Protein AF-A0A2V8D673-F1 (afdb_monomer)

Mean predicted aligned error: 24.02 Å

Sequence (1280 aa):
MVAGSAALMRAVDPTLANGVVVNRIARTADPAGTQDQTGNGRVNIARALSDTSTDAIQPAGTAPVGSGGPFVGPYKAGATATSGDGTMSVNSTTVNASSTNTLTFTFTAVNDFGITSQVRLTIPTGWTPPQTAAGPGQVTAAATGGSSGCGTVGPLSVSGSDVTVTITCSNGKKFTLTYANATAPATATSSTFATATRSGGSGSPVAIASSPVVTVIGPPAQLAFTQQPSSSSTGGTAFGTQPKVTIQDSAGTAVTSDNSTQVTLAITSGTGTAAAALSCTTNPVTASAGVATFAGCKIDKVGTGYTLTATSGSLTSATSSGINITAGTVAKLAITDVNGGANPAAGVGFPVTVQSQDAGGNPTNVTGGTALGFSLSRTAGTGTLGGTLSGTIAIGANTVTVSGVTYSKAESGVVITATRTSGPAATAGSSAPFTVDIGPASKLAITSVNGGSNPTAGTPFSIVVQSQDVGGSASPVSADTDVSITLKTGTGTLGGTLNGTITAGSSQTTISGLTYTKAESGVVLTAKRTLTSDWAGDSAAFTVNAGIATKLAITSVNGGSNPTAGTAFSVTVRSEDANGNFSNVSAATGVSLTLKTGTGTLGGTLTGTIAASSSTLTISGVTYTRAESGVVLTATRTSGDTLAPGDSVAFTVNAGTITKLAITAISPATPTAGVGFSVTVQSQDANSNPSNVTGGTALGFSLSRTAGTGTLGGTLTGTIAIGANTVTVNGVTYTKAESGVVITATRTSGPAATAGASAPFTVNAGAASKLVIISVNGGVNPTAGSPFSIVVQSQDASGNAALVSTDTTMSITRKTGTGTLGGTLTGTILAGASATTISGLTYTKAESGVVLTATRTSGDTLTAGDSAAFTVNPGPAAMLVITSISPASPTAGTGFSVTVRSQDANGNFSNVSAPTAVSLTLKTGTGTLGGTLTGTIAAGSSTLTISGVTYTRAESGVVLTATRTSGDTLAPGDSVAFTVIAGAGSKLVFTTSPSDSLTNIAFSTQPTVTVQDAYGNTATSSTANITLSITTGTGTPGAALTCTQNPKAAVAGIDTFAGCRINLAGTGYQLHATASGLTAADSASFTINTGVPTPTSISPASVARGSADFTLTVNGTAFVNGSYVQFAGSPRVTAFVSATQLTATILASDVATLGSFAITAVNPAPGGGLSNAQTLTVTRGTTTSVSCTPGSAVQGASTTCTVTVSDASGASAFPPVGTVNFSTSGGGSFAPSSCTLSSSIGNSSTCSVTYNTSAGGSQTITAAYSGSTDDIPSSGTFTL

Structure (mmCIF, N/CA/C/O backbone):
data_AF-A0A2V8D673-F1
#
_entry.id   AF-A0A2V8D673-F1
#
loop_
_atom_site.group_PDB
_atom_site.id
_atom_site.type_symbol
_atom_site.label_atom_id
_atom_site.label_alt_id
_atom_site.label_comp_id
_atom_site.label_asym_id
_atom_site.label_entity_id
_atom_site.label_seq_id
_atom_site.pdbx_PDB_ins_code
_atom_site.Cartn_x
_atom_site.Cartn_y
_atom_site.Cartn_z
_atom_site.occupancy
_atom_site.B_iso_or_equiv
_atom_site.auth_seq_id
_atom_site.auth_comp_id
_atom_site.auth_asym_id
_atom_site.auth_atom_id
_atom_site.pdbx_PDB_model_num
ATOM 1 N N . MET A 1 1 ? 35.639 24.801 -19.156 1.00 27.44 1 MET A N 1
ATOM 2 C CA . MET A 1 1 ? 35.580 25.517 -17.861 1.00 27.44 1 MET A CA 1
ATOM 3 C C . MET A 1 1 ? 34.474 26.554 -17.997 1.00 27.44 1 MET A C 1
ATOM 5 O O . MET A 1 1 ? 34.585 27.350 -18.909 1.00 27.44 1 MET A O 1
ATOM 9 N N . VAL A 1 2 ? 33.358 26.573 -17.271 1.00 30.31 2 VAL A N 1
ATOM 10 C CA . VAL A 1 2 ? 32.915 25.893 -16.045 1.00 30.31 2 VAL A CA 1
ATOM 11 C C . VAL A 1 2 ? 31.372 25.833 -16.078 1.00 30.31 2 VAL A C 1
ATOM 13 O O . VAL A 1 2 ? 30.760 26.804 -16.498 1.00 30.31 2 VAL A O 1
ATOM 16 N N . ALA A 1 3 ? 30.823 24.686 -15.643 1.00 28.98 3 ALA A N 1
ATOM 17 C CA . ALA A 1 3 ? 29.495 24.396 -15.054 1.00 28.98 3 ALA A CA 1
ATOM 18 C C . ALA A 1 3 ? 28.218 25.007 -15.690 1.00 28.98 3 ALA A C 1
ATOM 20 O O . ALA A 1 3 ? 28.073 26.213 -15.782 1.00 28.98 3 ALA A O 1
ATOM 21 N N . GLY A 1 4 ? 27.173 24.272 -16.083 1.00 31.64 4 GLY A N 1
ATOM 22 C CA . GLY A 1 4 ? 26.777 22.901 -15.759 1.00 31.64 4 GLY A CA 1
ATOM 23 C C . GLY A 1 4 ? 26.031 22.797 -14.424 1.00 31.64 4 GLY A C 1
ATOM 24 O O . GLY A 1 4 ? 26.684 22.606 -13.404 1.00 31.64 4 GLY A O 1
ATOM 25 N N . SER A 1 5 ? 24.689 22.846 -14.445 1.00 31.20 5 SER A N 1
ATOM 26 C CA . SER A 1 5 ? 23.781 21.767 -13.972 1.00 31.20 5 SER A CA 1
ATOM 27 C C . SER A 1 5 ? 22.382 22.264 -13.554 1.00 31.20 5 SER A C 1
ATOM 29 O O . SER A 1 5 ? 22.239 23.003 -12.591 1.00 31.20 5 SER A O 1
ATOM 31 N N . ALA A 1 6 ? 21.381 21.788 -14.305 1.00 34.75 6 ALA A N 1
ATOM 32 C CA . ALA A 1 6 ? 20.084 21.209 -13.911 1.00 34.75 6 ALA A CA 1
ATOM 33 C C . ALA A 1 6 ? 19.244 21.752 -12.730 1.00 34.75 6 ALA A C 1
ATOM 35 O O . ALA A 1 6 ? 19.689 21.744 -11.589 1.00 34.75 6 ALA A O 1
ATOM 36 N N . ALA A 1 7 ? 17.954 21.998 -13.024 1.00 29.73 7 ALA A N 1
ATOM 37 C CA . ALA A 1 7 ? 16.723 21.521 -12.343 1.00 29.73 7 ALA A CA 1
ATOM 38 C C . ALA A 1 7 ? 15.575 22.530 -12.607 1.00 29.73 7 ALA A C 1
ATOM 40 O O . ALA A 1 7 ? 15.835 23.721 -12.653 1.00 29.73 7 ALA A O 1
ATOM 41 N N . LEU A 1 8 ? 14.280 22.231 -12.741 1.00 29.27 8 LEU A N 1
ATOM 42 C CA . LEU A 1 8 ? 13.461 21.032 -12.917 1.00 29.27 8 LEU A CA 1
ATOM 43 C C . LEU A 1 8 ? 11.996 21.553 -13.034 1.00 29.27 8 LEU A C 1
ATOM 45 O O . LEU A 1 8 ? 11.621 22.463 -12.308 1.00 29.27 8 LEU A O 1
ATOM 49 N N . MET A 1 9 ? 11.178 20.916 -13.881 1.00 30.45 9 MET A N 1
ATOM 50 C CA . MET A 1 9 ? 9.698 20.825 -13.844 1.00 30.45 9 MET A CA 1
ATOM 51 C C . MET A 1 9 ? 8.739 21.966 -14.283 1.00 30.45 9 MET A C 1
ATOM 53 O O . MET A 1 9 ? 8.767 23.109 -13.848 1.00 30.45 9 MET A O 1
ATOM 57 N N . ARG A 1 10 ? 7.799 21.492 -15.121 1.00 35.66 10 ARG A N 1
ATOM 58 C CA . ARG A 1 10 ? 6.461 21.952 -15.544 1.00 35.66 10 ARG A CA 1
ATOM 59 C C . ARG A 1 10 ? 5.600 22.684 -14.497 1.00 35.66 10 ARG A C 1
ATOM 61 O O . ARG A 1 10 ? 5.468 22.187 -13.388 1.00 35.66 10 ARG A O 1
ATOM 68 N N . ALA A 1 11 ? 4.824 23.667 -14.968 1.00 27.77 11 ALA A N 1
ATOM 69 C CA . ALA A 1 11 ? 3.347 23.761 -14.892 1.00 27.77 11 ALA A CA 1
ATOM 70 C C . ALA A 1 11 ? 2.921 25.076 -15.587 1.00 27.77 11 ALA A C 1
ATOM 72 O O . ALA A 1 11 ? 3.393 26.141 -15.219 1.00 27.77 11 ALA A O 1
ATOM 73 N N . VAL A 1 12 ? 2.322 25.036 -16.781 1.00 39.91 12 VAL A N 1
ATOM 74 C CA . VAL A 1 12 ? 0.872 25.216 -17.017 1.00 39.91 12 VAL A CA 1
ATOM 75 C C . VAL A 1 12 ? 0.271 26.393 -16.235 1.00 39.91 12 VAL A C 1
ATOM 77 O O . VAL A 1 12 ? -0.173 26.202 -15.112 1.00 39.91 12 VAL A O 1
ATOM 80 N N . ASP A 1 13 ? 0.177 27.564 -16.873 1.00 31.62 13 ASP A N 1
ATOM 81 C CA . ASP A 1 13 ? -0.935 28.503 -16.665 1.00 31.62 13 ASP A CA 1
ATOM 82 C C . ASP A 1 13 ? -1.160 29.359 -17.943 1.00 31.62 13 ASP A C 1
ATOM 84 O O . ASP A 1 13 ? -0.185 29.732 -18.604 1.00 31.62 13 ASP A O 1
ATOM 88 N N . PRO A 1 14 ? -2.417 29.611 -18.363 1.00 41.06 14 PRO A N 1
ATOM 89 C CA . PRO A 1 14 ? -2.831 29.950 -19.724 1.00 41.06 14 PRO A CA 1
ATOM 90 C C . PRO A 1 14 ? -3.044 31.464 -19.971 1.00 41.06 14 PRO A C 1
ATOM 92 O O . PRO A 1 14 ? -3.979 31.857 -20.668 1.00 41.06 14 PRO A O 1
ATOM 95 N N . THR A 1 15 ? -2.201 32.344 -19.424 1.00 33.94 15 THR A N 1
ATOM 96 C CA . THR A 1 15 ? -2.558 33.772 -19.250 1.00 33.94 15 THR A CA 1
ATOM 97 C C . THR A 1 15 ? -1.842 34.819 -20.119 1.00 33.94 15 THR A C 1
ATOM 99 O O . THR A 1 15 ? -2.033 36.010 -19.884 1.00 33.94 15 THR A O 1
ATOM 102 N N . LEU A 1 16 ? -1.102 34.467 -21.181 1.00 31.83 16 LEU A N 1
ATOM 103 C CA . LEU A 1 16 ? -0.509 35.483 -22.076 1.00 31.83 16 LEU A CA 1
ATOM 104 C C . LEU A 1 16 ? -0.795 35.224 -23.562 1.00 31.83 16 LEU A C 1
ATOM 106 O O . LEU A 1 16 ? -0.149 34.402 -24.205 1.00 31.83 16 LEU A O 1
ATOM 110 N N . ALA A 1 17 ? -1.721 36.004 -24.129 1.00 32.75 17 ALA A N 1
ATOM 111 C CA . ALA A 1 17 ? -1.813 36.243 -25.566 1.00 32.75 17 ALA A CA 1
ATOM 112 C C . ALA A 1 17 ? -1.913 37.750 -25.828 1.00 32.75 17 ALA A C 1
ATOM 114 O O . ALA A 1 17 ? -2.920 38.381 -25.529 1.00 32.75 17 ALA A O 1
ATOM 115 N N . ASN A 1 18 ? -0.845 38.307 -26.393 1.00 30.80 18 ASN A N 1
ATOM 116 C CA . ASN A 1 18 ? -0.878 39.448 -27.297 1.00 30.80 18 ASN A CA 1
ATOM 117 C C . ASN A 1 18 ? 0.408 39.393 -28.125 1.00 30.80 18 ASN A C 1
ATOM 119 O O . ASN A 1 18 ? 1.458 39.860 -27.694 1.00 30.80 18 ASN A O 1
ATOM 123 N N . GLY A 1 19 ? 0.318 38.755 -29.295 1.00 35.03 19 GLY A N 1
ATOM 124 C CA . GLY A 1 19 ? 1.361 38.831 -30.315 1.00 35.03 19 GLY A CA 1
ATOM 125 C C . GLY A 1 19 ? 1.448 40.227 -30.926 1.00 35.03 19 GLY A C 1
ATOM 126 O O . GLY A 1 19 ? 0.673 41.106 -30.546 1.00 35.03 19 GLY A O 1
ATOM 127 N N . VAL A 1 20 ? 2.364 40.391 -31.886 1.00 28.95 20 VAL A N 1
ATOM 128 C CA . VAL A 1 20 ? 2.196 41.192 -33.116 1.00 28.95 20 VAL A CA 1
ATOM 129 C C . VAL A 1 20 ? 3.506 41.161 -33.923 1.00 28.95 20 VAL A C 1
ATOM 131 O O . VAL A 1 20 ? 4.532 41.615 -33.435 1.00 28.95 20 VAL A O 1
ATOM 134 N N . VAL A 1 21 ? 3.389 40.649 -35.163 1.00 27.83 21 VAL A N 1
ATOM 135 C CA . VAL A 1 21 ? 4.115 41.053 -36.396 1.00 27.83 21 VAL A CA 1
ATOM 136 C C . VAL A 1 21 ? 5.610 40.663 -36.432 1.00 27.83 21 VAL A C 1
ATOM 138 O O . VAL A 1 21 ? 6.349 40.894 -35.494 1.00 27.83 21 VAL A O 1
ATOM 141 N N . VAL A 1 22 ? 6.129 39.929 -37.427 1.00 28.52 22 VAL A N 1
ATOM 142 C CA . VAL A 1 22 ? 6.274 40.303 -38.846 1.00 28.52 22 VAL A CA 1
ATOM 143 C C . VAL A 1 22 ? 6.310 39.041 -39.733 1.00 28.52 22 VAL A C 1
ATOM 145 O O . VAL A 1 22 ? 7.170 38.195 -39.533 1.00 28.52 22 VAL A O 1
ATOM 148 N N . ASN A 1 23 ? 5.442 38.924 -40.746 1.00 28.61 23 ASN A N 1
ATOM 149 C CA . ASN A 1 23 ? 5.816 38.362 -42.059 1.00 28.61 23 ASN A CA 1
ATOM 150 C C . ASN A 1 23 ? 5.144 39.220 -43.137 1.00 28.61 23 ASN A C 1
ATOM 152 O O . ASN A 1 23 ? 3.944 39.092 -43.373 1.00 28.61 23 ASN A O 1
ATOM 156 N N . ARG A 1 24 ? 5.910 40.090 -43.801 1.00 33.19 24 ARG A N 1
ATOM 157 C CA . ARG A 1 24 ? 5.529 40.732 -45.065 1.00 33.19 24 ARG A CA 1
ATOM 158 C C . ARG A 1 24 ? 6.712 40.668 -46.036 1.00 33.19 24 ARG A C 1
ATOM 160 O O . ARG A 1 24 ? 7.597 41.504 -46.019 1.00 33.19 24 ARG A O 1
ATOM 167 N N . ILE A 1 25 ? 6.676 39.599 -46.833 1.00 37.47 25 ILE A N 1
ATOM 168 C CA . ILE A 1 25 ? 7.107 39.434 -48.233 1.00 37.47 25 ILE A CA 1
ATOM 169 C C . ILE A 1 25 ? 8.511 39.929 -48.630 1.00 37.47 25 ILE A C 1
ATOM 171 O O . ILE A 1 25 ? 8.780 41.118 -48.758 1.00 37.47 25 ILE A O 1
ATOM 175 N N . ALA A 1 26 ? 9.332 38.964 -49.051 1.00 45.84 26 ALA A N 1
ATOM 176 C CA . ALA A 1 26 ? 10.383 39.162 -50.042 1.00 45.84 26 ALA A CA 1
ATOM 177 C C . ALA A 1 26 ? 9.770 39.283 -51.451 1.00 45.84 26 ALA A C 1
ATOM 179 O O . ALA A 1 26 ? 9.003 38.409 -51.854 1.00 45.84 26 ALA A O 1
ATOM 180 N N . ARG A 1 27 ? 10.109 40.336 -52.208 1.00 34.25 27 ARG A N 1
ATOM 181 C CA . ARG A 1 27 ? 9.924 40.400 -53.670 1.00 34.25 27 ARG A CA 1
ATOM 182 C C . ARG A 1 27 ? 10.759 41.532 -54.271 1.00 34.25 27 ARG A C 1
ATOM 184 O O . ARG A 1 27 ? 10.271 42.640 -54.410 1.00 34.25 27 ARG A O 1
ATOM 191 N N . THR A 1 28 ? 11.994 41.217 -54.634 1.00 29.98 28 THR A N 1
ATOM 192 C CA . THR A 1 28 ? 12.657 41.683 -55.862 1.00 29.98 28 THR A CA 1
ATOM 193 C C . THR A 1 28 ? 13.955 40.896 -55.993 1.00 29.98 28 THR A C 1
ATOM 195 O O . THR A 1 28 ? 14.829 40.961 -55.133 1.00 29.98 28 THR A O 1
ATOM 198 N N . ALA A 1 29 ? 14.045 40.104 -57.053 1.00 46.16 29 ALA A N 1
ATOM 199 C CA . ALA A 1 29 ? 15.293 39.565 -57.563 1.00 46.16 29 ALA A CA 1
ATOM 200 C C . ALA A 1 29 ? 15.590 40.308 -58.869 1.00 46.16 29 ALA A C 1
ATOM 202 O O . ALA A 1 29 ? 14.683 40.421 -59.689 1.00 46.16 29 ALA A O 1
ATOM 203 N N . ASP A 1 30 ? 16.815 40.808 -59.025 1.00 32.41 30 ASP A N 1
ATOM 204 C CA . ASP A 1 30 ? 17.463 41.197 -60.288 1.00 32.41 30 ASP A CA 1
ATOM 205 C C . ASP A 1 30 ? 18.971 41.432 -60.007 1.00 32.41 30 ASP A C 1
ATOM 207 O O . ASP A 1 30 ? 19.314 41.722 -58.856 1.00 32.41 30 ASP A O 1
ATOM 211 N N . PRO A 1 31 ? 19.883 41.387 -60.996 1.00 45.19 31 PRO A N 1
ATOM 212 C CA . PRO A 1 31 ? 20.317 40.207 -61.759 1.00 45.19 31 PRO A CA 1
ATOM 213 C C . PRO A 1 31 ? 21.857 40.163 -61.920 1.00 45.19 31 PRO A C 1
ATOM 215 O O . PRO A 1 31 ? 22.572 41.040 -61.460 1.00 45.19 31 PRO A O 1
ATOM 218 N N . ALA A 1 32 ? 22.371 39.138 -62.607 1.00 32.38 32 ALA A N 1
ATOM 219 C CA . ALA A 1 32 ? 23.671 39.097 -63.301 1.00 32.38 32 ALA A CA 1
ATOM 220 C C . ALA A 1 32 ? 24.782 40.106 -62.884 1.00 32.38 32 ALA A C 1
ATOM 222 O O . ALA A 1 32 ? 24.970 41.149 -63.497 1.00 32.38 32 ALA A O 1
ATOM 223 N N . GLY A 1 33 ? 25.580 39.705 -61.891 1.00 47.12 33 GLY A N 1
ATOM 224 C CA . GLY A 1 33 ? 27.035 39.509 -61.982 1.00 47.12 33 GLY A CA 1
ATOM 225 C C . GLY A 1 33 ? 27.959 40.606 -62.535 1.00 47.12 33 GLY A C 1
ATOM 226 O O . GLY A 1 33 ? 28.139 40.712 -63.743 1.00 47.12 33 GLY A O 1
ATOM 227 N N . THR A 1 34 ? 28.766 41.175 -61.631 1.00 31.56 34 THR A N 1
ATOM 228 C CA . THR A 1 34 ? 30.239 41.247 -61.771 1.00 31.56 34 THR A CA 1
ATOM 229 C C . THR A 1 34 ? 30.904 40.931 -60.412 1.00 31.56 34 THR A C 1
ATOM 231 O O . THR A 1 34 ? 30.317 41.238 -59.377 1.00 31.56 34 THR A O 1
ATOM 234 N N . GLN A 1 35 ? 32.079 40.277 -60.431 1.00 45.41 35 GLN A N 1
ATOM 235 C CA . GLN A 1 35 ? 32.991 39.902 -59.314 1.00 45.41 35 GLN A CA 1
ATOM 236 C C . GLN A 1 35 ? 32.797 40.693 -57.995 1.00 45.41 35 GLN A C 1
ATOM 238 O O . GLN A 1 35 ? 32.893 41.913 -58.011 1.00 45.41 35 GLN A O 1
ATOM 243 N N . ASP A 1 36 ? 32.576 40.161 -56.790 1.00 49.12 36 ASP A N 1
ATOM 244 C CA . ASP A 1 36 ? 32.355 38.820 -56.224 1.00 49.12 36 ASP A CA 1
ATOM 245 C C . ASP A 1 36 ? 31.080 38.908 -55.362 1.00 49.12 36 ASP A C 1
ATOM 247 O O . ASP A 1 36 ? 31.110 38.966 -54.130 1.00 49.12 36 ASP A O 1
ATOM 251 N N . GLN A 1 37 ? 29.920 39.030 -56.003 1.00 42.50 37 GLN A N 1
ATOM 252 C CA . GLN A 1 37 ? 28.672 39.275 -55.283 1.00 42.50 37 GLN A CA 1
ATOM 253 C C . GLN A 1 37 ? 27.843 38.000 -55.118 1.00 42.50 37 GLN A C 1
ATOM 255 O O . GLN A 1 37 ? 26.784 37.846 -55.717 1.00 42.50 37 GLN A O 1
ATOM 260 N N . THR A 1 38 ? 28.265 37.110 -54.215 1.00 40.00 38 THR A N 1
ATOM 261 C CA . THR A 1 38 ? 27.281 36.356 -53.426 1.00 40.00 38 THR A CA 1
ATOM 262 C C . THR A 1 38 ? 26.961 37.198 -52.201 1.00 40.00 38 THR A C 1
ATOM 264 O O . THR A 1 38 ? 27.576 37.035 -51.152 1.00 40.00 38 THR A O 1
ATOM 267 N N . GLY A 1 39 ? 26.027 38.145 -52.330 1.00 37.50 39 GLY A N 1
ATOM 268 C CA . GLY A 1 39 ? 25.314 38.658 -51.162 1.00 37.50 39 GLY A CA 1
ATOM 269 C C . GLY A 1 39 ? 24.641 37.447 -50.499 1.00 37.50 39 GLY A C 1
ATOM 270 O O . GLY A 1 39 ? 23.693 36.907 -51.049 1.00 37.50 39 GLY A O 1
ATOM 271 N N . ASN A 1 40 ? 25.108 36.898 -49.373 1.00 38.44 40 ASN A N 1
ATOM 272 C CA . ASN A 1 40 ? 25.577 37.602 -48.177 1.00 38.44 40 ASN A CA 1
ATOM 273 C C . ASN A 1 40 ? 24.736 38.873 -48.000 1.00 38.44 40 ASN A C 1
ATOM 275 O O . ASN A 1 40 ? 25.242 39.980 -47.987 1.00 38.44 40 ASN A O 1
ATOM 279 N N . GLY A 1 41 ? 23.421 38.777 -48.018 1.00 39.62 41 GLY A N 1
ATOM 280 C CA . GLY A 1 41 ? 22.698 37.765 -47.285 1.00 39.62 41 GLY A CA 1
ATOM 281 C C . GLY A 1 41 ? 22.239 38.384 -45.985 1.00 39.62 41 GLY A C 1
ATOM 282 O O . GLY A 1 41 ? 22.299 39.597 -45.820 1.00 39.62 41 GLY A O 1
ATOM 283 N N . ARG A 1 42 ? 21.800 37.515 -45.077 1.00 42.41 42 ARG A N 1
ATOM 284 C CA . ARG A 1 42 ? 21.335 37.871 -43.737 1.00 42.41 42 ARG A CA 1
ATOM 285 C C . ARG A 1 42 ? 20.312 39.003 -43.774 1.00 42.41 42 ARG A C 1
ATOM 287 O O . ARG A 1 42 ? 20.636 40.187 -43.779 1.00 42.41 42 ARG A O 1
ATOM 294 N N . VAL A 1 43 ? 19.045 38.611 -43.688 1.00 39.91 43 VAL A N 1
ATOM 295 C CA . VAL A 1 43 ? 18.021 39.500 -43.142 1.00 39.91 43 VAL A CA 1
ATOM 296 C C . VAL A 1 43 ? 18.598 40.162 -41.888 1.00 39.91 43 VAL A C 1
ATOM 298 O O . VAL A 1 43 ? 18.969 39.505 -40.914 1.00 39.91 43 VAL A O 1
ATOM 301 N N . ASN A 1 44 ? 18.756 41.476 -41.991 1.00 43.88 44 ASN A N 1
ATOM 302 C CA . ASN A 1 44 ? 19.243 42.353 -40.950 1.00 43.88 44 ASN A CA 1
ATOM 303 C C . ASN A 1 44 ? 18.171 42.404 -39.854 1.00 43.88 44 ASN A C 1
ATOM 305 O O . ASN A 1 44 ? 17.156 43.085 -40.005 1.00 43.88 44 ASN A O 1
ATOM 309 N N . ILE A 1 45 ? 18.396 41.667 -38.763 1.00 42.28 45 ILE A N 1
ATOM 310 C CA . ILE A 1 45 ? 17.495 41.608 -37.600 1.00 42.28 45 ILE A CA 1
ATOM 311 C C . ILE A 1 45 ? 17.214 43.012 -37.029 1.00 42.28 45 ILE A C 1
ATOM 313 O O . ILE A 1 45 ? 16.116 43.254 -36.536 1.00 42.28 45 ILE A O 1
ATOM 317 N N . ALA A 1 46 ? 18.131 43.977 -37.181 1.00 42.88 46 ALA A N 1
ATOM 318 C CA . ALA A 1 46 ? 17.916 45.359 -36.750 1.00 42.88 46 ALA A CA 1
ATOM 319 C C . ALA A 1 46 ? 16.968 46.164 -37.667 1.00 42.88 46 ALA A C 1
ATOM 321 O O . ALA A 1 46 ? 16.342 47.103 -37.188 1.00 42.88 46 ALA A O 1
ATOM 322 N N . ARG A 1 47 ? 16.793 45.787 -38.949 1.00 42.78 47 ARG A N 1
ATOM 323 C CA . ARG A 1 47 ? 15.764 46.378 -39.840 1.00 42.78 47 ARG A CA 1
ATOM 324 C C . ARG A 1 47 ? 14.411 45.677 -39.753 1.00 42.78 47 ARG A C 1
ATOM 326 O O . ARG A 1 47 ? 13.395 46.310 -40.010 1.00 42.78 47 ARG A O 1
ATOM 333 N N . ALA A 1 48 ? 14.383 44.410 -39.335 1.00 42.97 48 ALA A N 1
ATOM 334 C CA . ALA A 1 48 ? 13.144 43.752 -38.910 1.00 42.97 48 ALA A CA 1
ATOM 335 C C . ALA A 1 48 ? 12.570 44.403 -37.633 1.00 42.97 48 ALA A C 1
ATOM 337 O O . ALA A 1 48 ? 11.357 44.476 -37.476 1.00 42.97 48 ALA A O 1
ATOM 338 N N . LEU A 1 49 ? 13.442 44.947 -36.772 1.00 38.06 49 LEU A N 1
ATOM 339 C CA . LEU A 1 49 ? 13.091 45.800 -35.628 1.00 38.06 49 LEU A CA 1
ATOM 340 C C . LEU A 1 49 ? 12.686 47.242 -36.024 1.00 38.06 49 LEU A C 1
ATOM 342 O O . LEU A 1 49 ? 12.277 48.000 -35.149 1.00 38.06 49 LEU A O 1
ATOM 346 N N . SER A 1 50 ? 12.786 47.634 -37.306 1.00 41.03 50 SER A N 1
ATOM 347 C CA . SER A 1 50 ? 12.540 49.008 -37.786 1.00 41.03 50 SER A CA 1
ATOM 348 C C . SER A 1 50 ? 11.542 49.121 -38.955 1.00 41.03 50 SER A C 1
ATOM 350 O O . SER A 1 50 ? 11.492 50.170 -39.602 1.00 41.03 50 SER A O 1
ATOM 352 N N . ASP A 1 51 ? 10.784 48.069 -39.281 1.00 42.19 51 ASP A N 1
ATOM 353 C CA . ASP A 1 51 ? 9.715 48.146 -40.288 1.00 42.19 51 ASP A CA 1
ATOM 354 C C . ASP A 1 51 ? 8.464 48.793 -39.676 1.00 42.19 51 ASP A C 1
ATOM 356 O O . ASP A 1 51 ? 7.960 48.370 -38.637 1.00 42.19 51 ASP A O 1
ATOM 360 N N . THR A 1 52 ? 7.996 49.851 -40.332 1.00 42.12 52 THR A N 1
ATOM 361 C CA . THR A 1 52 ? 6.880 50.716 -39.925 1.00 42.12 52 THR A CA 1
ATOM 362 C C . THR A 1 52 ? 5.723 50.694 -40.942 1.00 42.12 52 THR A C 1
ATOM 364 O O . THR A 1 52 ? 4.857 51.566 -40.899 1.00 42.12 52 THR A O 1
ATOM 367 N N . SER A 1 53 ? 5.676 49.717 -41.866 1.00 46.44 53 SER A N 1
ATOM 368 C CA . SER A 1 53 ? 4.652 49.642 -42.930 1.00 46.44 53 SER A CA 1
ATOM 369 C C . SER A 1 53 ? 3.303 49.034 -42.486 1.00 46.44 53 SER A C 1
ATOM 371 O O . SER A 1 53 ? 3.245 48.126 -41.658 1.00 46.44 53 SER A O 1
ATOM 373 N N . THR A 1 54 ? 2.195 49.542 -43.049 1.00 40.47 54 THR A N 1
ATOM 374 C CA . THR A 1 54 ? 0.823 49.454 -42.489 1.00 40.47 54 THR A CA 1
ATOM 375 C C . THR A 1 54 ? -0.221 48.710 -43.352 1.00 40.47 54 THR A C 1
ATOM 377 O O . THR A 1 54 ? -1.418 48.794 -43.088 1.00 40.47 54 THR A O 1
ATOM 380 N N . ASP A 1 55 ? 0.184 47.951 -44.369 1.00 42.88 55 ASP A N 1
ATOM 381 C CA . ASP A 1 55 ? -0.734 47.328 -45.348 1.00 42.88 55 ASP A CA 1
ATOM 382 C C . ASP A 1 55 ? -1.315 45.957 -44.912 1.00 42.88 55 ASP A C 1
ATOM 384 O O . ASP A 1 55 ? -0.596 45.051 -44.469 1.00 42.88 55 ASP A O 1
ATOM 388 N N . ALA A 1 56 ? -2.617 45.770 -45.161 1.00 39.62 56 ALA A N 1
ATOM 389 C CA . ALA A 1 56 ? -3.462 44.700 -44.619 1.00 39.62 56 ALA A CA 1
ATOM 390 C C . ALA A 1 56 ? -3.346 43.312 -45.293 1.00 39.62 56 ALA A C 1
ATOM 392 O O . ALA A 1 56 ? -3.172 43.169 -46.502 1.00 39.62 56 ALA A O 1
ATOM 393 N N . ILE A 1 57 ? -3.517 42.270 -44.476 1.00 39.31 57 ILE A N 1
ATOM 394 C CA . ILE A 1 57 ? -3.503 40.842 -44.827 1.00 39.31 57 ILE A CA 1
ATOM 395 C C . ILE A 1 57 ? -4.856 40.426 -45.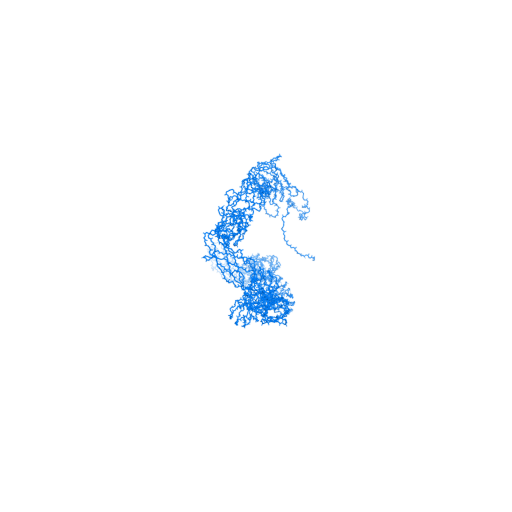444 1.00 39.31 57 ILE A C 1
ATOM 397 O O . ILE A 1 57 ? -5.914 40.769 -44.915 1.00 39.31 57 ILE A O 1
ATOM 401 N N . GLN A 1 58 ? -4.823 39.672 -46.549 1.00 41.53 58 GLN A N 1
ATOM 402 C CA . GLN A 1 58 ? -6.005 39.086 -47.208 1.00 41.53 58 GLN A CA 1
ATOM 403 C C . GLN A 1 58 ? -6.497 37.814 -46.464 1.00 41.53 58 GLN A C 1
ATOM 405 O O . GLN A 1 58 ? -5.657 36.990 -46.095 1.00 41.53 58 GLN A O 1
ATOM 410 N N . PRO A 1 59 ? -7.816 37.621 -46.237 1.00 37.66 59 PRO A N 1
ATOM 411 C CA . PRO A 1 59 ? -8.366 36.450 -45.542 1.00 37.66 59 PRO A CA 1
ATOM 412 C C . PRO A 1 59 ? -8.394 35.168 -46.400 1.00 37.66 59 PRO A C 1
ATOM 414 O O . PRO A 1 59 ? -8.529 35.211 -47.623 1.00 37.66 59 PRO A O 1
ATOM 417 N N . ALA A 1 60 ? -8.277 34.015 -45.736 1.00 37.88 60 ALA A N 1
ATOM 418 C CA . ALA A 1 60 ? -8.248 32.687 -46.341 1.00 37.88 60 ALA A CA 1
ATOM 419 C C . ALA A 1 60 ? -9.605 32.297 -46.950 1.00 37.88 60 ALA A C 1
ATOM 421 O O . ALA A 1 60 ? -10.649 32.510 -46.339 1.00 37.88 60 ALA A O 1
ATOM 422 N N . GLY A 1 61 ? -9.579 31.683 -48.138 1.00 47.34 61 GLY A N 1
ATOM 423 C CA . GLY A 1 61 ? -10.761 31.083 -48.769 1.00 47.34 61 GLY A CA 1
ATOM 424 C C . GLY A 1 61 ? -11.342 31.814 -49.985 1.00 47.34 61 GLY A C 1
ATOM 425 O O . GLY A 1 61 ? -12.315 31.325 -50.551 1.00 47.34 61 GLY A O 1
ATOM 426 N N . THR A 1 62 ? -10.753 32.917 -50.461 1.00 35.44 62 THR A N 1
ATOM 427 C CA . THR A 1 62 ? -11.016 33.372 -51.841 1.00 35.44 62 THR A CA 1
ATOM 428 C C . THR A 1 62 ? -10.107 32.627 -52.818 1.00 35.44 62 THR A C 1
ATOM 430 O O . THR A 1 62 ? -8.936 32.376 -52.526 1.00 35.44 62 THR A O 1
ATOM 433 N N . ALA A 1 63 ? -10.652 32.223 -53.969 1.00 39.69 63 ALA A N 1
ATOM 434 C CA . ALA A 1 63 ? -9.861 31.599 -55.022 1.00 39.69 63 ALA A CA 1
ATOM 435 C C . ALA A 1 63 ? -8.790 32.585 -55.541 1.00 39.69 63 ALA A C 1
ATOM 437 O O . ALA A 1 63 ? -9.031 33.795 -55.563 1.00 39.69 63 ALA A O 1
ATOM 438 N N . PRO A 1 64 ? -7.613 32.095 -55.958 1.00 48.88 64 PRO A N 1
ATOM 439 C CA . PRO A 1 64 ? -6.467 32.937 -56.266 1.00 48.88 64 PRO A CA 1
ATOM 440 C C . PRO A 1 64 ? -6.751 33.820 -57.482 1.00 48.88 64 PRO A C 1
ATOM 442 O O . PRO A 1 64 ? -6.989 33.309 -58.574 1.00 48.88 64 PRO A O 1
ATOM 445 N N . VAL A 1 65 ? -6.602 35.136 -57.347 1.00 40.81 65 VAL A N 1
ATOM 446 C CA . VAL A 1 65 ? -6.168 35.951 -58.488 1.00 40.81 65 VAL A CA 1
ATOM 447 C C . VAL A 1 65 ? -4.642 35.891 -58.525 1.00 40.81 65 VAL A C 1
ATOM 449 O O . VAL A 1 65 ? -3.946 36.722 -57.952 1.00 40.81 65 VAL A O 1
ATOM 452 N N . GLY A 1 66 ? -4.136 34.817 -59.139 1.00 45.47 66 GLY A N 1
ATOM 453 C CA . GLY A 1 66 ? -2.705 34.550 -59.319 1.00 45.47 66 GLY A CA 1
ATOM 454 C C . GLY A 1 66 ? -2.159 33.413 -58.447 1.00 45.47 66 GLY A C 1
ATOM 455 O O . GLY A 1 66 ? -1.918 33.586 -57.257 1.00 45.47 66 GLY A O 1
ATOM 456 N N . SER A 1 67 ? -1.972 32.249 -59.080 1.00 41.25 67 SER A N 1
ATOM 457 C CA . SER A 1 67 ? -1.043 31.142 -58.756 1.00 41.25 67 SER A CA 1
ATOM 458 C C . SER A 1 67 ? -0.687 30.861 -57.277 1.00 41.25 67 SER A C 1
ATOM 460 O O . SER A 1 67 ? 0.492 30.799 -56.930 1.00 41.25 67 SER A O 1
ATOM 462 N N . GLY A 1 68 ? -1.677 30.619 -56.405 1.00 34.59 68 GLY A N 1
ATOM 463 C CA . GLY A 1 68 ? -1.443 29.855 -55.158 1.00 34.59 68 GLY A CA 1
ATOM 464 C C . GLY A 1 68 ? -1.102 28.389 -55.485 1.00 34.59 68 GLY A C 1
ATOM 465 O O . GLY A 1 68 ? -1.502 27.913 -56.542 1.00 34.59 68 GLY A O 1
ATOM 466 N N . GLY A 1 69 ? -0.398 27.569 -54.701 1.00 43.44 69 GLY A N 1
ATOM 467 C CA . GLY A 1 69 ? 0.177 27.565 -53.342 1.00 43.44 69 GLY A CA 1
ATOM 468 C C . GLY A 1 69 ? 0.473 26.077 -52.991 1.00 43.44 69 GLY A C 1
ATOM 469 O O . GLY A 1 69 ? -0.082 25.210 -53.671 1.00 43.44 69 GLY A O 1
ATOM 470 N N . PRO A 1 70 ? 1.337 25.727 -52.008 1.00 33.53 70 PRO A N 1
ATOM 471 C CA . PRO A 1 70 ? 0.798 25.059 -50.801 1.00 33.53 70 PRO A CA 1
ATOM 472 C C . PRO A 1 70 ? 1.563 25.330 -49.465 1.00 33.53 70 PRO A C 1
ATOM 474 O O . PRO A 1 70 ? 2.771 25.153 -49.384 1.00 33.53 70 PRO A O 1
ATOM 477 N N . PHE A 1 71 ? 0.826 25.791 -48.433 1.00 29.17 71 PHE A N 1
ATOM 478 C CA . PHE A 1 71 ? 0.654 25.272 -47.040 1.00 29.17 71 PHE A CA 1
ATOM 479 C C . PHE A 1 71 ? 1.772 24.386 -46.386 1.00 29.17 71 PHE A C 1
ATOM 481 O O . PHE A 1 71 ? 2.252 23.477 -47.042 1.00 29.17 71 PHE A O 1
ATOM 488 N N . VAL A 1 72 ? 2.209 24.446 -45.100 1.00 32.38 72 VAL A N 1
ATOM 489 C CA . VAL A 1 72 ? 1.656 24.899 -43.788 1.00 32.38 72 VAL A CA 1
ATOM 490 C C . VAL A 1 72 ? 2.783 24.987 -42.704 1.00 32.38 72 VAL A C 1
ATOM 492 O O . VAL A 1 72 ? 3.626 24.097 -42.654 1.00 32.38 72 VAL A O 1
ATOM 495 N N . GLY A 1 73 ? 2.710 25.937 -41.746 1.00 28.45 73 GLY A N 1
ATOM 496 C CA . GLY A 1 73 ? 3.024 25.695 -40.310 1.00 28.45 73 GLY A CA 1
ATOM 497 C C . GLY A 1 73 ? 4.226 26.421 -39.641 1.00 28.45 73 GLY A C 1
ATOM 498 O O . GLY A 1 73 ? 5.283 26.532 -40.247 1.00 28.45 73 GLY A O 1
ATOM 499 N N . PRO A 1 74 ? 4.143 26.857 -38.361 1.00 31.41 74 PRO A N 1
ATOM 500 C CA . PRO A 1 74 ? 2.988 27.250 -37.575 1.00 31.41 74 PRO A CA 1
ATOM 501 C C . PRO A 1 74 ? 3.153 28.734 -37.212 1.00 31.41 74 PRO A C 1
ATOM 503 O O . PRO A 1 74 ? 3.305 29.116 -36.054 1.00 31.41 74 PRO A O 1
ATOM 506 N N . TYR A 1 75 ? 3.085 29.608 -38.214 1.00 31.75 75 TYR A N 1
ATOM 507 C CA . TYR A 1 75 ? 2.381 30.852 -37.958 1.00 31.75 75 TYR A CA 1
ATOM 508 C C . TYR A 1 75 ? 1.033 30.402 -37.381 1.00 31.75 75 TYR A C 1
ATOM 510 O O . TYR A 1 75 ? 0.224 29.818 -38.094 1.00 31.75 75 TYR A O 1
ATOM 518 N N . LYS A 1 76 ? 0.783 30.645 -36.095 1.00 29.38 76 LYS A N 1
ATOM 519 C CA . LYS A 1 76 ? -0.517 31.237 -35.852 1.00 29.38 76 LYS A CA 1
ATOM 520 C C . LYS A 1 76 ? -0.346 32.683 -36.376 1.00 29.38 76 LYS A C 1
ATOM 522 O O . LYS A 1 76 ? -0.125 33.570 -35.579 1.00 29.38 76 LYS A O 1
ATOM 527 N N . ALA A 1 77 ? -0.241 33.007 -37.682 1.00 38.59 77 ALA A N 1
ATOM 528 C CA . ALA A 1 77 ? -1.392 33.112 -38.592 1.00 38.59 77 ALA A CA 1
ATOM 529 C C . ALA A 1 77 ? -2.567 32.686 -37.772 1.00 38.59 77 ALA A C 1
ATOM 531 O O . ALA A 1 77 ? -2.846 31.497 -37.779 1.00 38.59 77 ALA A O 1
ATOM 532 N N . GLY A 1 78 ? -3.042 33.560 -36.874 1.00 38.59 78 GLY A N 1
ATOM 533 C CA . GLY A 1 78 ? -4.132 33.209 -35.985 1.00 38.59 78 GLY A CA 1
ATOM 534 C C . GLY A 1 78 ? -5.172 32.638 -36.920 1.00 38.59 78 GLY A C 1
ATOM 535 O O . GLY A 1 78 ? -5.629 33.405 -37.759 1.00 38.59 78 GLY A O 1
ATOM 536 N N . ALA A 1 79 ? -5.326 31.305 -36.908 1.00 48.72 79 ALA A N 1
ATOM 537 C CA . ALA A 1 79 ? -5.571 30.490 -38.103 1.00 48.72 79 ALA A CA 1
ATOM 538 C C . ALA A 1 79 ? -6.542 31.227 -38.996 1.00 48.72 79 ALA A C 1
ATOM 540 O O . ALA A 1 79 ? -7.672 31.332 -38.555 1.00 48.72 79 ALA A O 1
ATOM 541 N N . THR A 1 80 ? -6.069 31.857 -40.093 1.00 60.88 80 THR A N 1
ATOM 542 C CA . THR A 1 80 ? -6.757 32.999 -40.733 1.00 60.88 80 THR A CA 1
ATOM 543 C C . THR A 1 80 ? -8.240 32.780 -40.638 1.00 60.88 80 THR A C 1
ATOM 545 O O . THR A 1 80 ? -8.690 31.766 -41.173 1.00 60.88 80 THR A O 1
ATOM 548 N N . ALA A 1 81 ? -8.918 33.623 -39.851 1.00 62.38 81 ALA A N 1
ATOM 549 C CA . ALA A 1 81 ? -10.179 33.213 -39.263 1.00 62.38 81 ALA A CA 1
ATOM 550 C C . ALA A 1 81 ? -11.055 32.633 -40.364 1.00 62.38 81 ALA A C 1
ATOM 552 O O . ALA A 1 81 ? -11.223 33.258 -41.403 1.00 62.38 81 ALA A O 1
ATOM 553 N N . THR A 1 82 ? -11.512 31.405 -40.217 1.00 79.44 82 THR A N 1
ATOM 554 C CA . THR A 1 82 ? -12.562 30.884 -41.074 1.00 79.44 82 THR A CA 1
ATOM 555 C C . THR A 1 82 ? -13.871 31.508 -40.622 1.00 79.44 82 THR A C 1
ATOM 557 O O . THR A 1 82 ? -14.022 31.926 -39.470 1.00 79.44 82 THR A O 1
ATOM 560 N N . SER A 1 83 ? -14.822 31.648 -41.541 1.00 82.69 83 SER A N 1
ATOM 561 C CA . SER A 1 83 ? -16.179 32.002 -41.137 1.00 82.69 83 SER A CA 1
ATOM 562 C C . SER A 1 83 ? -16.632 30.980 -40.083 1.00 82.69 83 SER A C 1
ATOM 564 O O . SER A 1 83 ? -16.567 29.782 -40.346 1.00 82.69 83 SER A O 1
ATOM 566 N N . GLY A 1 84 ? -17.063 31.436 -38.906 1.00 83.19 84 GLY A N 1
ATOM 567 C CA . GLY A 1 84 ? -17.366 30.575 -37.755 1.00 83.19 84 GLY A CA 1
ATOM 568 C C . GLY A 1 84 ? -16.301 30.581 -36.648 1.00 83.19 84 GLY A C 1
ATOM 569 O O . GLY A 1 84 ? -16.552 30.079 -35.555 1.00 83.19 84 GLY A O 1
ATOM 570 N N . ASP A 1 85 ? -15.143 31.207 -36.857 1.00 83.56 85 ASP A N 1
ATOM 571 C CA . ASP A 1 85 ? -14.140 31.348 -35.800 1.00 83.56 85 ASP A CA 1
ATOM 572 C C . ASP A 1 85 ? -14.464 32.495 -34.830 1.00 83.56 85 ASP A C 1
ATOM 574 O O . ASP A 1 85 ? -15.146 33.464 -35.167 1.00 83.56 85 ASP A O 1
ATOM 578 N N . GLY A 1 86 ? -13.937 32.416 -33.606 1.00 86.69 86 GLY A N 1
ATOM 579 C CA . GLY A 1 86 ? -14.148 33.420 -32.560 1.00 86.69 86 GLY A CA 1
ATOM 580 C C . GLY A 1 86 ? -14.967 32.912 -31.378 1.00 86.69 86 GLY A C 1
ATOM 581 O O . GLY A 1 86 ? -15.616 31.869 -31.443 1.00 86.69 86 GLY A O 1
ATOM 582 N N . THR A 1 87 ? -14.926 33.662 -30.277 1.00 87.56 87 THR A N 1
ATOM 583 C CA . THR A 1 87 ? -15.821 33.435 -29.138 1.00 87.56 87 THR A CA 1
ATOM 584 C C . THR A 1 87 ? -16.562 34.699 -28.769 1.00 87.56 87 THR A C 1
ATOM 586 O O . THR A 1 87 ? -16.030 35.800 -28.911 1.00 87.56 87 THR A O 1
ATOM 589 N N . MET A 1 88 ? -17.792 34.543 -28.294 1.00 90.50 88 MET A N 1
ATOM 590 C CA . MET A 1 88 ? -18.588 35.660 -27.813 1.00 90.50 88 MET A CA 1
ATOM 591 C C . MET A 1 88 ? -19.142 35.348 -26.426 1.00 90.50 88 MET A C 1
ATOM 593 O O . MET A 1 88 ? -19.773 34.317 -26.207 1.00 90.50 88 MET A O 1
ATOM 597 N N . SER A 1 89 ? -18.922 36.273 -25.496 1.00 87.88 89 SER A N 1
ATOM 598 C CA . SER A 1 89 ? -19.485 36.238 -24.146 1.00 87.88 89 SER A CA 1
ATOM 599 C C . SER A 1 89 ? -20.317 37.486 -23.891 1.00 87.88 89 SER A C 1
ATOM 601 O O . SER A 1 89 ? -20.046 38.537 -24.466 1.00 87.88 89 SER A O 1
ATOM 603 N N . VAL A 1 90 ? -21.279 37.405 -22.984 1.00 90.44 90 VAL A N 1
ATOM 604 C CA . VAL A 1 90 ? -22.129 38.530 -22.580 1.00 90.44 90 VAL A CA 1
ATOM 605 C C . VAL A 1 90 ? -21.930 38.817 -21.093 1.00 90.44 90 VAL A C 1
ATOM 607 O O . VAL A 1 90 ? -21.683 37.898 -20.316 1.00 90.44 90 VAL A O 1
ATOM 610 N N . ASN A 1 91 ? -21.999 40.089 -20.700 1.00 85.06 91 ASN A N 1
ATOM 611 C CA . ASN A 1 91 ? -21.805 40.522 -19.311 1.00 85.06 91 ASN A CA 1
ATOM 612 C C . ASN A 1 91 ? -22.893 40.017 -18.349 1.00 85.06 91 ASN A C 1
ATOM 614 O O . ASN A 1 91 ? -22.597 39.789 -17.180 1.00 85.06 91 ASN A O 1
ATOM 618 N N . SER A 1 92 ? -24.128 39.853 -18.827 1.00 82.81 92 SER A N 1
ATOM 619 C CA . SER A 1 92 ? -25.227 39.273 -18.056 1.00 82.81 92 SER A CA 1
ATOM 620 C C . SER A 1 92 ? -25.836 38.108 -18.818 1.00 82.81 92 SER A C 1
ATOM 622 O O . SER A 1 92 ? -26.377 38.286 -19.907 1.00 82.81 92 SER A O 1
ATOM 624 N N . THR A 1 93 ? -25.750 36.912 -18.243 1.00 82.38 93 THR A N 1
ATOM 625 C CA . THR A 1 93 ? -26.348 35.687 -18.798 1.00 82.38 93 THR A CA 1
ATOM 626 C C . THR A 1 93 ? -27.815 35.519 -18.405 1.00 82.38 93 THR A C 1
ATOM 628 O O . THR A 1 93 ? -28.496 34.656 -18.957 1.00 82.38 93 THR A O 1
ATOM 631 N N . THR A 1 94 ? -28.320 36.365 -17.503 1.00 77.12 94 THR A N 1
ATOM 632 C CA . THR A 1 94 ? -29.718 36.369 -17.066 1.00 77.12 94 THR A CA 1
ATOM 633 C C . THR A 1 94 ? -30.244 37.799 -17.015 1.00 77.12 94 THR A C 1
ATOM 635 O O . THR A 1 94 ? -29.569 38.688 -16.492 1.00 77.12 94 THR A O 1
ATOM 638 N N . VAL A 1 95 ? -31.438 38.036 -17.551 1.00 81.44 95 VAL A N 1
ATOM 639 C CA . VAL A 1 95 ? -32.144 39.323 -17.432 1.00 81.44 95 VAL A CA 1
ATOM 640 C C . VAL A 1 95 ? -33.639 39.103 -17.263 1.00 81.44 95 VAL A C 1
ATOM 642 O O . VAL A 1 95 ? -34.148 38.055 -17.646 1.00 81.44 95 VAL A O 1
ATOM 645 N N . ASN A 1 96 ? -34.352 40.097 -16.741 1.00 79.69 96 ASN A N 1
ATOM 646 C CA . ASN A 1 96 ? -35.796 39.999 -16.557 1.00 79.69 96 ASN A CA 1
ATOM 647 C C . ASN A 1 96 ? -36.557 40.290 -17.867 1.00 79.69 96 ASN A C 1
ATOM 649 O O . ASN A 1 96 ? -36.161 41.134 -18.671 1.00 79.69 96 ASN A O 1
ATOM 653 N N . ALA A 1 97 ? -37.672 39.602 -18.092 1.00 80.44 97 ALA A N 1
ATOM 654 C CA . ALA A 1 97 ? -38.546 39.817 -19.238 1.00 80.44 97 ALA A CA 1
ATOM 655 C C . ALA A 1 97 ? -39.097 41.245 -19.232 1.00 80.44 97 ALA A C 1
ATOM 657 O O . ALA A 1 97 ? -39.420 41.796 -18.179 1.00 80.44 97 ALA A O 1
ATOM 658 N N . SER A 1 98 ? -39.202 41.857 -20.411 1.00 81.00 98 SER A N 1
ATOM 659 C CA . SER A 1 98 ? -39.543 43.279 -20.581 1.00 81.00 98 SER A CA 1
ATOM 660 C C . SER A 1 98 ? -38.610 44.275 -19.873 1.00 81.00 98 SER A C 1
ATOM 662 O O . SER A 1 98 ? -38.895 45.473 -19.902 1.00 81.00 98 SER A O 1
ATOM 664 N N . SER A 1 99 ? -37.509 43.848 -19.236 1.00 83.12 99 SER A N 1
ATOM 665 C CA . SER A 1 99 ? -36.579 44.798 -18.625 1.00 83.12 99 SER A CA 1
ATOM 666 C C . SER A 1 99 ? -35.705 45.439 -19.694 1.00 83.12 99 SER A C 1
ATOM 668 O O . SER A 1 99 ? -35.283 44.796 -20.659 1.00 83.12 99 SER A O 1
ATOM 670 N N . THR A 1 100 ? -35.444 46.731 -19.524 1.00 82.94 100 THR A N 1
ATOM 671 C CA . THR A 1 100 ? -34.496 47.471 -20.353 1.00 82.94 100 THR A CA 1
ATOM 672 C C . THR A 1 100 ? -33.101 47.234 -19.799 1.00 82.94 100 THR A C 1
ATOM 674 O O . THR A 1 100 ? -32.799 47.620 -18.672 1.00 82.94 100 THR A O 1
ATOM 677 N N . ASN A 1 101 ? -32.263 46.567 -20.583 1.00 85.00 101 ASN A N 1
ATOM 678 C CA . ASN A 1 101 ? -30.926 46.157 -20.186 1.00 85.00 101 ASN A CA 1
ATOM 679 C C . ASN A 1 101 ? -29.880 46.798 -21.095 1.00 85.00 101 ASN A C 1
ATOM 681 O O . ASN A 1 101 ? -30.142 47.132 -22.250 1.00 85.00 101 ASN A O 1
ATOM 685 N N . THR A 1 102 ? -28.663 46.908 -20.577 1.00 86.56 102 THR A N 1
ATOM 686 C CA . THR A 1 102 ? -27.483 47.170 -21.398 1.00 86.56 102 THR A CA 1
ATOM 687 C C . THR A 1 102 ? -26.656 45.897 -21.418 1.00 86.56 102 THR A C 1
ATOM 689 O O . THR A 1 102 ? -25.995 45.555 -20.434 1.00 86.56 102 THR A O 1
ATOM 692 N N . LEU A 1 103 ? -26.748 45.170 -22.531 1.00 89.31 103 LEU A N 1
ATOM 693 C CA . LEU A 1 103 ? -25.988 43.948 -22.748 1.00 89.31 103 LEU A CA 1
ATOM 694 C C . LEU A 1 103 ? -24.706 44.280 -23.496 1.00 89.31 103 LEU A C 1
ATOM 696 O O . LEU A 1 103 ? -24.732 44.794 -24.614 1.00 89.31 103 LEU A O 1
ATOM 700 N N . THR A 1 104 ? -23.578 43.961 -22.877 1.00 89.12 104 THR A N 1
ATOM 701 C CA . THR A 1 104 ? -22.262 44.145 -23.479 1.00 89.12 104 THR A CA 1
ATOM 702 C C . THR A 1 104 ? -21.738 42.791 -23.915 1.00 89.12 104 THR A C 1
ATOM 704 O O . THR A 1 104 ? -21.342 41.960 -23.093 1.00 89.12 104 THR A O 1
ATOM 707 N N . PHE A 1 105 ? -21.733 42.578 -25.226 1.00 91.00 105 PHE A N 1
ATOM 708 C CA . PHE A 1 105 ? -21.174 41.395 -25.855 1.00 91.00 105 PHE A CA 1
ATOM 709 C C . PHE A 1 105 ? -19.699 41.635 -26.131 1.00 91.00 105 PHE A C 1
ATOM 711 O O . PHE A 1 105 ? -19.328 42.589 -26.807 1.00 91.00 105 PHE A O 1
ATOM 718 N N . THR A 1 106 ? -18.845 40.778 -25.591 1.00 88.69 106 THR A N 1
ATOM 719 C CA . THR A 1 106 ? -17.406 40.827 -25.830 1.00 88.69 106 THR A CA 1
ATOM 720 C C . THR A 1 106 ? -17.046 39.737 -26.818 1.00 88.69 106 THR A C 1
ATOM 722 O O . THR A 1 106 ? -17.073 38.552 -26.477 1.00 88.69 106 THR A O 1
ATOM 725 N N . PHE A 1 107 ? -16.693 40.143 -28.034 1.00 90.62 107 PHE A N 1
ATOM 726 C CA . PHE A 1 107 ? -16.108 39.232 -29.003 1.00 90.62 107 PHE A CA 1
ATOM 727 C C . PHE A 1 107 ? -14.623 39.101 -28.706 1.00 90.62 107 PHE A C 1
ATOM 729 O O . PHE A 1 107 ? -13.936 40.110 -28.567 1.00 90.62 107 PHE A O 1
ATOM 736 N N . THR A 1 108 ? -14.124 37.872 -28.642 1.00 87.56 108 THR A N 1
ATOM 737 C CA . THR A 1 108 ? -12.693 37.578 -28.611 1.00 87.56 108 THR A CA 1
ATOM 738 C C . THR A 1 108 ? -12.341 36.804 -29.868 1.00 87.56 108 THR A C 1
ATOM 740 O O . THR A 1 108 ? -12.832 35.692 -30.089 1.00 87.56 108 THR A O 1
ATOM 743 N N . ALA A 1 109 ? -11.484 37.390 -30.696 1.00 85.00 109 ALA A N 1
ATOM 744 C CA . ALA A 1 109 ? -11.010 36.753 -31.910 1.00 85.00 109 ALA A CA 1
ATOM 745 C C . ALA A 1 109 ? -10.182 35.512 -31.539 1.00 85.00 109 ALA A C 1
ATOM 747 O O . ALA A 1 109 ? -9.144 35.620 -30.900 1.00 85.00 109 ALA A O 1
ATOM 748 N N . VAL A 1 110 ? -10.633 34.314 -31.913 1.00 83.69 110 VAL A N 1
ATOM 749 C CA . VAL A 1 110 ? -9.864 33.069 -31.687 1.00 83.69 110 VAL A CA 1
ATOM 750 C C . VAL A 1 110 ? -8.767 32.913 -32.738 1.00 83.69 110 VAL A C 1
ATOM 752 O O . VAL A 1 110 ? -7.802 32.192 -32.501 1.00 83.69 110 VAL A O 1
ATOM 755 N N . ASN A 1 111 ? -8.906 33.632 -33.855 1.00 84.06 111 ASN A N 1
ATOM 756 C CA . ASN A 1 111 ? -8.054 33.675 -35.034 1.00 84.06 111 ASN A CA 1
ATOM 757 C C . ASN A 1 111 ? -8.084 35.092 -35.654 1.00 84.06 111 ASN A C 1
ATOM 759 O O . ASN A 1 111 ? -8.929 35.898 -35.276 1.00 84.06 111 ASN A O 1
ATOM 763 N N . ASP A 1 112 ? -7.178 35.418 -36.577 1.00 81.88 112 ASP A N 1
ATOM 764 C CA . ASP A 1 112 ? -7.031 36.765 -37.149 1.00 81.88 112 ASP A CA 1
ATOM 765 C C . ASP A 1 112 ? -8.116 37.061 -38.211 1.00 81.88 112 ASP A C 1
ATOM 767 O O . ASP A 1 112 ? -8.172 36.396 -39.247 1.00 81.88 112 ASP A O 1
ATOM 771 N N . PHE A 1 113 ? -8.945 38.087 -37.982 1.00 82.25 113 PHE A N 1
ATOM 772 C CA . PHE A 1 113 ? -9.963 38.621 -38.904 1.00 82.25 113 PHE A CA 1
ATOM 773 C C . PHE A 1 113 ? -9.430 39.838 -39.683 1.00 82.25 113 PHE A C 1
ATOM 775 O O . PHE A 1 113 ? -8.996 40.818 -39.075 1.00 82.25 113 PHE A O 1
ATOM 782 N N . GLY A 1 114 ? -9.480 39.797 -41.022 1.00 78.50 114 GLY A N 1
ATOM 783 C CA . GLY A 1 114 ? -8.999 40.869 -41.921 1.00 78.50 114 GLY A CA 1
ATOM 784 C C . GLY A 1 114 ? -10.029 41.973 -42.218 1.00 78.50 114 GLY A C 1
ATOM 785 O O . GLY A 1 114 ? -11.197 41.810 -41.897 1.00 78.50 114 GLY A O 1
ATOM 786 N N . ILE A 1 115 ? -9.627 43.056 -42.898 1.00 75.81 115 ILE A N 1
ATOM 787 C CA . ILE A 1 115 ? -10.342 44.357 -42.978 1.00 75.81 115 ILE A CA 1
ATOM 788 C C . ILE A 1 115 ? -11.781 44.376 -43.528 1.00 75.81 115 ILE A C 1
ATOM 790 O O . ILE A 1 115 ? -12.508 45.332 -43.280 1.00 75.81 115 ILE A O 1
ATOM 794 N N . THR A 1 116 ? -12.208 43.358 -44.275 1.00 78.44 116 THR A N 1
ATOM 795 C CA . THR A 1 116 ? -13.591 43.223 -44.782 1.00 78.44 116 THR A CA 1
ATOM 796 C C . THR A 1 116 ? -14.397 42.168 -44.030 1.00 78.44 116 THR A C 1
ATOM 798 O O . THR A 1 116 ? -15.552 41.906 -44.372 1.00 78.44 116 THR A O 1
ATOM 801 N N . SER A 1 117 ? -13.790 41.549 -43.017 1.00 85.69 117 SER A N 1
ATOM 802 C CA . SER A 1 117 ? -14.428 40.526 -42.204 1.00 85.69 117 SER A CA 1
ATOM 803 C C . SER A 1 117 ? -15.495 41.145 -41.331 1.00 85.69 117 SER A C 1
ATOM 805 O O . SER A 1 117 ? -15.404 42.296 -40.909 1.00 85.69 117 SER A O 1
ATOM 807 N N . GLN A 1 118 ? -16.512 40.356 -41.046 1.00 88.69 118 GLN A N 1
ATOM 808 C CA . GLN A 1 118 ? -17.687 40.814 -40.344 1.00 88.69 118 GLN A CA 1
ATOM 809 C C . GLN A 1 118 ? -17.975 39.897 -39.170 1.00 88.69 118 GLN A C 1
ATOM 811 O O . GLN A 1 118 ? -18.005 38.676 -39.321 1.00 88.69 118 GLN A O 1
ATOM 816 N N . VAL A 1 119 ? -18.236 40.495 -38.012 1.00 89.69 119 VAL A N 1
ATOM 817 C CA . VAL A 1 119 ? -18.930 39.807 -36.926 1.00 89.69 119 VAL A CA 1
ATOM 818 C C . VAL A 1 119 ? -20.386 40.199 -37.022 1.00 89.69 119 VAL A C 1
ATOM 820 O O . VAL A 1 119 ? -20.728 41.380 -36.961 1.00 89.69 119 VAL A O 1
ATOM 823 N N . ARG A 1 120 ? -21.231 39.193 -37.195 1.00 90.62 120 ARG A N 1
ATOM 824 C CA . ARG A 1 120 ? -22.672 39.319 -37.118 1.00 90.62 120 ARG A CA 1
ATOM 825 C C . ARG A 1 120 ? -23.120 38.835 -35.752 1.00 90.62 120 ARG A C 1
ATOM 827 O O . ARG A 1 120 ? -22.890 37.684 -35.385 1.00 90.62 120 ARG A O 1
ATOM 834 N N . LEU A 1 121 ? -23.766 39.724 -35.017 1.00 92.19 121 LEU A N 1
ATOM 835 C CA . LEU A 1 121 ? -24.580 39.374 -33.869 1.00 92.19 121 LEU A CA 1
ATOM 836 C C . LEU A 1 121 ? -26.033 39.421 -34.329 1.00 92.19 121 LEU A C 1
ATOM 838 O O . LEU A 1 121 ? -26.555 40.492 -34.638 1.00 92.19 121 LEU A O 1
ATOM 842 N N . THR A 1 122 ? -26.661 38.257 -34.392 1.00 90.19 122 THR A N 1
ATOM 843 C CA . THR A 1 122 ? -28.087 38.158 -34.692 1.00 90.19 122 THR A CA 1
ATOM 844 C C . THR A 1 122 ? -28.838 38.376 -33.394 1.00 90.19 122 THR A C 1
ATOM 846 O O . THR A 1 122 ? -28.727 37.569 -32.466 1.00 90.19 122 THR A O 1
ATOM 849 N N . ILE A 1 123 ? -29.579 39.477 -33.305 1.00 91.44 123 ILE A N 1
ATOM 850 C CA . ILE A 1 123 ? -30.433 39.740 -32.154 1.00 91.44 123 ILE A CA 1
ATOM 851 C C . ILE A 1 123 ? -31.666 38.827 -32.261 1.00 91.44 123 ILE A C 1
ATOM 853 O O . ILE A 1 123 ? -32.366 38.866 -33.277 1.00 91.44 123 ILE A O 1
ATOM 857 N N . PRO A 1 124 ? -31.949 37.977 -31.260 1.00 88.12 124 PRO A N 1
ATOM 858 C CA . PRO A 1 124 ? -33.076 37.055 -31.320 1.00 88.12 124 PRO A CA 1
ATOM 859 C C . PRO A 1 124 ? -34.406 37.797 -31.424 1.00 88.12 124 PRO A C 1
ATOM 861 O O . PRO A 1 124 ? -34.585 38.884 -30.872 1.00 88.12 124 PRO A O 1
ATOM 864 N N . THR A 1 125 ? -35.369 37.186 -32.109 1.00 82.56 125 THR A N 1
ATOM 865 C CA . THR A 1 125 ? -36.723 37.733 -32.232 1.00 82.56 125 THR A CA 1
ATOM 866 C C . THR A 1 125 ? -37.340 37.988 -30.856 1.00 82.56 125 THR A C 1
ATOM 868 O O . THR A 1 125 ? -37.232 37.150 -29.962 1.00 82.56 125 THR A O 1
ATOM 871 N N . GLY A 1 126 ? -38.012 39.128 -30.698 1.00 80.56 126 GLY A N 1
ATOM 872 C CA . GLY A 1 126 ? -38.656 39.539 -29.446 1.00 80.56 126 GLY A CA 1
ATOM 873 C C . GLY A 1 126 ? -37.841 40.535 -28.616 1.00 80.56 126 GLY A C 1
ATOM 874 O O . GLY A 1 126 ? -38.423 41.235 -27.795 1.00 80.56 126 GLY A O 1
ATOM 875 N N . TRP A 1 127 ? -36.534 40.655 -28.856 1.00 87.25 127 TRP A N 1
ATOM 876 C CA . TRP A 1 127 ? -35.729 41.765 -28.340 1.00 87.25 127 TRP A CA 1
ATOM 877 C C . TRP A 1 127 ? -35.973 43.034 -29.163 1.00 87.25 127 TRP A C 1
ATOM 879 O O . TRP A 1 127 ? -36.307 42.951 -30.348 1.00 87.25 127 TRP A O 1
ATOM 889 N N . THR A 1 128 ? -35.798 44.215 -28.558 1.00 88.75 128 THR A N 1
ATOM 890 C CA . THR A 1 128 ? -35.931 45.494 -29.279 1.00 88.75 128 THR A CA 1
ATOM 891 C C . THR A 1 128 ? -35.049 45.499 -30.536 1.00 88.75 128 THR A C 1
ATOM 893 O O . THR A 1 128 ? -33.843 45.305 -30.412 1.00 88.75 128 THR A O 1
ATOM 896 N N . PRO A 1 129 ? -35.578 45.731 -31.748 1.00 86.56 129 PRO A N 1
ATOM 897 C CA . PRO A 1 129 ? -34.758 45.686 -32.954 1.00 86.56 129 PRO A CA 1
ATOM 898 C C . PRO A 1 129 ? -33.519 46.590 -32.828 1.00 86.56 129 PRO A C 1
ATOM 900 O O . PRO A 1 129 ? -33.647 47.720 -32.345 1.00 86.56 129 PRO A O 1
ATOM 903 N N . PRO A 1 130 ? -32.321 46.107 -33.197 1.00 89.62 130 PRO A N 1
ATOM 904 C CA . PRO A 1 130 ? -31.115 46.909 -33.075 1.00 89.62 130 PRO A CA 1
ATOM 905 C C . PRO A 1 130 ? -31.179 48.152 -33.977 1.00 89.62 130 PRO A C 1
ATOM 907 O O . PRO A 1 130 ? -31.788 48.132 -35.045 1.00 89.62 130 PRO A O 1
ATOM 910 N N . GLN A 1 131 ? -30.528 49.242 -33.573 1.00 87.56 131 GLN A N 1
ATOM 911 C CA . GLN A 1 131 ? -30.371 50.445 -34.398 1.00 87.56 131 GLN A CA 1
ATOM 912 C C . GLN A 1 131 ? -29.088 51.206 -34.060 1.00 87.56 131 GLN A C 1
ATOM 914 O O . GLN A 1 131 ? -28.514 51.039 -32.989 1.00 87.56 131 GLN A O 1
ATOM 919 N N . THR A 1 132 ? -28.632 52.071 -34.963 1.00 84.38 132 THR A N 1
ATOM 920 C CA . THR A 1 132 ? -27.420 52.879 -34.745 1.00 84.38 132 THR A CA 1
ATOM 921 C C . THR A 1 132 ? -27.703 54.229 -34.081 1.00 84.38 132 THR A C 1
ATOM 923 O O . THR A 1 132 ? -26.809 54.810 -33.462 1.00 84.38 132 THR A O 1
ATOM 926 N N . ALA A 1 133 ? -28.941 54.727 -34.175 1.00 84.44 133 ALA A N 1
ATOM 927 C CA . ALA A 1 133 ? -29.359 55.989 -33.571 1.00 84.44 133 ALA A CA 1
ATOM 928 C C . ALA A 1 133 ? -29.496 55.884 -32.041 1.00 84.44 133 ALA A C 1
ATOM 930 O O . ALA A 1 133 ? -29.728 54.806 -31.491 1.00 84.44 133 ALA A O 1
ATOM 931 N N . ALA A 1 134 ? -29.355 57.018 -31.350 1.00 80.12 134 ALA A N 1
ATOM 932 C CA . ALA A 1 134 ? -29.541 57.091 -29.904 1.00 80.12 134 ALA A CA 1
ATOM 933 C C . ALA A 1 134 ? -31.010 56.825 -29.535 1.00 80.12 134 ALA A C 1
ATOM 935 O O . ALA A 1 134 ? -31.901 57.565 -29.949 1.00 80.12 134 ALA A O 1
ATOM 936 N N . GLY A 1 135 ? -31.256 55.764 -28.765 1.00 81.81 135 GLY A N 1
ATOM 937 C CA . GLY A 1 135 ? -32.597 55.320 -28.383 1.00 81.81 135 GLY A CA 1
ATOM 938 C C . GLY A 1 135 ? -32.630 53.856 -27.914 1.00 81.81 135 GLY A C 1
ATOM 939 O O . GLY A 1 135 ? -31.575 53.242 -27.742 1.00 81.81 135 GLY A O 1
ATOM 940 N N . PRO A 1 136 ? -33.824 53.282 -27.677 1.00 79.94 136 PRO A N 1
ATOM 941 C CA . PRO A 1 136 ? -33.984 51.872 -27.320 1.00 79.94 136 PRO A CA 1
ATOM 942 C C . PRO A 1 136 ? -33.437 50.938 -28.404 1.00 79.94 136 PRO A C 1
ATOM 944 O O . PRO A 1 136 ? -33.697 51.137 -29.591 1.00 79.94 136 PRO A O 1
ATOM 947 N N . GLY A 1 137 ? -32.675 49.925 -27.996 1.00 84.31 137 GLY A N 1
ATOM 948 C CA . GLY A 1 137 ? -31.993 49.004 -28.906 1.00 84.31 137 GLY A CA 1
ATOM 949 C C . GLY A 1 137 ? -30.765 49.592 -29.615 1.00 84.31 137 GLY A C 1
ATOM 950 O O . GLY A 1 137 ? -30.324 49.040 -30.626 1.00 84.31 137 GLY A O 1
ATOM 951 N N . GLN A 1 138 ? -30.202 50.699 -29.113 1.00 88.75 138 GLN A N 1
ATOM 952 C CA . GLN A 1 138 ? -28.989 51.282 -29.681 1.00 88.75 138 GLN A CA 1
ATOM 953 C C . GLN A 1 138 ? -27.822 50.299 -29.573 1.00 88.75 138 GLN A C 1
ATOM 955 O O . GLN A 1 138 ? -27.463 49.844 -28.486 1.00 88.75 138 GLN A O 1
ATOM 960 N N . VAL A 1 139 ? -27.177 50.033 -30.703 1.00 90.12 139 VAL A N 1
ATOM 961 C CA . VAL A 1 139 ? -25.949 49.251 -30.767 1.00 90.12 139 VAL A CA 1
ATOM 962 C C . VAL A 1 139 ? -24.764 50.140 -31.088 1.00 90.12 139 VAL A C 1
ATOM 964 O O . VAL A 1 139 ? -24.723 50.840 -32.098 1.00 90.12 139 VAL A O 1
ATOM 967 N N . THR A 1 140 ? -23.768 50.088 -30.214 1.00 85.81 140 THR A N 1
ATOM 968 C CA . THR A 1 140 ? -22.471 50.724 -30.431 1.00 85.81 140 THR A CA 1
ATOM 969 C C . THR A 1 140 ? -21.389 49.664 -30.348 1.00 85.81 140 THR A C 1
ATOM 971 O O . THR A 1 140 ? -21.446 48.758 -29.518 1.00 85.81 140 THR A O 1
ATOM 974 N N . ALA A 1 141 ? -20.408 49.745 -31.238 1.00 87.00 141 ALA A N 1
ATOM 975 C CA . ALA A 1 141 ? -19.241 48.884 -31.196 1.00 87.00 141 ALA A CA 1
ATOM 976 C C . ALA A 1 141 ? -18.030 49.747 -30.868 1.00 87.00 141 ALA A C 1
ATOM 978 O O . ALA A 1 141 ? -17.783 50.758 -31.523 1.00 87.00 141 ALA A O 1
ATOM 979 N N . ALA A 1 142 ? -17.287 49.347 -29.848 1.00 83.56 142 ALA A N 1
ATOM 980 C CA . ALA A 1 142 ? -16.054 50.003 -29.459 1.00 83.56 142 ALA A CA 1
ATOM 981 C C . ALA A 1 142 ? -14.969 48.945 -29.302 1.00 83.56 142 ALA A C 1
ATOM 983 O O . ALA A 1 142 ? -15.201 47.877 -28.724 1.00 83.56 142 ALA A O 1
ATOM 984 N N . ALA A 1 143 ? -13.771 49.241 -29.803 1.00 77.75 143 ALA A N 1
ATOM 985 C CA . ALA A 1 143 ? -12.603 48.469 -29.414 1.00 77.75 143 ALA A CA 1
ATOM 986 C C . ALA A 1 143 ? -12.467 48.566 -27.890 1.00 77.75 143 ALA A C 1
ATOM 988 O O . ALA A 1 143 ? -12.566 49.656 -27.322 1.00 77.75 143 ALA A O 1
ATOM 989 N N . THR A 1 144 ? -12.284 47.432 -27.216 1.00 73.06 144 THR A N 1
ATOM 990 C CA . THR A 1 144 ? -12.067 47.435 -25.769 1.00 73.06 144 THR A CA 1
ATOM 991 C C . THR A 1 144 ? -10.746 48.168 -25.526 1.00 73.06 144 THR A C 1
ATOM 993 O O . THR A 1 144 ? -9.720 47.745 -26.051 1.00 73.06 144 THR A O 1
ATOM 996 N N . GLY A 1 145 ? -10.779 49.319 -24.847 1.00 64.62 145 GLY A N 1
ATOM 997 C CA . GLY A 1 145 ? -9.628 50.226 -24.768 1.00 64.62 145 GLY A CA 1
ATOM 998 C C . GLY A 1 145 ? -8.344 49.545 -24.272 1.00 64.62 145 GLY A C 1
ATOM 999 O O . GLY A 1 145 ? -8.390 48.680 -23.399 1.00 64.62 145 GLY A O 1
ATOM 1000 N N . GLY A 1 146 ? -7.194 49.954 -24.820 1.00 66.38 146 GLY A N 1
ATOM 1001 C CA . GLY A 1 146 ? -5.872 49.399 -24.500 1.00 66.38 146 GLY A CA 1
ATOM 1002 C C . GLY A 1 146 ? -5.359 48.372 -25.518 1.00 66.38 146 GLY A C 1
ATOM 1003 O O . GLY A 1 146 ? -5.976 48.116 -26.550 1.00 66.38 146 GLY A O 1
ATOM 1004 N N . SER A 1 147 ? -4.198 47.769 -25.242 1.00 67.38 147 SER A N 1
ATOM 1005 C CA . SER A 1 147 ? -3.512 46.838 -26.157 1.00 67.38 147 SER A CA 1
ATOM 1006 C C . SER A 1 147 ? -4.274 45.532 -26.419 1.00 67.38 147 SER A C 1
ATOM 1008 O O . SER A 1 147 ? -3.872 44.768 -27.290 1.00 67.38 147 SER A O 1
ATOM 1010 N N . SER A 1 148 ? -5.361 45.251 -25.701 1.00 72.31 148 SER A N 1
ATOM 1011 C CA . SER A 1 148 ? -6.257 44.103 -25.890 1.00 72.31 148 SER A CA 1
ATOM 1012 C C . SER A 1 148 ? -7.390 44.356 -26.892 1.00 72.31 148 SER A C 1
ATOM 1014 O O . SER A 1 148 ? -8.079 43.404 -27.253 1.00 72.31 148 SER A O 1
ATOM 1016 N N . GLY A 1 149 ? -7.578 45.591 -27.362 1.00 76.00 149 GLY A N 1
ATOM 1017 C CA . GLY A 1 149 ? -8.606 45.955 -28.334 1.00 76.00 149 GLY A CA 1
ATOM 1018 C C . GLY A 1 149 ? -8.336 45.422 -29.745 1.00 76.00 149 GLY A C 1
ATOM 1019 O O . GLY A 1 149 ? -7.185 45.281 -30.162 1.00 76.00 149 GLY A O 1
ATOM 1020 N N . CYS A 1 150 ? -9.390 45.137 -30.511 1.00 80.50 150 CYS A N 1
ATOM 1021 C CA . CYS A 1 150 ? -9.270 44.912 -31.953 1.00 80.50 150 CYS A CA 1
ATOM 1022 C C . CYS A 1 150 ? -8.700 46.159 -32.649 1.00 80.50 150 CYS A C 1
ATOM 1024 O O . CYS A 1 150 ? -9.066 47.281 -32.305 1.00 80.50 150 CYS A O 1
ATOM 1026 N N . GLY A 1 151 ? -7.830 45.959 -33.646 1.00 70.50 151 GLY A N 1
ATOM 1027 C CA . GLY A 1 151 ? -7.087 47.044 -34.296 1.00 70.50 151 GLY A CA 1
ATOM 1028 C C . GLY A 1 151 ? -7.967 48.056 -35.037 1.00 70.50 151 GLY A C 1
ATOM 1029 O O . GLY A 1 151 ? -7.680 49.249 -35.020 1.00 70.50 151 GLY A O 1
ATOM 1030 N N . THR A 1 152 ? -9.063 47.619 -35.661 1.00 77.06 152 THR A N 1
ATOM 1031 C CA . THR A 1 152 ? -10.073 48.531 -36.219 1.00 77.06 152 THR A CA 1
ATOM 1032 C C . THR A 1 152 ? -11.456 47.917 -36.075 1.00 77.06 152 THR A C 1
ATOM 1034 O O . THR A 1 152 ? -11.712 46.817 -36.563 1.00 77.06 152 THR A O 1
ATOM 1037 N N . VAL A 1 153 ? -12.358 48.639 -35.415 1.00 78.94 153 VAL A N 1
ATOM 1038 C CA . VAL A 1 153 ? -13.789 48.329 -35.376 1.00 78.94 153 VAL A CA 1
ATOM 1039 C C . VAL A 1 153 ? -14.452 49.317 -36.328 1.00 78.94 153 VAL A C 1
ATOM 1041 O O . VAL A 1 153 ? -14.571 50.500 -36.022 1.00 78.94 153 VAL A O 1
ATOM 1044 N N . GLY A 1 154 ? -14.732 48.844 -37.540 1.00 71.88 154 GLY A N 1
ATOM 1045 C CA . GLY A 1 154 ? -15.271 49.629 -38.645 1.00 71.88 154 GLY A CA 1
ATOM 1046 C C . GLY A 1 154 ? -16.761 49.939 -38.483 1.00 71.88 154 GLY A C 1
ATOM 1047 O O . GLY A 1 154 ? -17.349 49.639 -37.440 1.00 71.88 154 GLY A O 1
ATOM 1048 N N . PRO A 1 155 ? -17.393 50.545 -39.506 1.00 72.12 155 PRO A N 1
ATOM 1049 C CA . PRO A 1 155 ? -18.777 50.982 -39.408 1.00 72.12 155 PRO A CA 1
ATOM 1050 C C . PRO A 1 155 ? -19.683 49.802 -39.053 1.00 72.12 155 PRO A C 1
ATOM 1052 O O . PRO A 1 155 ? -19.685 48.757 -39.714 1.00 72.12 155 PRO A O 1
ATOM 1055 N N . LEU A 1 156 ? -20.433 49.984 -37.970 1.00 87.19 156 LEU A N 1
ATOM 1056 C CA . LEU A 1 156 ? -21.504 49.091 -37.574 1.00 87.19 156 LEU A CA 1
ATOM 1057 C C . LEU A 1 156 ? -22.704 49.364 -38.485 1.00 87.19 156 LEU A C 1
ATOM 1059 O O . LEU A 1 156 ? -23.095 50.511 -38.696 1.00 87.19 156 LEU A O 1
ATOM 1063 N N . SER A 1 157 ? -23.289 48.296 -39.012 1.00 84.19 157 SER A N 1
ATOM 1064 C CA . SER A 1 157 ? -24.511 48.345 -39.808 1.00 84.19 157 SER A CA 1
ATOM 1065 C C . SER A 1 157 ? -25.559 47.433 -39.193 1.00 84.19 157 SER A C 1
ATOM 1067 O O . SER A 1 157 ? -25.234 46.382 -38.634 1.00 84.19 157 SER A O 1
ATOM 1069 N N . VAL A 1 158 ? -26.818 47.844 -39.302 1.00 85.88 158 VAL A N 1
ATOM 1070 C CA . VAL A 1 158 ? -27.953 47.042 -38.864 1.00 85.88 158 VAL A CA 1
ATOM 1071 C C . VAL A 1 158 ? -28.852 46.769 -40.056 1.00 85.88 158 VAL A C 1
ATOM 1073 O O . VAL A 1 158 ? -29.224 47.690 -40.781 1.00 85.88 158 VAL A O 1
ATOM 1076 N N . SER A 1 159 ? -29.185 45.499 -40.267 1.00 83.38 159 SER A N 1
ATOM 1077 C CA . SER A 1 159 ? -30.128 45.068 -41.295 1.00 83.38 159 SER A CA 1
ATOM 1078 C C . SER A 1 159 ? -31.079 44.049 -40.685 1.00 83.38 159 SER A C 1
ATOM 1080 O O . SER A 1 159 ? -30.670 42.950 -40.312 1.00 83.38 159 SER A O 1
ATOM 1082 N N . GLY A 1 160 ? -32.344 44.441 -40.526 1.00 84.25 160 GLY A N 1
ATOM 1083 C CA . GLY A 1 160 ? -33.299 43.660 -39.743 1.00 84.25 160 GLY A CA 1
ATOM 1084 C C . GLY A 1 160 ? -32.782 43.444 -38.318 1.00 84.25 160 GLY A C 1
ATOM 1085 O O . GLY A 1 160 ? -32.476 44.405 -37.618 1.00 84.25 160 GLY A O 1
ATOM 1086 N N . SER A 1 161 ? -32.652 42.183 -37.910 1.00 86.88 161 SER A N 1
ATOM 1087 C CA . SER A 1 161 ? -32.156 41.804 -36.580 1.00 86.88 161 SER A CA 1
ATOM 1088 C C . SER A 1 161 ? -30.639 41.625 -36.501 1.00 86.88 161 SER A C 1
ATOM 1090 O O . SER A 1 161 ? -30.098 41.388 -35.420 1.00 86.88 161 SER A O 1
ATOM 1092 N N . ASP A 1 162 ? -29.945 41.717 -37.633 1.00 88.62 162 ASP A N 1
ATOM 1093 C CA . ASP A 1 162 ? -28.524 41.426 -37.711 1.00 88.62 162 ASP A CA 1
ATOM 1094 C C . ASP A 1 162 ? -27.687 42.681 -37.542 1.00 88.62 162 ASP A C 1
ATOM 1096 O O . ASP A 1 162 ? -27.727 43.608 -38.357 1.00 88.62 162 ASP A O 1
ATOM 1100 N N . VAL A 1 163 ? -26.861 42.669 -36.503 1.00 90.00 163 VAL A N 1
ATOM 1101 C CA . VAL A 1 163 ? -25.869 43.703 -36.243 1.00 90.00 163 VAL A CA 1
ATOM 1102 C C . VAL A 1 163 ? -24.553 43.220 -36.797 1.00 90.00 163 VAL A C 1
ATOM 1104 O O . VAL A 1 163 ? -23.930 42.304 -36.264 1.00 90.00 163 VAL A O 1
ATOM 1107 N N . THR A 1 164 ? -24.145 43.822 -37.904 1.00 88.44 164 THR A N 1
ATOM 1108 C CA . THR A 1 164 ? -22.930 43.436 -38.604 1.00 88.44 164 THR A CA 1
ATOM 1109 C C . THR A 1 164 ? -21.891 44.527 -38.432 1.00 88.44 164 THR A C 1
ATOM 1111 O O . THR A 1 164 ? -22.069 45.656 -38.896 1.00 88.44 164 THR A O 1
ATOM 1114 N N . VAL A 1 165 ? -20.794 44.180 -37.768 1.00 89.31 165 VAL A N 1
ATOM 1115 C CA . VAL A 1 165 ? -19.654 45.070 -37.563 1.00 89.31 165 VAL A CA 1
ATOM 1116 C C . VAL A 1 165 ? -18.517 44.575 -38.424 1.00 89.31 165 VAL A C 1
ATOM 1118 O O . VAL A 1 165 ? -18.086 43.427 -38.294 1.00 89.31 165 VAL A O 1
ATOM 1121 N N . THR A 1 166 ? -18.039 45.441 -39.311 1.00 85.31 166 THR A N 1
ATOM 1122 C CA . THR A 1 166 ? -16.824 45.146 -40.067 1.00 85.31 166 THR A CA 1
ATOM 1123 C C . THR A 1 166 ? -15.642 45.324 -39.129 1.00 85.31 166 THR A C 1
ATOM 1125 O O . THR A 1 166 ? -15.511 46.369 -38.497 1.00 85.31 166 THR A O 1
ATOM 1128 N N . ILE A 1 167 ? -14.799 44.310 -38.995 1.00 86.69 167 ILE A N 1
ATOM 1129 C CA . ILE A 1 167 ? -13.698 44.319 -38.037 1.00 86.69 167 ILE A CA 1
ATOM 1130 C C . ILE A 1 167 ? -12.381 43.965 -38.706 1.00 86.69 167 ILE A C 1
ATOM 1132 O O . ILE A 1 167 ? -12.323 43.164 -39.629 1.00 86.69 167 ILE A O 1
ATOM 1136 N N . THR A 1 168 ? -11.310 44.520 -38.155 1.00 84.75 168 THR A N 1
ATOM 1137 C CA . THR A 1 168 ? -9.956 43.983 -38.283 1.00 84.75 168 THR A CA 1
ATOM 1138 C C . THR A 1 168 ? -9.491 43.646 -36.880 1.00 84.75 168 THR A C 1
ATOM 1140 O O . THR A 1 168 ? -9.301 44.544 -36.053 1.00 84.75 168 THR A O 1
ATOM 1143 N N . CYS A 1 169 ? -9.376 42.360 -36.567 1.00 80.88 169 CYS A N 1
ATOM 1144 C CA . CYS A 1 169 ? -9.104 41.922 -35.206 1.00 80.88 169 CYS A CA 1
ATOM 1145 C C . CYS A 1 169 ? -8.150 40.737 -35.183 1.00 80.88 169 CYS A C 1
ATOM 1147 O O . CYS A 1 169 ? -8.451 39.683 -35.735 1.00 80.88 169 CYS A O 1
ATOM 1149 N N . SER A 1 170 ? -7.003 40.914 -34.533 1.00 83.06 170 SER A N 1
ATOM 1150 C CA . SER A 1 170 ? -6.030 39.841 -34.348 1.00 83.06 170 SER A CA 1
ATOM 1151 C C . SER A 1 170 ? -6.463 38.869 -33.250 1.00 83.06 170 SER A C 1
ATOM 1153 O O . SER A 1 170 ? -7.201 39.232 -32.337 1.00 83.06 170 SER A O 1
ATOM 1155 N N . ASN A 1 171 ? -5.952 37.646 -33.307 1.00 84.31 171 ASN A N 1
ATOM 1156 C CA . ASN A 1 171 ? -6.139 36.584 -32.331 1.00 84.31 171 ASN A CA 1
ATOM 1157 C C . ASN A 1 171 ? -5.904 37.081 -30.892 1.00 84.31 171 ASN A C 1
ATOM 1159 O O . ASN A 1 171 ? -4.917 37.759 -30.603 1.00 84.31 171 ASN A O 1
ATOM 1163 N N . GLY A 1 172 ? -6.830 36.754 -29.996 1.00 81.25 172 GLY A N 1
ATOM 1164 C CA . GLY A 1 172 ? -6.850 37.131 -28.586 1.00 81.25 172 GLY A CA 1
ATOM 1165 C C . GLY A 1 172 ? -7.375 38.542 -28.315 1.00 81.25 172 GLY A C 1
ATOM 1166 O O . GLY A 1 172 ? -7.750 38.837 -27.178 1.00 81.25 172 GLY A O 1
ATOM 1167 N N . LYS A 1 173 ? -7.448 39.405 -29.337 1.00 87.25 173 LYS A N 1
ATOM 1168 C CA . LYS A 1 173 ? -7.959 40.771 -29.201 1.00 87.25 173 LYS A CA 1
ATOM 1169 C C . LYS A 1 173 ? -9.481 40.783 -29.152 1.00 87.25 173 LYS A C 1
ATOM 1171 O O . LYS A 1 173 ? -10.154 39.874 -29.650 1.00 87.25 173 LYS A O 1
ATOM 1176 N N . LYS A 1 174 ? -10.015 41.826 -28.521 1.00 89.00 174 LYS A N 1
ATOM 1177 C CA . LYS A 1 174 ? -11.425 41.932 -28.174 1.00 89.00 174 LYS A CA 1
ATOM 1178 C C . LYS A 1 174 ? -12.022 43.247 -28.626 1.00 89.00 174 LYS A C 1
ATOM 1180 O O . LYS A 1 174 ? -11.368 44.288 -28.640 1.00 89.00 174 LYS A O 1
ATOM 1185 N N . PHE A 1 175 ? -13.293 43.212 -28.965 1.00 89.50 175 PHE A N 1
ATOM 1186 C CA . PHE A 1 175 ? -14.092 44.423 -28.999 1.00 89.50 175 PHE A CA 1
ATOM 1187 C C . PHE A 1 175 ? -15.415 44.155 -28.307 1.00 89.50 175 PHE A C 1
ATOM 1189 O O . PHE A 1 175 ? -15.868 43.010 -28.207 1.00 89.50 175 PHE A O 1
ATOM 1196 N N . THR A 1 176 ? -16.013 45.225 -27.804 1.00 88.88 176 THR A N 1
ATOM 1197 C CA . THR A 1 176 ? -17.310 45.170 -27.150 1.00 88.88 176 THR A CA 1
ATOM 1198 C C . THR A 1 176 ? -18.362 45.747 -28.070 1.00 88.88 176 THR A C 1
ATOM 1200 O O . THR A 1 176 ? -18.214 46.856 -28.588 1.00 88.88 176 THR A O 1
ATOM 1203 N N . LEU A 1 177 ? -19.430 44.988 -28.246 1.00 90.38 177 LEU A N 1
ATOM 1204 C CA . LEU A 1 177 ? -20.659 45.429 -28.865 1.00 90.38 177 LEU A CA 1
ATOM 1205 C C . LEU A 1 177 ? -21.661 45.654 -27.734 1.00 90.38 177 LEU A C 1
ATOM 1207 O O . LEU A 1 177 ? -22.114 44.711 -27.085 1.00 90.38 177 LEU A O 1
ATOM 1211 N N . THR A 1 178 ? -21.943 46.920 -27.456 1.00 90.31 178 THR A N 1
ATOM 1212 C CA . THR A 1 178 ? -22.886 47.323 -26.420 1.00 90.31 178 THR A CA 1
ATOM 1213 C C . THR A 1 178 ? -24.246 47.510 -27.064 1.00 90.31 178 THR A C 1
ATOM 1215 O O . THR A 1 178 ? -24.439 48.411 -27.879 1.00 90.31 178 THR A O 1
ATOM 1218 N N . TYR A 1 179 ? -25.181 46.651 -26.686 1.00 91.69 179 TYR A N 1
ATOM 1219 C CA . TYR A 1 179 ? -26.588 46.719 -27.034 1.00 91.69 179 TYR A CA 1
ATOM 1220 C C . TYR A 1 179 ? -27.322 47.362 -25.856 1.00 91.69 179 TYR A C 1
ATOM 1222 O O . TYR A 1 179 ? -27.671 46.715 -24.866 1.00 91.69 179 TYR A O 1
ATOM 1230 N N . ALA A 1 180 ? -27.410 48.687 -25.923 1.00 87.38 180 ALA A N 1
ATOM 1231 C CA . ALA A 1 180 ? -27.875 49.551 -24.854 1.00 87.38 180 ALA A CA 1
ATOM 1232 C C . ALA A 1 180 ? -29.376 49.813 -24.960 1.00 87.38 180 ALA A C 1
ATOM 1234 O O . ALA A 1 180 ? -29.948 49.866 -26.051 1.00 87.38 180 ALA A O 1
ATOM 1235 N N . ASN A 1 181 ? -30.004 50.020 -23.801 1.00 86.06 181 ASN A N 1
ATOM 1236 C CA . ASN A 1 181 ? -31.447 50.235 -23.686 1.00 86.06 181 ASN A CA 1
ATOM 1237 C C . ASN A 1 181 ? -32.259 49.169 -24.444 1.00 86.06 181 ASN A C 1
ATOM 1239 O O . ASN A 1 181 ? -33.283 49.460 -25.060 1.00 86.06 181 ASN A O 1
ATOM 1243 N N . ALA A 1 182 ? -31.746 47.945 -24.445 1.00 83.75 182 ALA A N 1
ATOM 1244 C CA . ALA A 1 182 ? -32.322 46.795 -25.097 1.00 83.75 182 ALA A CA 1
ATOM 1245 C C . ALA A 1 182 ? -33.396 46.198 -24.201 1.00 83.75 182 ALA A C 1
ATOM 1247 O O . ALA A 1 182 ? -33.092 45.659 -23.132 1.00 83.75 182 ALA A O 1
ATOM 1248 N N . THR A 1 183 ? -34.650 46.284 -24.622 1.00 86.38 183 THR A N 1
ATOM 1249 C CA . THR A 1 183 ? -35.736 45.648 -23.889 1.00 86.38 183 THR A CA 1
ATOM 1250 C C . THR A 1 183 ? -35.798 44.175 -24.274 1.00 86.38 183 THR A C 1
ATOM 1252 O O . THR A 1 183 ? -35.893 43.826 -25.455 1.00 86.38 183 THR A O 1
ATOM 1255 N N . ALA A 1 184 ? -35.698 43.310 -23.266 1.00 84.81 184 ALA A N 1
ATOM 1256 C CA . ALA A 1 184 ? -35.816 41.870 -23.439 1.00 84.81 184 ALA A CA 1
ATOM 1257 C C . ALA A 1 184 ? -37.249 41.471 -23.854 1.00 84.81 184 ALA A C 1
ATOM 1259 O O . ALA A 1 184 ? -38.195 42.189 -23.513 1.00 84.81 184 ALA A O 1
ATOM 1260 N N . PRO A 1 185 ? -37.434 40.322 -24.536 1.00 83.38 185 PRO A N 1
ATOM 1261 C CA . PRO A 1 185 ? -38.737 39.762 -24.854 1.00 83.38 185 PRO A CA 1
ATOM 1262 C C . PRO A 1 185 ? -39.666 39.761 -23.647 1.00 83.38 185 PRO A C 1
ATOM 1264 O O . PRO A 1 185 ? -39.247 39.512 -22.514 1.00 83.38 185 PRO A O 1
ATOM 1267 N N . ALA A 1 186 ? -40.947 40.019 -23.900 1.00 75.75 186 ALA A N 1
ATOM 1268 C CA . ALA A 1 186 ? -41.950 40.056 -22.843 1.00 75.75 186 ALA A CA 1
ATOM 1269 C C . ALA A 1 186 ? -42.211 38.680 -22.210 1.00 75.75 186 ALA A C 1
ATOM 1271 O O . ALA A 1 186 ? -42.693 38.597 -21.082 1.00 75.75 186 ALA A O 1
ATOM 1272 N N . THR A 1 187 ? -41.876 37.600 -22.917 1.00 75.69 187 THR A N 1
ATOM 1273 C CA . THR A 1 187 ? -42.056 36.222 -22.456 1.00 75.69 187 THR A CA 1
ATOM 1274 C C . THR A 1 187 ? -40.712 35.610 -22.079 1.00 75.69 187 THR A C 1
ATOM 1276 O O . THR A 1 187 ? -39.734 35.762 -22.812 1.00 75.69 187 THR A O 1
ATOM 1279 N N . ALA A 1 1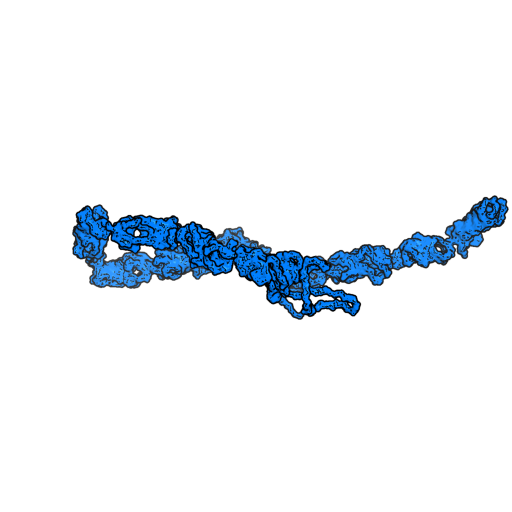88 ? -40.681 34.899 -20.949 1.00 77.62 188 ALA A N 1
ATOM 1280 C CA . ALA A 1 188 ? -39.508 34.168 -20.486 1.00 77.62 188 ALA A CA 1
ATOM 1281 C C . ALA A 1 188 ? -39.038 33.176 -21.557 1.00 77.62 188 ALA A C 1
ATOM 1283 O O . ALA A 1 188 ? -39.823 32.369 -22.055 1.00 77.62 188 ALA A O 1
ATOM 1284 N N . THR A 1 189 ? -37.773 33.262 -21.946 1.00 79.69 189 THR A N 1
ATOM 1285 C CA . THR A 1 189 ? -37.208 32.421 -23.000 1.00 79.69 189 THR A CA 1
ATOM 1286 C C . THR A 1 189 ? -35.690 32.406 -22.923 1.00 79.69 189 THR A C 1
ATOM 1288 O O . THR A 1 189 ? -35.055 33.362 -22.475 1.00 79.69 189 THR A O 1
ATOM 1291 N N . SER A 1 190 ? -35.077 31.329 -23.401 1.00 81.88 190 SER A N 1
ATOM 1292 C CA . SER A 1 190 ? -33.634 31.294 -23.599 1.00 81.88 190 SER A CA 1
ATOM 1293 C C . SER A 1 190 ? -33.312 31.911 -24.958 1.00 81.88 190 SER A C 1
ATOM 1295 O O . SER A 1 190 ? -33.616 31.343 -26.004 1.00 81.88 190 SER A O 1
ATOM 1297 N N . SER A 1 191 ? -32.747 33.117 -24.948 1.00 85.75 191 SER A N 1
ATOM 1298 C CA . SER A 1 191 ? -32.390 33.841 -26.165 1.00 85.75 191 SER A CA 1
ATOM 1299 C C . SER A 1 191 ? -30.937 33.559 -26.516 1.00 85.75 191 SER A C 1
ATOM 1301 O O . SER A 1 191 ? -30.019 34.129 -25.924 1.00 85.75 191 SER A O 1
ATOM 1303 N N . THR A 1 192 ? -30.714 32.672 -27.482 1.00 87.44 192 THR A N 1
ATOM 1304 C CA . THR A 1 192 ? -29.383 32.460 -28.056 1.00 87.44 192 THR A CA 1
ATOM 1305 C C . THR A 1 192 ? -29.086 33.572 -29.047 1.00 87.44 192 THR A C 1
ATOM 1307 O O . THR A 1 192 ? -29.664 33.610 -30.130 1.00 87.44 192 THR A O 1
ATOM 1310 N N . PHE A 1 193 ? -28.169 34.467 -28.695 1.00 89.44 193 PHE A N 1
ATOM 1311 C CA . PHE A 1 193 ? -27.689 35.498 -29.606 1.00 89.44 193 PHE A CA 1
ATOM 1312 C C . PHE A 1 193 ? -26.725 34.846 -30.585 1.00 89.44 193 PHE A C 1
ATOM 1314 O O . PHE A 1 193 ? -25.535 34.702 -30.298 1.00 89.44 193 PHE A O 1
ATOM 1321 N N . ALA A 1 194 ? -27.276 34.386 -31.709 1.00 88.50 194 ALA A N 1
ATOM 1322 C CA . ALA A 1 194 ? -26.527 33.653 -32.709 1.00 88.50 194 ALA A CA 1
ATOM 1323 C C . ALA A 1 194 ? -25.436 34.557 -33.271 1.00 88.50 194 ALA A C 1
ATOM 1325 O O . ALA A 1 194 ? -25.686 35.563 -33.945 1.00 88.50 194 ALA A O 1
ATOM 1326 N N . THR A 1 195 ? -24.207 34.196 -32.953 1.00 89.94 195 THR A N 1
ATOM 1327 C CA . THR A 1 195 ? -23.036 34.893 -33.433 1.00 89.94 195 THR A CA 1
ATOM 1328 C C . THR A 1 195 ? -22.494 34.139 -34.615 1.00 89.94 195 THR A C 1
ATOM 1330 O O . THR A 1 195 ? -22.331 32.924 -34.590 1.00 89.94 195 THR A O 1
ATOM 1333 N N . ALA A 1 196 ? -22.230 34.873 -35.678 1.00 89.12 196 ALA A N 1
ATOM 1334 C CA . ALA A 1 196 ? -21.616 34.343 -36.867 1.00 89.12 196 ALA A CA 1
ATOM 1335 C C . ALA A 1 196 ? -20.481 35.265 -37.256 1.00 89.12 196 ALA A C 1
ATOM 1337 O O . ALA A 1 196 ? -20.570 36.486 -37.126 1.00 89.12 196 ALA A O 1
ATOM 1338 N N . THR A 1 197 ? -19.407 34.687 -37.751 1.00 90.31 197 THR A N 1
ATOM 1339 C CA . THR A 1 197 ? -18.343 35.468 -38.352 1.00 90.31 197 THR A CA 1
ATOM 1340 C C . THR A 1 197 ? -18.268 35.124 -39.820 1.00 90.31 197 THR A C 1
ATOM 1342 O O . THR A 1 197 ? -18.463 33.982 -40.237 1.00 90.31 197 THR A O 1
ATOM 1345 N N . ARG A 1 198 ? -18.036 36.150 -40.630 1.00 86.75 198 ARG A N 1
ATOM 1346 C CA . ARG A 1 198 ? -17.627 35.987 -42.012 1.00 86.75 198 ARG A CA 1
ATOM 1347 C C . ARG A 1 198 ? -16.216 36.504 -42.131 1.00 86.75 198 ARG A C 1
ATOM 1349 O O . ARG A 1 198 ? -15.968 37.681 -41.876 1.00 86.75 198 ARG A O 1
ATOM 1356 N N . SER A 1 199 ? -15.309 35.640 -42.538 1.00 80.44 199 SER A N 1
ATOM 1357 C CA . SER A 1 199 ? -13.976 36.079 -42.912 1.00 80.44 199 SER A CA 1
ATOM 1358 C C . SER A 1 199 ? -13.991 36.555 -44.361 1.00 80.44 199 SER A C 1
ATOM 1360 O O . SER A 1 199 ? -14.344 35.792 -45.256 1.00 80.44 199 SER A O 1
ATOM 1362 N N . GLY A 1 200 ? -13.679 37.832 -44.601 1.00 74.31 200 GLY A N 1
ATOM 1363 C CA . GLY A 1 200 ? -13.709 38.441 -45.940 1.00 74.31 200 GLY A CA 1
ATOM 1364 C C . GLY A 1 200 ? -15.074 38.957 -46.440 1.00 74.31 200 GLY A C 1
ATOM 1365 O O . GLY A 1 200 ? -16.075 38.991 -45.719 1.00 74.31 200 GLY A O 1
ATOM 1366 N N . GLY A 1 201 ? -15.096 39.427 -47.697 1.00 65.44 201 GLY A N 1
ATOM 1367 C CA . GLY A 1 201 ? -16.171 40.261 -48.266 1.00 65.44 201 GLY A CA 1
ATOM 1368 C C . GLY A 1 201 ? -17.340 39.545 -48.967 1.00 65.44 201 GLY A C 1
ATOM 1369 O O . GLY A 1 201 ? -18.360 40.188 -49.212 1.00 65.44 201 GLY A O 1
ATOM 1370 N N . SER A 1 202 ? -17.242 38.248 -49.273 1.00 62.53 202 SER A N 1
ATOM 1371 C CA . SER A 1 202 ? -18.250 37.482 -50.033 1.00 62.53 202 SER A CA 1
ATOM 1372 C C . SER A 1 202 ? -18.617 36.159 -49.341 1.00 62.53 202 SER A C 1
ATOM 1374 O O . SER A 1 202 ? -17.824 35.605 -48.587 1.00 62.53 202 SER A O 1
ATOM 1376 N N . GLY A 1 203 ? -19.846 35.670 -49.557 1.00 64.19 203 GLY A N 1
ATOM 1377 C CA . GLY A 1 203 ? -20.415 34.502 -48.865 1.00 64.19 203 GLY A CA 1
ATOM 1378 C C . GLY A 1 203 ? -21.284 34.865 -47.653 1.00 64.19 203 GLY A C 1
ATOM 1379 O O . GLY A 1 203 ? -21.321 36.022 -47.218 1.00 64.19 203 GLY A O 1
ATOM 1380 N N . SER A 1 204 ? -22.012 33.882 -47.124 1.00 75.81 204 SER A N 1
ATOM 1381 C CA . SER A 1 204 ? -22.858 34.067 -45.938 1.00 75.81 204 SER A CA 1
ATOM 1382 C C . SER A 1 204 ? -22.048 33.875 -44.648 1.00 75.81 204 SER A C 1
ATOM 1384 O O . SER A 1 204 ? -21.199 32.982 -44.604 1.00 75.81 204 SER A O 1
ATOM 1386 N N . PRO A 1 205 ? -22.278 34.690 -43.600 1.00 80.94 205 PRO A N 1
ATOM 1387 C CA . PRO A 1 205 ? -21.671 34.487 -42.284 1.00 80.94 205 PRO A CA 1
ATOM 1388 C C . PRO A 1 205 ? -21.935 33.077 -41.745 1.00 80.94 205 PRO A C 1
ATOM 1390 O O . PRO A 1 205 ? -23.046 32.567 -41.883 1.00 80.94 205 PRO A O 1
ATOM 1393 N N . VAL A 1 206 ? -20.929 32.462 -41.119 1.00 88.19 206 VAL A N 1
ATOM 1394 C CA . VAL A 1 206 ? -21.033 31.114 -40.533 1.00 88.19 206 VAL A CA 1
ATOM 1395 C C . VAL A 1 206 ? -21.042 31.237 -39.015 1.00 88.19 206 VAL A C 1
ATOM 1397 O O . VAL A 1 206 ? -20.292 32.032 -38.449 1.00 88.19 206 VAL A O 1
ATOM 1400 N N . ALA A 1 207 ? -21.921 30.480 -38.361 1.00 86.25 207 ALA A N 1
ATOM 1401 C CA . ALA A 1 207 ? -22.107 30.525 -36.915 1.00 86.25 207 ALA A CA 1
ATOM 1402 C C . ALA A 1 207 ? -20.818 30.160 -36.161 1.00 86.25 207 ALA A C 1
ATOM 1404 O O . ALA A 1 207 ? -20.157 29.180 -36.502 1.00 86.25 207 ALA A O 1
ATOM 1405 N N . ILE A 1 208 ? -20.483 30.928 -35.124 1.00 87.38 208 ILE A N 1
ATOM 1406 C CA . ILE A 1 208 ? -19.390 30.603 -34.210 1.00 87.38 208 ILE A CA 1
ATOM 1407 C C . ILE A 1 208 ? -19.890 29.674 -33.109 1.00 87.38 208 ILE A C 1
ATOM 1409 O O . ILE A 1 208 ? -21.006 29.823 -32.606 1.00 87.38 208 ILE A O 1
ATOM 1413 N N . ALA A 1 209 ? -19.043 28.728 -32.699 1.00 77.94 209 ALA A N 1
ATOM 1414 C CA . ALA A 1 209 ? -19.428 27.663 -31.770 1.00 77.94 209 ALA A CA 1
ATOM 1415 C C . ALA A 1 209 ? -19.909 28.172 -30.395 1.00 77.94 209 ALA A C 1
ATOM 1417 O O . ALA A 1 209 ? -20.675 27.490 -29.721 1.00 77.94 209 ALA A O 1
ATOM 1418 N N . SER A 1 210 ? -19.484 29.369 -29.977 1.00 76.94 210 SER A N 1
ATOM 1419 C CA . SER A 1 210 ? -19.949 30.005 -28.737 1.00 76.94 210 SER A CA 1
ATOM 1420 C C . SER A 1 210 ? -20.869 31.183 -29.046 1.00 76.94 210 SER A C 1
ATOM 1422 O O . SER A 1 210 ? -20.453 32.342 -29.124 1.00 76.94 210 SER A O 1
ATOM 1424 N N . SER A 1 211 ? -22.145 30.860 -29.237 1.00 83.25 211 SER A N 1
ATOM 1425 C CA . SER A 1 211 ? -23.217 31.852 -29.224 1.00 83.25 211 SER A CA 1
ATOM 1426 C C . SER A 1 211 ? -23.671 32.084 -27.781 1.00 83.25 211 SER A C 1
ATOM 1428 O O . SER A 1 211 ? -24.100 31.128 -27.129 1.00 83.25 211 SER A O 1
ATOM 1430 N N . PRO A 1 212 ? -23.557 33.312 -27.244 1.00 87.19 212 PRO A N 1
ATOM 1431 C CA . PRO A 1 212 ? -23.951 33.593 -25.880 1.00 87.19 212 PRO A CA 1
ATOM 1432 C C . PRO A 1 212 ? -25.459 33.438 -25.755 1.00 87.19 212 PRO A C 1
ATOM 1434 O O . PRO A 1 212 ? -26.245 33.960 -26.548 1.00 87.19 212 PRO A O 1
ATOM 1437 N N . VAL A 1 213 ? -25.851 32.703 -24.727 1.00 85.19 213 VAL A N 1
ATOM 1438 C CA . VAL A 1 213 ? -27.245 32.517 -24.368 1.00 85.19 213 VAL A CA 1
ATOM 1439 C C . VAL A 1 213 ? -27.547 33.454 -23.216 1.00 85.19 213 VAL A C 1
ATOM 1441 O O . VAL A 1 213 ? -26.877 33.409 -22.184 1.00 85.19 213 VAL A O 1
ATOM 1444 N N . VAL A 1 214 ? -28.545 34.309 -23.407 1.00 85.62 214 VAL A N 1
ATOM 1445 C CA . VAL A 1 214 ? -29.121 35.102 -22.326 1.00 85.62 214 VAL A CA 1
ATOM 1446 C C . VAL A 1 214 ? -30.472 34.500 -22.006 1.00 85.62 214 VAL A C 1
ATOM 1448 O O . VAL A 1 214 ? -31.387 34.507 -22.832 1.00 85.62 214 VAL A O 1
ATOM 1451 N N . THR A 1 215 ? -30.596 33.969 -20.799 1.00 82.62 215 THR A N 1
ATOM 1452 C CA . THR A 1 215 ? -31.879 33.493 -20.303 1.00 82.62 215 THR A CA 1
ATOM 1453 C C . THR A 1 215 ? -32.683 34.697 -19.843 1.00 82.62 215 THR A C 1
ATOM 1455 O O . THR A 1 215 ? -32.331 35.377 -18.878 1.00 82.62 215 THR A O 1
ATOM 1458 N N . VAL A 1 216 ? -33.755 34.980 -20.571 1.00 82.19 216 VAL A N 1
ATOM 1459 C CA . VAL A 1 216 ? -34.749 35.969 -20.182 1.00 82.19 216 VAL A CA 1
ATOM 1460 C C . VAL A 1 216 ? -35.667 35.275 -19.198 1.00 82.19 216 VAL A C 1
ATOM 1462 O O . VAL A 1 216 ? -36.467 34.427 -19.591 1.00 82.19 216 VAL A O 1
ATOM 1465 N N . ILE A 1 217 ? -35.507 35.596 -17.923 1.00 78.31 217 ILE A N 1
ATOM 1466 C CA . ILE A 1 217 ? -36.377 35.096 -16.867 1.00 78.31 217 ILE A CA 1
ATOM 1467 C C . ILE A 1 217 ? -37.607 35.989 -16.776 1.00 78.31 217 ILE A C 1
ATOM 1469 O O . ILE A 1 217 ? -37.513 37.212 -16.812 1.00 78.31 217 ILE A O 1
ATOM 1473 N N . GLY A 1 218 ? -38.786 35.390 -16.709 1.00 76.75 218 GLY A N 1
ATOM 1474 C CA . GLY A 1 218 ? -40.031 36.133 -16.528 1.00 76.75 218 GLY A CA 1
ATOM 1475 C C . GLY A 1 218 ? -40.091 36.827 -15.163 1.00 76.75 218 GLY A C 1
ATOM 1476 O O . GLY A 1 218 ? -39.281 36.532 -14.280 1.00 76.75 218 GLY A O 1
ATOM 1477 N N . PRO A 1 219 ? -41.065 37.729 -14.937 1.00 77.50 219 PRO A N 1
ATOM 1478 C CA . PRO A 1 219 ? -41.385 38.126 -13.571 1.00 77.50 219 PRO A CA 1
ATOM 1479 C C . PRO A 1 219 ? -41.705 36.875 -12.727 1.00 77.50 219 PRO A C 1
ATOM 1481 O O . PRO A 1 219 ? -42.182 35.878 -13.286 1.00 77.50 219 PRO A O 1
ATOM 1484 N N . PRO A 1 220 ? -41.476 36.914 -11.399 1.00 82.19 220 PRO A N 1
ATOM 1485 C CA . PRO A 1 220 ? -41.925 35.868 -10.487 1.00 82.19 220 PRO A CA 1
ATOM 1486 C C . PRO A 1 220 ? -43.359 35.442 -10.805 1.00 82.19 220 PRO A C 1
ATOM 1488 O O . PRO A 1 220 ? -44.259 36.281 -10.831 1.00 82.19 220 PRO A O 1
ATOM 1491 N N . ALA A 1 221 ? -43.574 34.152 -11.060 1.00 87.62 221 ALA A N 1
ATOM 1492 C CA . ALA A 1 221 ? -44.895 33.628 -11.413 1.00 87.62 221 ALA A CA 1
ATOM 1493 C C . ALA A 1 221 ? -45.311 32.427 -10.560 1.00 87.62 221 ALA A C 1
ATOM 1495 O O . ALA A 1 221 ? -46.506 32.209 -10.348 1.00 87.62 221 ALA A O 1
ATOM 1496 N N . GLN A 1 222 ? -44.353 31.650 -10.053 1.00 90.25 222 GLN A N 1
ATOM 1497 C CA . GLN A 1 222 ? -44.633 30.465 -9.252 1.00 90.25 222 GLN A CA 1
ATOM 1498 C C . GLN A 1 222 ? -43.553 30.195 -8.209 1.00 90.25 222 GLN A C 1
ATOM 1500 O O . GLN A 1 222 ? -42.430 30.690 -8.280 1.00 90.25 222 GLN A O 1
ATOM 1505 N N . LEU A 1 223 ? -43.912 29.397 -7.216 1.00 94.56 223 LEU A N 1
ATOM 1506 C CA . LEU A 1 223 ? -43.013 28.897 -6.191 1.00 94.56 223 LEU A CA 1
ATOM 1507 C C . LEU A 1 223 ? -42.703 27.425 -6.469 1.00 94.56 223 LEU A C 1
ATOM 1509 O O . LEU A 1 223 ? -43.540 26.697 -6.997 1.00 94.56 223 LEU A O 1
ATOM 1513 N N . ALA A 1 224 ? -41.529 26.959 -6.049 1.00 93.62 224 ALA A N 1
ATOM 1514 C CA . ALA A 1 224 ? -41.174 25.544 -6.114 1.00 93.62 224 ALA A CA 1
ATOM 1515 C C . ALA A 1 224 ? -40.317 25.124 -4.917 1.00 93.62 224 ALA A C 1
ATOM 1517 O O . ALA A 1 224 ? -39.361 25.808 -4.554 1.00 93.62 224 ALA A O 1
ATOM 1518 N N . PHE A 1 225 ? -40.615 23.970 -4.320 1.00 94.81 225 PHE A N 1
ATOM 1519 C CA . PHE A 1 225 ? -39.746 23.376 -3.302 1.00 94.81 225 PHE A CA 1
ATOM 1520 C C . PHE A 1 225 ? -38.493 22.787 -3.959 1.00 94.81 225 PHE A C 1
ATOM 1522 O O . PHE A 1 225 ? -38.567 21.761 -4.633 1.00 94.81 225 PHE A O 1
ATOM 1529 N N . THR A 1 226 ? -37.339 23.413 -3.735 1.00 92.06 226 THR A N 1
ATOM 1530 C CA . THR A 1 226 ? -36.030 22.930 -4.215 1.00 92.06 226 THR A CA 1
ATOM 1531 C C . THR A 1 226 ? -35.292 22.095 -3.175 1.00 92.06 226 THR A C 1
ATOM 1533 O O . THR A 1 226 ? -34.453 21.272 -3.529 1.00 92.06 226 THR A O 1
ATOM 1536 N N . GLN A 1 227 ? -35.661 22.230 -1.899 1.00 94.44 227 GLN A N 1
ATOM 1537 C CA . GLN A 1 227 ? -35.361 21.251 -0.857 1.00 94.44 227 GLN A CA 1
ATOM 1538 C C . GLN A 1 227 ? -36.678 20.855 -0.193 1.00 94.44 227 GLN A C 1
ATOM 1540 O O . GLN A 1 227 ? -37.354 21.696 0.402 1.00 94.44 227 GLN A O 1
ATOM 1545 N N . GLN A 1 228 ? -37.037 19.576 -0.296 1.00 92.38 228 GLN A N 1
ATOM 1546 C CA . GLN A 1 228 ? -38.220 19.037 0.374 1.00 92.38 228 GLN A CA 1
ATOM 1547 C C . GLN A 1 228 ? -37.984 18.926 1.891 1.00 92.38 228 GLN A C 1
ATOM 1549 O O . GLN A 1 228 ? -36.851 18.643 2.305 1.00 92.38 228 GLN A O 1
ATOM 1554 N N . PRO A 1 229 ? -39.027 19.120 2.723 1.00 91.00 229 PRO A N 1
ATOM 1555 C CA . PRO A 1 229 ? -38.979 18.729 4.127 1.00 91.00 229 PRO A CA 1
ATOM 1556 C C . PRO A 1 229 ? -38.856 17.201 4.249 1.00 91.00 229 PRO A C 1
ATOM 1558 O O . PRO A 1 229 ? -39.224 16.467 3.330 1.00 91.00 229 PRO A O 1
ATOM 1561 N N . SER A 1 230 ? -38.348 16.702 5.380 1.00 88.56 230 SER A N 1
ATOM 1562 C CA . SER A 1 230 ? -38.306 15.251 5.626 1.00 88.56 230 SER A CA 1
ATOM 1563 C C . SER A 1 230 ? -39.687 14.610 5.474 1.00 88.56 230 SER A C 1
ATOM 1565 O O . SER A 1 230 ? -40.669 15.128 5.996 1.00 88.56 230 SER A O 1
ATOM 1567 N N . SER A 1 231 ? -39.748 13.433 4.846 1.00 85.94 231 SER A N 1
ATOM 1568 C CA . SER A 1 231 ? -40.990 12.668 4.642 1.00 85.94 231 SER A CA 1
ATOM 1569 C C . SER A 1 231 ? -41.626 12.143 5.937 1.00 85.94 231 SER A C 1
ATOM 1571 O O . SER A 1 231 ? -42.761 11.666 5.926 1.00 85.94 231 SER A O 1
ATOM 1573 N N . SER A 1 232 ? -40.917 12.212 7.067 1.00 84.81 232 SER A N 1
ATOM 1574 C CA . SER A 1 232 ? -41.441 11.846 8.384 1.00 84.81 232 SER A CA 1
ATOM 1575 C C . SER A 1 232 ? -40.789 12.641 9.515 1.00 84.81 232 SER A C 1
ATOM 1577 O O . SER A 1 232 ? -39.593 12.932 9.455 1.00 84.81 232 SER A O 1
ATOM 1579 N N . SER A 1 233 ? -41.560 12.932 10.565 1.00 86.69 233 SER A N 1
ATOM 1580 C CA . SER A 1 233 ? -41.079 13.500 11.834 1.00 86.69 233 SER A CA 1
ATOM 1581 C C . SER A 1 233 ? -41.964 13.066 13.011 1.00 86.69 233 SER A C 1
ATOM 1583 O O . SER A 1 233 ? -43.053 12.529 12.820 1.00 86.69 233 SER A O 1
ATOM 1585 N N . THR A 1 234 ? -41.516 13.318 14.238 1.00 83.25 234 THR A N 1
ATOM 1586 C CA . THR A 1 234 ? -42.307 13.105 15.460 1.00 83.25 234 THR A CA 1
ATOM 1587 C C . THR A 1 234 ? -43.057 14.384 15.834 1.00 83.25 234 THR A C 1
ATOM 1589 O O . THR A 1 234 ? -42.509 15.481 15.698 1.00 83.25 234 THR A O 1
ATOM 1592 N N . GLY A 1 235 ? -44.294 14.256 16.328 1.00 81.00 235 GLY A N 1
ATOM 1593 C CA . GLY A 1 235 ? -45.129 15.389 16.747 1.00 81.00 235 GLY A CA 1
ATOM 1594 C C . GLY A 1 235 ? -44.393 16.340 17.693 1.00 81.00 235 GLY A C 1
ATOM 1595 O O . GLY A 1 235 ? -43.824 15.921 18.699 1.00 81.00 235 GLY A O 1
ATOM 1596 N N . GLY A 1 236 ? -44.342 17.623 17.337 1.00 77.50 236 GLY A N 1
ATOM 1597 C CA . GLY A 1 236 ? -43.647 18.655 18.110 1.00 77.50 236 GLY A CA 1
ATOM 1598 C C . GLY A 1 236 ? -42.121 18.674 17.945 1.00 77.50 236 GLY A C 1
ATOM 1599 O O . GLY A 1 236 ? -41.463 19.458 18.628 1.00 77.50 236 GLY A O 1
ATOM 1600 N N . THR A 1 237 ? -41.551 17.892 17.018 1.00 82.94 237 THR A N 1
ATOM 1601 C CA . THR A 1 237 ? -40.106 17.862 16.703 1.00 82.94 237 THR A CA 1
ATOM 1602 C C . THR A 1 237 ? -39.816 18.430 15.307 1.00 82.94 237 THR A C 1
ATOM 1604 O O . THR A 1 237 ? -40.557 18.172 14.355 1.00 82.94 237 THR A O 1
ATOM 1607 N N . ALA A 1 238 ? -38.735 19.213 15.175 1.00 86.69 238 ALA A N 1
ATOM 1608 C CA . ALA A 1 238 ? -38.302 19.799 13.901 1.00 86.69 238 ALA A CA 1
ATOM 1609 C C . ALA A 1 238 ? -37.965 18.735 12.847 1.00 86.69 238 ALA A C 1
ATOM 1611 O O . ALA A 1 238 ? -37.373 17.707 13.167 1.00 86.69 238 ALA A O 1
ATOM 1612 N N . PHE A 1 239 ? -38.323 18.998 11.586 1.00 90.69 239 PHE A N 1
ATOM 1613 C CA . PHE A 1 239 ? -37.991 18.124 10.461 1.00 90.69 239 PHE A CA 1
ATOM 1614 C C . PHE A 1 239 ? -36.470 17.929 10.353 1.00 90.69 239 PHE A C 1
ATOM 1616 O O . PHE A 1 239 ? -35.707 18.889 10.483 1.00 90.69 239 PHE A O 1
ATOM 1623 N N . GLY A 1 240 ? -36.018 16.704 10.078 1.00 84.31 240 GLY A N 1
ATOM 1624 C CA . GLY A 1 240 ? -34.584 16.412 9.939 1.00 84.31 240 GLY A CA 1
ATOM 1625 C C . GLY A 1 240 ? -33.930 17.155 8.765 1.00 84.31 240 GLY A C 1
ATOM 1626 O O . GLY A 1 240 ? -32.795 17.610 8.855 1.00 84.31 240 GLY A O 1
ATOM 1627 N N . THR A 1 241 ? -34.677 17.343 7.681 1.00 92.06 241 THR A N 1
ATOM 1628 C CA . THR A 1 241 ? -34.343 18.152 6.509 1.00 92.06 241 THR A CA 1
ATOM 1629 C C . THR A 1 241 ? -35.354 19.285 6.424 1.00 92.06 241 THR A C 1
ATOM 1631 O O . THR A 1 241 ? -36.564 19.049 6.450 1.00 92.06 241 THR A O 1
ATOM 1634 N N . GLN A 1 242 ? -34.857 20.518 6.361 1.00 92.75 242 GLN A N 1
ATOM 1635 C CA . GLN A 1 242 ? -35.680 21.724 6.392 1.00 92.75 242 GLN A CA 1
ATOM 1636 C C . GLN A 1 242 ? -36.029 22.204 4.972 1.00 92.75 242 GLN A C 1
ATOM 1638 O O . GLN A 1 242 ? -35.187 22.097 4.076 1.00 92.75 242 GLN A O 1
ATOM 1643 N N . PRO A 1 243 ? -37.246 22.732 4.747 1.00 94.69 243 PRO A N 1
ATOM 1644 C CA . PRO A 1 243 ? -37.695 23.098 3.409 1.00 94.69 243 PRO A CA 1
ATOM 1645 C C . PRO A 1 243 ? -37.007 24.361 2.860 1.00 94.69 243 PRO A C 1
ATOM 1647 O O . PRO A 1 243 ? -36.819 25.349 3.575 1.00 94.69 243 PRO A O 1
ATOM 1650 N N . LYS A 1 244 ? -36.697 24.356 1.555 1.00 94.94 244 LYS A N 1
ATOM 1651 C CA . LYS A 1 244 ? -36.302 25.546 0.777 1.00 94.94 244 LYS A CA 1
ATOM 1652 C C . LYS A 1 244 ? -37.241 25.731 -0.405 1.00 94.94 244 LYS A C 1
ATOM 1654 O O . LYS A 1 244 ? -37.490 24.776 -1.144 1.00 94.94 244 LYS A O 1
ATOM 1659 N N . VAL A 1 245 ? -37.727 26.955 -0.586 1.00 95.75 245 VAL A N 1
ATOM 1660 C CA . VAL A 1 245 ? -38.648 27.327 -1.664 1.00 95.75 245 VAL A CA 1
ATOM 1661 C C . VAL A 1 245 ? -37.979 28.361 -2.557 1.00 95.75 245 VAL A C 1
ATOM 1663 O O . VAL A 1 245 ? -37.577 29.424 -2.093 1.00 95.75 245 VAL A O 1
ATOM 1666 N N . THR A 1 246 ? -37.859 28.049 -3.840 1.00 93.62 246 THR A N 1
ATOM 1667 C CA . THR A 1 246 ? -37.305 28.934 -4.864 1.00 93.62 246 THR A CA 1
ATOM 1668 C C . THR A 1 246 ? -38.435 29.625 -5.620 1.00 93.62 246 THR A C 1
ATOM 1670 O O . THR A 1 246 ? -39.435 28.994 -5.961 1.00 93.62 246 THR A O 1
ATOM 1673 N N . ILE A 1 247 ? -38.266 30.918 -5.880 1.00 93.12 247 ILE A N 1
ATOM 1674 C CA . ILE A 1 247 ? -39.154 31.730 -6.704 1.00 93.12 247 ILE A CA 1
ATOM 1675 C C . ILE A 1 247 ? -38.768 31.483 -8.159 1.00 93.12 247 ILE A C 1
ATOM 1677 O O . ILE A 1 247 ? -37.604 31.643 -8.529 1.00 93.12 247 ILE A O 1
ATOM 1681 N N . GLN A 1 248 ? -39.734 31.075 -8.973 1.00 89.25 248 GLN A N 1
ATOM 1682 C CA . GLN A 1 248 ? -39.550 30.774 -10.385 1.00 89.25 248 GLN A CA 1
ATOM 1683 C C . GLN A 1 248 ? -40.469 31.632 -11.257 1.00 89.25 248 GLN A C 1
ATOM 1685 O O . GLN A 1 248 ? -41.538 32.084 -10.835 1.00 89.25 248 GLN A O 1
ATOM 1690 N N . ASP A 1 249 ? -40.051 31.856 -12.493 1.00 85.00 249 ASP A N 1
ATOM 1691 C CA . ASP A 1 249 ? -40.914 32.410 -13.525 1.00 85.00 249 ASP A CA 1
ATOM 1692 C C . ASP A 1 249 ? -41.895 31.352 -14.064 1.00 85.00 249 ASP A C 1
ATOM 1694 O O . ASP A 1 249 ? -41.903 30.188 -13.648 1.00 85.00 249 ASP A O 1
ATOM 1698 N N . SER A 1 250 ? -42.746 31.759 -15.006 1.00 81.44 250 SER A N 1
ATOM 1699 C CA . SER A 1 250 ? -43.770 30.894 -15.606 1.00 81.44 250 SER A CA 1
ATOM 1700 C C . SER A 1 250 ? -43.192 29.747 -16.439 1.00 81.44 250 SER A C 1
ATOM 1702 O O . SER A 1 250 ? -43.896 28.772 -16.690 1.00 81.44 250 SER A O 1
ATOM 1704 N N . ALA A 1 251 ? -41.916 29.824 -16.826 1.00 79.25 251 ALA A N 1
ATOM 1705 C CA . ALA A 1 251 ? -41.199 28.753 -17.509 1.00 79.25 251 ALA A CA 1
ATOM 1706 C C . ALA A 1 251 ? -40.519 27.771 -16.531 1.00 79.25 251 ALA A C 1
ATOM 1708 O O . ALA A 1 251 ? -39.968 26.763 -16.968 1.00 79.25 251 ALA A O 1
ATOM 1709 N N . GLY A 1 252 ? -40.560 28.042 -15.220 1.00 77.00 252 GLY A N 1
ATOM 1710 C CA . GLY A 1 252 ? -39.946 27.202 -14.185 1.00 77.00 252 GLY A CA 1
ATOM 1711 C C . GLY A 1 252 ? -38.476 27.525 -13.903 1.00 77.00 252 GLY A C 1
ATOM 1712 O O . GLY A 1 252 ? -37.777 26.749 -13.252 1.00 77.00 252 GLY A O 1
ATOM 1713 N N . THR A 1 253 ? -37.981 28.669 -14.372 1.00 82.31 253 THR A N 1
ATOM 1714 C CA . THR A 1 253 ? -36.596 29.100 -14.144 1.00 82.31 253 THR A CA 1
ATOM 1715 C C . THR A 1 253 ? -36.510 29.962 -12.887 1.00 82.31 253 THR A C 1
ATOM 1717 O O . THR A 1 253 ? -37.376 30.798 -12.650 1.00 82.31 253 THR A O 1
ATOM 1720 N N . ALA A 1 254 ? -35.470 29.786 -12.064 1.00 82.81 254 ALA A N 1
ATOM 1721 C CA . ALA A 1 254 ? -35.306 30.546 -10.822 1.00 82.81 254 ALA A CA 1
ATOM 1722 C C . ALA A 1 254 ? -35.071 32.049 -11.073 1.00 82.81 254 ALA A C 1
ATOM 1724 O O . ALA A 1 254 ? -34.169 32.427 -11.822 1.00 82.81 254 ALA A O 1
ATOM 1725 N N . VAL A 1 255 ? -35.828 32.907 -10.383 1.00 86.88 255 VAL A N 1
ATOM 1726 C CA . VAL A 1 255 ? -35.705 34.371 -10.463 1.00 86.88 255 VAL A CA 1
ATOM 1727 C C . VAL A 1 255 ? -34.660 34.850 -9.454 1.00 86.88 255 VAL A C 1
ATOM 1729 O O . VAL A 1 255 ? -34.973 35.369 -8.384 1.00 86.88 255 VAL A O 1
ATOM 1732 N N . THR A 1 256 ? -33.380 34.649 -9.774 1.00 81.31 256 THR A N 1
ATOM 1733 C CA . THR A 1 256 ? -32.262 34.855 -8.830 1.00 81.31 256 THR A CA 1
ATOM 1734 C C . THR A 1 256 ? -32.029 36.311 -8.419 1.00 81.31 256 THR A C 1
ATOM 1736 O O . THR A 1 256 ? -31.271 36.569 -7.489 1.00 81.31 256 THR A O 1
ATOM 1739 N N . SER A 1 257 ? -32.652 37.280 -9.093 1.00 77.19 257 SER A N 1
ATOM 1740 C CA . SER A 1 257 ? -32.598 38.694 -8.701 1.00 77.19 257 SER A CA 1
ATOM 1741 C C . SER A 1 257 ? -33.559 39.059 -7.564 1.00 77.19 257 SER A C 1
ATOM 1743 O O . SER A 1 257 ? -33.424 40.135 -6.982 1.00 77.19 257 SER A O 1
ATOM 1745 N N . ASP A 1 258 ? -34.538 38.210 -7.246 1.00 82.38 258 ASP A N 1
ATOM 1746 C CA . ASP A 1 258 ? -35.549 38.504 -6.229 1.00 82.38 258 ASP A CA 1
ATOM 1747 C C . ASP A 1 258 ? -34.967 38.401 -4.807 1.00 82.38 258 ASP A C 1
ATOM 1749 O O . ASP A 1 258 ? -34.451 37.361 -4.400 1.00 82.38 258 ASP A O 1
ATOM 1753 N N . ASN A 1 259 ? -35.034 39.495 -4.047 1.00 86.31 259 ASN A N 1
ATOM 1754 C CA . ASN A 1 259 ? -34.556 39.576 -2.662 1.00 86.31 259 ASN A CA 1
ATOM 1755 C C . ASN A 1 259 ? -35.621 40.136 -1.701 1.00 86.31 259 ASN A C 1
ATOM 1757 O O . ASN A 1 259 ? -35.295 40.593 -0.605 1.00 86.31 259 ASN A O 1
ATOM 1761 N N . SER A 1 260 ? -36.883 40.186 -2.133 1.00 85.88 260 SER A N 1
ATOM 1762 C CA . SER A 1 260 ? -37.952 40.879 -1.404 1.00 85.88 260 SER A CA 1
ATOM 1763 C C . SER A 1 260 ? -39.223 40.052 -1.235 1.00 85.88 260 SER A C 1
ATOM 1765 O O . SER A 1 260 ? -39.990 40.321 -0.308 1.00 85.88 260 SER A O 1
ATOM 1767 N N . THR A 1 261 ? -39.451 39.027 -2.059 1.00 90.69 261 THR A N 1
ATOM 1768 C CA . THR A 1 261 ? -40.638 38.171 -1.953 1.00 90.69 261 THR A CA 1
ATOM 1769 C C . THR A 1 261 ? -40.656 37.394 -0.632 1.00 90.69 261 THR A C 1
ATOM 1771 O O . THR A 1 261 ? -39.762 36.597 -0.345 1.00 90.69 261 THR A O 1
ATOM 1774 N N . GLN A 1 262 ? -41.694 37.605 0.184 1.00 92.50 262 GLN A N 1
ATOM 1775 C CA . GLN A 1 262 ? -41.923 36.863 1.429 1.00 92.50 262 GLN A CA 1
ATOM 1776 C C . GLN A 1 262 ? -42.714 35.586 1.161 1.00 92.50 262 GLN A C 1
ATOM 1778 O O . GLN A 1 262 ? -43.896 35.638 0.821 1.00 92.50 262 GLN A O 1
ATOM 1783 N N . VAL A 1 263 ? -42.081 34.432 1.347 1.00 94.50 263 VAL A N 1
ATOM 1784 C CA . VAL A 1 263 ? -42.728 33.126 1.214 1.00 94.50 263 VAL A CA 1
ATOM 1785 C C . VAL A 1 263 ? -43.244 32.680 2.577 1.00 94.50 263 VAL A C 1
ATOM 1787 O O . VAL A 1 263 ? -42.505 32.674 3.560 1.00 94.50 263 VAL A O 1
ATOM 1790 N N . THR A 1 264 ? -44.514 32.289 2.632 1.00 94.00 264 THR A N 1
ATOM 1791 C CA . THR A 1 264 ? -45.147 31.701 3.820 1.00 94.00 264 THR A CA 1
ATOM 1792 C C . THR A 1 264 ? -45.355 30.212 3.594 1.00 94.00 264 THR A C 1
ATOM 1794 O O . THR A 1 264 ? -45.850 29.821 2.538 1.00 94.00 264 THR A O 1
ATOM 1797 N N . LEU A 1 265 ? -45.016 29.387 4.584 1.00 95.06 265 LEU A N 1
ATOM 1798 C CA . LEU A 1 265 ? -45.416 27.980 4.620 1.00 95.06 265 LEU A CA 1
ATOM 1799 C C . LEU A 1 265 ? -46.660 27.800 5.489 1.00 95.06 265 LEU A C 1
ATOM 1801 O O . LEU A 1 265 ? -46.726 28.323 6.600 1.00 95.06 265 LEU A O 1
ATOM 1805 N N . ALA A 1 266 ? -47.609 27.002 5.019 1.00 92.25 266 ALA A N 1
ATOM 1806 C CA . ALA A 1 266 ? -48.753 26.544 5.798 1.00 92.25 266 ALA A CA 1
ATOM 1807 C C . ALA A 1 266 ? -48.989 25.048 5.564 1.00 92.25 266 ALA A C 1
ATOM 1809 O O . ALA A 1 266 ? -48.573 24.509 4.539 1.00 92.25 266 ALA A O 1
ATOM 1810 N N . ILE A 1 267 ? -49.668 24.373 6.495 1.00 92.75 267 ILE A N 1
ATOM 1811 C CA . ILE A 1 267 ? -50.174 23.017 6.239 1.00 92.75 267 ILE A CA 1
ATOM 1812 C C . ILE A 1 267 ? -51.262 23.119 5.166 1.00 92.75 267 ILE A C 1
ATOM 1814 O O . ILE A 1 267 ? -52.170 23.943 5.285 1.00 92.75 267 ILE A O 1
ATOM 1818 N N . THR A 1 268 ? -51.176 22.299 4.121 1.00 91.75 268 THR A N 1
ATOM 1819 C CA . THR A 1 268 ? -52.196 22.234 3.072 1.00 91.75 268 THR A CA 1
ATOM 1820 C C . THR A 1 268 ? -53.527 21.804 3.687 1.00 91.75 268 THR A C 1
ATOM 1822 O O . THR A 1 268 ? -53.606 20.777 4.368 1.00 91.75 268 THR A O 1
ATOM 1825 N N . SER A 1 269 ? -54.581 22.587 3.461 1.00 82.88 269 SER A N 1
ATOM 1826 C CA . SER A 1 269 ? -55.907 22.303 4.009 1.00 82.88 269 SER A CA 1
ATOM 1827 C C . SER A 1 269 ? -56.413 20.927 3.566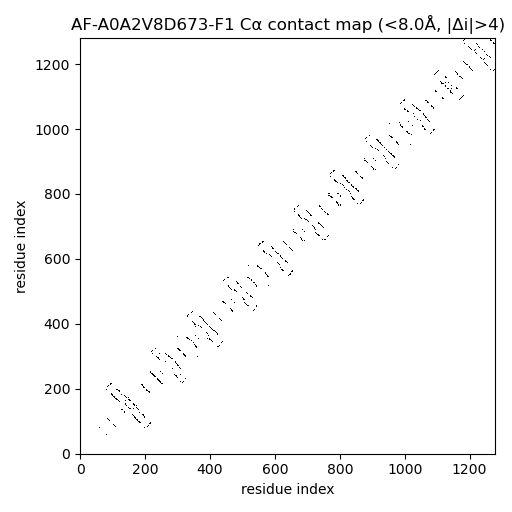 1.00 82.88 269 SER A C 1
ATOM 1829 O O . SER A 1 269 ? -56.218 20.506 2.428 1.00 82.88 269 SER A O 1
ATOM 1831 N N . GLY A 1 270 ? -57.047 20.207 4.493 1.00 82.25 270 GLY A N 1
ATOM 1832 C CA . GLY A 1 270 ? -57.545 18.849 4.252 1.00 82.25 270 GLY A CA 1
ATOM 1833 C C . GLY A 1 270 ? -56.480 17.747 4.292 1.00 82.25 270 GLY A C 1
ATOM 1834 O O . GLY A 1 270 ? -56.828 16.589 4.084 1.00 82.25 270 GLY A O 1
ATOM 1835 N N . THR A 1 271 ? -55.214 18.071 4.581 1.00 81.12 271 THR A N 1
ATOM 1836 C CA . THR A 1 271 ? -54.150 17.070 4.761 1.00 81.12 271 THR A CA 1
ATOM 1837 C C . THR A 1 271 ? -53.831 16.834 6.238 1.00 81.12 271 THR A C 1
ATOM 1839 O O . THR A 1 271 ? -53.873 17.759 7.051 1.00 81.12 271 THR A O 1
ATOM 1842 N N . GLY A 1 272 ? -53.522 15.583 6.588 1.00 85.81 272 GLY A N 1
ATOM 1843 C CA . GLY A 1 272 ? -53.272 15.153 7.965 1.00 85.81 272 GLY A CA 1
ATOM 1844 C C . GLY A 1 272 ? -54.449 15.382 8.924 1.00 85.81 272 GLY A C 1
ATOM 1845 O O . GLY A 1 272 ? -55.609 15.210 8.549 1.00 85.81 272 GLY A O 1
ATOM 1846 N N . THR A 1 273 ? -54.157 15.720 10.184 1.00 83.12 273 THR A N 1
ATOM 1847 C CA . THR A 1 273 ? -55.160 15.849 11.258 1.00 83.12 273 THR A CA 1
ATOM 1848 C C . THR A 1 273 ? -55.635 17.294 11.416 1.00 83.12 273 THR A C 1
ATOM 1850 O O . THR A 1 273 ? -54.840 18.235 11.411 1.00 83.12 273 THR A O 1
ATOM 1853 N N . ALA A 1 274 ? -56.945 17.477 11.604 1.00 74.50 274 ALA A N 1
ATOM 1854 C CA . ALA A 1 274 ? -57.542 18.792 11.821 1.00 74.50 274 ALA A CA 1
ATOM 1855 C C . ALA A 1 274 ? -56.962 19.486 13.069 1.00 74.50 274 ALA A C 1
ATOM 1857 O O . ALA A 1 274 ? -56.701 18.845 14.086 1.00 74.50 274 ALA A O 1
ATOM 1858 N N . ALA A 1 275 ? -56.788 20.808 12.986 1.00 80.31 275 ALA A N 1
ATOM 1859 C CA . ALA A 1 275 ? -56.188 21.654 14.026 1.00 80.31 275 ALA A CA 1
ATOM 1860 C C . ALA A 1 275 ? -54.707 21.365 14.358 1.00 80.31 275 ALA A C 1
ATOM 1862 O O . ALA A 1 275 ? -54.217 21.805 15.397 1.00 80.31 275 ALA A O 1
ATOM 1863 N N . ALA A 1 276 ? -53.978 20.675 13.475 1.00 84.25 276 ALA A N 1
ATOM 1864 C CA . ALA A 1 276 ? -52.521 20.624 13.537 1.00 84.25 276 ALA A CA 1
ATOM 1865 C C . ALA A 1 276 ? -51.900 22.006 13.268 1.00 84.25 276 ALA A C 1
ATOM 1867 O O . ALA A 1 276 ? -52.326 22.727 12.364 1.00 84.25 276 ALA A O 1
ATOM 1868 N N . ALA A 1 277 ? -50.866 22.359 14.026 1.00 85.25 277 ALA A N 1
ATOM 1869 C CA . ALA A 1 277 ? -50.134 23.610 13.918 1.00 85.25 277 ALA A CA 1
ATOM 1870 C C . ALA A 1 277 ? -48.730 23.382 13.335 1.00 85.25 277 ALA A C 1
ATOM 1872 O O . ALA A 1 277 ? -47.905 22.657 13.897 1.00 85.25 277 ALA A O 1
ATOM 1873 N N . LEU A 1 278 ? -48.433 24.061 12.223 1.00 90.75 278 LEU A N 1
ATOM 1874 C CA . LEU A 1 278 ? -47.066 24.219 11.724 1.00 90.75 278 LEU A CA 1
ATOM 1875 C C . LEU A 1 278 ? -46.395 25.373 12.467 1.00 90.75 278 LEU A C 1
ATOM 1877 O O . LEU A 1 278 ? -46.924 26.480 12.521 1.00 90.75 278 LEU A O 1
ATOM 1881 N N . SER A 1 279 ? -45.191 25.137 12.975 1.00 89.56 279 SER A N 1
ATOM 1882 C CA . SER A 1 279 ? -44.335 26.195 13.514 1.00 89.56 279 SER A CA 1
ATOM 1883 C C . SER A 1 279 ? -42.928 26.069 12.951 1.00 89.56 279 SER A C 1
ATOM 1885 O O . SER A 1 279 ? -42.368 24.979 12.948 1.00 89.56 279 SER A O 1
ATOM 1887 N N . CYS A 1 280 ? -42.358 27.181 12.499 1.00 92.38 280 CYS A N 1
ATOM 1888 C CA . CYS A 1 280 ? -40.954 27.313 12.107 1.00 92.38 280 CYS A CA 1
ATOM 1889 C C . CYS A 1 280 ? -40.302 28.395 12.973 1.00 92.38 280 CYS A C 1
ATOM 1891 O O . CYS A 1 280 ? -41.012 29.173 13.610 1.00 92.38 280 CYS A O 1
ATOM 1893 N N . THR A 1 281 ? -38.969 28.475 12.989 1.00 91.69 281 THR A N 1
ATOM 1894 C CA . THR A 1 281 ? -38.257 29.545 13.712 1.00 91.69 281 THR A CA 1
ATOM 1895 C C . THR A 1 281 ? -38.666 30.930 13.204 1.00 91.69 281 THR A C 1
ATOM 1897 O O . THR A 1 281 ? -38.891 31.829 14.007 1.00 91.69 281 THR A O 1
ATOM 1900 N N . THR A 1 282 ? -38.832 31.067 11.885 1.00 90.50 282 THR A N 1
ATOM 1901 C CA . THR A 1 282 ? -39.350 32.270 11.224 1.00 90.50 282 THR A CA 1
ATOM 1902 C C . THR A 1 282 ? -40.262 31.845 10.073 1.00 90.50 282 THR A C 1
ATOM 1904 O O . THR A 1 282 ? -39.899 30.955 9.302 1.00 90.50 282 THR A O 1
ATOM 1907 N N . ASN A 1 283 ? -41.456 32.436 9.978 1.00 91.81 283 ASN A N 1
ATOM 1908 C CA . ASN A 1 283 ? -42.425 32.219 8.900 1.00 91.81 283 ASN A CA 1
ATOM 1909 C C . ASN A 1 283 ? -43.432 33.389 8.901 1.00 91.81 283 ASN A C 1
ATOM 1911 O O . ASN A 1 283 ? -44.112 33.550 9.918 1.00 91.81 283 ASN A O 1
ATOM 1915 N N . PRO A 1 284 ? -43.554 34.204 7.837 1.00 91.38 284 PRO A N 1
ATOM 1916 C CA . PRO A 1 284 ? -42.899 34.109 6.522 1.00 91.38 284 PRO A CA 1
ATOM 1917 C C . PRO A 1 284 ? -41.377 34.333 6.523 1.00 91.38 284 PRO A C 1
ATOM 1919 O O . PRO A 1 284 ? -40.825 34.907 7.456 1.00 91.38 284 PRO A O 1
ATOM 1922 N N . VAL A 1 285 ? -40.704 33.892 5.452 1.00 94.31 285 VAL A N 1
ATOM 1923 C CA . VAL A 1 285 ? -39.273 34.131 5.180 1.00 94.31 285 VAL A CA 1
ATOM 1924 C C . VAL A 1 285 ? -39.116 34.923 3.879 1.00 94.31 285 VAL A C 1
ATOM 1926 O O . VAL A 1 285 ? -39.628 34.514 2.837 1.00 94.31 285 VAL A O 1
ATOM 1929 N N . THR A 1 286 ? -38.385 36.040 3.924 1.00 90.06 286 THR A N 1
ATOM 1930 C CA . THR A 1 286 ? -38.008 36.817 2.730 1.00 90.06 286 THR A CA 1
ATOM 1931 C C . THR A 1 286 ? -36.951 36.068 1.926 1.00 90.06 286 THR A C 1
ATOM 1933 O O . THR A 1 286 ? -35.943 35.621 2.477 1.00 90.06 286 THR A O 1
ATOM 1936 N N . ALA A 1 287 ? -37.176 35.923 0.625 1.00 90.44 287 ALA A N 1
ATOM 1937 C CA . ALA A 1 287 ? -36.227 35.294 -0.275 1.00 90.44 287 ALA A CA 1
ATOM 1938 C C . ALA A 1 287 ? -34.931 36.103 -0.388 1.00 90.44 287 ALA A C 1
ATOM 1940 O O . ALA A 1 287 ? -34.956 37.330 -0.409 1.00 90.44 287 ALA A O 1
ATOM 1941 N N . SER A 1 288 ? -33.802 35.406 -0.506 1.00 90.81 288 SER A N 1
ATOM 1942 C CA . SER A 1 288 ? -32.517 35.995 -0.881 1.00 90.81 288 SER A CA 1
ATOM 1943 C C . SER A 1 288 ? -31.988 35.261 -2.107 1.00 90.81 288 SER A C 1
ATOM 1945 O O . SER A 1 288 ? -32.005 34.030 -2.151 1.00 90.81 288 SER A O 1
ATOM 1947 N N . ALA A 1 289 ? -31.594 36.020 -3.129 1.00 85.00 289 ALA A N 1
ATOM 1948 C CA . ALA A 1 289 ? -31.241 35.526 -4.458 1.00 85.00 289 ALA A CA 1
ATOM 1949 C C . ALA A 1 289 ? -32.268 34.526 -5.041 1.00 85.00 289 ALA A C 1
ATOM 1951 O O . ALA A 1 289 ? -31.911 33.503 -5.627 1.00 85.00 289 ALA A O 1
ATOM 1952 N N . GLY A 1 290 ? -33.558 34.803 -4.842 1.00 87.75 290 GLY A N 1
ATOM 1953 C CA . GLY A 1 290 ? -34.678 34.003 -5.332 1.00 87.75 290 GLY A CA 1
ATOM 1954 C C . GLY A 1 290 ? -35.001 32.758 -4.504 1.00 87.75 290 GLY A C 1
ATOM 1955 O O . GLY A 1 290 ? -35.808 31.946 -4.952 1.00 87.75 290 GLY A O 1
ATOM 1956 N N . VAL A 1 291 ? -34.412 32.561 -3.315 1.00 93.50 291 VAL A N 1
ATOM 1957 C CA . VAL A 1 291 ? -34.677 31.381 -2.468 1.00 93.50 291 VAL A CA 1
ATOM 1958 C C . VAL A 1 291 ? -35.036 31.770 -1.033 1.00 93.50 291 VAL A C 1
ATOM 1960 O O . VAL A 1 291 ? -34.267 32.433 -0.341 1.00 93.50 291 VAL A O 1
ATOM 1963 N N . ALA A 1 292 ? -36.184 31.294 -0.549 1.00 94.44 292 ALA A N 1
ATOM 1964 C CA . ALA A 1 292 ? -36.584 31.337 0.854 1.00 94.44 292 ALA A CA 1
ATOM 1965 C C . ALA A 1 292 ? -36.165 30.035 1.562 1.00 94.44 292 ALA A C 1
ATOM 1967 O O . ALA A 1 292 ? -36.613 28.942 1.205 1.00 94.44 292 ALA A O 1
ATOM 1968 N N . THR A 1 293 ? -35.286 30.142 2.563 1.00 94.38 293 THR A N 1
ATOM 1969 C CA . THR A 1 293 ? -34.779 28.999 3.344 1.00 94.38 293 THR A CA 1
ATOM 1970 C C . THR A 1 293 ? -35.397 28.996 4.737 1.00 94.38 293 THR A C 1
ATOM 1972 O O . THR A 1 293 ? -35.165 29.922 5.510 1.00 94.38 293 THR A O 1
ATOM 1975 N N . PHE A 1 294 ? -36.150 27.949 5.074 1.00 94.38 294 PHE A N 1
ATOM 1976 C CA . PHE A 1 294 ? -36.801 27.819 6.377 1.00 94.38 294 PHE A CA 1
ATOM 1977 C C . PHE A 1 294 ? -35.964 26.968 7.339 1.00 94.38 294 PHE A C 1
ATOM 1979 O O . PHE A 1 294 ? -35.184 26.115 6.917 1.00 94.38 294 PHE A O 1
ATOM 1986 N N . ALA A 1 295 ? -36.134 27.196 8.643 1.00 92.94 295 ALA A N 1
ATOM 1987 C CA . ALA A 1 295 ? -35.466 26.448 9.704 1.00 92.94 295 ALA A CA 1
ATOM 1988 C C . ALA A 1 295 ? -36.413 26.188 10.885 1.00 92.94 295 ALA A C 1
ATOM 1990 O O . ALA A 1 295 ? -37.373 26.930 11.109 1.00 92.94 295 ALA A O 1
ATOM 1991 N N . GLY A 1 296 ? -36.139 25.121 11.642 1.00 90.38 296 GLY A N 1
ATOM 1992 C CA . GLY A 1 296 ? -36.905 24.742 12.833 1.00 90.38 296 GLY A CA 1
ATOM 1993 C C . GLY A 1 296 ? -38.367 24.363 12.577 1.00 90.38 296 GLY A C 1
ATOM 1994 O O . GLY A 1 296 ? -39.148 24.321 13.526 1.00 90.38 296 GLY A O 1
ATOM 1995 N N . CYS A 1 297 ? -38.754 24.105 11.325 1.00 92.25 297 CYS A N 1
ATOM 1996 C CA . CYS A 1 297 ? -40.121 23.755 10.964 1.00 92.25 297 CYS A CA 1
ATOM 1997 C C . CYS A 1 297 ? -40.533 22.400 11.554 1.00 92.25 297 CYS A C 1
ATOM 1999 O O . CYS A 1 297 ? -39.791 21.425 11.420 1.00 92.25 297 CYS A O 1
ATOM 2001 N N . LYS A 1 298 ? -41.711 22.352 12.192 1.00 90.06 298 LYS A N 1
ATOM 2002 C CA . LYS A 1 298 ? -42.327 21.178 12.835 1.00 90.06 298 LYS A CA 1
ATOM 2003 C C . LYS A 1 298 ? -43.855 21.241 12.834 1.00 90.06 298 LYS A C 1
ATOM 2005 O O . LYS A 1 298 ? -44.417 22.335 12.839 1.00 90.06 298 LYS A O 1
ATOM 2010 N N . ILE A 1 299 ? -44.502 20.079 12.937 1.00 90.19 299 ILE A N 1
ATOM 2011 C CA . ILE A 1 299 ? -45.956 19.925 13.128 1.00 90.19 299 ILE A CA 1
ATOM 2012 C C . ILE A 1 299 ? -46.210 19.209 14.464 1.00 90.19 299 ILE A C 1
ATOM 2014 O O . ILE A 1 299 ? -45.494 18.267 14.802 1.00 90.19 299 ILE A O 1
ATOM 2018 N N . ASP A 1 300 ? -47.181 19.674 15.248 1.00 81.44 300 ASP A N 1
ATOM 2019 C CA . ASP A 1 300 ? -47.453 19.227 16.626 1.00 81.44 300 ASP A CA 1
ATOM 2020 C C . ASP A 1 300 ? -48.379 17.998 16.742 1.00 81.44 300 ASP A C 1
ATOM 2022 O O . ASP A 1 300 ? -48.241 17.212 17.683 1.00 81.44 300 ASP A O 1
ATOM 2026 N N . LYS A 1 301 ? -49.303 17.808 15.792 1.00 82.94 301 LYS A N 1
ATOM 2027 C CA . LYS A 1 301 ? -50.290 16.719 15.812 1.00 82.94 301 LYS A CA 1
ATOM 2028 C C . LYS A 1 301 ? -49.905 15.544 14.926 1.00 82.94 301 LYS A C 1
ATOM 2030 O O . LYS A 1 301 ? -49.555 15.691 13.757 1.00 82.94 301 LYS A O 1
ATOM 2035 N N . VAL A 1 302 ? -50.082 14.353 15.486 1.00 83.12 302 VAL A N 1
ATOM 2036 C CA . VAL A 1 302 ? -49.952 13.064 14.796 1.00 83.12 302 VAL A CA 1
ATOM 2037 C C . VAL A 1 302 ? -50.930 12.996 13.629 1.00 83.12 302 VAL A C 1
ATOM 2039 O O . VAL A 1 302 ? -52.090 13.365 13.785 1.00 83.12 302 VAL A O 1
ATOM 2042 N N . GLY A 1 303 ? -50.471 12.536 12.469 1.00 84.44 303 GLY A N 1
ATOM 2043 C CA . GLY A 1 303 ? -51.265 12.419 11.246 1.00 84.44 303 GLY A CA 1
ATOM 2044 C C . GLY A 1 303 ? -50.398 12.020 10.053 1.00 84.44 303 GLY A C 1
ATOM 2045 O O . GLY A 1 303 ? -49.197 12.288 10.031 1.00 84.44 303 GLY A O 1
ATOM 2046 N N . THR A 1 304 ? -50.983 11.351 9.064 1.00 85.44 304 THR A N 1
ATOM 2047 C CA . THR A 1 304 ? -50.284 10.923 7.845 1.00 85.44 304 THR A CA 1
ATOM 2048 C C . THR A 1 304 ? -50.636 11.820 6.663 1.00 85.44 304 THR A C 1
ATOM 2050 O O . THR A 1 304 ? -51.729 12.375 6.587 1.00 85.44 304 THR A O 1
ATOM 2053 N N . GLY A 1 305 ? -49.696 11.967 5.731 1.00 86.94 305 GLY A N 1
ATOM 2054 C CA . GLY A 1 305 ? -49.918 12.669 4.471 1.00 86.94 305 GLY A CA 1
ATOM 2055 C C . GLY A 1 305 ? -50.036 14.188 4.582 1.00 86.94 305 GLY A C 1
ATOM 2056 O O . GLY A 1 305 ? -50.608 14.789 3.679 1.00 86.94 305 GLY A O 1
ATOM 2057 N N . TYR A 1 306 ? -49.505 14.820 5.635 1.00 89.12 306 TYR A N 1
ATOM 2058 C CA . TYR A 1 306 ? -49.419 16.282 5.677 1.00 89.12 306 TYR A CA 1
ATOM 2059 C C . TYR A 1 306 ? -48.607 16.784 4.489 1.00 89.12 306 TYR A C 1
ATOM 2061 O O . TYR A 1 306 ? -47.506 16.301 4.249 1.00 89.12 306 TYR A O 1
ATOM 2069 N N . THR A 1 307 ? -49.084 17.795 3.784 1.00 94.06 307 THR A N 1
ATOM 2070 C CA . THR A 1 307 ? -48.249 18.537 2.834 1.00 94.06 307 THR A CA 1
ATOM 2071 C C . THR A 1 307 ? -48.144 19.984 3.279 1.00 94.06 307 THR A C 1
ATOM 2073 O O . THR A 1 307 ? -49.000 20.487 4.009 1.00 94.06 307 THR A O 1
ATOM 2076 N N . LEU A 1 308 ? -47.069 20.657 2.880 1.00 95.06 308 LEU A N 1
ATOM 2077 C CA . LEU A 1 308 ? -46.899 22.085 3.110 1.00 95.06 308 LEU A CA 1
ATOM 2078 C C . LEU A 1 308 ? -47.173 22.833 1.815 1.00 95.06 308 LEU A C 1
ATOM 2080 O O . LEU A 1 308 ? -46.563 22.533 0.790 1.00 95.06 308 LEU A O 1
ATOM 2084 N N . THR A 1 309 ? -48.047 23.831 1.871 1.00 94.44 309 THR A N 1
ATOM 2085 C CA . THR A 1 309 ? -48.240 24.778 0.777 1.00 94.44 309 THR A CA 1
ATOM 2086 C C . THR A 1 309 ? -47.373 26.005 1.028 1.00 94.44 309 THR A C 1
ATOM 2088 O O . THR A 1 309 ? -47.489 26.656 2.067 1.00 94.44 309 THR A O 1
ATOM 2091 N N . ALA A 1 310 ? -46.502 26.318 0.074 1.00 95.50 310 ALA A N 1
ATOM 2092 C CA . ALA A 1 310 ? -45.766 27.567 0.017 1.00 95.50 310 ALA A CA 1
ATOM 2093 C C . ALA A 1 310 ? -46.569 28.593 -0.782 1.00 95.50 310 ALA A C 1
ATOM 2095 O O . ALA A 1 310 ? -46.892 28.358 -1.947 1.00 95.50 310 ALA A O 1
ATOM 2096 N N . THR A 1 311 ? -46.865 29.733 -0.167 1.00 93.94 311 THR A N 1
ATOM 2097 C CA . THR A 1 311 ? -47.628 30.827 -0.777 1.00 93.94 311 THR A CA 1
ATOM 2098 C C . THR A 1 311 ? -46.878 32.140 -0.642 1.00 93.94 311 THR A C 1
ATOM 2100 O O . THR A 1 311 ? -46.286 32.421 0.401 1.00 93.94 311 THR A O 1
ATOM 2103 N N . SER A 1 312 ? -46.947 32.979 -1.668 1.00 92.12 312 SER A N 1
ATOM 2104 C CA . SER A 1 312 ? -46.475 34.358 -1.602 1.00 92.12 312 SER A CA 1
ATOM 2105 C C . SER A 1 312 ? -47.284 35.215 -2.564 1.00 92.12 312 SER A C 1
ATOM 2107 O O . SER A 1 312 ? -47.216 35.006 -3.774 1.00 92.12 312 SER A O 1
ATOM 2109 N N . GLY A 1 313 ? -48.072 36.152 -2.030 1.00 86.12 313 GLY A N 1
ATOM 2110 C CA . GLY A 1 313 ? -48.895 37.063 -2.830 1.00 86.12 313 GLY A CA 1
ATOM 2111 C C . GLY A 1 313 ? -49.706 36.345 -3.917 1.00 86.12 313 GLY A C 1
ATOM 2112 O O . GLY A 1 313 ? -50.436 35.400 -3.630 1.00 86.12 313 GLY A O 1
ATOM 2113 N N . SER A 1 314 ? -49.555 36.802 -5.162 1.00 81.12 314 SER A N 1
ATOM 2114 C CA . SER A 1 314 ? -50.220 36.257 -6.353 1.00 81.12 314 SER A CA 1
ATOM 2115 C C . SER A 1 314 ? -49.414 35.181 -7.095 1.00 81.12 314 SER A C 1
ATOM 2117 O O . SER A 1 314 ? -49.798 34.806 -8.201 1.00 81.12 314 SER A O 1
ATOM 2119 N N . LEU A 1 315 ? -48.287 34.713 -6.550 1.00 91.31 315 LEU A N 1
ATOM 2120 C CA . LEU A 1 315 ? -47.501 33.650 -7.179 1.00 91.31 315 LEU A CA 1
ATOM 2121 C C . LEU A 1 315 ? -48.226 32.311 -7.058 1.00 91.31 315 LEU A C 1
ATOM 2123 O O . LEU A 1 315 ? -48.807 32.000 -6.017 1.00 91.31 315 LEU A O 1
ATOM 2127 N N . THR A 1 316 ? -48.137 31.488 -8.103 1.00 91.50 316 THR A N 1
ATOM 2128 C CA . THR A 1 316 ? -48.674 30.124 -8.073 1.00 91.50 316 THR A CA 1
ATOM 2129 C C . THR A 1 316 ? -47.989 29.347 -6.952 1.00 91.50 316 THR A C 1
ATOM 2131 O O . THR A 1 316 ? -46.762 29.236 -6.912 1.00 91.50 316 THR A O 1
ATOM 2134 N N . SER A 1 317 ? -48.784 28.852 -6.006 1.00 92.25 317 SER A N 1
ATOM 2135 C CA . SER A 1 317 ? -48.284 28.169 -4.816 1.00 92.25 317 SER A CA 1
ATOM 2136 C C . SER A 1 317 ? -47.624 26.837 -5.151 1.00 92.25 317 SER A C 1
ATOM 2138 O O . SER A 1 317 ? -48.076 26.134 -6.053 1.00 92.25 317 SER A O 1
ATOM 2140 N N . ALA A 1 318 ? -46.635 26.440 -4.355 1.00 93.00 318 ALA A N 1
ATOM 2141 C CA . ALA A 1 318 ? -46.041 25.108 -4.432 1.00 93.00 318 ALA A CA 1
ATOM 2142 C C . ALA A 1 318 ? -46.575 24.227 -3.305 1.00 93.00 318 ALA A C 1
ATOM 2144 O O . ALA A 1 318 ? -46.757 24.713 -2.190 1.00 93.00 318 ALA A O 1
ATOM 2145 N N . THR A 1 319 ? -46.722 22.928 -3.545 1.00 93.19 319 THR A N 1
ATOM 2146 C CA . THR A 1 319 ? -47.013 21.949 -2.490 1.00 93.19 319 THR A CA 1
ATOM 2147 C C . THR A 1 319 ? -45.825 21.006 -2.326 1.00 93.19 319 THR A C 1
ATOM 2149 O O . THR A 1 319 ? -45.241 20.556 -3.312 1.00 93.19 319 THR A O 1
ATOM 2152 N N . SER A 1 320 ? -45.422 20.743 -1.084 1.00 94.75 320 SER A N 1
ATOM 2153 C CA . SER A 1 320 ? -44.342 19.805 -0.772 1.00 94.75 320 SER A CA 1
ATOM 2154 C C . SER A 1 320 ? -44.770 18.356 -1.012 1.00 94.75 320 SER A C 1
ATOM 2156 O O . SER A 1 320 ? -45.957 18.049 -1.120 1.00 94.75 320 SER A O 1
ATOM 2158 N N . SER A 1 321 ? -43.811 17.430 -0.990 1.00 91.56 321 SER A N 1
ATOM 2159 C CA . SER A 1 321 ? -44.119 16.009 -0.805 1.00 91.56 321 SER A CA 1
ATOM 2160 C C . SER A 1 321 ? -44.774 15.750 0.561 1.00 91.56 321 SER A C 1
ATOM 2162 O O . SER A 1 321 ? -44.618 16.550 1.490 1.00 91.56 321 SER A O 1
ATOM 2164 N N . GLY A 1 322 ? -45.493 14.628 0.682 1.00 89.50 322 GLY A N 1
ATOM 2165 C CA . GLY A 1 322 ? -46.174 14.220 1.914 1.00 89.50 322 GLY A CA 1
ATOM 2166 C C . GLY A 1 322 ? -45.225 13.961 3.090 1.00 89.50 322 GLY A C 1
ATOM 2167 O O . GLY A 1 322 ? -44.134 13.416 2.924 1.00 89.50 322 GLY A O 1
ATOM 2168 N N . ILE A 1 323 ? -45.681 14.334 4.282 1.00 92.12 323 ILE A N 1
ATOM 2169 C CA . ILE A 1 323 ? -44.988 14.275 5.566 1.00 92.12 323 ILE A CA 1
ATOM 2170 C C . ILE A 1 323 ? -45.875 13.496 6.537 1.00 92.12 323 ILE A C 1
ATOM 2172 O O . ILE A 1 323 ? -47.029 13.850 6.777 1.00 92.12 323 ILE A O 1
ATOM 2176 N N . ASN A 1 324 ? -45.332 12.445 7.136 1.00 88.62 324 ASN A N 1
ATOM 2177 C CA . ASN A 1 324 ? -46.016 11.705 8.191 1.00 88.62 324 ASN A CA 1
ATOM 2178 C C . ASN A 1 324 ? -45.526 12.170 9.565 1.00 88.62 324 ASN A C 1
ATOM 2180 O O . ASN A 1 324 ? -44.324 12.159 9.831 1.00 88.62 324 ASN A O 1
ATOM 2184 N N . ILE A 1 325 ? -46.455 12.548 10.443 1.00 87.25 325 ILE A N 1
ATOM 2185 C CA . ILE A 1 325 ? -46.178 12.885 11.839 1.00 87.25 325 ILE A CA 1
ATOM 2186 C C . ILE A 1 325 ? -46.637 11.738 12.721 1.00 87.25 325 ILE A C 1
ATOM 2188 O O . ILE A 1 325 ? -47.826 11.433 12.792 1.00 87.25 325 ILE A O 1
ATOM 2192 N N . THR A 1 326 ? -45.695 11.105 13.407 1.00 83.25 326 THR A N 1
ATOM 2193 C CA . THR A 1 326 ? -45.980 10.007 14.334 1.00 83.25 326 THR A CA 1
ATOM 2194 C C . THR A 1 326 ? -46.039 10.504 15.776 1.00 83.25 326 THR A C 1
ATOM 2196 O O . THR A 1 326 ? -45.388 11.491 16.131 1.00 83.25 326 THR A O 1
ATOM 2199 N N . ALA A 1 327 ? -46.827 9.820 16.614 1.00 72.69 327 ALA A N 1
ATOM 2200 C CA . ALA A 1 327 ? -46.879 10.086 18.050 1.00 72.69 327 ALA A CA 1
ATOM 2201 C C . ALA A 1 327 ? -45.506 9.859 18.682 1.00 72.69 327 ALA A C 1
ATOM 2203 O O . ALA A 1 327 ? -44.795 8.921 18.313 1.00 72.69 327 ALA A O 1
ATOM 2204 N N . GLY A 1 328 ? -45.147 10.711 19.642 1.00 70.81 328 GLY A N 1
ATOM 2205 C CA . GLY A 1 328 ? -43.991 10.453 20.491 1.00 70.81 328 GLY A CA 1
ATOM 2206 C C . GLY A 1 328 ? -44.253 9.291 21.450 1.00 70.81 328 GLY A C 1
ATOM 2207 O O . GLY A 1 328 ? -45.381 8.813 21.609 1.00 70.81 328 GLY A O 1
ATOM 2208 N N . THR A 1 329 ? -43.207 8.851 22.143 1.00 79.75 329 THR A N 1
ATOM 2209 C CA . THR A 1 329 ? -43.362 7.927 23.271 1.00 79.75 329 THR A CA 1
ATOM 2210 C C . THR A 1 329 ? -44.210 8.568 24.375 1.00 79.75 329 THR A C 1
ATOM 2212 O O . THR A 1 329 ? -44.184 9.790 24.546 1.00 79.75 329 THR A O 1
ATOM 2215 N N . VAL A 1 330 ? -44.936 7.748 25.144 1.00 83.75 330 VAL A N 1
ATOM 2216 C CA . VAL A 1 330 ? -45.670 8.181 26.349 1.00 83.75 330 VAL A CA 1
ATOM 2217 C C . VAL A 1 330 ? -44.782 9.070 27.225 1.00 83.75 330 VAL A C 1
ATOM 2219 O O . VAL A 1 330 ? -43.633 8.714 27.483 1.00 83.75 330 VAL A O 1
ATOM 2222 N N . ALA A 1 331 ? -45.332 10.201 27.674 1.00 85.12 331 ALA A N 1
ATOM 2223 C CA . ALA A 1 331 ? -44.658 11.168 28.537 1.00 85.12 331 ALA A CA 1
ATOM 2224 C C . ALA A 1 331 ? -45.521 11.688 29.708 1.00 85.12 331 ALA A C 1
ATOM 2226 O O . ALA A 1 331 ? -44.960 12.249 30.652 1.00 85.12 331 ALA A O 1
ATOM 2227 N N . LYS A 1 332 ? -46.857 11.506 29.706 1.00 88.44 332 LYS A N 1
ATOM 2228 C CA . LYS A 1 332 ? -47.752 11.916 30.814 1.00 88.44 332 LYS A CA 1
ATOM 2229 C C . LYS A 1 332 ? -49.056 11.110 30.925 1.00 88.44 332 LYS A C 1
ATOM 2231 O O . LYS A 1 332 ? -49.483 10.476 29.960 1.00 88.44 332 LYS A O 1
ATOM 2236 N N . LEU A 1 333 ? -49.674 11.150 32.107 1.00 91.44 333 LEU A N 1
ATOM 2237 C CA . LEU A 1 333 ? -51.000 10.613 32.437 1.00 91.44 333 LEU A CA 1
ATOM 2238 C C . LEU A 1 333 ? -52.020 11.747 32.629 1.00 91.44 333 LEU A C 1
ATOM 2240 O O . LEU A 1 333 ? -51.656 12.845 33.044 1.00 91.44 333 LEU A O 1
ATOM 2244 N N . ALA A 1 334 ? -53.303 11.467 32.398 1.00 91.12 334 ALA A N 1
ATOM 2245 C CA . ALA A 1 334 ? -54.408 12.391 32.672 1.00 91.12 334 ALA A CA 1
ATOM 2246 C C . ALA A 1 334 ? -55.651 11.651 33.197 1.00 91.12 334 ALA A C 1
ATOM 2248 O O . ALA A 1 334 ? -56.015 10.621 32.632 1.00 91.12 334 ALA A O 1
ATOM 2249 N N . ILE A 1 335 ? -56.317 12.174 34.239 1.00 93.56 335 ILE A N 1
ATOM 2250 C CA . ILE A 1 335 ? -57.656 11.715 34.655 1.00 93.56 335 ILE A CA 1
ATOM 2251 C C . ILE A 1 335 ? -58.694 12.475 33.835 1.00 93.56 335 ILE A C 1
ATOM 2253 O O . ILE A 1 335 ? -58.658 13.700 33.778 1.00 93.56 335 ILE A O 1
ATOM 2257 N N . THR A 1 336 ? -59.616 11.746 33.213 1.00 89.75 336 THR A N 1
ATOM 2258 C CA . THR A 1 336 ? -60.624 12.320 32.310 1.00 89.75 336 THR A CA 1
ATOM 2259 C C . THR A 1 336 ? -62.060 12.225 32.845 1.00 89.75 336 THR A C 1
ATOM 2261 O O . THR A 1 336 ? -62.898 12.964 32.344 1.00 89.75 336 THR A O 1
ATOM 2264 N N . ASP A 1 337 ? -62.341 11.404 33.878 1.00 88.62 337 ASP A N 1
ATOM 2265 C CA . ASP A 1 337 ? -63.679 11.267 34.505 1.00 88.62 337 ASP A CA 1
ATOM 2266 C C . ASP A 1 337 ? -63.641 10.713 35.958 1.00 88.62 337 ASP A C 1
ATOM 2268 O O . ASP A 1 337 ? -62.757 9.907 36.275 1.00 88.62 337 ASP A O 1
ATOM 2272 N N . VAL A 1 338 ? -64.604 11.113 36.816 1.00 89.19 338 VAL A N 1
ATOM 2273 C CA . VAL A 1 338 ? -64.829 10.607 38.197 1.00 89.19 338 VAL A CA 1
ATOM 2274 C C . VAL A 1 338 ? -66.329 10.375 38.464 1.00 89.19 338 VAL A C 1
ATOM 2276 O O . VAL A 1 338 ? -67.130 11.300 38.370 1.00 89.19 338 VAL A O 1
ATOM 2279 N N . ASN A 1 339 ? -66.701 9.147 38.847 1.00 89.75 339 ASN A N 1
ATOM 2280 C CA . ASN A 1 339 ? -68.057 8.663 39.164 1.00 89.75 339 ASN A CA 1
ATOM 2281 C C . ASN A 1 339 ? -69.149 9.033 38.141 1.00 89.75 339 ASN A C 1
ATOM 2283 O O . ASN A 1 339 ? -70.298 9.261 38.521 1.00 89.75 339 ASN A O 1
ATOM 2287 N N . GLY A 1 340 ? -68.797 9.179 36.857 1.00 83.00 340 GLY A N 1
ATOM 2288 C CA . GLY A 1 340 ? -69.723 9.691 35.842 1.00 83.00 340 GLY A CA 1
ATOM 2289 C C . GLY A 1 340 ? -70.341 11.056 36.193 1.00 83.00 340 GLY A C 1
ATOM 2290 O O . GLY A 1 340 ? -71.384 11.402 35.644 1.00 83.00 340 GLY A O 1
ATOM 2291 N N . GLY A 1 341 ? -69.744 11.799 37.138 1.00 78.19 341 GLY A N 1
ATOM 2292 C CA . GLY A 1 341 ? -70.180 13.116 37.609 1.00 78.19 341 GLY A CA 1
ATOM 2293 C C . GLY A 1 341 ? -70.973 13.196 38.931 1.00 78.19 341 GLY A C 1
ATOM 2294 O O . GLY A 1 341 ? -71.231 14.316 39.365 1.00 78.19 341 GLY A O 1
ATOM 2295 N N . ALA A 1 342 ? -71.363 12.093 39.598 1.00 83.94 342 ALA A N 1
ATOM 2296 C CA . ALA A 1 342 ? -72.184 12.119 40.837 1.00 83.94 342 ALA A CA 1
ATOM 2297 C C . ALA A 1 342 ? -71.377 12.076 42.166 1.00 83.94 342 ALA A C 1
ATOM 2299 O O . ALA A 1 342 ? -70.251 11.576 42.191 1.00 83.94 342 ALA A O 1
ATOM 2300 N N . ASN A 1 343 ? -71.961 12.523 43.296 1.00 85.38 343 ASN A N 1
ATOM 2301 C CA . ASN A 1 343 ? -71.320 12.471 44.630 1.00 85.38 343 ASN A CA 1
ATOM 2302 C C . ASN A 1 343 ? -71.314 11.040 45.224 1.00 85.38 343 ASN A C 1
ATOM 2304 O O . ASN A 1 343 ? -72.376 10.421 45.305 1.00 85.38 343 ASN A O 1
ATOM 2308 N N . PRO A 1 344 ? -70.166 10.500 45.669 1.00 87.38 344 PRO A N 1
ATOM 2309 C CA . PRO A 1 344 ? -70.107 9.222 46.398 1.00 87.38 344 PRO A CA 1
ATOM 2310 C C . PRO A 1 344 ? -70.539 9.314 47.883 1.00 87.38 344 PRO A C 1
ATOM 2312 O O . PRO A 1 344 ? -70.518 10.385 48.469 1.00 87.38 344 PRO A O 1
ATOM 2315 N N . ALA A 1 345 ? -70.884 8.192 48.536 1.00 83.50 345 ALA A N 1
ATOM 2316 C CA . ALA A 1 345 ? -71.190 8.119 49.983 1.00 83.50 345 ALA A CA 1
ATOM 2317 C C . ALA A 1 345 ? -70.021 7.517 50.791 1.00 83.50 345 ALA A C 1
ATOM 2319 O O . ALA A 1 345 ? -69.280 6.677 50.269 1.00 83.50 345 ALA A O 1
ATOM 2320 N N . ALA A 1 346 ? -69.841 7.913 52.060 1.00 79.44 346 ALA A N 1
ATOM 2321 C CA . ALA A 1 346 ? -68.689 7.474 52.844 1.00 79.44 346 ALA A CA 1
ATOM 2322 C C . ALA A 1 346 ? -68.713 5.958 53.076 1.00 79.44 346 ALA A C 1
ATOM 2324 O O . ALA A 1 346 ? -69.664 5.397 53.615 1.00 79.44 346 ALA A O 1
ATOM 2325 N N . GLY A 1 347 ? -67.639 5.293 52.657 1.00 74.12 347 GLY A N 1
ATOM 2326 C CA . GLY A 1 347 ? -67.479 3.843 52.706 1.00 74.12 347 GLY A CA 1
ATOM 2327 C C . GLY A 1 347 ? -68.029 3.084 51.491 1.00 74.12 347 GLY A C 1
ATOM 2328 O O . GLY A 1 347 ? -67.874 1.866 51.455 1.00 74.12 347 GLY A O 1
ATOM 2329 N N . VAL A 1 348 ? -68.609 3.758 50.486 1.00 82.38 348 VAL A N 1
ATOM 2330 C CA . VAL A 1 348 ? -69.207 3.140 49.278 1.00 82.38 348 VAL A CA 1
ATOM 2331 C C . VAL A 1 348 ? -68.325 3.362 48.030 1.00 82.38 348 VAL A C 1
ATOM 2333 O O . VAL A 1 348 ? -67.620 4.366 47.941 1.00 82.38 348 VAL A O 1
ATOM 2336 N N . GLY A 1 349 ? -68.303 2.410 47.081 1.00 85.19 349 GLY A N 1
ATOM 2337 C CA . GLY A 1 349 ? -67.401 2.408 45.909 1.00 85.19 349 GLY A CA 1
ATOM 2338 C C . GLY A 1 349 ? -67.918 3.134 44.648 1.00 85.19 349 GLY A C 1
ATOM 2339 O O . GLY A 1 349 ? -69.105 3.053 44.353 1.00 85.19 349 GLY A O 1
ATOM 2340 N N . PHE A 1 350 ? -67.025 3.774 43.872 1.00 89.88 350 PHE A N 1
ATOM 2341 C CA . PHE A 1 350 ? -67.282 4.559 42.644 1.00 89.88 350 PHE A CA 1
ATOM 2342 C C . PHE A 1 350 ? -66.151 4.439 41.568 1.00 89.88 350 PHE A C 1
ATOM 2344 O O . PHE A 1 350 ? -65.050 4.000 41.907 1.00 89.88 350 PHE A O 1
ATOM 2351 N N . PRO A 1 351 ? -66.377 4.744 40.264 1.00 91.81 351 PRO A N 1
ATOM 2352 C CA . PRO A 1 351 ? -65.373 4.613 39.178 1.00 91.81 351 PRO A CA 1
ATOM 2353 C C . PRO A 1 351 ? -64.547 5.882 38.811 1.00 91.81 351 PRO A C 1
ATOM 2355 O O . PRO A 1 351 ? -64.978 6.993 39.096 1.00 91.81 351 PRO A O 1
ATOM 2358 N N . VAL A 1 352 ? -63.375 5.734 38.149 1.00 93.69 352 VAL A N 1
ATOM 2359 C CA . VAL A 1 352 ? -62.429 6.803 37.694 1.00 93.69 352 VAL A CA 1
ATOM 2360 C C . VAL A 1 352 ? -61.693 6.434 36.381 1.00 93.69 352 VAL A C 1
ATOM 2362 O O . VAL A 1 352 ? -61.149 5.337 36.294 1.00 93.69 352 VAL A O 1
ATOM 2365 N N . THR A 1 353 ? -61.565 7.330 35.385 1.00 92.94 353 THR A N 1
ATOM 2366 C CA . THR A 1 353 ? -60.933 7.034 34.060 1.00 92.94 353 THR A CA 1
ATOM 2367 C C . THR A 1 353 ? -59.609 7.774 33.800 1.00 92.94 353 THR A C 1
ATOM 2369 O O . THR A 1 353 ? -59.530 8.984 34.006 1.00 92.94 353 THR A O 1
ATOM 2372 N N . VAL A 1 354 ? -58.576 7.078 33.286 1.00 93.50 354 VAL A N 1
ATOM 2373 C CA . VAL A 1 354 ? -57.200 7.598 33.073 1.00 93.50 354 VAL A CA 1
ATOM 2374 C C . VAL A 1 354 ? -56.654 7.315 31.659 1.00 93.50 354 VAL A C 1
ATOM 2376 O O . VAL A 1 354 ? -56.885 6.235 31.117 1.00 93.50 354 VAL A O 1
ATOM 2379 N N . GLN A 1 355 ? -55.898 8.260 31.076 1.00 92.06 355 GLN A N 1
ATOM 2380 C CA . GLN A 1 355 ? -55.326 8.228 29.714 1.00 92.06 355 GLN A CA 1
ATOM 2381 C C . GLN A 1 355 ? -53.796 8.453 29.682 1.00 92.06 355 GLN A C 1
ATOM 2383 O O . GLN A 1 355 ? -53.285 9.258 30.458 1.00 92.06 355 GLN A O 1
ATOM 2388 N N . SER A 1 356 ? -53.074 7.806 28.754 1.00 90.81 356 SER A N 1
ATOM 2389 C CA . SER A 1 356 ? -51.653 8.035 28.439 1.00 90.81 356 SER A CA 1
ATOM 2390 C C . SER A 1 356 ? -51.458 8.956 27.233 1.00 90.81 356 SER A C 1
ATOM 2392 O O . SER A 1 356 ? -52.092 8.789 26.190 1.00 90.81 356 SER A O 1
ATOM 2394 N N . GLN A 1 357 ? -50.545 9.921 27.357 1.00 87.56 357 GLN A N 1
ATOM 2395 C CA . GLN A 1 357 ? -50.284 10.943 26.341 1.00 87.56 357 GLN A CA 1
ATOM 2396 C C . GLN A 1 357 ? -48.775 11.156 26.125 1.00 87.56 357 GLN A C 1
ATOM 2398 O O . GLN A 1 357 ? -47.974 10.907 27.029 1.00 87.56 357 GLN A O 1
ATOM 2403 N N . ASP A 1 358 ? -48.374 11.614 24.936 1.00 82.88 358 ASP A N 1
ATOM 2404 C CA . ASP A 1 358 ? -47.009 12.071 24.645 1.00 82.88 358 ASP A CA 1
ATOM 2405 C C . ASP A 1 358 ? -46.731 13.458 25.266 1.00 82.88 358 ASP A C 1
ATOM 2407 O O . ASP A 1 358 ? -47.594 14.064 25.915 1.00 82.88 358 ASP A O 1
ATOM 2411 N N . ALA A 1 359 ? -45.511 13.979 25.094 1.00 77.00 359 ALA A N 1
ATOM 2412 C CA . ALA A 1 359 ? -45.123 15.272 25.670 1.00 77.00 359 ALA A CA 1
ATOM 2413 C C . ALA A 1 359 ? -45.958 16.442 25.110 1.00 77.00 359 ALA A C 1
ATOM 2415 O O . ALA A 1 359 ? -46.183 17.428 25.810 1.00 77.00 359 ALA A O 1
ATOM 2416 N N . GLY A 1 360 ? -46.469 16.304 23.882 1.00 70.81 360 GLY A N 1
ATOM 2417 C CA . GLY A 1 360 ? -47.369 17.256 23.233 1.00 70.81 360 GLY A CA 1
ATOM 2418 C C . GLY A 1 360 ? -48.831 17.137 23.677 1.00 70.81 360 GLY A C 1
ATOM 2419 O O . GLY A 1 360 ? -49.663 17.933 23.251 1.00 70.81 360 GLY A O 1
ATOM 2420 N N . GLY A 1 361 ? -49.167 16.179 24.549 1.00 73.19 361 GLY A N 1
ATOM 2421 C CA . GLY A 1 361 ? -50.541 15.936 24.992 1.00 73.19 361 GLY A CA 1
ATOM 2422 C C . GLY A 1 361 ? -51.401 15.167 24.005 1.00 73.19 361 GLY A C 1
ATOM 2423 O O . GLY A 1 361 ? -52.622 15.168 24.144 1.00 73.19 361 GLY A O 1
ATOM 2424 N N . ASN A 1 362 ? -50.793 14.499 23.031 1.00 78.38 362 ASN A N 1
ATOM 2425 C CA . ASN A 1 362 ? -51.521 13.624 22.128 1.00 78.38 362 ASN A CA 1
ATOM 2426 C C . ASN A 1 362 ? -51.676 12.242 22.777 1.00 78.38 362 ASN A C 1
ATOM 2428 O O . ASN A 1 362 ? -50.691 11.734 23.322 1.00 78.38 362 ASN A O 1
ATOM 2432 N N . PRO A 1 363 ? -52.864 11.607 22.723 1.00 80.81 363 PRO A N 1
ATOM 2433 C CA . PRO A 1 363 ? -53.029 10.236 23.183 1.00 80.81 363 PRO A CA 1
ATOM 2434 C C . PRO A 1 363 ? -52.040 9.338 22.454 1.00 80.81 363 PRO A C 1
ATOM 2436 O O . PRO A 1 363 ? -52.003 9.307 21.224 1.00 80.81 363 PRO A O 1
ATOM 2439 N N . THR A 1 364 ? -51.228 8.623 23.215 1.00 83.19 364 THR A N 1
ATOM 2440 C CA . THR A 1 364 ? -50.224 7.736 22.642 1.00 83.19 364 THR A CA 1
ATOM 2441 C C . THR A 1 364 ? -50.353 6.382 23.297 1.00 83.19 364 THR A C 1
ATOM 2443 O O . THR A 1 364 ? -50.507 6.270 24.521 1.00 83.19 364 THR A O 1
ATOM 2446 N N . ASN A 1 365 ? -50.373 5.357 22.453 1.00 85.88 365 ASN A N 1
ATOM 2447 C CA . ASN A 1 365 ? -50.481 3.992 22.917 1.00 85.88 365 ASN A CA 1
ATOM 2448 C C . ASN A 1 365 ? -49.235 3.648 23.718 1.00 85.88 365 ASN A C 1
ATOM 2450 O O . ASN A 1 365 ? -48.117 4.053 23.396 1.00 85.88 365 ASN A O 1
ATOM 2454 N N . VAL A 1 366 ? -49.427 2.853 24.755 1.00 83.62 366 VAL A N 1
ATOM 2455 C CA . VAL A 1 366 ? -48.307 2.344 25.526 1.00 83.62 366 VAL A CA 1
ATOM 2456 C C . VAL A 1 366 ? -47.530 1.354 24.654 1.00 83.62 366 VAL A C 1
ATOM 2458 O O . VAL A 1 366 ? -48.018 0.268 24.337 1.00 83.62 366 VAL A O 1
ATOM 2461 N N . THR A 1 367 ? -46.320 1.737 24.247 1.00 72.19 367 THR A N 1
ATOM 2462 C CA . THR A 1 367 ? -45.393 0.930 23.436 1.00 72.19 367 THR A CA 1
ATOM 2463 C C . THR A 1 367 ? -44.104 0.652 24.217 1.00 72.19 367 THR A C 1
ATOM 2465 O O . THR A 1 367 ? -43.647 1.523 24.953 1.00 72.19 367 THR A O 1
ATOM 2468 N N . GLY A 1 368 ? -43.490 -0.529 24.048 1.00 63.56 368 GLY A N 1
ATOM 2469 C CA . GLY A 1 368 ? -42.219 -0.884 24.716 1.00 63.56 368 GLY A CA 1
ATOM 2470 C C . GLY A 1 368 ? -42.254 -2.133 25.607 1.00 63.56 368 GLY A C 1
ATOM 2471 O O . GLY A 1 368 ? -41.539 -2.204 26.601 1.00 63.56 368 GLY A O 1
ATOM 2472 N N . GLY A 1 369 ? -43.100 -3.117 25.289 1.00 69.44 369 GLY A N 1
ATOM 2473 C CA . GLY A 1 369 ? -43.112 -4.427 25.959 1.00 69.44 369 GLY A CA 1
ATOM 2474 C C . GLY A 1 369 ? -43.682 -4.446 27.384 1.00 69.44 369 GLY A C 1
ATOM 2475 O O . GLY A 1 369 ? -43.852 -5.526 27.936 1.00 69.44 369 GLY A O 1
ATOM 2476 N N . THR A 1 370 ? -44.032 -3.290 27.964 1.00 81.12 370 THR A N 1
ATOM 2477 C CA . THR A 1 370 ? -44.613 -3.190 29.315 1.00 81.12 370 THR A CA 1
ATOM 2478 C C . THR A 1 370 ? -45.808 -2.240 29.326 1.00 81.12 370 THR A C 1
ATOM 2480 O O . THR A 1 370 ? -45.730 -1.144 28.773 1.00 81.12 370 THR A O 1
ATOM 2483 N N . ALA A 1 371 ? -46.908 -2.653 29.959 1.00 86.69 371 ALA A N 1
ATOM 2484 C CA . ALA A 1 371 ? -48.101 -1.827 30.143 1.00 86.69 371 ALA A CA 1
ATOM 2485 C C . ALA A 1 371 ? -47.839 -0.656 31.116 1.00 86.69 371 ALA A C 1
ATOM 2487 O O . ALA A 1 371 ? -46.945 -0.736 31.960 1.00 86.69 371 ALA A O 1
ATOM 2488 N N . LEU A 1 372 ? -48.609 0.430 31.004 1.00 89.69 372 LEU A N 1
ATOM 2489 C CA . LEU A 1 372 ? -48.447 1.632 31.824 1.00 89.69 372 LEU A CA 1
ATOM 2490 C C . LEU A 1 372 ? -49.362 1.542 33.043 1.00 89.69 372 LEU A C 1
ATOM 2492 O O . LEU A 1 372 ? -50.559 1.825 32.965 1.00 89.69 372 LEU A O 1
ATOM 2496 N N . GLY A 1 373 ? -48.791 1.125 34.167 1.00 89.62 373 GLY A N 1
ATOM 2497 C CA . GLY A 1 373 ? -49.475 1.127 35.451 1.00 89.62 373 GLY A CA 1
ATOM 2498 C C . GLY A 1 373 ? -49.520 2.525 36.059 1.00 89.62 373 GLY A C 1
ATOM 2499 O O . GLY A 1 373 ? -48.566 3.301 35.949 1.00 89.62 373 GLY A O 1
ATOM 2500 N N . PHE A 1 374 ? -50.609 2.831 36.755 1.00 93.38 374 PHE A N 1
ATOM 2501 C CA . PHE A 1 374 ? -50.734 4.013 37.601 1.00 93.38 374 PHE A CA 1
ATOM 2502 C C . PHE A 1 374 ? -51.500 3.703 38.888 1.00 93.38 374 PHE A C 1
ATOM 2504 O O . PHE A 1 374 ? -52.246 2.727 38.979 1.00 93.38 374 PHE A O 1
ATOM 2511 N N . SER A 1 375 ? -51.331 4.571 39.879 1.00 93.19 375 SER A N 1
ATOM 2512 C CA . SER A 1 375 ? -52.104 4.603 41.114 1.00 93.19 375 SER A CA 1
ATOM 2513 C C . SER A 1 375 ? -52.859 5.917 41.233 1.00 93.19 375 SER A C 1
ATOM 2515 O O . SER A 1 375 ? -52.321 6.981 40.924 1.00 93.19 375 SER A O 1
ATOM 2517 N N . LEU A 1 376 ? -54.081 5.837 41.731 1.00 94.19 376 LEU A N 1
ATOM 2518 C CA . LEU A 1 376 ? -54.898 6.950 42.163 1.00 94.19 376 LEU A CA 1
ATOM 2519 C C . LEU A 1 376 ? -54.564 7.275 43.617 1.00 94.19 376 LEU A C 1
ATOM 2521 O O . LEU A 1 376 ? -54.554 6.408 44.486 1.00 94.19 376 LEU A O 1
ATOM 2525 N N . SER A 1 377 ? -54.315 8.545 43.886 1.00 91.25 377 SER A N 1
ATOM 2526 C CA . SER A 1 377 ? -54.069 9.054 45.232 1.00 91.25 377 SER A CA 1
ATOM 2527 C C . SER A 1 377 ? -54.880 10.312 45.469 1.00 91.25 377 SER A C 1
ATOM 2529 O O . SER A 1 377 ? -55.059 11.104 44.547 1.00 91.25 377 SER A O 1
ATOM 2531 N N . ARG A 1 378 ? -55.322 10.538 46.706 1.00 91.25 378 ARG A N 1
ATOM 2532 C CA . ARG A 1 378 ? -55.966 11.794 47.093 1.00 91.25 378 ARG A CA 1
ATOM 2533 C C . ARG A 1 378 ? -54.931 12.912 47.203 1.00 91.25 378 ARG A C 1
ATOM 2535 O O . ARG A 1 378 ? -53.904 12.737 47.850 1.00 91.25 378 ARG A O 1
ATOM 2542 N N . THR A 1 379 ? -55.237 14.065 46.628 1.00 84.94 379 THR A N 1
ATOM 2543 C CA . THR A 1 379 ? -54.412 15.280 46.709 1.00 84.94 379 THR A CA 1
ATOM 2544 C C . THR A 1 379 ? -55.122 16.410 47.472 1.00 84.94 379 THR A C 1
ATOM 2546 O O . THR A 1 379 ? -54.450 17.302 47.975 1.00 84.94 379 THR A O 1
ATOM 2549 N N . ALA A 1 380 ? -56.448 16.333 47.661 1.00 82.19 380 ALA A N 1
ATOM 2550 C CA . ALA A 1 380 ? -57.222 17.208 48.557 1.00 82.19 380 ALA A CA 1
ATOM 2551 C C . ALA A 1 380 ? -58.377 16.439 49.244 1.00 82.19 380 ALA A C 1
ATOM 2553 O O . ALA A 1 380 ? -58.914 15.517 48.632 1.00 82.19 380 ALA A O 1
ATOM 2554 N N . GLY A 1 381 ? -58.723 16.794 50.496 1.00 85.25 381 GLY A N 1
ATOM 2555 C CA . GLY A 1 381 ? -59.699 16.117 51.389 1.00 85.25 381 GLY A CA 1
ATOM 2556 C C . GLY A 1 381 ? -59.066 15.488 52.659 1.00 85.25 381 GLY A C 1
ATOM 2557 O O . GLY A 1 381 ? -57.857 15.234 52.675 1.00 85.25 381 GLY A O 1
ATOM 2558 N N . THR A 1 382 ? -59.838 15.245 53.734 1.00 81.44 382 THR A N 1
ATOM 2559 C CA . THR A 1 382 ? -59.377 14.683 55.035 1.00 81.44 382 THR A CA 1
ATOM 2560 C C . THR A 1 382 ? -59.691 13.193 55.260 1.00 81.44 382 THR A C 1
ATOM 2562 O O . THR A 1 382 ? -59.003 12.525 56.030 1.00 81.44 382 THR A O 1
ATOM 2565 N N . GLY A 1 383 ? -60.693 12.654 54.579 1.00 79.19 383 GLY A N 1
ATOM 2566 C CA . GLY A 1 383 ? -61.080 11.252 54.517 1.00 79.19 383 GLY A CA 1
ATOM 2567 C C . GLY A 1 383 ? -60.133 10.443 53.648 1.00 79.19 383 GLY A C 1
ATOM 2568 O O . GLY A 1 383 ? -59.489 10.949 52.735 1.00 79.19 383 GLY A O 1
ATOM 2569 N N . THR A 1 384 ? -60.002 9.159 53.942 1.00 83.81 384 THR A N 1
ATOM 2570 C CA . THR A 1 384 ? -59.107 8.253 53.218 1.00 83.81 384 THR A CA 1
ATOM 2571 C C . THR A 1 384 ? -59.747 7.780 51.915 1.00 83.81 384 THR A C 1
ATOM 2573 O O . THR A 1 384 ? -60.885 7.322 51.914 1.00 83.81 384 THR A O 1
ATOM 2576 N N . LEU A 1 385 ? -59.007 7.891 50.807 1.00 88.75 385 LEU A N 1
ATOM 2577 C CA . LEU A 1 385 ? -59.369 7.260 49.537 1.00 88.75 385 LEU A CA 1
ATOM 2578 C C . LEU A 1 385 ? -58.962 5.781 49.624 1.00 88.75 385 LEU A C 1
ATOM 2580 O O . LEU A 1 385 ? -57.852 5.487 50.070 1.00 88.75 385 LEU A O 1
ATOM 2584 N N . GLY A 1 386 ? -59.851 4.869 49.248 1.00 83.38 386 GLY A N 1
ATOM 2585 C CA . GLY A 1 386 ? -59.686 3.422 49.398 1.00 83.38 386 GLY A CA 1
ATOM 2586 C C . GLY A 1 386 ? -60.263 2.640 48.218 1.00 83.38 386 GLY A C 1
ATOM 2587 O O . GLY A 1 386 ? -60.570 3.208 47.174 1.00 83.38 386 GLY A O 1
ATOM 2588 N N . GLY A 1 387 ? -60.409 1.325 48.369 1.00 87.94 387 GLY A N 1
ATOM 2589 C CA . GLY A 1 387 ? -60.907 0.462 47.295 1.00 87.94 387 GLY A CA 1
ATOM 2590 C C . GLY A 1 387 ? -59.870 0.230 46.189 1.00 87.94 387 GLY A C 1
ATOM 2591 O O . GLY A 1 387 ? -58.673 0.135 46.469 1.00 87.94 387 GLY A O 1
ATOM 2592 N N . THR A 1 388 ? -60.307 0.111 44.934 1.00 88.88 388 THR A N 1
ATOM 2593 C CA . THR A 1 388 ? -59.397 -0.124 43.799 1.00 88.88 388 THR A CA 1
ATOM 2594 C C . THR A 1 388 ? -58.720 1.178 43.384 1.00 88.88 388 THR A C 1
ATOM 2596 O O . THR A 1 388 ? -59.308 1.997 42.689 1.00 88.88 388 THR A O 1
ATOM 2599 N N . LEU A 1 389 ? -57.468 1.374 43.798 1.00 91.56 389 LEU A N 1
ATOM 2600 C CA . LEU A 1 389 ? -56.718 2.617 43.569 1.00 91.56 389 LEU A CA 1
ATOM 2601 C C . LEU A 1 389 ? -55.631 2.497 42.510 1.00 91.56 389 LEU A C 1
ATOM 2603 O O . LEU A 1 389 ? -54.709 3.303 42.478 1.00 91.56 389 LEU A O 1
ATOM 2607 N N . SER A 1 390 ? -55.682 1.495 41.650 1.00 88.81 390 SER A N 1
ATOM 2608 C CA . SER A 1 390 ? -54.703 1.345 40.584 1.00 88.81 390 SER A CA 1
ATOM 2609 C C . SER A 1 390 ? -55.364 0.868 39.308 1.00 88.81 390 SER A C 1
ATOM 2611 O O . SER A 1 390 ? -56.403 0.212 39.317 1.00 88.81 390 SER A O 1
ATOM 2613 N N . GLY A 1 391 ? -54.751 1.242 38.195 1.00 88.75 391 GLY A N 1
ATOM 2614 C CA . GLY A 1 391 ? -55.165 0.833 36.868 1.00 88.75 391 GLY A CA 1
ATOM 2615 C C . GLY A 1 391 ? -53.943 0.595 36.002 1.00 88.75 391 GLY A C 1
ATOM 2616 O O . GLY A 1 391 ? -52.843 1.060 36.298 1.00 88.75 391 GLY A O 1
ATOM 2617 N N . THR A 1 392 ? -54.124 -0.175 34.937 1.00 90.69 392 THR A N 1
ATOM 2618 C CA . THR A 1 392 ? -53.071 -0.434 33.958 1.00 90.69 392 THR A CA 1
ATOM 2619 C C . THR A 1 392 ? -53.613 -0.151 32.574 1.00 90.69 392 THR A C 1
ATOM 2621 O O . THR A 1 392 ? -54.597 -0.754 32.153 1.00 90.69 392 THR A O 1
ATOM 2624 N N . ILE A 1 393 ? -52.959 0.760 31.863 1.00 91.50 393 ILE A N 1
ATOM 2625 C CA . ILE A 1 393 ? -53.208 0.978 30.444 1.00 91.50 393 ILE A CA 1
ATOM 2626 C C . ILE A 1 393 ? -52.375 -0.062 29.698 1.00 91.50 393 ILE A C 1
ATOM 2628 O O . ILE A 1 393 ? -51.141 -0.023 29.720 1.00 91.50 393 ILE A O 1
ATOM 2632 N N . ALA A 1 394 ? -53.059 -1.043 29.110 1.00 88.25 394 ALA A N 1
ATOM 2633 C CA . ALA A 1 394 ? -52.434 -2.173 28.432 1.00 88.25 394 ALA A CA 1
ATOM 2634 C C . ALA A 1 394 ? -51.526 -1.729 27.272 1.00 88.25 394 ALA A C 1
ATOM 2636 O O . ALA A 1 394 ? -51.699 -0.656 26.692 1.00 88.25 394 ALA A O 1
ATOM 2637 N N . ILE A 1 395 ? -50.568 -2.584 26.908 1.00 83.56 395 ILE A N 1
ATOM 2638 C CA . ILE A 1 395 ? -49.726 -2.374 25.723 1.00 83.56 395 ILE A CA 1
ATOM 2639 C C . ILE A 1 395 ? -50.637 -2.283 24.495 1.00 83.56 395 ILE A C 1
ATOM 2641 O O . ILE A 1 395 ? -51.501 -3.133 24.298 1.00 83.56 395 ILE A O 1
ATOM 2645 N N . GLY A 1 396 ? -50.453 -1.244 23.682 1.00 83.12 396 GLY A N 1
ATOM 2646 C CA . GLY A 1 396 ? -51.313 -0.967 22.529 1.00 83.12 396 GLY A CA 1
ATOM 2647 C C . GLY A 1 396 ? -52.602 -0.197 22.845 1.00 83.12 396 GLY A C 1
ATOM 2648 O O . GLY A 1 396 ? -53.278 0.212 21.908 1.00 83.12 396 GLY A O 1
ATOM 2649 N N . ALA A 1 397 ? -52.917 0.061 24.118 1.00 85.88 397 ALA A N 1
ATOM 2650 C CA . ALA A 1 397 ? -54.012 0.938 24.534 1.00 85.88 397 ALA A CA 1
ATOM 2651 C C . ALA A 1 397 ? -53.485 2.303 25.000 1.00 85.88 397 ALA A C 1
ATOM 2653 O O . ALA A 1 397 ? -52.298 2.452 25.303 1.00 85.88 397 ALA A O 1
ATOM 2654 N N . ASN A 1 398 ? -54.380 3.291 25.086 1.00 87.88 398 ASN A N 1
ATOM 2655 C CA . ASN A 1 398 ? -54.077 4.615 25.629 1.00 87.88 398 ASN A CA 1
ATOM 2656 C C . ASN A 1 398 ? -55.000 5.049 26.787 1.00 87.88 398 ASN A C 1
ATOM 2658 O O . ASN A 1 398 ? -54.771 6.114 27.345 1.00 87.88 398 ASN A O 1
ATOM 2662 N N . THR A 1 399 ? -55.999 4.254 27.198 1.00 89.94 399 THR A N 1
ATOM 2663 C CA . THR A 1 399 ? -56.937 4.580 28.299 1.00 89.94 399 THR A CA 1
ATOM 2664 C C . THR A 1 399 ? -57.348 3.363 29.132 1.00 89.94 399 THR A C 1
ATOM 2666 O O . THR A 1 399 ? -57.362 2.247 28.614 1.00 89.94 399 THR A O 1
ATOM 2669 N N . VAL A 1 400 ? -57.760 3.574 30.391 1.00 93.06 400 VAL A N 1
ATOM 2670 C CA . VAL A 1 400 ? -58.418 2.563 31.251 1.00 93.06 400 VAL A CA 1
ATOM 2671 C C . VAL A 1 400 ? -59.315 3.209 32.326 1.00 93.06 400 VAL A C 1
ATOM 2673 O O . VAL A 1 400 ? -58.999 4.289 32.827 1.00 93.06 400 VAL A O 1
ATOM 2676 N N . THR A 1 401 ? -60.404 2.533 32.717 1.00 92.12 401 THR A N 1
ATOM 2677 C CA . THR A 1 401 ? -61.311 2.938 33.812 1.00 92.12 401 THR A CA 1
ATOM 2678 C C . THR A 1 401 ? -61.164 2.015 35.020 1.00 92.12 401 THR A C 1
ATOM 2680 O O . THR A 1 401 ? -61.188 0.793 34.896 1.00 92.12 401 THR A O 1
ATOM 2683 N N . VAL A 1 402 ? -61.035 2.606 36.203 1.00 91.19 402 VAL A N 1
ATOM 2684 C CA . VAL A 1 402 ? -60.877 1.944 37.498 1.00 91.19 402 VAL A CA 1
ATOM 2685 C C . VAL A 1 402 ? -62.203 2.006 38.252 1.00 91.19 402 VAL A C 1
ATOM 2687 O O . VAL A 1 402 ? -62.666 3.095 38.558 1.00 91.19 402 VAL A O 1
ATOM 2690 N N . SER A 1 403 ? -62.822 0.862 38.556 1.00 88.19 403 SER A N 1
ATOM 2691 C CA . SER A 1 403 ? -64.082 0.788 39.321 1.00 88.19 403 SER A CA 1
ATOM 2692 C C . SER A 1 403 ? -63.846 0.354 40.771 1.00 88.19 403 SER A C 1
ATOM 2694 O O . SER A 1 403 ? -62.998 -0.502 41.026 1.00 88.19 403 SER A O 1
ATOM 2696 N N . GLY A 1 404 ? -64.624 0.899 41.715 1.00 84.62 404 GLY A N 1
ATOM 2697 C CA . GLY A 1 404 ? -64.594 0.491 43.127 1.00 84.62 404 GLY A CA 1
ATOM 2698 C C . GLY A 1 404 ? -63.666 1.318 44.020 1.00 84.62 404 GLY A C 1
ATOM 2699 O O . GLY A 1 404 ? -63.212 0.816 45.043 1.00 84.62 404 GLY A O 1
ATOM 2700 N N . VAL A 1 405 ? -63.376 2.564 43.649 1.00 91.56 405 VAL A N 1
ATOM 2701 C CA . VAL A 1 405 ? -62.709 3.559 44.502 1.00 91.56 405 VAL A CA 1
ATOM 2702 C C . VAL A 1 405 ? -63.660 3.947 45.639 1.00 91.56 405 VAL A C 1
ATOM 2704 O O . VAL A 1 405 ? -64.808 4.249 45.368 1.00 91.56 405 VAL A O 1
ATOM 2707 N N . THR A 1 406 ? -63.239 3.946 46.902 1.00 88.69 406 THR A N 1
ATOM 2708 C CA . THR A 1 406 ? -64.066 4.350 48.058 1.00 88.69 406 THR A CA 1
ATOM 2709 C C . THR A 1 406 ? -63.502 5.588 48.743 1.00 88.69 406 THR A C 1
ATOM 2711 O O . THR A 1 406 ? -62.342 5.953 48.544 1.00 88.69 406 THR A O 1
ATOM 2714 N N . TYR A 1 407 ? -64.311 6.232 49.585 1.00 89.12 407 TYR A N 1
ATOM 2715 C CA . TYR A 1 407 ? -63.872 7.363 50.399 1.00 89.12 407 TYR A CA 1
ATOM 2716 C C . TYR A 1 407 ? -64.433 7.268 51.820 1.00 89.12 407 TYR A C 1
ATOM 2718 O O . TYR A 1 407 ? -65.624 7.051 51.973 1.00 89.12 407 TYR A O 1
ATOM 2726 N N . SER A 1 408 ? -63.614 7.368 52.870 1.00 80.44 408 SER A N 1
ATOM 2727 C CA . SER A 1 408 ? -64.019 6.939 54.227 1.00 80.44 408 SER A CA 1
ATOM 2728 C C . SER A 1 408 ? -64.768 7.964 55.072 1.00 80.44 408 SER A C 1
ATOM 2730 O O . SER A 1 408 ? -65.240 7.628 56.157 1.00 80.44 408 SER A O 1
ATOM 2732 N N . LYS A 1 409 ? -64.867 9.210 54.613 1.00 79.94 409 LYS A N 1
ATOM 2733 C CA . LYS A 1 409 ? -65.431 10.301 55.405 1.00 79.94 409 LYS A CA 1
ATOM 2734 C C . LYS A 1 409 ? -66.378 11.142 54.572 1.00 79.94 409 LYS A C 1
ATOM 2736 O O . LYS A 1 409 ? -66.070 11.457 53.430 1.00 79.94 409 LYS A O 1
ATOM 2741 N N . ALA A 1 410 ? -67.482 11.550 55.180 1.00 80.00 410 ALA A N 1
ATOM 2742 C CA . ALA A 1 410 ? -68.364 12.552 54.611 1.00 80.00 410 ALA A CA 1
ATOM 2743 C C . ALA A 1 410 ? -67.681 13.936 54.639 1.00 80.00 410 ALA A C 1
ATOM 2745 O O . ALA A 1 410 ? -67.355 14.420 55.726 1.00 80.00 410 ALA A O 1
ATOM 2746 N N . GLU A 1 411 ? -67.414 14.542 53.475 1.00 81.81 411 GLU A N 1
ATOM 2747 C CA . GLU A 1 411 ? -66.835 15.892 53.318 1.00 81.81 411 GLU A CA 1
ATOM 2748 C C . GLU A 1 411 ? -66.812 16.382 51.845 1.00 81.81 411 GLU A C 1
ATOM 2750 O O . GLU A 1 411 ? -66.964 15.594 50.917 1.00 81.81 411 GLU A O 1
ATOM 2755 N N . SER A 1 412 ? -66.553 17.677 51.609 1.00 85.06 412 SER A N 1
ATOM 2756 C CA . SER A 1 412 ? -66.487 18.319 50.276 1.00 85.06 412 SER A CA 1
ATOM 2757 C C . SER A 1 412 ? -65.068 18.733 49.842 1.00 85.06 412 SER A C 1
ATOM 2759 O O . SER A 1 412 ? -64.250 19.080 50.692 1.00 85.06 412 SER A O 1
ATOM 2761 N N . GLY A 1 413 ? -64.801 18.820 48.529 1.00 85.44 413 GLY A N 1
ATOM 2762 C CA . GLY A 1 413 ? -63.563 19.394 47.960 1.00 85.44 413 GLY A CA 1
ATOM 2763 C C . GLY A 1 413 ? -62.442 18.386 47.661 1.00 85.44 413 GLY A C 1
ATOM 2764 O O . GLY A 1 413 ? -61.262 18.737 47.677 1.00 85.44 413 GLY A O 1
ATOM 2765 N N . VAL A 1 414 ? -62.795 17.129 47.407 1.00 90.69 414 VAL A N 1
ATOM 2766 C CA . VAL A 1 414 ? -61.865 16.013 47.212 1.00 90.69 414 VAL A CA 1
ATOM 2767 C C . VAL A 1 414 ? -61.241 16.047 45.814 1.00 90.69 414 VAL A C 1
ATOM 2769 O O . VAL A 1 414 ? -61.961 16.160 44.832 1.00 90.69 414 VAL A O 1
ATOM 2772 N N . VAL A 1 415 ? -59.915 15.909 45.701 1.00 92.00 415 VAL A N 1
ATOM 2773 C CA . VAL A 1 415 ? -59.183 15.812 44.414 1.00 92.00 415 VAL A CA 1
ATOM 2774 C C . VAL A 1 415 ? -58.372 14.524 44.383 1.00 92.00 415 VAL A C 1
ATOM 2776 O O . VAL A 1 415 ? -57.729 14.189 45.382 1.00 92.00 415 VAL A O 1
ATOM 2779 N N . ILE A 1 416 ? -58.347 13.834 43.239 1.00 93.62 416 ILE A N 1
ATOM 2780 C CA . ILE A 1 416 ? -57.545 12.621 43.034 1.00 93.62 416 ILE A CA 1
ATOM 2781 C C . ILE A 1 416 ? -56.536 12.790 41.893 1.00 93.62 416 ILE A C 1
ATOM 2783 O O . ILE A 1 416 ? -56.775 13.521 40.941 1.00 93.62 416 ILE A O 1
ATOM 2787 N N . THR A 1 417 ? -55.397 12.109 41.987 1.00 92.50 417 THR A N 1
ATOM 2788 C CA . THR A 1 417 ? -54.283 12.191 41.032 1.00 92.50 417 THR A CA 1
ATOM 2789 C C . THR A 1 417 ? -53.837 10.803 40.605 1.00 92.50 417 THR A C 1
ATOM 2791 O O . THR A 1 417 ? -53.593 9.951 41.456 1.00 92.50 417 THR A O 1
ATOM 2794 N N . ALA A 1 418 ? -53.705 10.592 39.295 1.00 93.88 418 ALA A N 1
ATOM 2795 C CA . ALA A 1 418 ? -53.158 9.394 38.683 1.00 93.88 418 ALA A CA 1
ATOM 2796 C C . ALA A 1 418 ? -51.651 9.566 38.500 1.00 93.88 418 ALA A C 1
ATOM 2798 O O . ALA A 1 418 ? -51.188 10.345 37.666 1.00 93.88 418 ALA A O 1
ATOM 2799 N N . THR A 1 419 ? -50.887 8.823 39.287 1.00 91.50 419 THR A N 1
ATOM 2800 C CA . THR A 1 419 ? -49.426 8.836 39.256 1.00 91.50 419 THR A CA 1
ATOM 2801 C C . THR A 1 419 ? -48.935 7.522 38.690 1.00 91.50 419 THR A C 1
ATOM 2803 O O . THR A 1 419 ? -49.380 6.458 39.115 1.00 91.50 419 THR A O 1
ATOM 2806 N N . ARG A 1 420 ? -48.016 7.580 37.728 1.00 92.44 420 ARG A N 1
ATOM 2807 C CA . ARG A 1 420 ? -47.453 6.378 37.121 1.00 92.44 420 ARG A CA 1
ATOM 2808 C C . ARG A 1 420 ? -46.777 5.510 38.182 1.00 92.44 420 ARG A C 1
ATOM 2810 O O . ARG A 1 420 ? -45.945 5.996 38.941 1.00 92.44 420 ARG A O 1
ATOM 2817 N N . THR A 1 421 ? -47.070 4.217 38.156 1.00 89.00 421 THR A N 1
ATOM 2818 C CA . THR A 1 421 ? -46.421 3.202 38.990 1.00 89.00 421 THR A CA 1
ATOM 2819 C C . THR A 1 421 ? -45.460 2.329 38.186 1.00 89.00 421 THR A C 1
ATOM 2821 O O . THR A 1 421 ? -44.406 1.963 38.698 1.00 89.00 421 THR A O 1
ATOM 2824 N N . SER A 1 422 ? -45.763 2.024 36.920 1.00 81.75 422 SER A N 1
ATOM 2825 C CA . SER A 1 422 ? -44.938 1.147 36.076 1.00 81.75 422 SER A CA 1
ATOM 2826 C C . SER A 1 422 ? -45.104 1.454 34.586 1.00 81.75 422 SER A C 1
ATOM 2828 O O . SER A 1 422 ? -45.978 2.223 34.201 1.00 81.75 422 SER A O 1
ATOM 2830 N N . GLY A 1 423 ? -44.239 0.888 33.741 1.00 85.38 423 GLY A N 1
ATOM 2831 C CA . GLY A 1 423 ? -44.235 1.155 32.299 1.00 85.38 423 GLY A CA 1
ATOM 2832 C C . GLY A 1 423 ? -43.542 2.473 31.915 1.00 85.38 423 GLY A C 1
ATOM 2833 O O . GLY A 1 423 ? -42.802 3.032 32.734 1.00 85.38 423 GLY A O 1
ATOM 2834 N N . PRO A 1 424 ? -43.739 2.959 30.675 1.00 81.62 424 PRO A N 1
ATOM 2835 C CA . PRO A 1 424 ? -43.053 4.129 30.114 1.00 81.62 424 PRO A CA 1
ATOM 2836 C C . PRO A 1 424 ? -43.120 5.377 30.996 1.00 81.62 424 PRO A C 1
ATOM 2838 O O . PRO A 1 424 ? -44.132 5.614 31.644 1.00 81.62 424 PRO A O 1
ATOM 2841 N N . ALA A 1 425 ? -42.062 6.190 31.021 1.00 80.31 425 ALA A N 1
ATOM 2842 C CA . ALA A 1 425 ? -42.007 7.382 31.866 1.00 80.31 425 ALA A CA 1
ATOM 2843 C C . ALA A 1 425 ? -43.168 8.344 31.559 1.00 80.31 425 ALA A C 1
ATOM 2845 O O . ALA A 1 425 ? -43.305 8.825 30.442 1.00 80.31 425 ALA A O 1
ATOM 2846 N N . ALA A 1 426 ? -43.996 8.621 32.565 1.00 85.88 426 ALA A N 1
ATOM 2847 C CA . ALA A 1 426 ? -45.153 9.495 32.456 1.00 85.88 426 ALA A CA 1
ATOM 2848 C C . ALA A 1 426 ? -45.283 10.358 33.714 1.00 85.88 426 ALA A C 1
ATOM 2850 O O . ALA A 1 426 ? -45.230 9.828 34.828 1.00 85.88 426 ALA A O 1
ATOM 2851 N N . THR A 1 427 ? -45.445 11.671 33.548 1.00 88.94 427 THR A N 1
ATOM 2852 C CA . THR A 1 427 ? -45.806 12.584 34.643 1.00 88.94 427 THR A CA 1
ATOM 2853 C C . THR A 1 427 ? -47.266 12.393 35.072 1.00 88.94 427 THR A C 1
ATOM 2855 O O . THR A 1 427 ? -48.090 11.906 34.299 1.00 88.94 427 THR A O 1
ATOM 2858 N N . ALA A 1 428 ? -47.578 12.709 36.332 1.00 87.75 428 ALA A N 1
ATOM 2859 C CA . ALA A 1 428 ? -48.897 12.483 36.926 1.00 87.75 428 ALA A CA 1
ATOM 2860 C C . ALA A 1 428 ? -49.964 13.470 36.415 1.00 87.75 428 ALA A C 1
ATOM 2862 O O . ALA A 1 428 ? -49.636 14.595 36.041 1.00 87.75 428 ALA A O 1
ATOM 2863 N N . GLY A 1 429 ? -51.237 13.066 36.464 1.00 89.06 429 GLY A N 1
ATOM 2864 C CA . GLY A 1 429 ? -52.379 13.912 36.098 1.00 89.06 429 GLY A CA 1
ATOM 2865 C C . GLY A 1 429 ? -53.493 13.881 37.144 1.00 89.06 429 GLY A C 1
ATOM 2866 O O . GLY A 1 429 ? -53.848 12.810 37.630 1.00 89.06 429 GLY A O 1
ATOM 2867 N N . SER A 1 430 ? -54.047 15.044 37.490 1.00 90.38 430 SER A N 1
ATOM 2868 C CA . SER A 1 430 ? -55.083 15.208 38.526 1.00 90.38 430 SER A CA 1
ATOM 2869 C C . SER A 1 430 ? -56.493 15.385 37.952 1.00 90.38 430 SER A C 1
ATOM 2871 O O . SER A 1 430 ? -56.648 15.824 36.815 1.00 90.38 430 SER A O 1
ATOM 2873 N N . SER A 1 431 ? -57.512 15.051 38.748 1.00 91.50 431 SER A N 1
ATOM 2874 C CA . SER A 1 431 ? -58.930 15.326 38.487 1.00 91.50 431 SER A CA 1
ATOM 2875 C C . SER A 1 431 ? -59.318 16.761 38.869 1.00 91.50 431 SER A C 1
ATOM 2877 O O . SER A 1 431 ? -58.555 17.478 39.517 1.00 91.50 431 SER A O 1
ATOM 2879 N N . ALA A 1 432 ? -60.557 17.148 38.555 1.00 88.44 432 ALA A N 1
ATOM 2880 C CA . ALA A 1 432 ? -61.229 18.279 39.202 1.00 88.44 432 ALA A CA 1
ATOM 2881 C C . ALA A 1 432 ? -61.762 17.903 40.624 1.00 88.44 432 ALA A C 1
ATOM 2883 O O . ALA A 1 432 ? -61.869 16.705 40.910 1.00 88.44 432 ALA A O 1
ATOM 2884 N N . PRO A 1 433 ? -62.077 18.873 41.519 1.00 87.88 433 PRO A N 1
ATOM 2885 C CA . PRO A 1 433 ? -62.612 18.623 42.883 1.00 87.88 433 PRO A CA 1
ATOM 2886 C C . PRO A 1 433 ? -64.081 18.091 42.979 1.00 87.88 433 PRO A C 1
ATOM 2888 O O . PRO A 1 433 ? -64.895 18.507 42.159 1.00 87.88 433 PRO A O 1
ATOM 2891 N N . PHE A 1 434 ? -64.455 17.258 43.991 1.00 90.19 434 PHE A N 1
ATOM 2892 C CA . PHE A 1 434 ? -65.819 16.655 44.238 1.00 90.19 434 PHE A CA 1
ATOM 2893 C C . PHE A 1 434 ? -66.226 16.406 45.754 1.00 90.19 434 PHE A C 1
ATOM 2895 O O . PHE A 1 434 ? -65.444 16.782 46.623 1.00 90.19 434 PHE A O 1
ATOM 2902 N N . THR A 1 435 ? -67.413 15.833 46.130 1.00 86.56 435 THR A N 1
ATOM 2903 C CA . THR A 1 435 ? -68.012 15.754 47.538 1.00 86.56 435 THR A CA 1
ATOM 2904 C C . THR A 1 435 ? -68.565 14.361 48.028 1.00 86.56 435 THR A C 1
ATOM 2906 O O . THR A 1 435 ? -68.929 13.581 47.156 1.00 86.56 435 THR A O 1
ATOM 2909 N N . VAL A 1 436 ? -68.667 14.054 49.368 1.00 87.81 436 VAL A N 1
ATOM 2910 C CA . VAL A 1 436 ? -69.038 12.737 50.047 1.00 87.81 436 VAL A CA 1
ATOM 2911 C C . VAL A 1 436 ? -69.993 12.773 51.333 1.00 87.81 436 VAL A C 1
ATOM 2913 O O . VAL A 1 436 ? -69.825 13.712 52.104 1.00 87.81 436 VAL A O 1
ATOM 2916 N N . ASP A 1 437 ? -70.869 11.755 51.671 1.00 84.25 437 ASP A N 1
ATOM 2917 C CA . ASP A 1 437 ? -71.972 11.685 52.761 1.00 84.25 437 ASP A CA 1
ATOM 2918 C C . ASP A 1 437 ? -71.898 10.599 53.964 1.00 84.25 437 ASP A C 1
ATOM 2920 O O . ASP A 1 437 ? -71.043 9.731 53.861 1.00 84.25 437 ASP A O 1
ATOM 2924 N N . ILE A 1 438 ? -72.730 10.580 55.086 1.00 76.12 438 ILE A N 1
ATOM 2925 C CA . ILE A 1 438 ? -72.695 9.736 56.401 1.00 76.12 438 ILE A CA 1
ATOM 2926 C C . ILE A 1 438 ? -73.341 8.285 56.391 1.00 76.12 438 ILE A C 1
ATOM 2928 O O . ILE A 1 438 ? -74.272 8.064 55.625 1.00 76.12 438 ILE A O 1
ATOM 2932 N N . GLY A 1 439 ? -72.947 7.320 57.288 1.00 71.81 439 GLY A N 1
ATOM 2933 C CA . GLY A 1 439 ? -73.428 5.889 57.373 1.00 71.81 439 GLY A CA 1
ATOM 2934 C C . GLY A 1 439 ? -73.898 5.262 58.753 1.00 71.81 439 GLY A C 1
ATOM 2935 O O . GLY A 1 439 ? -74.066 5.997 59.718 1.00 71.81 439 GLY A O 1
ATOM 2936 N N . PRO A 1 440 ? -74.158 3.919 58.871 1.00 76.06 440 PRO A N 1
ATOM 2937 C CA . PRO A 1 440 ? -74.851 3.211 60.004 1.00 76.06 440 PRO A CA 1
ATOM 2938 C C . PRO A 1 440 ? -74.013 2.646 61.207 1.00 76.06 440 PRO A C 1
ATOM 2940 O O . PRO A 1 440 ? -72.793 2.470 61.104 1.00 76.06 440 PRO A O 1
ATOM 2943 N N . ALA A 1 441 ? -74.684 2.297 62.339 1.00 77.50 441 ALA A N 1
ATOM 2944 C CA . ALA A 1 441 ? -74.113 1.725 63.590 1.00 77.50 441 ALA A CA 1
ATOM 2945 C C . ALA A 1 441 ? -73.323 0.424 63.372 1.00 77.50 441 ALA A C 1
ATOM 2947 O O . ALA A 1 441 ? -73.818 -0.520 62.755 1.00 77.50 441 ALA A O 1
ATOM 2948 N N . SER A 1 442 ? -72.098 0.362 63.890 1.00 77.62 442 SER A N 1
ATOM 2949 C CA . SER A 1 442 ? -71.141 -0.680 63.508 1.00 77.62 442 SER A CA 1
ATOM 2950 C C . SER A 1 442 ? -70.004 -0.979 64.507 1.00 77.62 442 SER A C 1
ATOM 2952 O O . SER A 1 442 ? -69.175 -1.829 64.187 1.00 77.62 442 SER A O 1
ATOM 2954 N N . LYS A 1 443 ? -69.922 -0.357 65.703 1.00 84.31 443 LYS A N 1
ATOM 2955 C CA . LYS A 1 443 ? -68.866 -0.655 66.714 1.00 84.31 443 LYS A CA 1
ATOM 2956 C C . LYS A 1 443 ? -69.241 -0.340 68.181 1.00 84.31 443 LYS A C 1
ATOM 2958 O O . LYS A 1 443 ? -70.285 0.259 68.423 1.00 84.31 443 LYS A O 1
ATOM 2963 N N . LEU A 1 444 ? -68.393 -0.733 69.154 1.00 89.31 444 LEU A N 1
ATOM 2964 C CA . LEU A 1 444 ? -68.525 -0.440 70.604 1.00 89.31 444 LEU A CA 1
ATOM 2965 C C . LEU A 1 444 ? -67.390 0.490 71.121 1.00 89.31 444 LEU A C 1
ATOM 2967 O O . LEU A 1 444 ? -66.439 0.755 70.391 1.00 89.31 444 LEU A O 1
ATOM 2971 N N . ALA A 1 445 ? -67.438 0.949 72.384 1.00 88.56 445 ALA A N 1
ATOM 2972 C CA . ALA A 1 445 ? -66.381 1.698 73.102 1.00 88.56 445 ALA A CA 1
ATOM 2973 C C . ALA A 1 445 ? -66.458 1.499 74.638 1.00 88.56 445 ALA A C 1
ATOM 2975 O O . ALA A 1 445 ? -67.565 1.423 75.154 1.00 88.56 445 ALA A O 1
ATOM 2976 N N . ILE A 1 446 ? -65.341 1.462 75.392 1.00 91.56 446 ILE A N 1
ATOM 2977 C CA . ILE A 1 446 ? -65.357 1.528 76.878 1.00 91.56 446 ILE A CA 1
ATOM 2978 C C . ILE A 1 446 ? -65.062 2.959 77.328 1.00 91.56 446 ILE A C 1
ATOM 2980 O O . ILE A 1 446 ? -64.028 3.525 76.985 1.00 91.56 446 ILE A O 1
ATOM 2984 N N . THR A 1 447 ? -65.940 3.542 78.141 1.00 88.44 447 THR A N 1
ATOM 2985 C CA . THR A 1 447 ? -65.894 4.973 78.479 1.00 88.44 447 THR A CA 1
ATOM 2986 C C . THR A 1 447 ? -65.365 5.279 79.887 1.00 88.44 447 THR A C 1
ATOM 2988 O O . THR A 1 447 ? -65.050 6.435 80.160 1.00 88.44 447 THR A O 1
ATOM 2991 N N . SER A 1 448 ? -65.214 4.287 80.781 1.00 87.19 448 SER A N 1
ATOM 2992 C CA . SER A 1 448 ? -64.691 4.481 82.153 1.00 87.19 448 SER A CA 1
ATOM 2993 C C . SER A 1 448 ? -64.074 3.208 82.763 1.00 87.19 448 SER A C 1
ATOM 2995 O O . SER A 1 448 ? -64.550 2.111 82.467 1.00 87.19 448 SER A O 1
ATOM 2997 N N . VAL A 1 449 ? -63.043 3.356 83.623 1.00 88.50 449 VAL A N 1
ATOM 2998 C CA . VAL A 1 449 ? -62.343 2.279 84.371 1.00 88.50 449 VAL A CA 1
ATOM 2999 C C . VAL A 1 449 ? -62.093 2.682 85.838 1.00 88.50 449 VAL A C 1
ATOM 3001 O O . VAL A 1 449 ? -61.567 3.758 86.108 1.00 88.50 449 VAL A O 1
ATOM 3004 N N . ASN A 1 450 ? -62.460 1.815 86.787 1.00 87.50 450 ASN A N 1
ATOM 3005 C CA . ASN A 1 450 ? -62.274 1.891 88.248 1.00 87.50 450 ASN A CA 1
ATOM 3006 C C . ASN A 1 450 ? -62.584 3.254 88.897 1.00 87.50 450 ASN A C 1
ATOM 3008 O O . ASN A 1 450 ? -61.845 3.742 89.760 1.00 87.50 450 ASN A O 1
ATOM 3012 N N . GLY A 1 451 ? -63.633 3.924 88.416 1.00 78.31 451 GLY A N 1
ATOM 3013 C CA . GLY A 1 451 ? -63.986 5.275 88.860 1.00 78.31 451 GLY A CA 1
ATOM 3014 C C . GLY A 1 451 ? -62.876 6.322 88.664 1.00 78.31 451 GLY A C 1
ATOM 3015 O O . GLY A 1 451 ? -62.959 7.390 89.260 1.00 78.31 451 GLY A O 1
ATOM 3016 N N . GLY A 1 452 ? -61.841 6.023 87.865 1.00 76.38 452 GLY A N 1
ATOM 3017 C CA . GLY A 1 452 ? -60.690 6.889 87.596 1.00 76.38 452 GLY A CA 1
ATOM 3018 C C . GLY A 1 452 ? -59.421 6.631 88.428 1.00 76.38 452 GLY A C 1
ATOM 3019 O O . GLY A 1 452 ? -58.454 7.368 88.251 1.00 76.38 452 GLY A O 1
ATOM 3020 N N . SER A 1 453 ? -59.376 5.622 89.313 1.00 82.00 453 SER A N 1
ATOM 3021 C CA . SER A 1 453 ? -58.200 5.317 90.166 1.00 82.00 453 SER A CA 1
ATOM 3022 C C . SER A 1 453 ? -57.369 4.107 89.694 1.00 82.00 453 SER A C 1
ATOM 3024 O O . SER A 1 453 ? -57.916 3.156 89.133 1.00 82.00 453 SER A O 1
ATOM 3026 N N . ASN A 1 454 ? -56.049 4.122 89.944 1.00 83.12 454 ASN A N 1
ATOM 3027 C CA . ASN A 1 454 ? -55.108 3.071 89.516 1.00 83.12 454 ASN A CA 1
ATOM 3028 C C . ASN A 1 454 ? -55.256 1.772 90.337 1.00 83.12 454 ASN A C 1
ATOM 3030 O O . ASN A 1 454 ? -55.134 1.827 91.564 1.00 83.12 454 ASN A O 1
ATOM 3034 N N . PRO A 1 455 ? -55.452 0.604 89.699 1.00 84.38 455 PRO A N 1
ATOM 3035 C CA . PRO A 1 455 ? -55.423 -0.691 90.384 1.00 84.38 455 PRO A CA 1
ATOM 3036 C C . PRO A 1 455 ? -54.027 -1.059 90.929 1.00 84.38 455 PRO A C 1
ATOM 3038 O O . PRO A 1 455 ? -53.011 -0.509 90.513 1.00 84.38 455 PRO A O 1
ATOM 3041 N N . THR A 1 456 ? -53.945 -2.033 91.838 1.00 84.19 456 THR A N 1
ATOM 3042 C CA . THR A 1 456 ? -52.669 -2.610 92.315 1.00 84.19 456 THR A CA 1
ATOM 3043 C C . THR A 1 456 ? -52.527 -4.026 91.765 1.00 84.19 456 THR A C 1
ATOM 3045 O O . THR A 1 456 ? -53.523 -4.742 91.662 1.00 84.19 456 THR A O 1
ATOM 3048 N N . ALA A 1 457 ? -51.311 -4.443 91.389 1.00 80.81 457 ALA A N 1
ATOM 3049 C CA . ALA A 1 457 ? -51.103 -5.756 90.784 1.00 80.81 457 ALA A CA 1
ATOM 3050 C C . ALA A 1 457 ? -51.559 -6.861 91.756 1.00 80.81 457 ALA A C 1
ATOM 3052 O O . ALA A 1 457 ? -50.996 -7.019 92.837 1.00 80.81 457 ALA A O 1
ATOM 3053 N N . GLY A 1 458 ? -52.615 -7.588 91.381 1.00 75.62 458 GLY A N 1
ATOM 3054 C CA . GLY A 1 458 ? -53.250 -8.650 92.161 1.00 75.62 458 GLY A CA 1
ATOM 3055 C C . GLY A 1 458 ? -54.590 -8.309 92.841 1.00 75.62 458 GLY A C 1
ATOM 3056 O O . GLY A 1 458 ? -55.120 -9.194 93.508 1.00 75.62 458 GLY A O 1
ATOM 3057 N N . THR A 1 459 ? -55.173 -7.101 92.688 1.00 81.94 459 THR A N 1
ATOM 3058 C CA . THR A 1 459 ? -56.422 -6.669 93.389 1.00 81.94 459 THR A CA 1
ATOM 3059 C C . THR A 1 459 ? -57.638 -6.340 92.454 1.00 81.94 459 THR A C 1
ATOM 3061 O O . THR A 1 459 ? -57.401 -6.034 91.284 1.00 81.94 459 THR A O 1
ATOM 3064 N N . PRO A 1 460 ? -58.937 -6.427 92.886 1.00 88.31 460 PRO A N 1
ATOM 3065 C CA . PRO A 1 460 ? -60.142 -6.234 92.010 1.00 88.31 460 PRO A CA 1
ATOM 3066 C C . PRO A 1 460 ? -60.657 -4.774 91.692 1.00 88.31 460 PRO A C 1
ATOM 3068 O O . PRO A 1 460 ? -60.462 -3.905 92.536 1.00 88.31 460 PRO A O 1
ATOM 3071 N N . PHE A 1 461 ? -61.367 -4.507 90.547 1.00 89.25 461 PHE A N 1
ATOM 3072 C CA . PHE A 1 461 ? -61.899 -3.197 90.001 1.00 89.25 461 PHE A CA 1
ATOM 3073 C C . PHE A 1 461 ? -63.134 -3.257 88.990 1.00 89.25 461 PHE A C 1
ATOM 3075 O O . PHE A 1 461 ? -63.668 -4.342 88.774 1.00 89.25 461 PHE A O 1
ATOM 3082 N N . SER A 1 462 ? -63.653 -2.145 88.376 1.00 91.75 462 SER A N 1
ATOM 3083 C CA . SER A 1 462 ? -64.893 -2.050 87.485 1.00 91.75 462 SER A CA 1
ATOM 3084 C C . SER A 1 462 ? -64.818 -1.163 86.179 1.00 91.75 462 SER A C 1
ATOM 3086 O O . SER A 1 462 ? -63.845 -0.427 86.058 1.00 91.75 462 SER A O 1
ATOM 3088 N N . ILE A 1 463 ? -65.789 -1.194 85.205 1.00 92.69 463 ILE A N 1
ATOM 3089 C CA . ILE A 1 463 ? -65.840 -0.443 83.882 1.00 92.69 463 ILE A CA 1
ATOM 3090 C C . ILE A 1 463 ? -67.252 -0.093 83.254 1.00 92.69 463 ILE A C 1
ATOM 3092 O O . ILE A 1 463 ? -68.256 -0.635 83.705 1.00 92.69 463 ILE A O 1
ATOM 3096 N N . VAL A 1 464 ? -67.343 0.723 82.161 1.00 91.94 464 VAL A N 1
ATOM 3097 C CA . VAL A 1 464 ? -68.582 1.113 81.367 1.00 91.94 464 VAL A CA 1
ATOM 3098 C C . VAL A 1 464 ? -68.425 0.988 79.816 1.00 91.94 464 VAL A C 1
ATOM 3100 O O . VAL A 1 464 ? -67.378 1.378 79.320 1.00 91.94 464 VAL A O 1
ATOM 3103 N N . VAL A 1 465 ? -69.433 0.542 79.026 1.00 92.75 465 VAL A N 1
ATOM 3104 C CA . VAL A 1 465 ? -69.405 0.257 77.547 1.00 92.75 465 VAL A CA 1
ATOM 3105 C C . VAL A 1 465 ? -70.510 0.982 76.717 1.00 92.75 465 VAL A C 1
ATOM 3107 O O . VAL A 1 465 ? -71.634 1.021 77.195 1.00 92.75 465 VAL A O 1
ATOM 3110 N N . GLN A 1 466 ? -70.259 1.462 75.473 1.00 91.38 466 GLN A N 1
ATOM 3111 C CA . GLN A 1 466 ? -71.165 2.209 74.544 1.00 91.38 466 GLN A CA 1
ATOM 3112 C C . GLN A 1 466 ? -71.145 1.728 73.045 1.00 91.38 466 GLN A C 1
ATOM 3114 O O . GLN A 1 466 ? -70.154 1.126 72.662 1.00 91.38 466 GLN A O 1
ATOM 3119 N N . SER A 1 467 ? -72.152 2.007 72.176 1.00 90.50 467 SER A N 1
ATOM 3120 C CA . SER A 1 467 ? -72.245 1.699 70.709 1.00 90.50 467 SER A CA 1
ATOM 3121 C C . SER A 1 467 ? -72.158 2.914 69.737 1.00 90.50 467 SER A C 1
ATOM 3123 O O . SER A 1 467 ? -72.649 4.000 70.054 1.00 90.50 467 SER A O 1
ATOM 3125 N N . GLN A 1 468 ? -71.563 2.754 68.533 1.00 85.62 468 GLN A N 1
ATOM 3126 C CA . GLN A 1 468 ? -71.218 3.833 67.563 1.00 85.62 468 GLN A CA 1
ATOM 3127 C C . GLN A 1 468 ? -71.290 3.424 66.062 1.00 85.62 468 GLN A C 1
ATOM 3129 O O . GLN A 1 468 ? -71.272 2.235 65.756 1.00 85.62 468 GLN A O 1
ATOM 3134 N N . ASP A 1 469 ? -71.330 4.386 65.119 1.00 79.00 469 ASP A N 1
ATOM 3135 C CA . ASP A 1 469 ? -71.173 4.199 63.652 1.00 79.00 469 ASP A CA 1
ATOM 3136 C C . ASP A 1 469 ? -69.700 4.034 63.212 1.00 79.00 469 ASP A C 1
ATOM 3138 O O . ASP A 1 469 ? -68.775 4.117 64.030 1.00 79.00 469 ASP A O 1
ATOM 3142 N N . VAL A 1 470 ? -69.447 3.826 61.909 1.00 71.25 470 VAL A N 1
ATOM 3143 C CA . VAL A 1 470 ? -68.068 3.683 61.394 1.00 71.25 470 VAL A CA 1
ATOM 3144 C C . VAL A 1 470 ? -67.223 4.924 61.715 1.00 71.25 470 VAL A C 1
ATOM 3146 O O . VAL A 1 470 ? -66.045 4.800 62.063 1.00 71.25 470 VAL A O 1
ATOM 3149 N N . GLY A 1 471 ? -67.850 6.105 61.710 1.00 68.31 471 GLY A N 1
ATOM 3150 C CA . GLY A 1 471 ? -67.254 7.404 62.022 1.00 68.31 471 GLY A CA 1
ATOM 3151 C C . GLY A 1 471 ? -66.970 7.654 63.508 1.00 68.31 471 GLY A C 1
ATOM 3152 O O . GLY A 1 471 ? -66.256 8.601 63.822 1.00 68.31 471 GLY A O 1
ATOM 3153 N N . GLY A 1 472 ? -67.441 6.799 64.424 1.00 71.19 472 GLY A N 1
ATOM 3154 C CA . GLY A 1 472 ? -67.262 6.978 65.873 1.00 71.19 472 GLY A CA 1
ATOM 3155 C C . GLY A 1 472 ? -68.326 7.827 66.553 1.00 71.19 472 GLY A C 1
ATOM 3156 O O . GLY A 1 472 ? -68.189 8.150 67.730 1.00 71.19 472 GLY A O 1
ATOM 3157 N N . SER A 1 473 ? -69.394 8.159 65.842 1.00 77.25 473 SER A N 1
ATOM 3158 C CA . SER A 1 473 ? -70.534 8.868 66.406 1.00 77.25 473 SER A CA 1
ATOM 3159 C C . SER A 1 473 ? -71.452 7.876 67.114 1.00 77.25 473 SER A C 1
ATOM 3161 O O . SER A 1 473 ? -71.685 6.781 66.601 1.00 77.25 473 SER A O 1
ATOM 3163 N N . ALA A 1 474 ? -71.980 8.235 68.290 1.00 79.19 474 ALA A N 1
ATOM 3164 C CA . ALA A 1 474 ? -72.923 7.386 69.019 1.00 79.19 474 ALA A CA 1
ATOM 3165 C C . ALA A 1 474 ? -74.127 7.054 68.130 1.00 79.19 474 ALA A C 1
ATOM 3167 O O . ALA A 1 474 ? -74.780 7.946 67.589 1.00 79.19 474 ALA A O 1
ATOM 3168 N N . SER A 1 475 ? -74.401 5.762 67.972 1.00 80.19 475 SER A N 1
ATOM 3169 C CA . SER A 1 475 ? -75.433 5.269 67.066 1.00 80.19 475 SER A CA 1
ATOM 3170 C C . SER A 1 475 ? -76.259 4.212 67.809 1.00 80.19 475 SER A C 1
ATOM 3172 O O . SER A 1 475 ? -75.671 3.239 68.302 1.00 80.19 475 SER A O 1
ATOM 3174 N N . PRO A 1 476 ? -77.580 4.417 67.989 1.00 83.56 476 PRO A N 1
ATOM 3175 C CA . PRO A 1 476 ? -78.440 3.493 68.724 1.00 83.56 476 PRO A CA 1
ATOM 3176 C C . PRO A 1 476 ? -78.442 2.101 68.105 1.00 83.56 476 PRO A C 1
ATOM 3178 O O . PRO A 1 476 ? -78.436 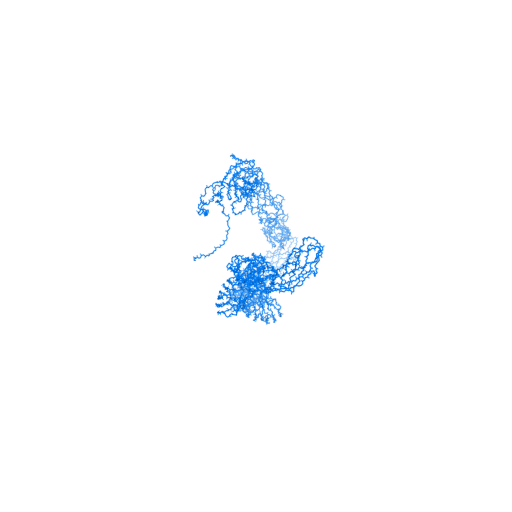1.947 66.881 1.00 83.56 476 PRO A O 1
ATOM 3181 N N . VAL A 1 477 ? -78.492 1.081 68.956 1.00 85.19 477 VAL A N 1
ATOM 3182 C CA . VAL A 1 477 ? -78.581 -0.302 68.491 1.00 85.19 477 VAL A CA 1
ATOM 3183 C C . VAL A 1 477 ? -80.034 -0.632 68.154 1.00 85.19 477 VAL A C 1
ATOM 3185 O O . VAL A 1 477 ? -80.954 -0.282 68.895 1.00 85.19 477 VAL A O 1
ATOM 3188 N N . SER A 1 478 ? -80.258 -1.312 67.032 1.00 79.69 478 SER A N 1
ATOM 3189 C CA . SER A 1 478 ? -81.602 -1.710 66.601 1.00 79.69 478 SER A CA 1
ATOM 3190 C C . SER A 1 478 ? -82.169 -2.914 67.376 1.00 79.69 478 SER A C 1
ATOM 3192 O O . SER A 1 478 ? -83.365 -3.171 67.267 1.00 79.69 478 SER A O 1
ATOM 3194 N N . ALA A 1 479 ? -81.348 -3.627 68.166 1.00 82.19 479 ALA A N 1
ATOM 3195 C CA . ALA A 1 479 ? -81.723 -4.764 69.021 1.00 82.19 479 ALA A CA 1
ATOM 3196 C C . ALA A 1 479 ? -80.760 -4.931 70.223 1.00 82.19 479 ALA A C 1
ATOM 3198 O O . ALA A 1 479 ? -79.631 -4.431 70.171 1.00 82.19 479 ALA A O 1
ATOM 3199 N N . ASP A 1 480 ? -81.185 -5.652 71.274 1.00 87.50 480 ASP A N 1
ATOM 3200 C CA . ASP A 1 480 ? -80.360 -5.967 72.455 1.00 87.50 480 ASP A CA 1
ATOM 3201 C C . ASP A 1 480 ? -79.002 -6.559 72.044 1.00 87.50 480 ASP A C 1
ATOM 3203 O O . ASP A 1 480 ? -78.896 -7.399 71.150 1.00 87.50 480 ASP A O 1
ATOM 3207 N N . THR A 1 481 ? -77.942 -6.081 72.685 1.00 86.12 481 THR A N 1
ATOM 3208 C CA . THR A 1 481 ? -76.550 -6.325 72.316 1.00 86.12 481 THR A CA 1
ATOM 3209 C C . THR A 1 481 ? -75.747 -6.723 73.557 1.00 86.12 481 THR A C 1
ATOM 3211 O O . THR A 1 481 ? -75.323 -5.871 74.337 1.00 86.12 481 THR A O 1
ATOM 3214 N N . ASP A 1 482 ? -75.515 -8.025 73.739 1.00 89.94 482 ASP A N 1
ATOM 3215 C CA . ASP A 1 482 ? -74.642 -8.566 74.792 1.00 89.94 482 ASP A CA 1
ATOM 3216 C C . ASP A 1 482 ? -73.171 -8.233 74.542 1.00 89.94 482 ASP A C 1
ATOM 3218 O O . ASP A 1 482 ? -72.734 -8.190 73.393 1.00 89.94 482 ASP A O 1
ATOM 3222 N N . VAL A 1 483 ? -72.396 -8.044 75.609 1.00 89.75 483 VAL A N 1
ATOM 3223 C CA . VAL A 1 483 ? -70.996 -7.612 75.596 1.00 89.75 483 VAL A CA 1
ATOM 3224 C C . VAL A 1 483 ? -70.127 -8.465 76.535 1.00 89.75 483 VAL A C 1
ATOM 3226 O O . VAL A 1 483 ? -70.497 -8.744 77.671 1.00 89.75 483 VAL A O 1
ATOM 3229 N N . SER A 1 484 ? -68.921 -8.813 76.089 1.00 90.44 484 SER A N 1
ATOM 3230 C CA . SER A 1 484 ? -67.860 -9.490 76.850 1.00 90.44 484 SER A CA 1
ATOM 3231 C C . SER A 1 484 ? -66.590 -8.636 76.926 1.00 90.44 484 SER A C 1
ATOM 3233 O O . SER A 1 484 ? -66.332 -7.835 76.028 1.00 90.44 484 SER A O 1
ATOM 3235 N N . ILE A 1 485 ? -65.796 -8.796 77.988 1.00 93.12 485 ILE A N 1
ATOM 3236 C CA . ILE A 1 485 ? -64.602 -8.003 78.292 1.00 93.12 485 ILE A CA 1
ATOM 3237 C C . ILE A 1 485 ? -63.350 -8.860 78.217 1.00 93.12 485 ILE A C 1
ATOM 3239 O O . ILE A 1 485 ? -63.245 -9.915 78.839 1.00 93.12 485 ILE A O 1
ATOM 3243 N N . THR A 1 486 ? -62.361 -8.365 77.489 1.00 89.56 486 THR A N 1
ATOM 3244 C CA . THR A 1 486 ? -61.061 -9.012 77.323 1.00 89.56 486 THR A CA 1
ATOM 3245 C C . THR A 1 486 ? -59.938 -8.012 77.540 1.00 89.56 486 THR A C 1
ATOM 3247 O O . THR A 1 486 ? -60.115 -6.815 77.328 1.00 89.56 486 THR A O 1
ATOM 3250 N N . LEU A 1 487 ? -58.759 -8.490 77.924 1.00 90.81 487 LEU A N 1
ATOM 3251 C CA . LEU A 1 487 ? -57.564 -7.656 77.978 1.00 90.81 487 LEU A CA 1
ATOM 3252 C C . LEU A 1 487 ? -57.065 -7.358 76.560 1.00 90.81 487 LEU A C 1
ATOM 3254 O O . LEU A 1 487 ? -56.866 -8.292 75.784 1.00 90.81 487 LEU A O 1
ATOM 3258 N N . LYS A 1 488 ? -56.841 -6.081 76.233 1.00 87.00 488 LYS A N 1
ATOM 3259 C CA . LYS A 1 488 ? -56.221 -5.675 74.964 1.00 87.00 488 LYS A CA 1
ATOM 3260 C C . LYS A 1 488 ? -54.739 -5.406 75.095 1.00 87.00 488 LYS A C 1
ATOM 3262 O O . LYS A 1 488 ? -53.956 -5.893 74.286 1.00 87.00 488 LYS A O 1
ATOM 3267 N N . THR A 1 489 ? -54.375 -4.566 76.059 1.00 78.56 489 THR A N 1
ATOM 3268 C CA . THR A 1 489 ? -52.986 -4.183 76.304 1.00 78.56 489 THR A CA 1
ATOM 3269 C C . THR A 1 489 ? -52.676 -4.261 77.776 1.00 78.56 489 THR A C 1
ATOM 3271 O O . THR A 1 489 ? -53.560 -4.174 78.628 1.00 78.56 489 THR A O 1
ATOM 3274 N N . GLY A 1 490 ? -51.388 -4.403 78.041 1.00 79.12 490 GLY A N 1
ATOM 3275 C CA . GLY A 1 490 ? -50.896 -4.868 79.312 1.00 79.12 490 GLY A CA 1
ATOM 3276 C C . GLY A 1 490 ? -50.512 -6.345 79.209 1.00 79.12 490 GLY A C 1
ATOM 3277 O O . GLY A 1 490 ? -51.026 -7.106 78.392 1.00 79.12 490 GLY A O 1
ATOM 3278 N N . THR A 1 491 ? -49.506 -6.713 79.980 1.00 78.69 491 THR A N 1
ATOM 3279 C CA . THR A 1 491 ? -48.822 -8.002 79.943 1.00 78.69 491 THR A CA 1
ATOM 3280 C C . THR A 1 491 ? -49.071 -8.851 81.194 1.00 78.69 491 THR A C 1
ATOM 3282 O O . THR A 1 491 ? -48.548 -9.958 81.305 1.00 78.69 491 THR A O 1
ATOM 3285 N N . GLY A 1 492 ? -49.860 -8.341 82.135 1.00 77.62 492 GLY A N 1
ATOM 3286 C CA . GLY A 1 492 ? -50.479 -9.081 83.223 1.00 77.62 492 GLY A CA 1
ATOM 3287 C C . GLY A 1 492 ? -51.732 -9.831 82.785 1.00 77.62 492 GLY A C 1
ATOM 3288 O O . GLY A 1 492 ? -52.266 -9.652 81.697 1.00 77.62 492 GLY A O 1
ATOM 3289 N N . THR A 1 493 ? -52.210 -10.699 83.659 1.00 83.69 493 THR A N 1
ATOM 3290 C CA . THR A 1 493 ? -53.374 -11.553 83.430 1.00 83.69 493 THR A CA 1
ATOM 3291 C C . THR A 1 493 ? -54.627 -10.855 83.953 1.00 83.69 493 THR A C 1
ATOM 3293 O O . THR A 1 493 ? -54.661 -10.486 85.126 1.00 83.69 493 THR A O 1
ATOM 3296 N N . LEU A 1 494 ? -55.652 -10.697 83.106 1.00 88.44 494 LEU A N 1
ATOM 3297 C CA . LEU A 1 494 ? -56.970 -10.170 83.486 1.00 88.44 494 LEU A CA 1
ATOM 3298 C C . LEU A 1 494 ? -57.898 -11.303 83.952 1.00 88.44 494 LEU A C 1
ATOM 3300 O O . LEU A 1 494 ? -58.034 -12.305 83.252 1.00 88.44 494 LEU A O 1
ATOM 3304 N N . GLY A 1 495 ? -58.559 -11.135 85.097 1.00 83.38 495 GLY A N 1
ATOM 3305 C CA . GLY A 1 495 ? -59.529 -12.090 85.648 1.00 83.38 495 GLY A CA 1
ATOM 3306 C C . GLY A 1 495 ? -60.782 -11.416 86.218 1.00 83.38 495 GLY A C 1
ATOM 3307 O O . GLY A 1 495 ? -60.960 -10.210 86.059 1.00 83.38 495 GLY A O 1
ATOM 3308 N N . GLY A 1 496 ? -61.654 -12.181 86.888 1.00 87.81 496 GLY A N 1
ATOM 3309 C CA . GLY A 1 496 ? -62.873 -11.665 87.537 1.00 87.81 496 GLY A CA 1
ATOM 3310 C C . GLY A 1 496 ? -64.150 -11.734 86.678 1.00 87.81 496 GLY A C 1
ATOM 3311 O O . GLY A 1 496 ? -64.306 -12.661 85.885 1.00 87.81 496 GLY A O 1
ATOM 3312 N N . THR A 1 497 ? -65.081 -10.783 86.849 1.00 88.69 497 THR A N 1
ATOM 3313 C CA . THR A 1 497 ? -66.355 -10.702 86.090 1.00 88.69 497 THR A CA 1
ATOM 3314 C C . THR A 1 497 ? -66.164 -10.021 84.731 1.00 88.69 497 THR A C 1
ATOM 3316 O O . THR A 1 497 ? -65.791 -8.851 84.681 1.00 88.69 497 THR A O 1
ATOM 3319 N N . LEU A 1 498 ? -66.475 -10.713 83.627 1.00 89.00 498 LEU A N 1
ATOM 3320 C CA . LEU A 1 498 ? -66.103 -10.273 82.271 1.00 89.00 498 LEU A CA 1
ATOM 3321 C C . LEU A 1 498 ? -67.273 -10.087 81.274 1.00 89.00 498 LEU A C 1
ATOM 3323 O O . LEU A 1 498 ? -67.001 -9.996 80.088 1.00 89.00 498 LEU A O 1
ATOM 3327 N N . ASN A 1 499 ? -68.552 -10.021 81.673 1.00 89.25 499 ASN A N 1
ATOM 3328 C CA . ASN A 1 499 ? -69.694 -9.915 80.726 1.00 89.25 499 ASN A CA 1
ATOM 3329 C C . ASN A 1 499 ? -70.787 -8.896 81.168 1.00 89.25 499 ASN A C 1
ATOM 3331 O O . ASN A 1 499 ? -70.897 -8.633 82.366 1.00 89.25 499 ASN A O 1
ATOM 3335 N N . GLY A 1 500 ? -71.595 -8.354 80.227 1.00 87.25 500 GLY A N 1
ATOM 3336 C CA . GLY A 1 500 ? -72.739 -7.414 80.415 1.00 87.25 500 GLY A CA 1
ATOM 3337 C C . GLY A 1 500 ? -73.632 -7.225 79.150 1.00 87.25 500 GLY A C 1
ATOM 3338 O O . GLY A 1 500 ? -73.337 -7.844 78.140 1.00 87.25 500 GLY A O 1
ATOM 3339 N N . THR A 1 501 ? -74.690 -6.383 79.152 1.00 90.31 501 THR A N 1
ATOM 3340 C CA . THR A 1 501 ? -75.656 -6.220 78.010 1.00 90.31 501 THR A CA 1
ATOM 3341 C C . THR A 1 501 ? -76.106 -4.763 77.774 1.00 90.31 501 THR A C 1
ATOM 3343 O O . THR A 1 501 ? -76.387 -4.060 78.745 1.00 90.31 501 THR A O 1
ATOM 3346 N N . ILE A 1 502 ? -76.209 -4.313 76.506 1.00 89.25 502 ILE A N 1
ATOM 3347 C CA . ILE A 1 502 ? -76.790 -3.023 76.049 1.00 89.25 502 ILE A CA 1
ATOM 3348 C C . ILE A 1 502 ? -78.186 -3.254 75.437 1.00 89.25 502 ILE A C 1
ATOM 3350 O O . ILE A 1 502 ? -78.315 -4.024 74.494 1.00 89.25 502 ILE A O 1
ATOM 3354 N N . THR A 1 503 ? -79.223 -2.562 75.913 1.00 87.94 503 THR A N 1
ATOM 3355 C CA . THR A 1 503 ? -80.627 -2.761 75.483 1.00 87.94 503 THR A CA 1
ATOM 3356 C C . THR A 1 503 ? -80.985 -2.034 74.166 1.00 87.94 503 THR A C 1
ATOM 3358 O O . THR A 1 503 ? -80.444 -0.966 73.875 1.00 87.94 503 THR A O 1
ATOM 3361 N N . ALA A 1 504 ? -81.921 -2.573 73.376 1.00 85.12 504 ALA A N 1
ATOM 3362 C CA . ALA A 1 504 ? -82.433 -2.020 72.119 1.00 85.12 504 ALA A CA 1
ATOM 3363 C C . ALA A 1 504 ? -82.917 -0.568 72.266 1.00 85.12 504 ALA A C 1
ATOM 3365 O O . ALA A 1 504 ? -83.562 -0.206 73.251 1.00 85.12 504 ALA A O 1
ATOM 3366 N N . GLY A 1 505 ? -82.595 0.281 71.287 1.00 81.56 505 GLY A N 1
ATOM 3367 C CA . GLY A 1 505 ? -82.886 1.719 71.332 1.00 81.56 505 GLY A CA 1
ATOM 3368 C C . GLY A 1 505 ? -81.955 2.530 72.243 1.00 81.56 505 GLY A C 1
ATOM 3369 O O . GLY A 1 505 ? -81.996 3.758 72.208 1.00 81.56 505 GLY A O 1
ATOM 3370 N N . SER A 1 506 ? -81.086 1.871 73.016 1.00 84.44 506 SER A N 1
ATOM 3371 C CA . SER A 1 506 ? -80.043 2.516 73.818 1.00 84.44 506 SER A CA 1
ATOM 3372 C C . SER A 1 506 ? -78.673 2.399 73.156 1.00 84.44 506 SER A C 1
ATOM 3374 O O . SER A 1 506 ? -78.505 1.780 72.103 1.00 84.44 506 SER A O 1
ATOM 3376 N N . SER A 1 507 ? -77.677 3.016 73.789 1.00 85.25 507 SER A N 1
ATOM 3377 C CA . SER A 1 507 ? -76.300 2.970 73.320 1.00 85.25 507 SER A CA 1
ATOM 3378 C C . SER A 1 507 ? -75.256 2.577 74.379 1.00 85.25 507 SER A C 1
ATOM 3380 O O . SER A 1 507 ? -74.100 2.641 74.004 1.00 85.25 507 SER A O 1
ATOM 3382 N N . GLN A 1 508 ? -75.553 2.159 75.641 1.00 91.62 508 GLN A N 1
ATOM 3383 C CA . GLN A 1 508 ? -74.507 1.824 76.671 1.00 91.62 508 GLN A CA 1
ATOM 3384 C C . GLN A 1 508 ? -74.889 0.910 77.898 1.00 91.62 508 GLN A C 1
ATOM 3386 O O . GLN A 1 508 ? -76.079 0.724 78.132 1.00 91.62 508 GLN A O 1
ATOM 3391 N N . THR A 1 509 ? -73.904 0.374 78.688 1.00 91.88 509 THR A N 1
ATOM 3392 C CA . THR A 1 509 ? -74.009 -0.505 79.923 1.00 91.88 509 THR A CA 1
ATOM 3393 C C . THR A 1 509 ? -72.758 -0.515 80.887 1.00 91.88 509 THR A C 1
ATOM 3395 O O . THR A 1 509 ? -71.704 -0.053 80.466 1.00 91.88 509 THR A O 1
ATOM 3398 N N . THR A 1 510 ? -72.798 -1.057 82.138 1.00 92.25 510 THR A N 1
ATOM 3399 C CA . THR A 1 510 ? -71.701 -1.056 83.189 1.00 92.25 510 THR A CA 1
ATOM 3400 C C . THR A 1 510 ? -71.353 -2.458 83.773 1.00 92.25 510 THR A C 1
ATOM 3402 O O . THR A 1 510 ? -72.268 -3.233 84.030 1.00 92.25 510 THR A O 1
ATOM 3405 N N . ILE A 1 511 ? -70.066 -2.780 84.060 1.00 90.69 511 ILE A N 1
ATOM 3406 C CA . ILE A 1 511 ? -69.551 -4.110 84.526 1.00 90.69 511 ILE A CA 1
ATOM 3407 C C . ILE A 1 511 ? -68.560 -3.998 85.725 1.00 90.69 511 ILE A C 1
ATOM 3409 O O . ILE A 1 511 ? -67.627 -3.203 85.665 1.00 90.69 511 ILE A O 1
ATOM 3413 N N . SER A 1 512 ? -68.679 -4.827 86.783 1.00 89.75 512 SER A N 1
ATOM 3414 C CA . SER A 1 512 ? -67.846 -4.766 88.021 1.00 89.75 512 SER A CA 1
ATOM 3415 C C . SER A 1 512 ? -67.212 -6.107 88.448 1.00 89.75 512 SER A C 1
ATOM 3417 O O . SER A 1 512 ? -67.876 -7.137 88.365 1.00 89.75 512 SER A O 1
ATOM 3419 N N . GLY A 1 513 ? -65.976 -6.092 88.991 1.00 84.88 513 GLY A N 1
ATOM 3420 C CA . GLY A 1 513 ? -65.309 -7.248 89.630 1.00 84.88 513 GLY A CA 1
ATOM 3421 C C . GLY A 1 513 ? -64.076 -7.830 88.910 1.00 84.88 513 GLY A C 1
ATOM 3422 O O . GLY A 1 513 ? -63.825 -9.022 89.052 1.00 84.88 513 GLY A O 1
ATOM 3423 N N . LEU A 1 514 ? -63.332 -7.042 88.127 1.00 89.94 514 LEU A N 1
ATOM 3424 C CA . LEU A 1 514 ? -62.163 -7.461 87.328 1.00 89.94 514 LEU A CA 1
ATOM 3425 C C . LEU A 1 514 ? -60.847 -7.451 88.140 1.00 89.94 514 LEU A C 1
ATOM 3427 O O . LEU A 1 514 ? -60.711 -6.601 88.998 1.00 89.94 514 LEU A O 1
ATOM 3431 N N . THR A 1 515 ? -59.847 -8.306 87.873 1.00 87.56 515 THR A N 1
ATOM 3432 C CA . THR A 1 515 ? -58.510 -8.325 88.543 1.00 87.56 515 THR A CA 1
ATOM 3433 C C . THR A 1 515 ? -57.342 -8.307 87.547 1.00 87.56 515 THR A C 1
ATOM 3435 O O . THR A 1 515 ? -57.525 -8.744 86.415 1.00 87.56 515 THR A O 1
ATOM 3438 N N . TYR A 1 516 ? -56.139 -7.841 87.942 1.00 87.31 516 TYR A N 1
ATOM 3439 C CA . TYR A 1 516 ? -54.970 -7.742 87.040 1.00 87.31 516 TYR A CA 1
ATOM 3440 C C . TYR A 1 516 ? -53.604 -8.017 87.707 1.00 87.31 516 TYR A C 1
ATOM 3442 O O . TYR A 1 516 ? -53.315 -7.417 88.735 1.00 87.31 516 TYR A O 1
ATOM 3450 N N . THR A 1 517 ? -52.744 -8.889 87.154 1.00 79.94 517 THR A N 1
ATOM 3451 C CA . THR A 1 517 ? -51.579 -9.456 87.891 1.00 79.94 517 THR A CA 1
ATOM 3452 C C . THR A 1 517 ? -50.231 -8.736 87.768 1.00 79.94 517 THR A C 1
ATOM 3454 O O . THR A 1 517 ? -49.323 -9.068 88.529 1.00 79.94 517 THR A O 1
ATOM 3457 N N . LYS A 1 518 ? -50.052 -7.785 86.844 1.00 76.88 518 LYS A N 1
ATOM 3458 C CA . LYS A 1 518 ? -48.743 -7.161 86.582 1.00 76.88 518 LYS A CA 1
ATOM 3459 C C . LYS A 1 518 ? -48.763 -5.660 86.820 1.00 76.88 518 LYS A C 1
ATOM 3461 O O . LYS A 1 518 ? -49.742 -4.991 86.508 1.00 76.88 518 LYS A O 1
ATOM 3466 N N . ALA A 1 519 ? -47.668 -5.150 87.371 1.00 78.50 519 ALA A N 1
ATOM 3467 C CA . ALA A 1 519 ? -47.470 -3.731 87.594 1.00 78.50 519 ALA A CA 1
ATOM 3468 C C . ALA A 1 519 ? -46.976 -3.058 86.315 1.00 78.50 519 ALA A C 1
ATOM 3470 O O . ALA A 1 519 ? -45.825 -3.231 85.911 1.00 78.50 519 ALA A O 1
ATOM 3471 N N . GLU A 1 520 ? -47.850 -2.318 85.654 1.00 76.00 520 GLU A N 1
ATOM 3472 C CA . GLU A 1 520 ? -47.522 -1.610 84.427 1.00 76.00 520 GLU A CA 1
ATOM 3473 C C . GLU A 1 520 ? -48.498 -0.464 84.179 1.00 76.00 520 GLU A C 1
ATOM 3475 O O . GLU A 1 520 ? -49.660 -0.510 84.582 1.00 76.00 520 GLU A O 1
ATOM 3480 N N . SER A 1 521 ? -48.028 0.576 83.501 1.00 81.31 521 SER A N 1
ATOM 3481 C CA . SER A 1 521 ? -48.891 1.609 82.943 1.00 81.31 521 SER A CA 1
ATOM 3482 C C . SER A 1 521 ? -49.382 1.207 81.558 1.00 81.31 521 SER A C 1
ATOM 3484 O O . SER A 1 521 ? -48.716 0.477 80.825 1.00 81.31 521 SER A O 1
ATOM 3486 N N . GLY A 1 522 ? -50.550 1.711 81.176 1.00 79.50 522 GLY A N 1
ATOM 3487 C CA . GLY A 1 522 ? -51.075 1.524 79.830 1.00 79.50 522 GLY A CA 1
ATOM 3488 C C . GLY A 1 522 ? -51.891 0.244 79.623 1.00 79.50 522 GLY A C 1
ATOM 3489 O O . GLY A 1 522 ? -51.999 -0.233 78.492 1.00 79.50 522 GLY A O 1
ATOM 3490 N N . VAL A 1 523 ? -52.471 -0.314 80.686 1.00 87.31 523 VAL A N 1
ATOM 3491 C CA . VAL A 1 523 ? -53.417 -1.434 80.593 1.00 87.31 523 VAL A CA 1
ATOM 3492 C C . VAL A 1 523 ? -54.698 -0.956 79.903 1.00 87.31 523 VAL A C 1
ATOM 3494 O O . VAL A 1 523 ? -55.228 0.093 80.261 1.00 87.31 523 VAL A O 1
ATOM 3497 N N . VAL A 1 524 ? -55.192 -1.704 78.912 1.00 90.38 524 VAL A N 1
ATOM 3498 C CA . VAL A 1 524 ? -56.425 -1.400 78.159 1.00 90.38 524 VAL A CA 1
ATOM 3499 C C . VAL A 1 524 ? -57.298 -2.640 78.091 1.00 90.38 524 VAL A C 1
ATOM 3501 O O . VAL A 1 524 ? -56.820 -3.741 77.818 1.00 90.38 524 VAL A O 1
ATOM 3504 N N . LEU A 1 525 ? -58.597 -2.446 78.283 1.00 92.25 525 LEU A N 1
ATOM 3505 C CA . LEU A 1 525 ? -59.619 -3.478 78.154 1.00 92.25 525 LEU A CA 1
ATOM 3506 C C . LEU A 1 525 ? -60.407 -3.275 76.858 1.00 92.25 525 LEU A C 1
ATOM 3508 O O . LEU A 1 525 ? -60.609 -2.137 76.447 1.00 92.25 525 LEU A O 1
ATOM 3512 N N . THR A 1 526 ? -60.882 -4.360 76.250 1.00 90.69 526 THR A N 1
ATOM 3513 C CA . THR A 1 526 ? -61.814 -4.350 75.112 1.00 90.69 526 THR A CA 1
ATOM 3514 C C . THR A 1 526 ? -63.158 -4.908 75.540 1.00 90.69 526 THR A C 1
ATOM 3516 O O . THR A 1 526 ? -63.216 -5.977 76.138 1.00 90.69 526 THR A O 1
ATOM 3519 N N . ALA A 1 527 ? -64.229 -4.238 75.143 1.00 90.75 527 ALA A N 1
ATOM 3520 C CA . ALA A 1 527 ? -65.590 -4.735 75.119 1.00 90.75 527 ALA A CA 1
ATOM 3521 C C . ALA A 1 527 ? -65.939 -5.252 73.720 1.00 90.75 527 ALA A C 1
ATOM 3523 O O . ALA A 1 527 ? -65.708 -4.550 72.738 1.00 90.75 527 ALA A O 1
ATOM 3524 N N . LYS A 1 528 ? -66.506 -6.453 73.611 1.00 89.12 528 LYS A N 1
ATOM 3525 C CA . LYS A 1 528 ? -66.915 -7.081 72.345 1.00 89.12 528 LYS A CA 1
ATOM 3526 C C . LYS A 1 528 ? -68.342 -7.584 72.408 1.00 89.12 528 LYS A C 1
ATOM 3528 O O . LYS A 1 528 ? -68.709 -8.207 73.397 1.00 89.12 528 LYS A O 1
ATOM 3533 N N . ARG A 1 529 ? -69.107 -7.415 71.331 1.00 87.19 529 ARG A N 1
ATOM 3534 C CA . ARG A 1 529 ? -70.450 -7.992 71.225 1.00 87.19 529 ARG A CA 1
ATOM 3535 C C . ARG A 1 529 ? -70.407 -9.525 71.216 1.00 87.19 529 ARG A C 1
ATOM 3537 O O . ARG A 1 529 ? -69.680 -10.108 70.417 1.00 87.19 529 ARG A O 1
ATOM 3544 N N . THR A 1 530 ? -71.202 -10.183 72.055 1.00 76.88 530 THR A N 1
ATOM 3545 C CA . THR A 1 530 ? -71.058 -11.623 72.348 1.00 76.88 530 THR A CA 1
ATOM 3546 C C . THR A 1 530 ? -71.581 -12.543 71.236 1.00 76.88 530 THR A C 1
ATOM 3548 O O . THR A 1 530 ? -70.999 -13.598 71.005 1.00 76.88 530 THR A O 1
ATOM 3551 N N . LEU A 1 531 ? -72.640 -12.155 70.512 1.00 66.19 531 LEU A N 1
ATOM 3552 C CA . LEU A 1 531 ? -73.295 -13.026 69.517 1.00 66.19 531 LEU A CA 1
ATOM 3553 C C . LEU A 1 531 ? -72.584 -13.085 68.154 1.00 66.19 531 LEU A C 1
ATOM 3555 O O . LEU A 1 531 ? -72.635 -14.112 67.484 1.00 66.19 531 LEU A O 1
ATOM 3559 N N . THR A 1 532 ? -71.932 -12.000 67.728 1.00 61.81 532 THR A N 1
ATOM 3560 C CA . THR A 1 532 ? -71.340 -11.895 66.377 1.00 61.81 532 THR A CA 1
ATOM 3561 C C . THR A 1 532 ? -69.938 -11.274 66.352 1.00 61.81 532 THR A C 1
ATOM 3563 O O . THR A 1 532 ? -69.308 -11.257 65.300 1.00 61.81 532 THR A O 1
ATOM 3566 N N . SER A 1 533 ? -69.392 -10.824 67.493 1.00 59.84 533 SER A N 1
ATOM 3567 C CA . SER A 1 533 ? -68.027 -10.270 67.682 1.00 59.84 533 SER A CA 1
ATOM 3568 C C . SER A 1 533 ? -67.587 -9.109 66.774 1.00 59.84 533 SER A C 1
ATOM 3570 O O . SER A 1 533 ? -66.460 -8.630 66.880 1.00 59.84 533 SER A O 1
ATOM 3572 N N . ASP A 1 534 ? -68.473 -8.627 65.913 1.00 73.12 534 ASP A N 1
ATOM 3573 C CA . ASP A 1 534 ? -68.243 -7.608 64.893 1.00 73.12 534 ASP A CA 1
ATOM 3574 C C . ASP A 1 534 ? -68.169 -6.194 65.468 1.00 73.12 534 ASP A C 1
ATOM 3576 O O . ASP A 1 534 ? -67.554 -5.318 64.865 1.00 73.12 534 ASP A O 1
ATOM 3580 N N . TRP A 1 535 ? -68.741 -5.967 66.652 1.00 84.75 535 TRP A N 1
ATOM 3581 C CA . TRP A 1 535 ? -68.592 -4.701 67.359 1.00 84.75 535 TRP A CA 1
ATOM 3582 C C . TRP A 1 535 ? -67.629 -4.855 68.529 1.00 84.75 535 TRP A C 1
ATOM 3584 O O . TRP A 1 535 ? -67.862 -5.657 69.436 1.00 84.75 535 TRP A O 1
ATOM 3594 N N . ALA A 1 536 ? -66.563 -4.058 68.522 1.00 82.62 536 ALA A N 1
ATOM 3595 C CA . ALA A 1 536 ? -65.570 -4.022 69.585 1.00 82.62 536 ALA A CA 1
ATOM 3596 C C . ALA A 1 536 ? -65.184 -2.582 69.929 1.00 82.62 536 ALA A C 1
ATOM 3598 O O . ALA A 1 536 ? -65.266 -1.703 69.069 1.00 82.62 536 ALA A O 1
ATOM 3599 N N . GLY A 1 537 ? -64.772 -2.362 71.176 1.00 86.75 537 GLY A N 1
ATOM 3600 C CA . GLY A 1 537 ? -64.448 -1.046 71.702 1.00 86.75 537 GLY A CA 1
ATOM 3601 C C . GLY A 1 537 ? -63.549 -1.076 72.917 1.00 86.75 537 GLY A C 1
ATOM 3602 O O . GLY A 1 537 ? -63.739 -1.892 73.809 1.00 86.75 537 GLY A O 1
ATOM 3603 N N . ASP A 1 538 ? -62.598 -0.159 72.974 1.00 89.69 538 ASP A N 1
ATOM 3604 C CA . ASP A 1 538 ? -61.517 -0.190 73.954 1.00 89.69 538 ASP A CA 1
ATOM 3605 C C . ASP A 1 538 ? -61.626 0.887 75.019 1.00 89.69 538 ASP A C 1
ATOM 3607 O O . ASP A 1 538 ? -62.266 1.914 74.798 1.00 89.69 538 ASP A O 1
ATOM 3611 N N . SER A 1 539 ? -60.999 0.643 76.171 1.00 89.56 539 SER A N 1
ATOM 3612 C CA . SER A 1 539 ? -60.864 1.618 77.251 1.00 89.56 539 SER A CA 1
ATOM 3613 C C . SER A 1 539 ? -59.714 2.589 76.992 1.00 89.56 539 SER A C 1
ATOM 3615 O O . SER A 1 539 ? -58.801 2.322 76.207 1.00 89.56 539 SER A O 1
ATOM 3617 N N . ALA A 1 540 ? -59.697 3.699 77.732 1.00 86.88 540 ALA A N 1
ATOM 3618 C CA . ALA A 1 540 ? -58.461 4.446 77.927 1.00 86.88 540 ALA A CA 1
ATOM 3619 C C . ALA A 1 540 ? -57.438 3.590 78.695 1.00 86.88 540 ALA A C 1
ATOM 3621 O O . ALA A 1 540 ? -57.803 2.675 79.442 1.00 86.88 540 ALA A O 1
ATOM 3622 N N . ALA A 1 541 ? -56.159 3.895 78.499 1.00 84.75 541 ALA A N 1
ATOM 3623 C CA . ALA A 1 541 ? -55.070 3.182 79.143 1.00 84.75 541 ALA A CA 1
ATOM 3624 C C . ALA A 1 541 ? -54.925 3.621 80.616 1.00 84.75 541 ALA A C 1
ATOM 3626 O O . ALA A 1 541 ? -54.953 4.819 80.899 1.00 84.75 541 ALA A O 1
ATOM 3627 N N . PHE A 1 542 ? -54.752 2.678 81.547 1.00 86.31 542 PHE A N 1
ATOM 3628 C CA . PHE A 1 542 ? -54.616 2.944 82.993 1.00 86.31 542 PHE A CA 1
ATOM 3629 C C . PHE A 1 542 ? -53.396 2.234 83.611 1.00 86.31 542 PHE A C 1
ATOM 3631 O O . PHE A 1 542 ? -52.751 1.428 82.941 1.00 86.31 542 PHE A O 1
ATOM 3638 N N . THR A 1 543 ? -53.036 2.549 84.865 1.00 84.56 543 THR A N 1
ATOM 3639 C CA . THR A 1 543 ? -51.791 2.067 85.507 1.00 84.56 543 THR A CA 1
ATOM 3640 C C . THR A 1 543 ? -52.019 1.134 86.690 1.00 84.56 543 THR A C 1
ATOM 3642 O O . THR A 1 543 ? -52.944 1.347 87.467 1.00 84.56 543 THR A O 1
ATOM 3645 N N . VAL A 1 544 ? -51.125 0.146 86.842 1.00 83.19 544 VAL A N 1
ATOM 3646 C CA . VAL A 1 544 ? -51.073 -0.858 87.916 1.00 83.19 544 VAL A CA 1
ATOM 3647 C C . VAL A 1 544 ? -49.694 -0.855 88.637 1.00 83.19 544 VAL A C 1
ATOM 3649 O O . VAL A 1 544 ? -48.672 -0.781 87.964 1.00 83.19 544 VAL A O 1
ATOM 3652 N N . ASN A 1 545 ? -49.618 -0.935 89.982 1.00 82.00 545 ASN A N 1
ATOM 3653 C CA . ASN A 1 545 ? -48.381 -0.727 90.813 1.00 82.00 545 ASN A CA 1
ATOM 3654 C C . ASN A 1 545 ? -47.628 -2.030 91.308 1.00 82.00 545 ASN A C 1
ATOM 3656 O O . ASN A 1 545 ? -48.286 -3.068 91.361 1.00 82.00 545 ASN A O 1
ATOM 3660 N N . ALA A 1 546 ? -46.305 -1.984 91.688 1.00 69.88 546 ALA A N 1
ATOM 3661 C CA . ALA A 1 546 ? -45.301 -3.112 91.900 1.00 69.88 546 ALA A CA 1
ATOM 3662 C C . ALA A 1 546 ? -44.794 -3.463 93.363 1.00 69.88 546 ALA A C 1
ATOM 3664 O O . ALA A 1 546 ? -45.140 -2.733 94.288 1.00 69.88 546 ALA A O 1
ATOM 3665 N N . GLY A 1 547 ? -43.963 -4.541 93.566 1.00 67.94 547 GLY A N 1
ATOM 3666 C CA . GLY A 1 547 ? -43.428 -5.143 94.853 1.00 67.94 547 GLY A CA 1
ATOM 3667 C C . GLY A 1 547 ? -41.884 -5.030 95.188 1.00 67.94 547 GLY A C 1
ATOM 3668 O O . GLY A 1 547 ? -41.264 -4.108 94.679 1.00 67.94 547 GLY A O 1
ATOM 3669 N N . ILE A 1 548 ? -41.246 -5.892 96.050 1.00 78.00 548 ILE A N 1
ATOM 3670 C CA . ILE A 1 548 ? -39.845 -5.766 96.651 1.00 78.00 548 ILE A CA 1
ATOM 3671 C C . ILE A 1 548 ? -38.675 -6.625 96.035 1.00 78.00 548 ILE A C 1
ATOM 3673 O O . ILE A 1 548 ? -38.895 -7.782 95.708 1.00 78.00 548 ILE A O 1
ATOM 3677 N N . ALA A 1 549 ? -37.401 -6.155 95.976 1.00 82.19 549 ALA A N 1
ATOM 3678 C CA . ALA A 1 549 ? -36.267 -6.720 95.171 1.00 82.19 549 ALA A CA 1
ATOM 3679 C C . ALA A 1 549 ? -35.472 -7.925 95.758 1.00 82.19 549 ALA A C 1
ATOM 3681 O O . ALA A 1 549 ? -35.222 -7.974 96.957 1.00 82.19 549 ALA A O 1
ATOM 3682 N N . THR A 1 550 ? -34.984 -8.852 94.904 1.00 86.12 550 THR A N 1
ATOM 3683 C CA . THR A 1 550 ? -34.310 -10.128 95.280 1.00 86.12 550 THR A CA 1
ATOM 3684 C C . THR A 1 550 ? -33.194 -10.675 94.343 1.00 86.12 550 THR A C 1
ATOM 3686 O O . THR A 1 550 ? -32.404 -11.510 94.786 1.00 86.12 550 THR A O 1
ATOM 3689 N N . LYS A 1 551 ? -33.058 -10.253 93.069 1.00 87.88 551 LYS A N 1
ATOM 3690 C CA . LYS A 1 551 ? -32.029 -10.771 92.111 1.00 87.88 551 LYS A CA 1
ATOM 3691 C C . LYS A 1 551 ? -31.512 -9.713 91.117 1.00 87.88 551 LYS A C 1
ATOM 3693 O O . LYS A 1 551 ? -32.198 -8.711 90.928 1.00 87.88 551 LYS A O 1
ATOM 3698 N N . LEU A 1 552 ? -30.350 -9.938 90.474 1.00 90.56 552 LEU A N 1
ATOM 3699 C CA . LEU A 1 552 ? -29.849 -9.134 89.341 1.00 90.56 552 LEU A CA 1
ATOM 3700 C C . LEU A 1 552 ? -30.244 -9.740 87.984 1.00 90.56 552 LEU A C 1
ATOM 3702 O O . LEU A 1 552 ? -30.281 -10.958 87.824 1.00 90.56 552 LEU A O 1
ATOM 3706 N N . ALA A 1 553 ? -30.454 -8.889 86.981 1.00 87.69 553 ALA A N 1
ATOM 3707 C CA . ALA A 1 553 ? -30.681 -9.280 85.592 1.00 87.69 553 ALA A CA 1
ATOM 3708 C C . ALA A 1 553 ? -29.988 -8.305 84.628 1.00 87.69 553 ALA A C 1
ATOM 3710 O O . ALA A 1 553 ? -30.113 -7.087 84.781 1.00 87.69 553 ALA A O 1
ATOM 3711 N N . ILE A 1 554 ? -29.283 -8.812 83.608 1.00 90.44 554 ILE A N 1
ATOM 3712 C CA . ILE A 1 554 ? -28.875 -7.967 82.476 1.00 90.44 554 ILE A CA 1
ATOM 3713 C C . ILE A 1 554 ? -30.090 -7.827 81.568 1.00 90.44 554 ILE A C 1
ATOM 3715 O O . ILE A 1 554 ? -30.501 -8.770 80.899 1.00 90.44 554 ILE A O 1
ATOM 3719 N N . THR A 1 555 ? -30.667 -6.632 81.556 1.00 85.75 555 THR A N 1
ATOM 3720 C CA . THR A 1 555 ? -31.929 -6.357 80.852 1.00 85.75 555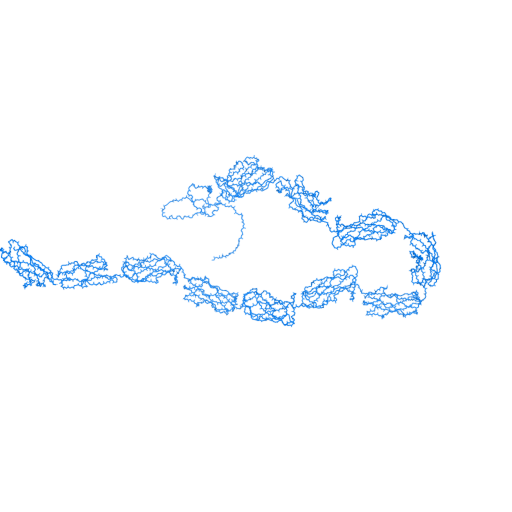 THR A CA 1
ATOM 3721 C C . THR A 1 555 ? -31.712 -5.726 79.486 1.00 85.75 555 THR A C 1
ATOM 3723 O O . THR A 1 555 ? -32.629 -5.695 78.670 1.00 85.75 555 THR A O 1
ATOM 3726 N N . SER A 1 556 ? -30.503 -5.232 79.212 1.00 86.94 556 SER A N 1
ATOM 3727 C CA . SER A 1 556 ? -30.161 -4.679 77.910 1.00 86.94 556 SER A CA 1
ATOM 3728 C C . SER A 1 556 ? -28.666 -4.764 77.640 1.00 86.94 556 SER A C 1
ATOM 3730 O O . SER A 1 556 ? -27.846 -4.416 78.489 1.00 86.94 556 SER A O 1
ATOM 3732 N N . VAL A 1 557 ? -28.325 -5.183 76.427 1.00 85.94 557 VAL A N 1
ATOM 3733 C CA . VAL A 1 557 ? -27.003 -5.005 75.832 1.00 85.94 557 VAL A CA 1
ATOM 3734 C C . VAL A 1 557 ? -27.193 -4.057 74.649 1.00 85.94 557 VAL A C 1
ATOM 3736 O O . VAL A 1 557 ? -28.060 -4.277 73.810 1.00 85.94 557 VAL A O 1
ATOM 3739 N N . ASN A 1 558 ? -26.452 -2.954 74.648 1.00 89.12 558 ASN A N 1
ATOM 3740 C CA . ASN A 1 558 ? -26.506 -1.840 73.701 1.00 89.12 558 ASN A CA 1
ATOM 3741 C C . ASN A 1 558 ? -27.920 -1.300 73.418 1.00 89.12 558 ASN A C 1
ATOM 3743 O O . ASN A 1 558 ? -28.334 -1.136 72.267 1.00 89.12 558 ASN A O 1
ATOM 3747 N N . GLY A 1 559 ? -28.711 -1.073 74.468 1.00 79.50 559 GLY A N 1
ATOM 3748 C CA . GLY A 1 559 ? -30.084 -0.584 74.311 1.00 79.50 559 GLY A CA 1
ATOM 3749 C C . GLY A 1 559 ? -31.022 -1.580 73.613 1.00 79.50 559 GLY A C 1
ATOM 3750 O O . GLY A 1 559 ? -32.064 -1.172 73.114 1.00 79.50 559 GLY A O 1
ATOM 3751 N N . GLY A 1 560 ? -30.659 -2.869 73.560 1.00 75.69 560 GLY A N 1
ATOM 3752 C CA . GLY A 1 560 ? -31.402 -3.928 72.869 1.00 75.69 560 GLY A CA 1
ATOM 3753 C C . GLY A 1 560 ? -31.080 -4.036 71.378 1.00 75.69 560 GLY A C 1
ATOM 3754 O O . GLY A 1 560 ? -31.597 -4.922 70.703 1.00 75.69 560 GLY A O 1
ATOM 3755 N N . SER A 1 561 ? -30.222 -3.156 70.860 1.00 81.56 561 SER A N 1
ATOM 3756 C CA . SER A 1 561 ? -29.695 -3.263 69.505 1.00 81.56 561 SER A CA 1
ATOM 3757 C C . SER A 1 561 ? -28.440 -4.127 69.487 1.00 81.56 561 SER A C 1
ATOM 3759 O O . SER A 1 561 ? -27.691 -4.183 70.459 1.00 81.56 561 SER A O 1
ATOM 3761 N N . ASN A 1 562 ? -28.177 -4.787 68.367 1.00 83.81 562 ASN A N 1
ATOM 3762 C CA . ASN A 1 562 ? -26.917 -5.494 68.183 1.00 83.81 562 ASN A CA 1
ATOM 3763 C C . ASN A 1 562 ? -25.751 -4.491 68.274 1.00 83.81 562 ASN A C 1
ATOM 3765 O O . ASN A 1 562 ? -25.756 -3.506 67.529 1.00 83.81 562 ASN A O 1
ATOM 3769 N N . PRO A 1 563 ? -24.755 -4.701 69.153 1.00 85.88 563 PRO A N 1
ATOM 3770 C CA . PRO A 1 563 ? -23.549 -3.884 69.171 1.00 85.88 563 PRO A CA 1
ATOM 3771 C C . PRO A 1 563 ? -22.834 -3.925 67.825 1.00 85.88 563 PRO A C 1
ATOM 3773 O O . PRO A 1 563 ? -22.883 -4.936 67.134 1.00 85.88 563 PRO A O 1
ATOM 3776 N N . THR A 1 564 ? -22.129 -2.861 67.463 1.00 85.44 564 THR A N 1
ATOM 3777 C CA . THR A 1 564 ? -21.286 -2.848 66.262 1.00 85.44 564 THR A CA 1
ATOM 3778 C C . THR A 1 564 ? -19.852 -3.186 66.644 1.00 85.44 564 THR A C 1
ATOM 3780 O O . THR A 1 564 ? -19.294 -2.576 67.559 1.00 85.44 564 THR A O 1
ATOM 3783 N N . ALA A 1 565 ? -19.240 -4.136 65.940 1.00 83.00 565 ALA A N 1
ATOM 3784 C CA . ALA A 1 565 ? -17.868 -4.560 66.181 1.00 83.00 565 ALA A CA 1
ATOM 3785 C C . ALA A 1 565 ? -16.906 -3.356 66.192 1.00 83.00 565 ALA A C 1
ATOM 3787 O O . ALA A 1 565 ? -16.996 -2.456 65.359 1.00 83.00 565 ALA A O 1
ATOM 3788 N N . GLY A 1 566 ? -16.011 -3.314 67.180 1.00 76.50 566 GLY A N 1
ATOM 3789 C CA . GLY A 1 566 ? -15.043 -2.233 67.389 1.00 76.50 566 GLY A CA 1
ATOM 3790 C C . GLY A 1 566 ? -15.622 -0.932 67.959 1.00 76.50 566 GLY A C 1
ATOM 3791 O O . GLY A 1 566 ? -14.855 -0.029 68.285 1.00 76.50 566 GLY A O 1
ATOM 3792 N N . THR A 1 567 ? -16.943 -0.828 68.127 1.00 83.56 567 THR A N 1
ATOM 3793 C CA . THR A 1 567 ? -17.607 0.370 68.661 1.00 83.56 567 THR A CA 1
ATOM 3794 C C . THR A 1 567 ? -17.988 0.152 70.125 1.00 83.56 567 THR A C 1
ATOM 3796 O O . THR A 1 567 ? -18.380 -0.948 70.514 1.00 83.56 567 THR A O 1
ATOM 3799 N N . ALA A 1 568 ? -17.863 1.189 70.954 1.00 85.38 568 ALA A N 1
ATOM 3800 C CA . ALA A 1 568 ? -18.279 1.118 72.350 1.00 85.38 568 ALA A CA 1
ATOM 3801 C C . ALA A 1 568 ? -19.809 1.046 72.472 1.00 85.38 568 ALA A C 1
ATOM 3803 O O . ALA A 1 568 ? -20.525 1.780 71.794 1.00 85.38 568 ALA A O 1
ATOM 3804 N N . PHE A 1 569 ? -20.297 0.195 73.369 1.00 89.00 569 PHE A N 1
ATOM 3805 C CA . PHE A 1 569 ? -21.706 0.016 73.684 1.00 89.00 569 PHE A CA 1
ATOM 3806 C C . PHE A 1 569 ? -21.956 -0.000 75.196 1.00 89.00 569 PHE A C 1
ATOM 3808 O O . PHE A 1 569 ? -21.029 -0.009 76.012 1.00 89.00 569 PHE A O 1
ATOM 3815 N N . SER A 1 570 ? -23.230 0.056 75.577 1.00 90.25 570 SER A N 1
ATOM 3816 C CA . SER A 1 570 ? -23.671 0.066 76.972 1.00 90.25 570 SER A CA 1
ATOM 3817 C C . SER A 1 570 ? -24.287 -1.267 77.395 1.00 90.25 570 SER A C 1
ATOM 3819 O O . SER A 1 570 ? -24.836 -1.992 76.574 1.00 90.25 570 SER A O 1
ATOM 3821 N N . VAL A 1 571 ? -24.226 -1.608 78.679 1.00 92.38 571 VAL A N 1
ATOM 3822 C CA . VAL A 1 571 ? -24.892 -2.786 79.253 1.00 92.38 571 VAL A CA 1
ATOM 3823 C C . VAL A 1 571 ? -25.682 -2.353 80.481 1.00 92.38 571 VAL A C 1
ATOM 3825 O O . VAL A 1 571 ? -25.124 -1.755 81.399 1.00 92.38 571 VAL A O 1
ATOM 3828 N N . THR A 1 572 ? -26.981 -2.646 80.504 1.00 90.50 572 THR A N 1
ATOM 3829 C CA . THR A 1 572 ? -27.885 -2.273 81.597 1.00 90.50 572 THR A CA 1
ATOM 3830 C C . THR A 1 572 ? -28.197 -3.477 82.477 1.00 90.50 572 THR A C 1
ATOM 3832 O O . THR A 1 572 ? -28.740 -4.484 82.018 1.00 90.50 572 THR A O 1
ATOM 3835 N N . VAL A 1 573 ? -27.902 -3.342 83.767 1.00 91.19 573 VAL A N 1
ATOM 3836 C CA . VAL A 1 573 ? -28.171 -4.327 84.819 1.00 91.19 573 VAL A CA 1
ATOM 3837 C C . VAL A 1 573 ? -29.269 -3.793 85.736 1.00 91.19 573 VAL A C 1
ATOM 3839 O O . VAL A 1 573 ? -29.271 -2.607 86.068 1.00 91.19 573 VAL A O 1
ATOM 3842 N N . ARG A 1 574 ? -30.211 -4.648 86.144 1.00 88.69 574 ARG A N 1
ATOM 3843 C CA . ARG A 1 574 ? -31.333 -4.293 87.022 1.00 88.69 574 ARG A CA 1
ATOM 3844 C C . ARG A 1 574 ? -31.498 -5.225 88.210 1.00 88.69 574 ARG A C 1
ATOM 3846 O O . ARG A 1 574 ? -31.054 -6.365 88.145 1.00 88.69 574 ARG A O 1
ATOM 3853 N N . SER A 1 575 ? -32.172 -4.738 89.251 1.00 88.44 575 SER A N 1
ATOM 3854 C CA . SER A 1 575 ? -32.695 -5.527 90.368 1.00 88.44 575 SER A CA 1
ATOM 3855 C C . SER A 1 575 ? -34.205 -5.778 90.232 1.00 88.44 575 SER A C 1
ATOM 3857 O O . SER A 1 575 ? -34.971 -4.873 89.892 1.00 88.44 575 SER A O 1
ATOM 3859 N N . GLU A 1 576 ? -34.645 -7.006 90.507 1.00 85.25 576 GLU A N 1
ATOM 3860 C CA . GLU A 1 576 ? -36.036 -7.465 90.319 1.00 85.25 576 GLU A CA 1
ATOM 3861 C C . GLU A 1 576 ? -36.615 -8.119 91.582 1.00 85.25 576 GLU A C 1
ATOM 3863 O O . GLU A 1 576 ? -35.868 -8.734 92.344 1.00 85.25 576 GLU A O 1
ATOM 3868 N N . ASP A 1 577 ? -37.936 -8.026 91.785 1.00 80.75 577 ASP A N 1
ATOM 3869 C CA . ASP A 1 577 ? -38.700 -8.772 92.794 1.00 80.75 577 ASP A CA 1
ATOM 3870 C C . ASP A 1 577 ? -38.843 -10.270 92.460 1.00 80.75 577 ASP A C 1
ATOM 3872 O O . ASP A 1 577 ? -38.393 -10.747 91.413 1.00 80.75 577 ASP A O 1
ATOM 3876 N N . ALA A 1 578 ? -39.458 -11.034 93.368 1.00 75.06 578 ALA A N 1
ATOM 3877 C CA . ALA A 1 578 ? -39.649 -12.480 93.209 1.00 75.06 578 ALA A CA 1
ATOM 3878 C C . ALA A 1 578 ? -40.514 -12.858 91.987 1.00 75.06 578 ALA A C 1
ATOM 3880 O O . ALA A 1 578 ? -40.402 -13.970 91.470 1.00 75.06 578 ALA A O 1
ATOM 3881 N N . ASN A 1 579 ? -41.342 -11.932 91.502 1.00 73.00 579 ASN A N 1
ATOM 3882 C CA . ASN A 1 579 ? -42.229 -12.098 90.355 1.00 73.00 579 ASN A CA 1
ATOM 3883 C C . ASN A 1 579 ? -41.640 -11.485 89.070 1.00 73.00 579 ASN A C 1
ATOM 3885 O O . ASN A 1 579 ? -42.302 -11.493 88.031 1.00 73.00 579 ASN A O 1
ATOM 3889 N N . GLY A 1 580 ? -40.394 -10.997 89.116 1.00 69.25 580 GLY A N 1
ATOM 3890 C CA . GLY A 1 580 ? -39.692 -10.420 87.971 1.00 69.25 580 GLY A CA 1
ATOM 3891 C C . GLY A 1 580 ? -40.080 -8.975 87.651 1.00 69.25 580 GLY A C 1
ATOM 3892 O O . GLY A 1 580 ? -39.770 -8.499 86.560 1.00 69.25 580 GLY A O 1
ATOM 3893 N N . ASN A 1 581 ? -40.751 -8.262 88.561 1.00 77.31 581 ASN A N 1
ATOM 3894 C CA . ASN A 1 581 ? -40.996 -6.830 88.401 1.00 77.31 581 ASN A CA 1
ATOM 3895 C C . ASN A 1 581 ? -39.790 -6.033 88.897 1.00 77.31 581 ASN A C 1
ATOM 3897 O O . ASN A 1 581 ? -39.119 -6.418 89.853 1.00 77.31 581 ASN A O 1
ATOM 3901 N N . PHE A 1 582 ? -39.520 -4.887 88.275 1.00 80.06 582 PHE A N 1
ATOM 3902 C CA . PHE A 1 582 ? -38.431 -4.025 88.722 1.00 80.06 582 PHE A CA 1
ATOM 3903 C C . PHE A 1 582 ? -38.705 -3.510 90.127 1.00 80.06 582 PHE A C 1
ATOM 3905 O O . PHE A 1 582 ? -39.755 -2.926 90.392 1.00 80.06 582 PHE A O 1
ATOM 3912 N N . SER A 1 583 ? -37.723 -3.695 91.001 1.00 81.56 583 SER A N 1
ATOM 3913 C CA . SER A 1 583 ? -37.787 -3.189 92.359 1.00 81.56 583 SER A CA 1
ATOM 3914 C C . SER A 1 583 ? -36.465 -2.551 92.729 1.00 81.56 583 SER A C 1
ATOM 3916 O O . SER A 1 583 ? -35.389 -3.052 92.399 1.00 81.56 583 SER A O 1
ATOM 3918 N N . ASN A 1 584 ? -36.556 -1.427 93.424 1.00 85.44 584 ASN A N 1
ATOM 3919 C CA . ASN A 1 584 ? -35.401 -0.655 93.850 1.00 85.44 584 ASN A CA 1
ATOM 3920 C C . ASN A 1 584 ? -34.585 -1.425 94.902 1.00 85.44 584 ASN A C 1
ATOM 3922 O O . ASN A 1 584 ? -35.170 -2.108 95.745 1.00 85.44 584 ASN A O 1
ATOM 3926 N N . VAL A 1 585 ? -33.254 -1.307 94.850 1.00 82.81 585 VAL A N 1
ATOM 3927 C CA . VAL A 1 585 ? -32.351 -1.816 95.895 1.00 82.81 585 VAL A CA 1
ATOM 3928 C C . VAL A 1 585 ? -32.383 -0.896 97.112 1.00 82.81 585 VAL A C 1
ATOM 3930 O O . VAL A 1 585 ? -32.524 0.323 96.993 1.00 82.81 585 VAL A O 1
ATOM 3933 N N . SER A 1 586 ? -32.235 -1.479 98.292 1.00 82.12 586 SER A N 1
ATOM 3934 C CA . SER A 1 586 ? -32.206 -0.783 99.575 1.00 82.12 586 SER A CA 1
ATOM 3935 C C . SER A 1 586 ? -30.829 -0.189 99.907 1.00 82.12 586 SER A C 1
ATOM 3937 O O . SER A 1 586 ? -30.772 0.893 100.491 1.00 82.12 586 SER A O 1
ATOM 3939 N N . ALA A 1 587 ? -29.726 -0.809 99.464 1.00 84.69 587 ALA A N 1
ATOM 3940 C CA . ALA A 1 587 ? -28.362 -0.284 99.583 1.00 84.69 587 ALA A CA 1
ATOM 3941 C C . ALA A 1 587 ? -27.622 -0.221 98.234 1.00 84.69 587 ALA A C 1
ATOM 3943 O O . ALA A 1 587 ? -27.878 -0.997 97.310 1.00 84.69 587 ALA A O 1
ATOM 3944 N N . ALA A 1 588 ? -26.655 0.699 98.121 1.00 87.69 588 ALA A N 1
ATOM 3945 C CA . ALA A 1 588 ? -25.841 0.836 96.914 1.00 87.69 588 ALA A CA 1
ATOM 3946 C C . ALA A 1 588 ? -25.072 -0.469 96.620 1.00 87.69 588 ALA A C 1
ATOM 3948 O O . ALA A 1 588 ? -24.317 -0.957 97.461 1.00 87.69 588 ALA A O 1
ATOM 3949 N N . THR A 1 589 ? -25.273 -1.030 95.427 1.00 88.75 589 THR A N 1
ATOM 3950 C CA . THR A 1 589 ? -24.871 -2.397 95.067 1.00 88.75 589 THR A CA 1
ATOM 3951 C C . THR A 1 589 ? -23.925 -2.395 93.866 1.00 88.75 589 THR A C 1
ATOM 3953 O O . THR A 1 589 ? -24.314 -2.006 92.765 1.00 88.75 589 THR A O 1
ATOM 3956 N N . GLY A 1 590 ? -22.672 -2.818 94.063 1.00 90.25 590 GLY A N 1
ATOM 3957 C CA . GLY A 1 590 ? -21.657 -2.920 93.005 1.00 90.25 590 GLY A CA 1
ATOM 3958 C C . GLY A 1 590 ? -21.862 -4.128 92.083 1.00 90.25 590 GLY A C 1
ATOM 3959 O O . GLY A 1 590 ? -22.312 -5.184 92.533 1.00 90.25 590 GLY A O 1
ATOM 3960 N N . VAL A 1 591 ? -21.511 -3.987 90.800 1.00 92.12 591 VAL A N 1
ATOM 3961 C CA . VAL A 1 591 ? -21.692 -4.991 89.736 1.00 92.12 591 VAL A CA 1
ATOM 3962 C C . VAL A 1 591 ? -20.489 -5.017 88.775 1.00 92.12 591 VAL A C 1
ATOM 3964 O O . VAL A 1 591 ? -19.976 -3.966 88.384 1.00 92.12 591 VAL A O 1
ATOM 3967 N N . SER A 1 592 ? -20.054 -6.208 88.349 1.00 92.88 592 SER A N 1
ATOM 3968 C CA . SER A 1 592 ? -19.043 -6.417 87.294 1.00 92.88 592 SER A CA 1
ATOM 3969 C C . SER A 1 592 ? -19.555 -7.295 86.144 1.00 92.88 592 SER A C 1
ATOM 3971 O O . SER A 1 592 ? -20.432 -8.135 86.351 1.00 92.88 592 SER A O 1
ATOM 3973 N N . LEU A 1 593 ? -18.997 -7.097 84.941 1.00 94.38 593 LEU A N 1
ATOM 3974 C CA . LEU A 1 593 ? -19.310 -7.839 83.714 1.00 94.38 593 LEU A CA 1
ATOM 3975 C C . LEU A 1 593 ? -18.162 -8.758 83.292 1.00 94.38 593 LEU A C 1
ATOM 3977 O O . LEU A 1 593 ? -17.005 -8.340 83.243 1.00 94.38 593 LEU A O 1
ATOM 3981 N N . THR A 1 594 ? -18.495 -9.983 82.898 1.00 92.44 594 THR A N 1
ATOM 3982 C CA . THR A 1 594 ? -17.550 -10.949 82.317 1.00 92.44 594 THR A CA 1
ATOM 3983 C C . THR A 1 594 ? -18.124 -11.611 81.063 1.00 92.44 594 THR A C 1
ATOM 3985 O O . THR A 1 594 ? -19.342 -11.641 80.868 1.00 92.44 594 THR A O 1
ATOM 3988 N N . LEU A 1 595 ? -17.245 -12.123 80.191 1.00 93.75 595 LEU A N 1
ATOM 3989 C CA . LEU A 1 595 ? -17.634 -12.861 78.986 1.00 93.75 595 LEU A CA 1
ATOM 3990 C C . LEU A 1 595 ? -17.942 -14.321 79.336 1.00 93.75 595 LEU A C 1
ATOM 3992 O O . LEU A 1 595 ? -17.091 -15.011 79.896 1.00 93.75 595 LEU A O 1
ATOM 3996 N N . LYS A 1 596 ? -19.132 -14.793 78.961 1.00 91.25 596 LYS A N 1
ATOM 3997 C CA . LYS A 1 596 ? -19.562 -16.188 79.123 1.00 91.25 596 LYS A CA 1
ATOM 3998 C C . LYS A 1 596 ? -19.416 -16.996 77.829 1.00 91.25 596 LYS A C 1
ATOM 4000 O O . LYS A 1 596 ? -18.970 -18.137 77.889 1.00 91.25 596 LYS A O 1
ATOM 4005 N N . THR A 1 597 ? -19.752 -16.419 76.670 1.00 85.00 597 THR A N 1
ATOM 4006 C CA . THR A 1 597 ? -19.610 -17.050 75.336 1.00 85.00 597 THR A CA 1
ATOM 4007 C C . THR A 1 597 ? -19.204 -16.030 74.259 1.00 85.00 597 THR A C 1
ATOM 4009 O O . THR A 1 597 ? -19.560 -14.859 74.372 1.00 85.00 597 THR A O 1
ATOM 4012 N N . GLY A 1 598 ? -18.487 -16.468 73.210 1.00 86.31 598 GLY A N 1
ATOM 4013 C CA . GLY A 1 598 ? -18.033 -15.649 72.065 1.00 86.31 598 GLY A CA 1
ATOM 4014 C C . GLY A 1 598 ? -16.527 -15.786 71.773 1.00 86.31 598 GLY A C 1
ATOM 4015 O O . GLY A 1 598 ? -15.774 -16.186 72.659 1.00 86.31 598 GLY A O 1
ATOM 4016 N N . THR A 1 599 ? -16.080 -15.481 70.544 1.00 83.12 599 THR A N 1
ATOM 4017 C CA . THR A 1 599 ? -14.667 -15.634 70.114 1.00 83.12 599 THR A CA 1
ATOM 4018 C C . THR A 1 599 ? -13.900 -14.321 69.913 1.00 83.12 599 THR A C 1
ATOM 4020 O O . THR A 1 599 ? -12.671 -14.333 69.844 1.00 83.12 599 THR A O 1
ATOM 4023 N N . GLY A 1 600 ? -14.593 -13.186 69.831 1.00 80.38 600 GLY A N 1
ATOM 4024 C CA . GLY A 1 600 ? -14.016 -11.848 69.887 1.00 80.38 600 GLY A CA 1
ATOM 4025 C C . GLY A 1 600 ? -13.561 -11.441 71.292 1.00 80.38 600 GLY A C 1
ATOM 4026 O O . GLY A 1 600 ? -13.863 -12.081 72.300 1.00 80.38 600 GLY A O 1
ATOM 4027 N N . THR A 1 601 ? -12.818 -10.340 71.366 1.00 84.69 601 THR A N 1
ATOM 4028 C CA . THR A 1 601 ? -12.247 -9.818 72.615 1.00 84.69 601 THR A CA 1
ATOM 4029 C C . THR A 1 601 ? -13.213 -8.828 73.271 1.00 84.69 601 THR A C 1
ATOM 4031 O O . THR A 1 601 ? -13.577 -7.839 72.635 1.00 84.69 601 THR A O 1
ATOM 4034 N N . LEU A 1 602 ? -13.603 -9.070 74.532 1.00 90.44 602 LEU A N 1
ATOM 4035 C CA . LEU A 1 602 ? -14.384 -8.132 75.354 1.00 90.44 602 LEU A CA 1
ATOM 4036 C C . LEU A 1 602 ? -13.444 -7.142 76.061 1.00 90.44 602 LEU A C 1
ATOM 4038 O O . LEU A 1 602 ? -12.514 -7.565 76.746 1.00 90.44 602 LEU A O 1
ATOM 4042 N N . GLY A 1 603 ? -13.688 -5.840 75.916 1.00 83.19 603 GLY A N 1
ATOM 4043 C CA . GLY A 1 603 ? -12.844 -4.788 76.491 1.00 83.19 603 GLY A CA 1
ATOM 4044 C C . GLY A 1 603 ? -13.617 -3.538 76.913 1.00 83.19 603 GLY A C 1
ATOM 4045 O O . GLY A 1 603 ? -14.847 -3.537 76.965 1.00 83.19 603 GLY A O 1
ATOM 4046 N N . GLY A 1 604 ? -12.885 -2.466 77.227 1.00 87.38 604 GLY A N 1
ATOM 4047 C CA . GLY A 1 604 ? -13.464 -1.193 77.665 1.00 87.38 604 GLY A CA 1
ATOM 4048 C C . GLY A 1 604 ? -13.837 -1.164 79.155 1.00 87.38 604 GLY A C 1
ATOM 4049 O O . GLY A 1 604 ? -13.118 -1.720 79.984 1.00 87.38 604 GLY A O 1
ATOM 4050 N N . THR A 1 605 ? -14.934 -0.489 79.513 1.00 88.81 605 THR A N 1
ATOM 4051 C CA . THR A 1 605 ? -15.394 -0.339 80.912 1.00 88.81 605 THR A CA 1
ATOM 4052 C C . THR A 1 605 ? -16.324 -1.486 81.316 1.00 88.81 605 THR A C 1
ATOM 4054 O O . THR A 1 605 ? -17.385 -1.639 80.724 1.00 88.81 605 THR A O 1
ATOM 4057 N N . LEU A 1 606 ? -15.964 -2.273 82.342 1.00 92.75 606 LEU A N 1
ATOM 4058 C CA . LEU A 1 606 ? -16.661 -3.527 82.701 1.00 92.75 606 LEU A CA 1
ATOM 4059 C C . LEU A 1 606 ? -17.278 -3.555 84.117 1.00 92.75 606 LEU A C 1
ATOM 4061 O O . LEU A 1 606 ? -17.736 -4.604 84.565 1.00 92.75 606 LEU A O 1
ATOM 4065 N N . THR A 1 607 ? -17.296 -2.440 84.851 1.00 90.44 607 THR A N 1
ATOM 4066 C CA . THR A 1 607 ? -17.787 -2.370 86.245 1.00 90.44 607 THR A CA 1
ATOM 4067 C C . THR A 1 607 ? -18.688 -1.150 86.485 1.00 90.44 607 THR A C 1
ATOM 4069 O O . THR A 1 607 ? -18.595 -0.159 85.761 1.00 90.44 607 THR A O 1
ATOM 4072 N N . GLY A 1 608 ? -19.569 -1.207 87.496 1.00 88.38 608 GLY A N 1
ATOM 4073 C CA . GLY A 1 608 ? -20.431 -0.087 87.917 1.00 88.38 608 GLY A CA 1
ATOM 4074 C C . GLY A 1 608 ? -21.229 -0.358 89.208 1.00 88.38 608 GLY A C 1
ATOM 4075 O O . GLY A 1 608 ? -21.107 -1.433 89.787 1.00 88.38 608 GLY A O 1
ATOM 4076 N N . THR A 1 609 ? -22.059 0.595 89.659 1.00 90.81 609 THR A N 1
ATOM 4077 C CA . THR A 1 609 ? -22.833 0.506 90.924 1.00 90.81 609 THR A CA 1
ATOM 4078 C C . THR A 1 609 ? -24.302 0.920 90.746 1.00 90.81 609 THR A C 1
ATOM 4080 O O . THR A 1 609 ? -24.574 2.011 90.251 1.00 90.81 609 THR A O 1
ATOM 4083 N N . ILE A 1 610 ? -25.257 0.094 91.193 1.00 89.44 610 ILE A N 1
ATOM 4084 C CA . ILE A 1 610 ? -26.676 0.470 91.342 1.00 89.44 610 ILE A CA 1
ATOM 4085 C C . ILE A 1 610 ? -26.816 1.311 92.619 1.00 89.44 610 ILE A C 1
ATOM 4087 O O . ILE A 1 610 ? -26.453 0.852 93.699 1.00 89.44 610 ILE A O 1
ATOM 4091 N N . ALA A 1 611 ? -27.321 2.541 92.514 1.00 86.06 611 ALA A N 1
ATOM 4092 C CA . ALA A 1 611 ? -27.524 3.418 93.671 1.00 86.06 611 ALA A CA 1
ATOM 4093 C C . ALA A 1 611 ? -28.682 2.942 94.572 1.00 86.06 611 ALA A C 1
ATOM 4095 O O . ALA A 1 611 ? -29.634 2.334 94.087 1.00 86.06 611 ALA A O 1
ATOM 4096 N N . ALA A 1 612 ? -28.633 3.259 95.871 1.00 81.19 612 ALA A N 1
ATOM 4097 C CA . ALA A 1 612 ? -29.758 3.016 96.780 1.00 81.19 612 ALA A CA 1
ATOM 4098 C C . ALA A 1 612 ? -31.036 3.713 96.271 1.00 81.19 612 ALA A C 1
ATOM 4100 O O . ALA A 1 612 ? -30.964 4.802 95.698 1.00 81.19 612 ALA A O 1
ATOM 4101 N N . SER A 1 613 ? -32.195 3.075 96.453 1.00 82.94 613 SER A N 1
ATOM 4102 C CA . SER A 1 613 ? -33.493 3.494 95.900 1.00 82.94 613 SER A CA 1
ATOM 4103 C C . SER A 1 613 ? -33.577 3.506 94.365 1.00 82.94 613 SER A C 1
ATOM 4105 O O . SER A 1 613 ? -34.553 4.010 93.813 1.00 82.94 613 SER A O 1
ATOM 4107 N N . SER A 1 614 ? -32.604 2.915 93.665 1.00 85.25 614 SER A N 1
ATOM 4108 C CA . SER A 1 614 ? -32.651 2.654 92.222 1.00 85.25 614 SER A CA 1
ATOM 4109 C C . SER A 1 614 ? -32.764 1.159 91.960 1.00 85.25 614 SER A C 1
ATOM 4111 O O . SER A 1 614 ? -32.301 0.342 92.745 1.00 85.25 614 SER A O 1
ATOM 4113 N N . SER A 1 615 ? -33.359 0.779 90.839 1.00 85.06 615 SER A N 1
ATOM 4114 C CA . SER A 1 615 ? -33.417 -0.613 90.384 1.00 85.06 615 SER A CA 1
ATOM 4115 C C . SER A 1 615 ? -32.493 -0.893 89.205 1.00 85.06 615 SER A C 1
ATOM 4117 O O . SER A 1 615 ? -32.554 -1.971 88.628 1.00 85.06 615 SER A O 1
ATOM 4119 N N . THR A 1 616 ? -31.691 0.086 88.767 1.00 89.06 616 THR A N 1
ATOM 4120 C CA . THR A 1 616 ? -30.978 0.027 87.482 1.00 89.06 616 THR A CA 1
ATOM 4121 C C . THR A 1 616 ? -29.580 0.654 87.548 1.00 89.06 616 THR A C 1
ATOM 4123 O O . THR A 1 616 ? -29.383 1.696 88.171 1.00 89.06 616 THR A O 1
ATOM 4126 N N . LEU A 1 617 ? -28.633 0.049 86.825 1.00 90.50 617 LEU A N 1
ATOM 4127 C CA . LEU A 1 617 ? -27.294 0.547 86.493 1.00 90.50 617 LEU A CA 1
ATOM 4128 C C . LEU A 1 617 ? -27.057 0.374 84.989 1.00 90.50 617 LEU A C 1
ATOM 4130 O O . LEU A 1 617 ? -27.394 -0.665 84.434 1.00 90.50 617 LEU A O 1
ATOM 4134 N N . THR A 1 618 ? -26.413 1.345 84.338 1.00 90.88 618 THR A N 1
ATOM 4135 C CA . THR A 1 618 ? -25.882 1.183 82.974 1.00 90.88 618 THR A CA 1
ATOM 4136 C C . THR A 1 618 ? -24.369 1.375 82.969 1.00 90.88 618 THR A C 1
ATOM 4138 O O . THR A 1 618 ? -23.877 2.413 83.402 1.00 90.88 618 THR A O 1
ATOM 4141 N N . ILE A 1 619 ? -23.642 0.374 82.475 1.00 90.81 619 ILE A N 1
ATOM 4142 C CA . ILE A 1 619 ? -22.192 0.397 82.270 1.00 90.81 619 ILE A CA 1
ATOM 4143 C C . ILE A 1 619 ? -21.945 0.786 80.811 1.00 90.81 619 ILE A C 1
ATOM 4145 O O . ILE A 1 619 ? -22.273 0.022 79.906 1.00 90.81 619 ILE A O 1
ATOM 4149 N N . SER A 1 620 ? -21.410 1.983 80.577 1.00 87.06 620 SER A N 1
ATOM 4150 C CA . SER A 1 620 ? -21.126 2.515 79.237 1.00 87.06 620 SER A CA 1
ATOM 4151 C C . SER A 1 620 ? -19.644 2.378 78.902 1.00 87.06 620 SER A C 1
ATOM 4153 O O . SER A 1 620 ? -18.805 2.641 79.758 1.00 87.06 620 SER A O 1
ATOM 4155 N N . GLY A 1 621 ? -19.323 2.022 77.655 1.00 85.00 621 GLY A N 1
ATOM 4156 C CA . GLY A 1 621 ? -17.936 1.922 77.188 1.00 85.00 621 GLY A CA 1
ATOM 4157 C C . GLY A 1 621 ? -17.429 0.495 76.978 1.00 85.00 621 GLY A C 1
ATOM 4158 O O . GLY A 1 621 ? -16.224 0.313 76.849 1.00 85.00 621 GLY A O 1
ATOM 4159 N N . VAL A 1 622 ? -18.309 -0.508 76.953 1.00 91.31 622 VAL A N 1
ATOM 4160 C CA . VAL A 1 622 ? -17.961 -1.910 76.668 1.00 91.31 622 VAL A CA 1
ATOM 4161 C C . VAL A 1 622 ? -17.644 -2.054 75.177 1.00 91.31 622 VAL A C 1
ATOM 4163 O O . VAL A 1 622 ? -18.377 -1.520 74.354 1.00 91.31 622 VAL A O 1
ATOM 4166 N N . THR A 1 623 ? -16.585 -2.764 74.790 1.00 89.00 623 THR A N 1
ATOM 4167 C CA . THR A 1 623 ? -16.238 -3.001 73.374 1.00 89.00 623 THR A CA 1
ATOM 4168 C C . THR A 1 623 ? -16.128 -4.487 73.051 1.00 89.00 623 THR A C 1
ATOM 4170 O O . THR A 1 623 ? -15.772 -5.296 73.908 1.00 89.00 623 THR A O 1
ATOM 4173 N N . TYR A 1 624 ? -16.426 -4.845 71.796 1.00 89.19 624 TYR A N 1
ATOM 4174 C CA . TYR A 1 624 ? -16.279 -6.206 71.273 1.00 89.19 624 TYR A CA 1
ATOM 4175 C C . TYR A 1 624 ? -15.764 -6.184 69.832 1.00 89.19 624 TYR A C 1
ATOM 4177 O O . TYR A 1 624 ? -16.257 -5.407 69.018 1.00 89.19 624 TYR A O 1
ATOM 4185 N N . THR A 1 625 ? -14.752 -6.987 69.501 1.00 82.75 625 THR A N 1
ATOM 4186 C CA . THR A 1 625 ? -13.954 -6.789 68.271 1.00 82.75 625 THR A CA 1
ATOM 4187 C C . THR A 1 625 ? -14.456 -7.512 67.021 1.00 82.75 625 THR A C 1
ATOM 4189 O O . THR A 1 625 ? -14.060 -7.134 65.919 1.00 82.75 625 THR A O 1
ATOM 4192 N N . ARG A 1 626 ? -15.312 -8.529 67.155 1.00 84.19 626 ARG A N 1
ATOM 4193 C CA . ARG A 1 626 ? -15.721 -9.406 66.048 1.00 84.19 626 ARG A CA 1
ATOM 4194 C C . ARG A 1 626 ? -17.225 -9.341 65.811 1.00 84.19 626 ARG A C 1
ATOM 4196 O O . ARG A 1 626 ? -17.995 -9.348 66.765 1.00 84.19 626 ARG A O 1
ATOM 4203 N N . ALA A 1 627 ? -17.637 -9.307 64.545 1.00 83.06 627 ALA A N 1
ATOM 4204 C CA . ALA A 1 627 ? -19.039 -9.479 64.184 1.00 83.06 627 ALA A CA 1
ATOM 4205 C C . ALA A 1 627 ? -19.408 -10.973 64.236 1.00 83.06 627 ALA A C 1
ATOM 4207 O O . ALA A 1 627 ? -18.958 -11.756 63.397 1.00 83.06 627 ALA A O 1
ATOM 4208 N N . GLU A 1 628 ? -20.176 -11.380 65.246 1.00 83.38 628 GLU A N 1
ATOM 4209 C CA . GLU A 1 628 ? -20.618 -12.764 65.446 1.00 83.38 628 GLU A CA 1
ATOM 4210 C C . GLU A 1 628 ? -21.914 -12.832 66.271 1.00 83.38 628 GLU A C 1
ATOM 4212 O O . GLU A 1 628 ? -22.237 -11.919 67.032 1.00 83.38 628 GLU A O 1
ATOM 4217 N N . SER A 1 629 ? -22.668 -13.920 66.115 1.00 85.12 629 SER A N 1
ATOM 4218 C CA . SER A 1 629 ? -23.883 -14.209 66.886 1.00 85.12 629 SER A CA 1
ATOM 4219 C C . SER A 1 629 ? -23.592 -15.126 68.073 1.00 85.12 629 SER A C 1
ATOM 4221 O O . SER A 1 629 ? -22.781 -16.041 67.947 1.00 85.12 629 SER A O 1
ATOM 4223 N N . GLY A 1 630 ? -24.324 -14.970 69.180 1.00 85.25 630 GLY A N 1
ATOM 4224 C CA . GLY A 1 630 ? -24.272 -15.908 70.311 1.00 85.25 630 GLY A CA 1
ATOM 4225 C C . GLY A 1 630 ? -23.380 -15.463 71.475 1.00 85.25 630 GLY A C 1
ATOM 4226 O O . GLY A 1 630 ? -22.977 -16.293 72.292 1.00 85.25 630 GLY A O 1
ATOM 4227 N N . VAL A 1 631 ? -23.058 -14.171 71.557 1.00 90.31 631 VAL A N 1
ATOM 4228 C CA . VAL A 1 631 ? -22.246 -13.599 72.639 1.00 90.31 631 VAL A CA 1
ATOM 4229 C C . VAL A 1 631 ? -23.102 -13.458 73.899 1.00 90.31 631 VAL A C 1
ATOM 4231 O O . VAL A 1 631 ? -24.222 -12.959 73.821 1.00 90.31 631 VAL A O 1
ATOM 4234 N N . VAL A 1 632 ? -22.596 -13.888 75.057 1.00 93.00 632 VAL A N 1
ATOM 4235 C CA . VAL A 1 632 ? -23.283 -13.777 76.358 1.00 93.00 632 VAL A CA 1
ATOM 4236 C C . VAL A 1 632 ? -22.348 -13.140 77.382 1.00 93.00 632 VAL A C 1
ATOM 4238 O O . VAL A 1 632 ? -21.191 -13.541 77.514 1.00 93.00 632 VAL A O 1
ATOM 4241 N N . LEU A 1 633 ? -22.870 -12.170 78.133 1.00 93.81 633 LEU A N 1
ATOM 4242 C CA . LEU A 1 633 ? -22.250 -11.544 79.307 1.00 93.81 633 LEU A CA 1
ATOM 4243 C C . LEU A 1 633 ? -22.940 -11.979 80.609 1.00 93.81 633 LEU A C 1
ATOM 4245 O O . LEU A 1 633 ? -24.150 -12.217 80.606 1.00 93.81 633 LEU A O 1
ATOM 4249 N N . THR A 1 634 ? -22.195 -11.990 81.716 1.00 93.19 634 THR A N 1
ATOM 4250 C CA . THR A 1 634 ? -22.705 -12.237 83.078 1.00 93.19 634 THR A CA 1
ATOM 4251 C C . THR A 1 634 ? -22.471 -11.018 83.969 1.00 93.19 634 THR A C 1
ATOM 4253 O O . THR A 1 634 ? -21.359 -10.495 84.008 1.00 93.19 634 THR A O 1
ATOM 4256 N N . ALA A 1 635 ? -23.501 -10.586 84.705 1.00 92.62 635 ALA A N 1
ATOM 4257 C CA . ALA A 1 635 ? -23.421 -9.541 85.721 1.00 92.62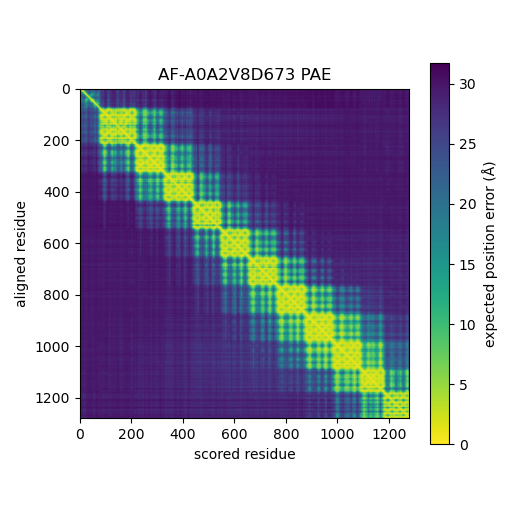 635 ALA A CA 1
ATOM 4258 C C . ALA A 1 635 ? -23.367 -10.160 87.119 1.00 92.62 635 ALA A C 1
ATOM 4260 O O . ALA A 1 635 ? -24.293 -10.852 87.548 1.00 92.62 635 ALA A O 1
ATOM 4261 N N . THR A 1 636 ? -22.292 -9.876 87.849 1.00 91.62 636 THR A N 1
ATOM 4262 C CA . THR A 1 636 ? -22.069 -10.426 89.190 1.00 91.62 636 THR A CA 1
ATOM 4263 C C . THR A 1 636 ? -22.000 -9.309 90.215 1.00 91.62 636 THR A C 1
ATOM 4265 O O . THR A 1 636 ? -21.325 -8.302 90.003 1.00 91.62 636 THR A O 1
ATOM 4268 N N . ARG A 1 637 ? -22.692 -9.492 91.344 1.00 91.75 637 ARG A N 1
ATOM 4269 C CA . ARG A 1 637 ? -22.624 -8.561 92.470 1.00 91.75 637 ARG A CA 1
ATOM 4270 C C . ARG A 1 637 ? -21.216 -8.546 93.068 1.00 91.75 637 ARG A C 1
ATOM 4272 O O . ARG A 1 637 ? -20.653 -9.601 93.352 1.00 91.75 637 ARG A O 1
ATOM 4279 N N . THR A 1 638 ? -20.699 -7.356 93.346 1.00 86.88 638 THR A N 1
ATOM 4280 C CA . THR A 1 638 ? -19.416 -7.146 94.029 1.00 86.88 638 THR A CA 1
ATOM 4281 C C . THR A 1 638 ? -19.568 -6.542 95.437 1.00 86.88 638 THR A C 1
ATOM 4283 O O . THR A 1 638 ? -18.703 -6.776 96.277 1.00 86.88 638 THR A O 1
ATOM 4286 N N . SER A 1 639 ? -20.671 -5.835 95.749 1.00 84.94 639 SER A N 1
ATOM 4287 C CA . SER A 1 639 ? -20.999 -5.260 97.080 1.00 84.94 639 SER A CA 1
ATOM 4288 C C . SER A 1 639 ? -22.508 -4.917 97.216 1.00 84.94 639 SER A C 1
ATOM 4290 O O . SER A 1 639 ? -23.219 -5.012 96.221 1.00 84.94 639 SER A O 1
ATOM 4292 N N . GLY A 1 640 ? -23.022 -4.547 98.405 1.00 85.31 640 GLY A N 1
ATOM 4293 C CA . GLY A 1 640 ? -24.428 -4.110 98.628 1.00 85.31 640 GLY A CA 1
ATOM 4294 C C . GLY A 1 640 ? -25.462 -5.228 98.868 1.00 85.31 640 GLY A C 1
ATOM 4295 O O . GLY A 1 640 ? -25.087 -6.279 99.392 1.00 85.31 640 GLY A O 1
ATOM 4296 N N . ASP A 1 641 ? -26.731 -4.993 98.492 1.00 81.62 641 ASP A N 1
ATOM 4297 C CA . ASP A 1 641 ? -27.894 -5.880 98.713 1.00 81.62 641 ASP A CA 1
ATOM 4298 C C . ASP A 1 641 ? -27.643 -7.320 98.248 1.00 81.62 641 ASP A C 1
ATOM 4300 O O . ASP A 1 641 ? -26.948 -7.568 97.261 1.00 81.62 641 ASP A O 1
ATOM 430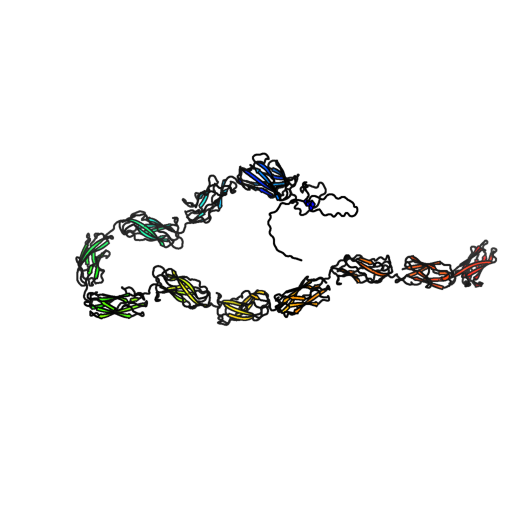4 N N . THR A 1 642 ? -28.235 -8.298 98.940 1.00 84.31 642 THR A N 1
ATOM 4305 C CA . THR A 1 642 ? -28.024 -9.719 98.623 1.00 84.31 642 THR A CA 1
ATOM 4306 C C . THR A 1 642 ? -28.831 -10.110 97.387 1.00 84.31 642 THR A C 1
ATOM 4308 O O . THR A 1 642 ? -29.992 -10.490 97.489 1.00 84.31 642 THR A O 1
ATOM 4311 N N . LEU A 1 643 ? -28.206 -10.006 96.215 1.00 86.19 643 LEU A N 1
ATOM 4312 C CA . LEU A 1 643 ? -28.815 -10.302 94.920 1.00 86.19 643 LEU A CA 1
ATOM 4313 C C . LEU A 1 643 ? -28.047 -11.420 94.206 1.00 86.19 643 LEU A C 1
ATOM 4315 O O . LEU A 1 643 ? -26.814 -11.391 94.134 1.00 86.19 643 LEU A O 1
ATOM 4319 N N . ALA A 1 644 ? -28.771 -12.393 93.653 1.00 88.00 644 ALA A N 1
ATOM 4320 C CA . ALA A 1 644 ? -28.184 -13.446 92.823 1.00 88.00 644 ALA A CA 1
ATOM 4321 C C . ALA A 1 644 ? -27.649 -12.884 91.479 1.00 88.00 644 ALA A C 1
ATOM 4323 O O . ALA A 1 644 ? -28.256 -11.941 90.960 1.00 88.00 644 ALA A O 1
ATOM 4324 N N . PRO A 1 645 ? -26.548 -13.431 90.908 1.00 88.38 645 PRO A N 1
ATOM 4325 C CA . PRO A 1 645 ? -26.019 -13.022 89.599 1.00 88.38 645 PRO A CA 1
ATOM 4326 C C . PRO A 1 645 ? -27.019 -13.219 88.456 1.00 88.38 645 PRO A C 1
ATOM 4328 O O . PRO A 1 645 ? -27.866 -14.110 88.517 1.00 88.38 645 PRO A O 1
ATOM 4331 N N . GLY A 1 646 ? -26.873 -12.425 87.393 1.00 88.62 646 GLY A N 1
ATOM 4332 C CA . GLY A 1 646 ? -27.755 -12.464 86.227 1.00 88.62 646 GLY A CA 1
ATOM 4333 C C . GLY A 1 646 ? -26.991 -12.494 84.910 1.00 88.62 646 GLY A C 1
ATOM 4334 O O . GLY A 1 646 ? -26.093 -11.684 84.684 1.00 88.62 646 GLY A O 1
ATOM 4335 N N . ASP A 1 647 ? -27.377 -13.402 84.021 1.00 92.19 647 ASP A N 1
ATOM 4336 C CA . ASP A 1 647 ? -26.850 -13.470 82.659 1.00 92.19 647 ASP A CA 1
ATOM 4337 C C . ASP A 1 647 ? -27.642 -12.566 81.706 1.00 92.19 647 ASP A C 1
ATOM 4339 O O . ASP A 1 647 ? -28.812 -12.253 81.930 1.00 92.19 647 ASP A O 1
ATOM 4343 N N . SER A 1 648 ? -26.998 -12.168 80.614 1.00 91.25 648 SER A N 1
ATOM 4344 C CA . SER A 1 648 ? -27.676 -11.602 79.446 1.00 91.25 648 SER A CA 1
ATOM 4345 C C . SER A 1 648 ? -28.236 -12.703 78.551 1.00 91.25 648 SER A C 1
ATOM 4347 O O . SER A 1 648 ? -27.795 -13.853 78.580 1.00 91.25 648 SER A O 1
ATOM 4349 N N . VAL A 1 649 ? -29.190 -12.334 77.701 1.00 88.81 649 VAL A N 1
ATOM 4350 C CA . VAL A 1 649 ? -29.566 -13.164 76.555 1.00 88.81 649 VAL A CA 1
ATOM 4351 C C . VAL A 1 649 ? -28.425 -13.138 75.537 1.00 88.81 649 VAL A C 1
ATOM 4353 O O . VAL A 1 649 ? -27.753 -12.117 75.381 1.00 88.81 649 VAL A O 1
ATOM 4356 N N . ALA A 1 650 ? -28.223 -14.247 74.826 1.00 86.88 650 ALA A N 1
ATOM 4357 C CA . ALA A 1 650 ? -27.282 -14.297 73.717 1.00 86.88 650 ALA A CA 1
ATOM 4358 C C . ALA A 1 650 ? -27.606 -13.209 72.679 1.00 86.88 650 ALA A C 1
ATOM 4360 O O . ALA A 1 650 ? -28.725 -13.151 72.167 1.00 86.88 650 ALA A O 1
ATOM 4361 N N . PHE A 1 651 ? -26.633 -12.358 72.359 1.00 88.31 651 PHE A N 1
ATOM 4362 C CA . PHE A 1 651 ? -26.787 -11.269 71.395 1.00 88.31 651 PHE A CA 1
ATOM 4363 C C . PHE A 1 651 ? -25.827 -11.419 70.212 1.00 88.31 651 PHE A C 1
ATOM 4365 O O . PHE A 1 651 ? -24.906 -12.242 70.213 1.00 88.31 651 PHE A O 1
ATOM 4372 N N . THR A 1 652 ? -26.090 -10.641 69.164 1.00 84.00 652 THR A N 1
ATOM 4373 C CA . THR A 1 652 ? -25.271 -10.596 67.950 1.00 84.00 652 THR A CA 1
ATOM 4374 C C . THR A 1 652 ? -24.530 -9.276 67.886 1.00 84.00 652 THR A C 1
ATOM 4376 O O . THR A 1 652 ? -25.114 -8.231 68.154 1.00 84.00 652 THR A O 1
ATOM 4379 N N . VAL A 1 653 ? -23.259 -9.319 67.507 1.00 86.31 653 VAL A N 1
ATOM 4380 C CA . VAL A 1 653 ? -22.464 -8.136 67.187 1.00 86.31 653 VAL A CA 1
ATOM 4381 C C . VAL A 1 653 ? -22.459 -7.966 65.667 1.00 86.31 653 VAL A C 1
ATOM 4383 O O . VAL A 1 653 ? -22.052 -8.865 64.934 1.00 86.31 653 VAL A O 1
ATOM 4386 N N . ASN A 1 654 ? -22.952 -6.829 65.182 1.00 83.62 654 ASN A N 1
ATOM 4387 C CA . ASN A 1 654 ? -23.009 -6.466 63.771 1.00 83.62 654 ASN A CA 1
ATOM 4388 C C . ASN A 1 654 ? -21.642 -5.982 63.263 1.00 83.62 654 ASN A C 1
ATOM 4390 O O . ASN A 1 654 ? -20.834 -5.442 64.018 1.00 83.62 654 ASN A O 1
ATOM 4394 N N . ALA A 1 655 ? -21.407 -6.109 61.958 1.00 77.38 655 ALA A N 1
ATOM 4395 C CA . ALA A 1 655 ? -20.288 -5.441 61.294 1.00 77.38 655 ALA A CA 1
ATOM 4396 C C . ALA A 1 655 ? -20.507 -3.915 61.233 1.00 77.38 655 ALA A C 1
ATOM 4398 O O . ALA A 1 655 ? -21.646 -3.444 61.198 1.00 77.38 655 ALA A O 1
ATOM 4399 N N . GLY A 1 656 ? -19.417 -3.146 61.213 1.00 76.50 656 GLY A N 1
ATOM 4400 C CA . GLY A 1 656 ? -19.427 -1.687 61.079 1.00 76.50 656 GLY A CA 1
ATOM 4401 C C . GLY A 1 656 ? -19.855 -1.188 59.702 1.00 76.50 656 GLY A C 1
ATOM 4402 O O . GLY A 1 656 ? -20.146 -1.968 58.794 1.00 76.50 656 GLY A O 1
ATOM 4403 N N . THR A 1 657 ? -19.896 0.135 59.529 1.00 82.38 657 THR A N 1
ATOM 4404 C CA . THR A 1 657 ? -20.156 0.738 58.215 1.00 82.38 657 THR A CA 1
ATOM 4405 C C . THR A 1 657 ? -19.071 0.339 57.221 1.00 82.38 657 THR A C 1
ATOM 4407 O O . THR A 1 657 ? -17.910 0.146 57.583 1.00 82.38 657 THR A O 1
ATOM 4410 N N . ILE A 1 658 ? -19.453 0.218 55.950 1.00 85.81 658 ILE A N 1
ATOM 4411 C CA . ILE A 1 658 ? -18.505 -0.075 54.877 1.00 85.81 658 ILE A CA 1
ATOM 4412 C C . ILE A 1 658 ? -17.473 1.049 54.814 1.00 85.81 658 ILE A C 1
ATOM 4414 O O . ILE A 1 658 ? -17.836 2.219 54.713 1.00 85.81 658 ILE A O 1
ATOM 4418 N N . THR A 1 659 ? -16.197 0.683 54.838 1.00 87.12 659 THR A N 1
ATOM 4419 C CA . THR A 1 659 ? -15.079 1.623 54.675 1.00 87.12 659 THR A CA 1
ATOM 4420 C C . THR A 1 659 ? -14.118 1.204 53.568 1.00 87.12 659 THR A C 1
ATOM 4422 O O . THR A 1 659 ? -13.372 2.048 53.069 1.00 87.12 659 THR A O 1
ATOM 4425 N N . LYS A 1 660 ? -14.153 -0.063 53.128 1.00 87.81 660 LYS A N 1
ATOM 4426 C CA . LYS A 1 660 ? -13.279 -0.593 52.073 1.00 87.81 660 LYS A CA 1
ATOM 4427 C C . LYS A 1 660 ? -13.947 -1.683 51.234 1.00 87.81 660 LYS A C 1
ATOM 4429 O O . LYS A 1 660 ? -14.842 -2.391 51.697 1.00 87.81 660 LYS A O 1
ATOM 4434 N N . LEU A 1 661 ? -13.487 -1.819 49.994 1.00 92.00 661 LEU A N 1
ATOM 4435 C CA . LEU A 1 661 ? -13.731 -2.986 49.147 1.00 92.00 661 LEU A CA 1
ATOM 4436 C C . LEU A 1 661 ? -12.593 -3.999 49.326 1.00 92.00 661 LEU A C 1
ATOM 4438 O O . LEU A 1 661 ? -11.463 -3.626 49.636 1.00 92.00 661 LEU A O 1
ATOM 4442 N N . ALA A 1 662 ? -12.874 -5.276 49.089 1.00 90.75 662 ALA A N 1
ATOM 4443 C CA . ALA A 1 662 ? -11.879 -6.342 49.045 1.00 90.75 662 ALA A CA 1
ATOM 4444 C C . ALA A 1 662 ? -12.230 -7.345 47.942 1.00 90.75 662 ALA A C 1
ATOM 4446 O O . ALA A 1 662 ? -13.389 -7.726 47.799 1.00 90.75 662 ALA A O 1
ATOM 4447 N N . ILE A 1 663 ? -11.241 -7.804 47.174 1.00 93.25 663 ILE A N 1
ATOM 4448 C CA . ILE A 1 663 ? -11.421 -8.947 46.271 1.00 93.25 663 ILE A CA 1
ATOM 4449 C C . ILE A 1 663 ? -11.096 -10.208 47.068 1.00 93.25 663 ILE A C 1
ATOM 4451 O O . ILE A 1 663 ? -9.948 -10.419 47.451 1.00 93.25 663 ILE A O 1
ATOM 4455 N N . THR A 1 664 ? -12.107 -11.030 47.342 1.00 90.06 664 THR A N 1
ATOM 4456 C CA . THR A 1 664 ? -11.976 -12.199 48.227 1.00 90.06 664 THR A CA 1
ATOM 4457 C C . THR A 1 664 ? -11.752 -13.502 47.473 1.00 90.06 664 THR A C 1
ATOM 4459 O O . THR A 1 664 ? -11.241 -14.454 48.057 1.00 90.06 664 THR A O 1
ATOM 4462 N N . ALA A 1 665 ? -12.119 -13.564 46.189 1.00 90.19 665 ALA A N 1
ATOM 4463 C CA . ALA A 1 665 ? -11.904 -14.750 45.369 1.00 90.19 665 ALA A CA 1
ATOM 4464 C C . ALA A 1 665 ? -11.781 -14.421 43.879 1.00 90.19 665 ALA A C 1
ATOM 4466 O O . ALA A 1 665 ? -12.497 -13.568 43.348 1.00 90.19 665 ALA A O 1
ATOM 4467 N N . ILE A 1 666 ? -10.919 -15.182 43.208 1.00 90.94 666 ILE A N 1
ATOM 4468 C CA . ILE A 1 666 ? -10.847 -15.305 41.752 1.00 90.94 666 ILE A CA 1
ATOM 4469 C C . ILE A 1 666 ? -11.134 -16.770 41.428 1.00 90.94 666 ILE A C 1
ATOM 4471 O O . ILE A 1 666 ? -10.546 -17.657 42.046 1.00 90.94 666 ILE A O 1
ATOM 4475 N N . SER A 1 667 ? -12.085 -17.024 40.527 1.00 87.00 667 SER A N 1
ATOM 4476 C CA . SER A 1 667 ? -12.535 -18.378 40.192 1.00 87.00 667 SER A CA 1
ATOM 4477 C C . SER A 1 667 ? -12.571 -18.606 38.676 1.00 87.00 667 SER A C 1
ATOM 4479 O O . SER A 1 667 ? -13.272 -17.865 37.981 1.00 87.00 667 SER A O 1
ATOM 4481 N N . PRO A 1 668 ? -11.864 -19.626 38.157 1.00 88.44 668 PRO A N 1
ATOM 4482 C CA . PRO A 1 668 ? -10.915 -20.475 38.888 1.00 88.44 668 PRO A CA 1
ATOM 4483 C C . PRO A 1 668 ? -9.707 -19.663 39.399 1.00 88.44 668 PRO A C 1
ATOM 4485 O O . PRO A 1 668 ? -9.411 -18.600 38.861 1.00 88.44 668 PRO A O 1
ATOM 4488 N N . ALA A 1 669 ? -9.011 -20.152 40.435 1.00 82.19 669 ALA A N 1
ATOM 4489 C CA . ALA A 1 669 ? -7.877 -19.447 41.062 1.00 82.19 669 ALA A CA 1
ATOM 4490 C C . ALA A 1 669 ? -6.713 -19.170 40.088 1.00 82.19 669 ALA A C 1
ATOM 4492 O O . ALA A 1 669 ? -5.960 -18.213 40.268 1.00 82.19 669 ALA A O 1
ATOM 4493 N N . THR A 1 670 ? -6.597 -19.993 39.044 1.00 85.69 670 THR A N 1
ATOM 4494 C CA . THR A 1 670 ? -5.696 -19.818 37.901 1.00 85.69 670 THR A CA 1
ATOM 4495 C C . THR A 1 670 ? -6.515 -19.721 36.607 1.00 85.69 670 THR A C 1
ATOM 4497 O O . THR A 1 670 ? -6.709 -20.719 35.905 1.00 85.69 670 THR A O 1
ATOM 4500 N N . PRO A 1 671 ? -7.078 -18.542 36.289 1.00 88.88 671 PRO A N 1
ATOM 4501 C CA . PRO A 1 671 ? -7.893 -18.365 35.093 1.00 88.88 671 PRO A CA 1
ATOM 4502 C C . PRO A 1 671 ? -7.078 -18.559 33.813 1.00 88.88 671 PRO A C 1
ATOM 4504 O O . PRO A 1 671 ? -5.866 -18.373 33.792 1.00 88.88 671 PRO A O 1
ATOM 4507 N N . THR A 1 672 ? -7.752 -18.958 32.736 1.00 88.00 672 THR A N 1
ATOM 4508 C CA . THR A 1 672 ? -7.129 -19.168 31.422 1.00 88.00 672 THR A CA 1
ATOM 4509 C C . THR A 1 672 ? -7.255 -17.903 30.576 1.00 88.00 672 THR A C 1
ATOM 4511 O O . THR A 1 672 ? -8.325 -17.298 30.526 1.00 88.00 672 THR A O 1
ATOM 4514 N N . ALA A 1 673 ? -6.179 -17.494 29.908 1.00 85.56 673 ALA A N 1
ATOM 4515 C CA . ALA A 1 673 ? -6.158 -16.313 29.059 1.00 85.56 673 ALA A CA 1
ATOM 4516 C C . ALA A 1 673 ? -7.237 -16.397 27.963 1.00 85.56 673 ALA A C 1
ATOM 4518 O O . ALA A 1 673 ? -7.467 -17.449 27.370 1.00 85.56 673 ALA A O 1
ATOM 4519 N N . GLY A 1 674 ? -7.943 -15.289 27.732 1.00 80.69 674 GLY A N 1
ATOM 4520 C CA . GLY A 1 674 ? -9.060 -15.200 26.786 1.00 80.69 674 GLY A CA 1
ATOM 4521 C C . GLY A 1 674 ? -10.372 -15.852 27.249 1.00 80.69 674 GLY A C 1
ATOM 4522 O O . GLY A 1 674 ? -11.418 -15.559 26.671 1.00 80.69 674 GLY A O 1
ATOM 4523 N N . VAL A 1 675 ? -10.359 -16.672 28.305 1.00 85.06 675 VAL A N 1
ATOM 4524 C CA . VAL A 1 675 ? -11.555 -17.314 28.871 1.00 85.06 675 VAL A CA 1
ATOM 4525 C C . VAL A 1 675 ? -12.130 -16.451 29.996 1.00 85.06 675 VAL A C 1
ATOM 4527 O O . VAL A 1 675 ? -11.397 -15.859 30.789 1.00 85.06 675 VAL A O 1
ATOM 4530 N N . GLY A 1 676 ? -13.460 -16.358 30.063 1.00 86.56 676 GLY A N 1
ATOM 4531 C CA . GLY A 1 676 ? -14.150 -15.640 31.132 1.00 86.56 676 GLY A CA 1
ATOM 4532 C C . GLY A 1 676 ? -13.953 -16.315 32.490 1.00 86.56 676 GLY A C 1
ATOM 4533 O O . GLY A 1 676 ? -14.207 -17.509 32.627 1.00 86.56 676 GLY A O 1
ATOM 4534 N N . PHE A 1 677 ? -13.549 -15.545 33.495 1.00 91.38 677 PHE A N 1
ATOM 4535 C CA . PHE A 1 677 ? -13.468 -15.963 34.890 1.00 91.38 677 PHE A CA 1
ATOM 4536 C C . PHE A 1 677 ? -14.301 -15.044 35.784 1.00 91.38 677 PHE A C 1
ATOM 4538 O O . PHE A 1 677 ? -14.850 -14.024 35.346 1.00 91.38 677 PHE A O 1
ATOM 4545 N N . SER A 1 678 ? -14.425 -15.439 37.044 1.00 92.00 678 SER A N 1
ATOM 4546 C CA . SER A 1 678 ? -15.269 -14.776 38.025 1.00 92.00 678 SER A CA 1
ATOM 4547 C C . SER A 1 678 ? -14.429 -14.076 39.088 1.00 92.00 678 SER A C 1
ATOM 4549 O O . SER A 1 678 ? -13.493 -14.661 39.633 1.00 92.00 678 SER A O 1
ATOM 4551 N N . VAL A 1 679 ? -14.788 -12.837 39.424 1.00 94.25 679 VAL A N 1
ATOM 4552 C CA . VAL A 1 679 ? -14.158 -12.051 40.497 1.00 94.25 679 VAL A CA 1
ATOM 4553 C C . VAL A 1 679 ? -15.199 -11.754 41.564 1.00 94.25 679 VAL A C 1
ATOM 4555 O O . VAL A 1 679 ? -16.220 -11.133 41.278 1.00 94.25 679 VAL A O 1
ATOM 4558 N N . THR A 1 680 ? -14.949 -12.185 42.799 1.00 92.75 680 THR A N 1
ATOM 4559 C CA . THR A 1 680 ? -15.837 -11.898 43.932 1.00 92.75 680 THR A CA 1
ATOM 4560 C C . THR A 1 680 ? -15.308 -10.713 44.718 1.00 92.75 680 THR A C 1
ATOM 4562 O O . THR A 1 680 ? -14.188 -10.743 45.231 1.00 92.75 680 THR A O 1
ATOM 4565 N N . VAL A 1 681 ? -16.129 -9.671 44.808 1.00 93.94 681 VAL A N 1
ATOM 4566 C CA . VAL A 1 681 ? -15.830 -8.439 45.539 1.00 93.94 681 VAL A CA 1
ATOM 4567 C C . VAL A 1 681 ? -16.738 -8.357 46.755 1.00 93.94 681 VAL A C 1
ATOM 4569 O O . VAL A 1 681 ? -17.946 -8.559 46.643 1.00 93.94 681 VAL A O 1
ATOM 4572 N N . GLN A 1 682 ? -16.148 -8.059 47.908 1.00 92.19 682 GLN A N 1
ATOM 4573 C CA . GLN A 1 682 ? -16.815 -7.909 49.191 1.00 92.19 682 GLN A CA 1
ATOM 4574 C C . GLN A 1 682 ? -16.667 -6.478 49.712 1.00 92.19 682 GLN A C 1
ATOM 4576 O O . GLN A 1 682 ? -15.584 -5.896 49.654 1.00 92.19 682 GLN A O 1
ATOM 4581 N N . SER A 1 683 ? -17.737 -5.918 50.263 1.00 90.94 683 SER A N 1
ATOM 4582 C CA . SER A 1 683 ? -17.689 -4.711 51.081 1.00 90.94 683 SER A CA 1
ATOM 4583 C C . SER A 1 683 ? -17.383 -5.070 52.533 1.00 90.94 683 SER A C 1
ATOM 4585 O O . SER A 1 683 ? -17.983 -5.986 53.100 1.00 90.94 683 SER A O 1
ATOM 4587 N N . GLN A 1 684 ? -16.437 -4.357 53.141 1.00 88.81 684 GLN A N 1
ATOM 4588 C CA . GLN A 1 684 ? -15.977 -4.608 54.505 1.00 88.81 684 GLN A CA 1
ATOM 4589 C C . GLN A 1 684 ? -15.941 -3.323 55.335 1.00 88.81 684 GLN A C 1
ATOM 4591 O O . GLN A 1 684 ? -15.806 -2.217 54.800 1.00 88.81 684 GLN A O 1
ATOM 4596 N N . ASP A 1 685 ? -16.036 -3.485 56.652 1.00 85.94 685 ASP A N 1
ATOM 4597 C CA . ASP A 1 685 ? -15.774 -2.418 57.616 1.00 85.94 685 ASP A CA 1
ATOM 4598 C C . ASP A 1 685 ? -14.264 -2.212 57.867 1.00 85.94 685 ASP A C 1
ATOM 4600 O O . ASP A 1 685 ? -13.404 -2.884 57.284 1.00 85.94 685 ASP A O 1
ATOM 4604 N N . ALA A 1 686 ? -13.921 -1.262 58.747 1.00 80.88 686 ALA A N 1
ATOM 4605 C CA . ALA A 1 686 ? -12.526 -0.929 59.058 1.00 80.88 686 ALA A CA 1
ATOM 4606 C C . ALA A 1 686 ? -11.744 -2.116 59.654 1.00 80.88 686 ALA A C 1
ATOM 4608 O O . ALA A 1 686 ? -10.534 -2.230 59.454 1.00 80.88 686 ALA A O 1
ATOM 4609 N N . ASN A 1 687 ? -12.443 -3.037 60.317 1.00 81.25 687 ASN A N 1
ATOM 4610 C CA . ASN A 1 687 ? -11.896 -4.215 60.978 1.00 81.25 687 ASN A CA 1
ATOM 4611 C C . ASN A 1 687 ? -11.921 -5.464 60.080 1.00 81.25 687 ASN A C 1
ATOM 4613 O O . ASN A 1 687 ? -11.566 -6.550 60.530 1.00 81.25 687 ASN A O 1
ATOM 4617 N N . SER A 1 688 ? -12.233 -5.304 58.789 1.00 83.06 688 SER A N 1
ATOM 4618 C CA . SER A 1 688 ? -12.319 -6.384 57.792 1.00 83.06 688 SER A CA 1
ATOM 4619 C C . SER A 1 688 ? -13.496 -7.341 57.992 1.00 83.06 688 SER A C 1
ATOM 4621 O O . SER A 1 688 ? -13.501 -8.424 57.406 1.00 83.06 688 SER A O 1
ATOM 4623 N N . ASN A 1 689 ? -14.509 -6.963 58.774 1.00 83.12 689 ASN A N 1
ATOM 4624 C CA . ASN A 1 689 ? -15.734 -7.747 58.836 1.00 83.12 689 ASN A CA 1
ATOM 4625 C C . ASN A 1 689 ? -16.555 -7.499 57.559 1.00 83.12 689 ASN A C 1
ATOM 4627 O O . ASN A 1 689 ? -16.689 -6.343 57.140 1.00 83.12 689 ASN A O 1
ATOM 4631 N N . PRO A 1 690 ? -17.137 -8.543 56.943 1.00 85.31 690 PRO A N 1
ATOM 4632 C CA . PRO A 1 690 ? -18.066 -8.373 55.834 1.00 85.31 690 PRO A CA 1
ATOM 4633 C C . PRO A 1 690 ? -19.248 -7.494 56.251 1.00 85.31 690 PRO A C 1
ATOM 4635 O O . PRO A 1 690 ? -19.957 -7.818 57.201 1.00 85.31 690 PRO A O 1
ATOM 4638 N N . SER A 1 691 ? -19.477 -6.399 55.532 1.00 86.94 691 SER A N 1
ATOM 4639 C CA . SER A 1 691 ? -20.512 -5.419 55.859 1.00 86.94 691 SER A CA 1
ATOM 4640 C C . SER A 1 691 ? -21.476 -5.261 54.691 1.00 86.94 691 SER A C 1
ATOM 4642 O O . SER A 1 691 ? -21.057 -5.051 53.551 1.00 86.94 691 SER A O 1
ATOM 4644 N N . ASN A 1 692 ? -22.772 -5.417 54.963 1.00 86.12 692 ASN A N 1
ATOM 4645 C CA . ASN A 1 692 ? -23.814 -5.309 53.947 1.00 86.12 692 ASN A CA 1
ATOM 4646 C C . ASN A 1 692 ? -23.952 -3.859 53.472 1.00 86.12 692 ASN A C 1
ATOM 4648 O O . ASN A 1 692 ? -23.872 -2.917 54.258 1.00 86.12 692 ASN A O 1
ATOM 4652 N N . VAL A 1 693 ? -24.227 -3.669 52.184 1.00 84.31 693 VAL A N 1
ATOM 4653 C CA . VAL A 1 693 ? -24.511 -2.352 51.615 1.00 84.31 693 VAL A CA 1
ATOM 4654 C C . VAL A 1 693 ? -25.856 -1.857 52.130 1.00 84.31 693 VAL A C 1
ATOM 4656 O O . VAL A 1 693 ? -26.911 -2.403 51.805 1.00 84.31 693 VAL A O 1
ATOM 4659 N N . THR A 1 694 ? -25.813 -0.795 52.927 1.00 71.06 694 THR A N 1
ATOM 4660 C CA . THR A 1 694 ? -26.977 -0.127 53.521 1.00 71.06 694 THR A CA 1
ATOM 4661 C C . THR A 1 694 ? -27.022 1.342 53.088 1.00 71.06 694 THR A C 1
ATOM 4663 O O . THR A 1 694 ? -25.971 1.961 52.945 1.00 71.06 694 THR A O 1
ATOM 4666 N N . GLY A 1 695 ? -28.218 1.921 52.896 1.00 63.91 695 GLY A N 1
ATOM 4667 C CA . GLY A 1 695 ? -28.376 3.351 52.554 1.00 63.91 695 GLY A CA 1
ATOM 4668 C C . GLY A 1 695 ? -29.044 3.666 51.208 1.00 63.91 695 GLY A C 1
ATOM 4669 O O . GLY A 1 695 ? -28.798 4.721 50.632 1.00 63.91 695 GLY A O 1
ATOM 4670 N N . GLY A 1 696 ? -29.877 2.767 50.674 1.00 69.00 696 GLY A N 1
ATOM 4671 C CA . GLY A 1 696 ? -30.756 3.053 49.527 1.00 69.00 696 GLY A CA 1
ATOM 4672 C C . GLY A 1 696 ? -30.081 3.115 48.150 1.00 69.00 696 GLY A C 1
ATOM 4673 O O . GLY A 1 696 ? -30.777 3.080 47.143 1.00 69.00 696 GLY A O 1
ATOM 4674 N N . THR A 1 697 ? -28.747 3.139 48.083 1.00 80.31 697 THR A N 1
ATOM 4675 C CA . THR A 1 697 ? -27.982 3.072 46.827 1.00 80.31 697 THR A CA 1
ATOM 4676 C C . THR A 1 697 ? -27.042 1.874 46.865 1.00 80.31 697 THR A C 1
ATOM 4678 O O . THR A 1 697 ? -26.257 1.732 47.802 1.00 80.31 697 THR A O 1
ATOM 4681 N N . ALA A 1 698 ? -27.116 1.011 45.853 1.00 85.44 698 ALA A N 1
ATOM 4682 C CA . ALA A 1 698 ? -26.202 -0.117 45.715 1.00 85.44 698 ALA A CA 1
ATOM 4683 C C . ALA A 1 698 ? -24.748 0.363 45.520 1.00 85.44 698 ALA A C 1
ATOM 4685 O O . ALA A 1 698 ? -24.506 1.439 44.964 1.00 85.44 698 ALA A O 1
ATOM 4686 N N . LEU A 1 699 ? -23.774 -0.423 45.985 1.00 89.75 699 LEU A N 1
ATOM 4687 C CA . LEU A 1 699 ? -22.358 -0.064 45.918 1.00 89.75 699 LEU A CA 1
ATOM 4688 C C . LEU A 1 699 ? -21.790 -0.528 44.575 1.00 89.75 699 LEU A C 1
ATOM 4690 O O . LEU A 1 699 ? -21.498 -1.710 44.382 1.00 89.75 699 LEU A O 1
ATOM 4694 N N . GLY A 1 700 ? -21.676 0.411 43.639 1.00 90.50 700 GLY A N 1
ATOM 4695 C CA . GLY A 1 700 ? -21.088 0.175 42.327 1.00 90.50 700 GLY A CA 1
ATOM 4696 C C . GLY A 1 700 ? -19.569 0.271 42.382 1.00 90.50 700 GLY A C 1
ATOM 4697 O O . GLY A 1 700 ? -19.013 1.136 43.067 1.00 90.50 700 GLY A O 1
ATOM 4698 N N . PHE A 1 701 ? -18.894 -0.593 41.635 1.00 93.56 701 PHE A N 1
ATOM 4699 C CA . PHE A 1 701 ? -17.451 -0.543 41.448 1.00 93.56 701 PHE A CA 1
ATOM 4700 C C . PHE A 1 701 ? -17.060 -0.919 40.018 1.00 93.56 701 PHE A C 1
ATOM 4702 O O . PHE A 1 701 ? -17.791 -1.613 39.305 1.00 93.56 701 PHE A O 1
ATOM 4709 N N . SER A 1 702 ? -15.867 -0.489 39.623 1.00 93.56 702 SER A N 1
ATOM 4710 C CA . SER A 1 702 ? -15.173 -0.945 38.427 1.00 93.56 702 SER A CA 1
ATOM 4711 C C . SER A 1 702 ? -13.936 -1.749 38.812 1.00 93.56 702 SER A C 1
ATOM 4713 O O . SER A 1 702 ? -13.277 -1.489 39.820 1.00 93.56 702 SER A O 1
ATOM 4715 N N . LEU A 1 703 ? -13.636 -2.752 38.002 1.00 94.88 703 LEU A N 1
ATOM 4716 C CA . LEU A 1 703 ? -12.430 -3.551 38.063 1.00 94.88 703 LEU A CA 1
ATOM 4717 C C . LEU A 1 703 ? -11.409 -2.947 37.106 1.00 94.88 703 LEU A C 1
ATOM 4719 O O . LEU A 1 703 ? -11.688 -2.736 35.924 1.00 94.88 703 LEU A O 1
ATOM 4723 N N . SER A 1 704 ? -10.212 -2.690 37.612 1.00 91.88 704 SER A N 1
ATOM 4724 C CA . SER A 1 704 ? -9.087 -2.215 36.815 1.00 91.88 704 SER A CA 1
ATOM 4725 C C . SER A 1 704 ? -7.838 -3.031 37.116 1.00 91.88 704 SER A C 1
ATOM 4727 O O . SER A 1 704 ? -7.670 -3.577 38.206 1.00 91.88 704 SER A O 1
ATOM 4729 N N . ARG A 1 705 ? -6.942 -3.139 36.134 1.00 92.88 705 ARG A N 1
ATOM 4730 C CA . ARG A 1 705 ? -5.644 -3.791 36.319 1.00 92.88 705 ARG A CA 1
ATOM 4731 C C . ARG A 1 705 ? -4.681 -2.828 37.000 1.00 92.88 705 ARG A C 1
ATOM 4733 O O . ARG A 1 705 ? -4.517 -1.701 36.541 1.00 92.88 705 ARG A O 1
ATOM 4740 N N . THR A 1 706 ? -4.005 -3.296 38.041 1.00 87.75 706 THR A N 1
ATOM 4741 C CA . THR A 1 706 ? -3.007 -2.512 38.789 1.00 87.75 706 THR A CA 1
ATOM 4742 C C . THR A 1 706 ? -1.605 -3.115 38.680 1.00 87.75 706 THR A C 1
ATOM 4744 O O . THR A 1 706 ? -0.629 -2.379 38.773 1.00 87.75 706 THR A O 1
ATOM 4747 N N . ALA A 1 707 ? -1.495 -4.419 38.388 1.00 84.88 707 ALA A N 1
ATOM 4748 C CA . ALA A 1 707 ? -0.249 -5.086 37.997 1.00 84.88 707 ALA A CA 1
ATOM 4749 C C . ALA A 1 707 ? -0.500 -6.157 36.913 1.00 84.88 707 ALA A C 1
ATOM 4751 O O . ALA A 1 707 ? -1.596 -6.718 36.837 1.00 84.88 707 ALA A O 1
ATOM 4752 N N . GLY A 1 708 ? 0.507 -6.420 36.071 1.00 86.94 708 GLY A N 1
ATOM 4753 C CA . GLY A 1 708 ? 0.433 -7.280 34.876 1.00 86.94 708 GLY A CA 1
ATOM 4754 C C . GLY A 1 708 ? 0.410 -6.486 33.560 1.00 86.94 708 GLY A C 1
ATOM 4755 O O . GLY A 1 708 ? 0.129 -5.283 33.551 1.00 86.94 708 GLY A O 1
ATOM 4756 N N . THR A 1 709 ? 0.716 -7.148 32.445 1.00 84.75 709 THR A N 1
ATOM 4757 C CA . THR A 1 709 ? 0.902 -6.521 31.123 1.00 84.75 709 THR A CA 1
ATOM 4758 C C . THR A 1 709 ? -0.241 -6.781 30.134 1.00 84.75 709 THR A C 1
ATOM 4760 O O . THR A 1 709 ? -0.415 -6.006 29.196 1.00 84.75 709 THR A O 1
ATOM 4763 N N . GLY A 1 710 ? -1.058 -7.812 30.349 1.00 83.44 710 GLY A N 1
ATOM 4764 C CA . GLY A 1 710 ? -2.234 -8.148 29.551 1.00 83.44 710 GLY A CA 1
ATOM 4765 C C . GLY A 1 710 ? -3.419 -7.221 29.796 1.00 83.44 710 GLY A C 1
ATOM 4766 O O . GLY A 1 710 ? -3.614 -6.684 30.886 1.00 83.44 710 GLY A O 1
ATOM 4767 N N . THR A 1 711 ? -4.245 -7.015 28.777 1.00 86.31 711 THR A N 1
ATOM 4768 C CA . THR A 1 711 ? -5.469 -6.206 28.849 1.00 86.31 711 THR A CA 1
ATOM 4769 C C . THR A 1 711 ? -6.570 -6.954 29.601 1.00 86.31 711 THR A C 1
ATOM 4771 O O . THR A 1 711 ? -6.840 -8.118 29.291 1.00 86.31 711 THR A O 1
ATOM 4774 N N . LEU A 1 712 ? -7.197 -6.272 30.565 1.00 90.38 712 LEU A N 1
ATOM 4775 C CA . LEU A 1 712 ? -8.383 -6.725 31.298 1.00 90.38 712 LEU A CA 1
ATOM 4776 C C . LEU A 1 712 ? -9.639 -6.296 30.515 1.00 90.38 712 LEU A C 1
ATOM 4778 O O . LEU A 1 712 ? -9.725 -5.140 30.101 1.00 90.38 712 LEU A O 1
ATOM 4782 N N . GLY A 1 713 ? -10.582 -7.209 30.289 1.00 85.94 713 GLY A N 1
ATOM 4783 C CA . GLY A 1 713 ? -11.773 -6.994 29.460 1.00 85.94 713 GLY A CA 1
ATOM 4784 C C . GLY A 1 713 ? -12.995 -7.787 29.935 1.00 85.94 713 GLY A C 1
ATOM 4785 O O . GLY A 1 713 ? -13.013 -8.327 31.040 1.00 85.94 713 GLY A O 1
ATOM 4786 N N . GLY A 1 714 ? -14.034 -7.849 29.099 1.00 88.88 714 GLY A N 1
ATOM 4787 C CA . GLY A 1 714 ? -15.301 -8.492 29.457 1.00 88.88 714 GLY A CA 1
ATOM 4788 C C . GLY A 1 714 ? -16.134 -7.637 30.418 1.00 88.88 714 GLY A C 1
ATOM 4789 O O . GLY A 1 714 ? -16.207 -6.416 30.262 1.00 88.88 714 GLY A O 1
ATOM 4790 N N . THR A 1 715 ? -16.773 -8.261 31.406 1.00 90.31 715 THR A N 1
ATOM 4791 C CA . THR A 1 715 ? -17.601 -7.549 32.394 1.00 90.31 715 THR A CA 1
ATOM 4792 C C . THR A 1 715 ? -16.720 -6.926 33.477 1.00 90.31 715 THR A C 1
ATOM 4794 O O . THR A 1 715 ? -16.293 -7.609 34.400 1.00 90.31 715 THR A O 1
ATOM 4797 N N . LEU A 1 716 ? -16.433 -5.624 33.385 1.00 93.12 716 LEU A N 1
ATOM 4798 C CA . LEU A 1 716 ? -15.523 -4.930 34.316 1.00 93.12 716 LEU A CA 1
ATOM 4799 C C . LEU A 1 716 ? -16.223 -4.116 35.399 1.00 93.12 716 LEU A C 1
ATOM 4801 O O . LEU A 1 716 ? -15.567 -3.441 36.184 1.00 93.12 716 LEU A O 1
ATOM 4805 N N . THR A 1 717 ? -17.543 -4.141 35.448 1.00 90.94 717 THR A N 1
ATOM 4806 C CA . THR A 1 717 ? -18.313 -3.431 36.463 1.00 90.94 717 THR A CA 1
ATOM 4807 C C . THR A 1 717 ? -19.126 -4.425 37.268 1.00 90.94 717 THR A C 1
ATOM 4809 O O . THR A 1 717 ? -19.611 -5.433 36.757 1.00 90.94 717 THR A O 1
ATOM 4812 N N . GLY A 1 718 ? -19.252 -4.144 38.556 1.00 89.00 718 GLY A N 1
ATOM 4813 C CA . GLY A 1 718 ? -20.067 -4.922 39.469 1.00 89.00 718 GLY A CA 1
ATOM 4814 C C . GLY A 1 718 ? -20.841 -3.997 40.386 1.00 89.00 718 GLY A C 1
ATOM 4815 O O . GLY A 1 718 ? -20.508 -2.825 40.568 1.00 89.00 718 GLY A O 1
ATOM 4816 N N . THR A 1 719 ? -21.928 -4.509 40.939 1.00 91.25 719 THR A N 1
ATOM 4817 C CA . THR A 1 719 ? -22.748 -3.771 41.895 1.00 91.25 719 THR A CA 1
ATOM 4818 C C . THR A 1 719 ? -23.084 -4.705 43.039 1.00 91.25 719 THR A C 1
ATOM 4820 O O . THR A 1 719 ? -23.745 -5.719 42.832 1.00 91.25 719 THR A O 1
ATOM 4823 N N . ILE A 1 720 ? -22.617 -4.376 44.243 1.00 91.19 720 ILE A N 1
ATOM 4824 C CA . ILE A 1 720 ? -23.053 -5.070 45.453 1.00 91.19 720 ILE A CA 1
ATOM 4825 C C . ILE A 1 720 ? -24.429 -4.510 45.798 1.00 91.19 720 ILE A C 1
ATOM 4827 O O . ILE A 1 720 ? -24.578 -3.323 46.109 1.00 91.19 720 ILE A O 1
ATOM 4831 N N . ALA A 1 721 ? -25.439 -5.364 45.656 1.00 86.81 721 ALA A N 1
ATOM 4832 C CA . ALA A 1 721 ? -26.825 -5.004 45.893 1.00 86.81 721 ALA A CA 1
ATOM 4833 C C . ALA A 1 721 ? -27.047 -4.566 47.346 1.00 86.81 721 ALA A C 1
ATOM 4835 O O . ALA A 1 721 ? -26.350 -4.994 48.266 1.00 86.81 721 ALA A O 1
ATOM 4836 N N . ILE A 1 722 ? -28.058 -3.726 47.553 1.00 83.94 722 ILE A N 1
ATOM 4837 C CA . ILE A 1 722 ? -28.494 -3.323 48.892 1.00 83.94 722 ILE A CA 1
ATOM 4838 C C . ILE A 1 722 ? -28.898 -4.584 49.670 1.00 83.94 722 ILE A C 1
ATOM 4840 O O . ILE A 1 722 ? -29.639 -5.417 49.155 1.00 83.94 722 ILE A O 1
ATOM 4844 N N . GLY A 1 723 ? -28.395 -4.731 50.895 1.00 82.19 723 GLY A N 1
ATOM 4845 C CA . GLY A 1 723 ? -28.602 -5.922 51.727 1.00 82.19 723 GLY A CA 1
ATOM 4846 C C . GLY A 1 723 ? -27.612 -7.067 51.479 1.00 82.19 723 GLY A C 1
ATOM 4847 O O . GLY A 1 723 ? -27.571 -7.995 52.281 1.00 82.19 723 GLY A O 1
ATOM 4848 N N . ALA A 1 724 ? -26.776 -6.986 50.441 1.00 86.50 724 ALA A N 1
ATOM 4849 C CA . ALA A 1 724 ? -25.658 -7.898 50.225 1.00 86.50 724 ALA A CA 1
ATOM 4850 C C . ALA A 1 724 ? -24.339 -7.244 50.655 1.00 86.50 724 ALA A C 1
ATOM 4852 O O . ALA A 1 724 ? -24.194 -6.023 50.632 1.00 86.50 724 ALA A O 1
ATOM 4853 N N . ASN A 1 725 ? -23.357 -8.057 51.022 1.00 88.69 725 ASN A N 1
ATOM 4854 C CA . ASN A 1 725 ? -21.974 -7.635 51.262 1.00 88.69 725 ASN A CA 1
ATOM 4855 C C . ASN A 1 725 ? -21.021 -8.108 50.164 1.00 88.69 725 ASN A C 1
ATOM 4857 O O . ASN A 1 725 ? -19.838 -7.801 50.214 1.00 88.69 725 ASN A O 1
ATOM 4861 N N . THR A 1 726 ? -21.499 -8.897 49.205 1.00 91.44 726 THR A N 1
ATOM 4862 C CA . THR A 1 726 ? -20.674 -9.532 48.180 1.00 91.44 726 THR A CA 1
ATOM 4863 C C . THR A 1 726 ? -21.382 -9.534 46.835 1.00 91.44 726 THR A C 1
ATOM 4865 O O . THR A 1 726 ? -22.609 -9.597 46.762 1.00 91.44 726 THR A O 1
ATOM 4868 N N . VAL A 1 727 ? -20.604 -9.479 45.758 1.00 93.75 727 VAL A N 1
ATOM 4869 C CA . VAL A 1 727 ? -21.074 -9.791 44.408 1.00 93.75 727 VAL A CA 1
ATOM 4870 C C . VAL A 1 727 ? -19.973 -10.503 43.639 1.00 93.75 727 VAL A C 1
ATOM 4872 O O . VAL A 1 727 ? -18.794 -10.161 43.756 1.00 93.75 727 VAL A O 1
ATOM 4875 N N . THR A 1 728 ? -20.365 -11.478 42.828 1.00 92.56 728 THR A N 1
ATOM 4876 C CA . THR A 1 728 ? -19.469 -12.148 41.891 1.00 92.56 728 THR A CA 1
ATOM 4877 C C . THR A 1 728 ? -19.703 -11.592 40.493 1.00 92.56 728 THR A C 1
ATOM 4879 O O . THR A 1 728 ? -20.791 -11.714 39.933 1.00 92.56 728 THR A O 1
ATOM 4882 N N . VAL A 1 729 ? -18.673 -10.969 39.929 1.00 92.31 729 VAL A N 1
ATOM 4883 C CA . VAL A 1 729 ? -18.659 -10.486 38.548 1.00 92.31 729 VAL A CA 1
ATOM 4884 C C . VAL A 1 729 ? -18.195 -11.630 37.657 1.00 92.31 729 VAL A C 1
ATOM 4886 O O . VAL A 1 729 ? -17.050 -12.061 37.766 1.00 92.31 729 VAL A O 1
ATOM 4889 N N . ASN A 1 730 ? -19.084 -12.135 36.802 1.00 91.62 730 ASN A N 1
ATOM 4890 C CA . ASN A 1 730 ? -18.792 -13.217 35.861 1.00 91.62 730 ASN A CA 1
ATOM 4891 C C . ASN A 1 730 ? -18.408 -12.665 34.482 1.00 91.62 730 ASN A C 1
ATOM 4893 O O . ASN A 1 730 ? -18.946 -11.650 34.034 1.00 91.62 730 ASN A O 1
ATOM 4897 N N . GLY A 1 731 ? -17.524 -13.378 33.782 1.00 88.19 731 GLY A N 1
ATOM 4898 C CA . GLY A 1 731 ? -17.120 -13.019 32.421 1.00 88.19 731 GLY A CA 1
ATOM 4899 C C . GLY A 1 731 ? -16.060 -11.920 32.366 1.00 88.19 731 GLY A C 1
ATOM 4900 O O . GLY A 1 731 ? -15.967 -11.218 31.361 1.00 88.19 731 GLY A O 1
ATOM 4901 N N . VAL A 1 732 ? -15.265 -11.761 33.428 1.00 91.94 732 VAL A N 1
ATOM 4902 C CA . VAL A 1 732 ? -14.026 -10.976 33.377 1.00 91.94 732 VAL A CA 1
ATOM 4903 C C . VAL A 1 732 ? -13.040 -11.743 32.503 1.00 91.94 732 VAL A C 1
ATOM 4905 O O . VAL A 1 732 ? -12.867 -12.942 32.690 1.00 91.94 732 VAL A O 1
ATOM 4908 N N . THR A 1 733 ? -12.396 -11.089 31.544 1.00 89.94 733 THR A N 1
ATOM 4909 C CA . THR A 1 733 ? -11.380 -11.722 30.696 1.00 89.94 733 THR A CA 1
ATOM 4910 C C . THR A 1 733 ? -10.036 -11.043 30.873 1.00 89.94 733 THR A C 1
ATOM 4912 O O . THR A 1 733 ? -9.940 -9.849 31.164 1.00 89.94 733 THR A O 1
ATOM 4915 N N . TYR A 1 734 ? -8.971 -11.816 30.687 1.00 90.12 734 TYR A N 1
ATOM 4916 C CA . TYR A 1 734 ? -7.610 -11.306 30.673 1.00 90.12 734 TYR A CA 1
ATOM 4917 C C . TYR A 1 734 ? -6.881 -11.881 29.468 1.00 90.12 734 TYR A C 1
ATOM 4919 O O . TYR A 1 734 ? -6.954 -13.077 29.203 1.00 90.12 734 TYR A O 1
ATOM 4927 N N . THR A 1 735 ? -6.239 -11.022 28.688 1.00 83.94 735 THR A N 1
ATOM 4928 C CA . THR A 1 735 ? -5.770 -11.389 27.338 1.00 83.94 735 THR A CA 1
ATOM 4929 C C . THR A 1 735 ? -4.433 -12.126 27.314 1.00 83.94 735 THR A C 1
ATOM 4931 O O . THR A 1 735 ? -4.145 -12.785 26.317 1.00 83.94 735 THR A O 1
ATOM 4934 N N . LYS A 1 736 ? -3.633 -12.046 28.385 1.00 85.12 736 LYS A N 1
ATOM 4935 C CA . LYS A 1 736 ? -2.256 -12.552 28.405 1.00 85.12 736 LYS A CA 1
ATOM 4936 C C . LYS A 1 736 ? -2.019 -13.592 29.496 1.00 85.12 736 LYS A C 1
ATOM 4938 O O . LYS A 1 736 ? -2.432 -13.392 30.632 1.00 85.12 736 LYS A O 1
ATOM 4943 N N . ALA A 1 737 ? -1.316 -14.673 29.172 1.00 86.00 737 ALA A N 1
ATOM 4944 C CA . ALA A 1 737 ? -0.837 -15.620 30.177 1.00 86.00 737 ALA A CA 1
ATOM 4945 C C . ALA A 1 737 ? 0.405 -15.056 30.891 1.00 86.00 737 ALA A C 1
ATOM 4947 O O . ALA A 1 737 ? 1.442 -14.844 30.259 1.00 86.00 737 ALA A O 1
ATOM 4948 N N . GLU A 1 738 ? 0.302 -14.779 32.192 1.00 86.88 738 GLU A N 1
ATOM 4949 C CA . GLU A 1 738 ? 1.398 -14.262 33.021 1.00 86.88 738 GLU A CA 1
ATOM 4950 C C . GLU A 1 738 ? 1.124 -14.450 34.524 1.00 86.88 738 GLU A C 1
ATOM 4952 O O . GLU A 1 738 ? -0.022 -14.593 34.958 1.00 86.88 738 GLU A O 1
ATOM 4957 N N . SER A 1 739 ? 2.186 -14.450 35.333 1.00 87.00 739 SER A N 1
ATOM 4958 C CA . SER A 1 739 ? 2.114 -14.524 36.798 1.00 87.00 739 SER A CA 1
ATOM 4959 C C . SER A 1 739 ? 2.126 -13.139 37.444 1.00 87.00 739 SER A C 1
ATOM 4961 O O . SER A 1 739 ? 2.809 -12.238 36.959 1.00 87.00 739 SER A O 1
ATOM 4963 N N . GLY A 1 740 ? 1.469 -12.994 38.596 1.00 88.38 740 GLY A N 1
ATOM 4964 C CA . GLY A 1 740 ? 1.521 -11.767 39.398 1.00 88.38 740 GLY A CA 1
ATOM 4965 C C . GLY A 1 740 ? 0.530 -10.687 38.958 1.00 88.38 740 GLY A C 1
ATOM 4966 O O . GLY A 1 740 ? 0.736 -9.508 39.242 1.00 88.38 740 GLY A O 1
ATOM 4967 N N . VAL A 1 741 ? -0.546 -11.074 38.267 1.00 91.12 741 VAL A N 1
ATOM 4968 C CA . VAL A 1 741 ? -1.628 -10.159 37.891 1.00 91.12 741 VAL A CA 1
ATOM 4969 C C . VAL A 1 741 ? -2.343 -9.687 39.156 1.00 91.12 741 VAL A C 1
ATOM 4971 O O . VAL A 1 741 ? -2.658 -10.491 40.033 1.00 91.12 741 VAL A O 1
ATOM 4974 N N . VAL A 1 742 ? -2.607 -8.381 39.251 1.00 92.19 742 VAL A N 1
ATOM 4975 C CA . VAL A 1 742 ? -3.383 -7.777 40.345 1.00 92.19 742 VAL A CA 1
ATOM 4976 C C . VAL A 1 742 ? -4.496 -6.928 39.750 1.00 92.19 742 VAL A C 1
ATOM 4978 O O . VAL A 1 742 ? -4.249 -6.045 38.919 1.00 92.19 742 VAL A O 1
ATOM 4981 N N . ILE A 1 743 ? -5.721 -7.189 40.198 1.00 93.56 743 ILE A N 1
ATOM 4982 C CA . ILE A 1 743 ? -6.911 -6.412 39.850 1.00 93.56 743 ILE A CA 1
ATOM 4983 C C . ILE A 1 743 ? -7.325 -5.618 41.088 1.00 93.56 743 ILE A C 1
ATOM 4985 O O . ILE A 1 743 ? -7.220 -6.116 42.205 1.00 93.56 743 ILE A O 1
ATOM 4989 N N . THR A 1 744 ? -7.805 -4.395 40.892 1.00 93.19 744 THR A N 1
ATOM 4990 C CA . THR A 1 744 ? -8.353 -3.549 41.953 1.00 93.19 744 THR A CA 1
ATOM 4991 C C . THR A 1 744 ? -9.816 -3.245 41.676 1.00 93.19 744 THR A C 1
ATOM 4993 O O . THR A 1 744 ? -10.177 -2.814 40.581 1.00 93.19 744 THR A O 1
ATOM 4996 N N . ALA A 1 745 ? -10.657 -3.438 42.689 1.00 94.19 745 ALA A N 1
ATOM 4997 C CA . ALA A 1 745 ? -12.031 -2.966 42.704 1.00 94.19 745 ALA A CA 1
ATOM 4998 C C . ALA A 1 745 ? -12.058 -1.528 43.234 1.00 94.19 745 ALA A C 1
ATOM 5000 O O . ALA A 1 745 ? -11.758 -1.277 44.403 1.00 94.19 745 ALA A O 1
ATOM 5001 N N . THR A 1 746 ? -12.410 -0.582 42.368 1.00 92.94 746 THR A N 1
ATOM 5002 C CA . THR A 1 746 ? -12.515 0.842 42.702 1.00 92.94 746 THR A CA 1
ATOM 5003 C C . THR A 1 746 ? -13.975 1.250 42.706 1.00 92.94 746 THR A C 1
ATOM 5005 O O . THR A 1 746 ? -14.695 1.014 41.739 1.00 92.94 746 THR A O 1
ATOM 5008 N N . ARG A 1 747 ? -14.427 1.875 43.792 1.00 93.31 747 ARG A N 1
ATOM 5009 C CA . ARG A 1 747 ? -15.806 2.352 43.903 1.00 93.31 747 ARG A CA 1
ATOM 5010 C C . ARG A 1 747 ? -16.133 3.354 42.789 1.00 93.31 747 ARG A C 1
ATOM 5012 O O . ARG A 1 747 ? -15.403 4.321 42.593 1.00 93.31 747 ARG A O 1
ATOM 5019 N N . THR A 1 748 ? -17.277 3.168 42.139 1.00 90.00 748 THR A N 1
ATOM 5020 C CA . THR A 1 748 ? -17.835 4.089 41.136 1.00 90.00 748 THR A CA 1
ATOM 5021 C C . THR A 1 748 ? -19.078 4.822 41.645 1.00 90.00 748 THR A C 1
ATOM 5023 O O . THR A 1 748 ? -19.308 5.962 41.257 1.00 90.00 748 THR A O 1
ATOM 5026 N N . SER A 1 749 ? -19.870 4.213 42.536 1.00 85.56 749 SER A N 1
ATOM 5027 C CA . SER A 1 749 ? -21.099 4.802 43.097 1.00 85.56 749 SER A CA 1
ATOM 5028 C C . SER A 1 749 ? -21.481 4.155 44.437 1.00 85.56 749 SER A C 1
ATOM 5030 O O . SER A 1 749 ? -20.982 3.085 44.765 1.00 85.56 749 SER A O 1
ATOM 5032 N N . GLY A 1 750 ? -22.365 4.783 45.222 1.00 84.38 750 GLY A N 1
ATOM 5033 C CA . GLY A 1 750 ? -22.796 4.271 46.536 1.00 84.38 750 GLY A CA 1
ATOM 5034 C C . GLY A 1 750 ? -21.861 4.647 47.706 1.00 84.38 750 GLY A C 1
ATOM 5035 O O . GLY A 1 750 ? -21.032 5.551 47.537 1.00 84.38 750 GLY A O 1
ATOM 5036 N N . PRO A 1 751 ? -22.004 3.995 48.883 1.00 82.88 751 PRO A N 1
ATOM 5037 C CA . PRO A 1 751 ? -21.297 4.326 50.132 1.00 82.88 751 PRO A CA 1
ATOM 5038 C C . PRO A 1 751 ? -19.774 4.461 49.994 1.00 82.88 751 PRO A C 1
ATOM 5040 O O . PRO A 1 751 ? -19.153 3.734 49.226 1.00 82.88 751 PRO A O 1
ATOM 5043 N N . ALA A 1 752 ? -19.160 5.388 50.736 1.00 81.25 752 ALA A N 1
ATOM 5044 C CA . ALA A 1 752 ? -17.723 5.652 50.650 1.00 81.25 752 ALA A CA 1
ATOM 5045 C C . ALA A 1 752 ? -16.897 4.415 51.050 1.00 81.25 752 ALA A C 1
ATOM 5047 O O . ALA A 1 752 ? -16.967 3.952 52.182 1.00 81.25 752 ALA A O 1
ATOM 5048 N N . ALA A 1 753 ? -16.101 3.904 50.113 1.00 86.94 753 ALA A N 1
ATOM 5049 C CA . ALA A 1 753 ? -15.226 2.758 50.313 1.00 86.94 753 ALA A CA 1
ATOM 5050 C C . ALA A 1 753 ? -13.895 3.002 49.598 1.00 86.94 753 ALA A C 1
ATOM 5052 O O . ALA A 1 753 ? -13.881 3.450 48.445 1.00 86.94 753 ALA A O 1
ATOM 5053 N N . THR A 1 754 ? -12.785 2.712 50.271 1.00 89.00 754 THR A N 1
ATOM 5054 C CA . THR A 1 754 ? -11.457 2.686 49.651 1.00 89.00 754 THR A CA 1
ATOM 5055 C C . THR A 1 754 ? -11.313 1.471 48.731 1.00 89.00 754 THR A C 1
ATOM 5057 O O . THR A 1 754 ? -12.002 0.459 48.894 1.00 89.00 754 THR A O 1
ATOM 5060 N N . ALA A 1 755 ? -10.462 1.596 47.711 1.00 88.50 755 ALA A N 1
ATOM 5061 C CA . ALA A 1 755 ? -10.279 0.560 46.701 1.00 88.50 755 ALA A CA 1
ATOM 5062 C C . ALA A 1 755 ? -9.625 -0.704 47.288 1.00 88.50 755 ALA A C 1
ATOM 5064 O O . ALA A 1 755 ? -8.761 -0.613 48.159 1.00 88.50 755 ALA A O 1
ATOM 5065 N N . GLY A 1 756 ? -10.031 -1.872 46.787 1.00 90.06 756 GLY A N 1
ATOM 5066 C CA . GLY A 1 756 ? -9.548 -3.176 47.244 1.00 90.06 756 GLY A CA 1
ATOM 5067 C C . GLY A 1 756 ? -8.812 -3.931 46.150 1.00 90.06 756 GLY A C 1
ATOM 5068 O O . GLY A 1 756 ? -9.414 -4.242 45.122 1.00 90.06 756 GLY A O 1
ATOM 5069 N N . ALA A 1 757 ? -7.539 -4.249 46.374 1.00 90.31 757 ALA A N 1
ATOM 5070 C CA . ALA A 1 757 ? -6.746 -5.075 45.466 1.00 90.31 757 ALA A CA 1
ATOM 5071 C C . ALA A 1 757 ? -6.942 -6.575 45.745 1.00 90.31 757 ALA A C 1
ATOM 5073 O O . ALA A 1 757 ? -7.202 -6.980 46.880 1.00 90.31 757 ALA A O 1
ATOM 5074 N N . SER A 1 758 ? -6.797 -7.404 44.712 1.00 92.06 758 SER A N 1
ATOM 5075 C CA . SER A 1 758 ? -6.665 -8.854 44.854 1.00 92.06 758 SER A CA 1
ATOM 5076 C C . SER A 1 758 ? -5.274 -9.231 45.364 1.00 92.06 758 SER A C 1
ATOM 5078 O O . SER A 1 758 ? -4.315 -8.468 45.230 1.00 92.06 758 SER A O 1
ATOM 5080 N N . ALA A 1 759 ? -5.127 -10.460 45.862 1.00 90.19 759 ALA A N 1
ATOM 5081 C CA . ALA A 1 759 ? -3.807 -11.081 45.900 1.00 90.19 759 ALA A CA 1
ATOM 5082 C C . ALA A 1 759 ? -3.259 -11.239 44.461 1.00 90.19 759 ALA A C 1
ATOM 5084 O O . ALA A 1 759 ? -4.059 -11.363 43.521 1.00 90.19 759 ALA A O 1
ATOM 5085 N N . PRO A 1 760 ? -1.927 -11.242 44.264 1.00 89.69 760 PRO A N 1
ATOM 5086 C CA . PRO A 1 760 ? -1.336 -11.592 42.978 1.00 89.69 760 PRO A CA 1
ATOM 5087 C C . PRO A 1 760 ? -1.755 -13.007 42.564 1.00 89.69 760 PRO A C 1
ATOM 5089 O O . PRO A 1 760 ? -1.659 -13.936 43.365 1.00 89.69 760 PRO A O 1
ATOM 5092 N N . PHE A 1 761 ? -2.199 -13.180 41.321 1.00 90.31 761 PHE A N 1
ATOM 5093 C CA . PHE A 1 761 ? -2.597 -14.482 40.776 1.00 90.31 761 PHE A CA 1
ATOM 5094 C C . PHE A 1 761 ? -1.962 -14.740 39.404 1.00 90.31 761 PHE A C 1
ATOM 5096 O O . PHE A 1 761 ? -1.374 -13.842 38.793 1.00 90.31 761 PHE A O 1
ATOM 5103 N N . THR A 1 762 ? -2.050 -15.985 38.934 1.00 87.88 762 THR A N 1
ATOM 5104 C CA . THR A 1 762 ? -1.473 -16.421 37.655 1.00 87.88 762 THR A CA 1
ATOM 5105 C C . THR A 1 762 ? -2.573 -16.685 36.643 1.00 87.88 762 THR A C 1
ATOM 5107 O O . THR A 1 762 ? -3.513 -17.422 36.931 1.00 87.88 762 THR A O 1
ATOM 5110 N N . VAL A 1 763 ? -2.431 -16.115 35.448 1.00 88.31 763 VAL A N 1
ATOM 5111 C CA . VAL A 1 763 ? -3.268 -16.433 34.290 1.00 88.31 763 VAL A CA 1
ATOM 5112 C C . VAL A 1 763 ? -2.529 -17.463 33.440 1.00 88.31 763 VAL A C 1
ATOM 5114 O O . VAL A 1 763 ? -1.426 -17.199 32.963 1.00 88.31 763 VAL A O 1
ATOM 5117 N N . ASN A 1 764 ? -3.127 -18.636 33.254 1.00 86.31 764 ASN A N 1
ATOM 5118 C CA . ASN A 1 764 ? -2.570 -19.719 32.446 1.00 86.31 764 ASN A CA 1
ATOM 5119 C C . ASN A 1 764 ? -2.876 -19.507 30.959 1.00 86.31 764 ASN A C 1
ATOM 5121 O O . ASN A 1 764 ? -3.884 -18.898 30.605 1.00 86.31 764 ASN A O 1
ATOM 5125 N N . ALA A 1 765 ? -2.036 -20.039 30.075 1.00 83.19 765 ALA A N 1
ATOM 5126 C CA . ALA A 1 765 ? -2.369 -20.123 28.654 1.00 83.19 765 ALA A CA 1
ATOM 5127 C C . ALA A 1 765 ? -3.458 -21.182 28.413 1.00 83.19 765 ALA A C 1
ATOM 5129 O O . ALA A 1 765 ? -3.569 -22.147 29.173 1.00 83.19 765 ALA A O 1
ATOM 5130 N N . GLY A 1 766 ? -4.259 -21.001 27.362 1.00 81.94 766 GLY A N 1
ATOM 5131 C CA . GLY A 1 766 ? -5.198 -22.021 26.896 1.00 81.94 766 GLY A CA 1
ATOM 5132 C C . GLY A 1 766 ? -4.494 -23.229 26.275 1.00 81.94 766 GLY A C 1
ATOM 5133 O O . GLY A 1 766 ? -3.269 -23.271 26.165 1.00 81.94 766 GLY A O 1
ATOM 5134 N N . ALA A 1 767 ? -5.277 -24.220 25.840 1.00 84.44 767 ALA A N 1
ATOM 5135 C CA . ALA A 1 767 ? -4.736 -25.346 25.084 1.00 84.44 767 ALA A CA 1
ATOM 5136 C C . ALA A 1 767 ? -4.068 -24.852 23.791 1.00 84.44 767 ALA A C 1
ATOM 5138 O O . ALA A 1 767 ? -4.585 -23.952 23.117 1.00 84.44 767 ALA A O 1
ATOM 5139 N N . ALA A 1 768 ? -2.929 -25.450 23.439 1.00 88.06 768 ALA A N 1
ATOM 5140 C CA . ALA A 1 768 ? -2.255 -25.155 22.186 1.00 88.06 768 ALA A CA 1
ATOM 5141 C C . ALA A 1 768 ? -3.204 -25.433 21.008 1.00 88.06 768 ALA A C 1
ATOM 5143 O O . ALA A 1 768 ? -3.832 -26.485 20.929 1.00 88.06 768 ALA A O 1
ATOM 5144 N N . SER A 1 769 ? -3.328 -24.465 20.101 1.00 90.62 769 SER A N 1
ATOM 5145 C CA . SER A 1 769 ? -4.267 -24.523 18.968 1.00 90.62 769 SER A CA 1
ATOM 5146 C C . SER A 1 769 ? -3.631 -24.155 17.628 1.00 90.62 769 SER A C 1
ATOM 5148 O O . SER A 1 769 ? -4.130 -24.553 16.576 1.00 90.62 769 SER A O 1
ATOM 5150 N N . LYS A 1 770 ? -2.510 -23.424 17.644 1.00 91.94 770 LYS A N 1
ATOM 5151 C CA . LYS A 1 770 ? -1.783 -22.997 16.446 1.00 91.94 770 LYS A CA 1
ATOM 5152 C C . LYS A 1 770 ? -0.278 -23.009 16.676 1.00 91.94 770 LYS A C 1
ATOM 5154 O O . LYS A 1 770 ? 0.184 -22.850 17.802 1.00 91.94 770 LYS A O 1
ATOM 5159 N N . LEU A 1 771 ? 0.483 -23.158 15.603 1.00 94.06 771 LEU A N 1
ATOM 5160 C CA . LEU A 1 771 ? 1.910 -22.846 15.580 1.00 94.06 771 LEU A CA 1
ATOM 5161 C C . LEU A 1 771 ? 2.098 -21.382 15.175 1.00 94.06 771 LEU A C 1
ATOM 5163 O O . LEU A 1 771 ? 1.255 -20.820 14.480 1.00 94.06 771 LEU A O 1
ATOM 5167 N N . VAL A 1 772 ? 3.204 -20.770 15.589 1.00 94.06 772 VAL A N 1
ATOM 5168 C CA . VAL A 1 772 ? 3.679 -19.465 15.108 1.00 94.06 772 VAL A CA 1
ATOM 5169 C C . VAL A 1 772 ? 5.204 -19.475 15.086 1.00 94.06 772 VAL A C 1
ATOM 5171 O O . VAL A 1 772 ? 5.839 -19.936 16.034 1.00 94.06 772 VAL A O 1
ATOM 5174 N N . ILE A 1 773 ? 5.810 -18.938 14.026 1.00 95.12 773 ILE A N 1
ATOM 5175 C CA . ILE A 1 773 ? 7.253 -18.679 14.007 1.00 95.12 773 ILE A CA 1
ATOM 5176 C C . ILE A 1 773 ? 7.478 -17.292 14.609 1.00 95.12 773 ILE A C 1
ATOM 5178 O O . ILE A 1 773 ? 7.242 -16.273 13.961 1.00 95.12 773 ILE A O 1
ATOM 5182 N N . ILE A 1 774 ? 7.909 -17.256 15.868 1.00 93.19 774 ILE A N 1
ATOM 5183 C CA . ILE A 1 774 ? 8.015 -16.014 16.653 1.00 93.19 774 ILE A CA 1
ATOM 5184 C C . ILE A 1 774 ? 9.364 -15.312 16.498 1.00 93.19 774 ILE A C 1
ATOM 5186 O O . ILE A 1 774 ? 9.497 -14.142 16.844 1.00 93.19 774 ILE A O 1
ATOM 5190 N N . SER A 1 775 ? 10.376 -16.019 15.997 1.00 93.12 775 SER A N 1
ATOM 5191 C CA . SER A 1 775 ? 11.700 -15.458 15.756 1.00 93.12 775 SER A CA 1
ATOM 5192 C C . SER A 1 775 ? 12.349 -16.135 14.563 1.00 93.12 775 SER A C 1
ATOM 5194 O O . SER A 1 775 ? 12.349 -17.363 14.456 1.00 93.12 775 SER A O 1
ATOM 5196 N N . VAL A 1 776 ? 12.920 -15.315 13.685 1.00 92.81 776 VAL A N 1
ATOM 5197 C CA . VAL A 1 776 ? 13.789 -15.744 12.593 1.00 92.81 776 VAL A CA 1
ATOM 5198 C C . VAL A 1 776 ? 15.174 -15.188 12.887 1.00 92.81 776 VAL A C 1
ATOM 5200 O O . VAL A 1 776 ? 15.348 -13.980 13.021 1.00 92.81 776 VAL A O 1
ATOM 5203 N N . ASN A 1 777 ? 16.140 -16.088 13.047 1.00 93.62 777 ASN A N 1
ATOM 5204 C CA . ASN A 1 777 ? 17.556 -15.817 13.270 1.00 93.62 777 ASN A CA 1
ATOM 5205 C C . ASN A 1 777 ? 17.838 -14.801 14.393 1.00 93.62 777 ASN A C 1
ATOM 5207 O O . ASN A 1 777 ? 18.656 -13.902 14.243 1.00 93.62 777 ASN A O 1
ATOM 5211 N N . GLY A 1 778 ? 17.114 -14.888 15.514 1.00 88.06 778 GLY A N 1
ATOM 5212 C CA . GLY A 1 778 ? 17.302 -13.966 16.642 1.00 88.06 778 GLY A CA 1
ATOM 5213 C C . GLY A 1 778 ? 16.928 -12.508 16.339 1.00 88.06 778 GLY A C 1
ATOM 5214 O O . GLY A 1 778 ? 17.355 -11.615 17.063 1.00 88.06 778 GLY A O 1
ATOM 5215 N N . GLY A 1 779 ? 16.152 -12.258 15.279 1.00 85.06 779 GLY A N 1
ATOM 5216 C CA . GLY A 1 779 ? 15.741 -10.918 14.852 1.00 85.06 779 GLY A CA 1
ATOM 5217 C C . GLY A 1 779 ? 16.720 -10.219 13.905 1.00 85.06 779 GLY A C 1
ATOM 5218 O O . GLY A 1 779 ? 16.432 -9.106 13.471 1.00 85.06 779 GLY A O 1
ATOM 5219 N N . VAL A 1 780 ? 17.846 -10.849 13.549 1.00 88.38 780 VAL A N 1
ATOM 5220 C CA . VAL A 1 780 ? 18.751 -10.343 12.508 1.00 88.38 780 VAL A CA 1
ATOM 5221 C C . VAL A 1 780 ? 18.465 -11.019 11.169 1.00 88.38 780 VAL A C 1
ATOM 5223 O O . VAL A 1 780 ? 18.162 -12.208 11.113 1.00 88.38 780 VAL A O 1
ATOM 5226 N N . ASN A 1 781 ? 18.576 -10.277 10.068 1.00 89.94 781 ASN A N 1
ATOM 5227 C CA . ASN A 1 781 ? 18.365 -10.825 8.726 1.00 89.94 781 ASN A CA 1
ATOM 5228 C C . ASN A 1 781 ? 19.296 -12.030 8.478 1.00 89.94 781 ASN A C 1
ATOM 5230 O O . ASN A 1 781 ? 20.511 -11.888 8.646 1.00 89.94 781 ASN A O 1
ATOM 5234 N N . PRO A 1 782 ? 18.770 -13.202 8.077 1.00 91.75 782 PRO A N 1
ATOM 5235 C CA . PRO A 1 782 ? 19.596 -14.327 7.653 1.00 91.75 782 PRO A CA 1
ATOM 5236 C C . PRO A 1 782 ? 20.490 -13.953 6.472 1.00 91.75 782 PRO A C 1
ATOM 5238 O O . PRO A 1 782 ? 20.118 -13.121 5.647 1.00 91.75 782 PRO A O 1
ATOM 5241 N N . THR A 1 783 ? 21.639 -14.607 6.358 1.00 90.88 783 THR A N 1
ATOM 5242 C CA . THR A 1 783 ? 22.540 -14.465 5.209 1.00 90.88 783 THR A CA 1
ATOM 5243 C C . THR A 1 783 ? 22.318 -15.626 4.245 1.00 90.88 783 THR A C 1
ATOM 5245 O O . THR A 1 783 ? 22.257 -16.777 4.678 1.00 90.88 783 THR A O 1
ATOM 5248 N N . ALA A 1 784 ? 22.197 -15.346 2.948 1.00 90.50 784 ALA A N 1
ATOM 5249 C CA . ALA A 1 784 ? 21.984 -16.360 1.923 1.00 90.50 784 ALA A CA 1
ATOM 5250 C C . ALA A 1 784 ? 23.095 -17.425 1.958 1.00 90.50 784 ALA A C 1
ATOM 5252 O O . ALA A 1 784 ? 24.272 -17.106 2.107 1.00 90.50 784 ALA A O 1
ATOM 5253 N N . GLY A 1 785 ? 22.708 -18.699 1.871 1.00 86.06 785 GLY A N 1
ATOM 5254 C CA . GLY A 1 785 ? 23.613 -19.851 1.952 1.00 86.06 785 GLY A CA 1
ATOM 5255 C C . GLY A 1 785 ? 24.092 -20.214 3.365 1.00 86.06 785 GLY A C 1
ATOM 5256 O O . GLY A 1 785 ? 24.470 -21.364 3.589 1.00 86.06 785 GLY A O 1
ATOM 5257 N N . SER A 1 786 ? 24.017 -19.297 4.335 1.00 89.56 786 SER A N 1
ATOM 5258 C CA . SER A 1 786 ? 24.408 -19.559 5.724 1.00 89.56 786 SER A CA 1
ATOM 5259 C C . SER A 1 786 ? 23.277 -20.215 6.526 1.00 89.56 786 SER A C 1
ATOM 5261 O O . SER A 1 786 ? 22.107 -19.862 6.345 1.00 89.56 786 SER A O 1
ATOM 5263 N N . PRO A 1 787 ? 23.597 -21.147 7.443 1.00 92.31 787 PRO A N 1
ATOM 5264 C CA . PRO A 1 787 ? 22.608 -21.710 8.346 1.00 92.31 787 PRO A CA 1
ATOM 5265 C C . PRO A 1 787 ? 22.083 -20.643 9.313 1.00 92.31 787 PRO A C 1
ATOM 5267 O O . PRO A 1 787 ? 22.857 -19.881 9.891 1.00 92.31 787 PRO A O 1
ATOM 5270 N N . PHE A 1 788 ? 20.772 -20.624 9.526 1.00 93.62 788 PHE A N 1
ATOM 5271 C CA . PHE A 1 788 ? 20.106 -19.812 10.537 1.00 93.62 788 PHE A CA 1
ATOM 5272 C C . PHE A 1 788 ? 19.128 -20.657 11.353 1.00 93.62 788 PHE A C 1
ATOM 5274 O O . PHE A 1 788 ? 18.827 -21.809 11.018 1.00 93.62 788 PHE A O 1
ATOM 5281 N N . SER A 1 789 ? 18.645 -20.079 12.448 1.00 94.44 789 SER A N 1
ATOM 5282 C CA . SER A 1 789 ? 17.688 -20.733 13.335 1.00 94.44 789 SER A CA 1
ATOM 5283 C C . SER A 1 789 ? 16.346 -20.021 13.321 1.00 94.44 789 SER A C 1
ATOM 5285 O O . SER A 1 789 ? 16.283 -18.806 13.159 1.00 94.44 789 SER A O 1
ATOM 5287 N N . ILE A 1 790 ? 15.269 -20.759 13.542 1.00 95.94 790 ILE A N 1
ATOM 5288 C CA . ILE A 1 790 ? 13.950 -20.193 13.829 1.00 95.94 790 ILE A CA 1
ATOM 5289 C C . ILE A 1 790 ? 13.450 -20.713 15.170 1.00 95.94 790 ILE A C 1
ATOM 5291 O O . ILE A 1 790 ? 13.801 -21.818 15.582 1.00 95.94 790 ILE A O 1
ATOM 5295 N N . VAL A 1 791 ? 12.606 -19.931 15.837 1.00 95.38 791 VAL A N 1
ATOM 5296 C CA . VAL A 1 791 ? 11.883 -20.382 17.029 1.00 95.38 791 VAL A CA 1
ATOM 5297 C C . VAL A 1 791 ? 10.423 -20.551 16.657 1.00 95.38 791 VAL A C 1
ATOM 5299 O O . VAL A 1 791 ? 9.748 -19.580 16.303 1.00 95.38 791 VAL A O 1
ATOM 5302 N N . VAL A 1 792 ? 9.946 -21.789 16.735 1.00 95.38 792 VAL A N 1
ATOM 5303 C CA . VAL A 1 792 ? 8.533 -22.113 16.556 1.00 95.38 792 VAL A CA 1
ATOM 5304 C C . VAL A 1 792 ? 7.911 -22.254 17.933 1.00 95.38 792 VAL A C 1
ATOM 5306 O O . VAL A 1 792 ? 8.420 -22.993 18.773 1.00 95.38 792 VAL A O 1
ATOM 5309 N N . GLN A 1 793 ? 6.821 -21.535 18.162 1.00 94.56 793 GLN A N 1
ATOM 5310 C CA . GLN A 1 793 ? 6.062 -21.558 19.401 1.00 94.56 793 GLN A CA 1
ATOM 5311 C C . GLN A 1 793 ? 4.657 -22.090 19.124 1.00 94.56 793 GLN A C 1
ATOM 5313 O O . GLN A 1 793 ? 3.999 -21.660 18.176 1.00 94.56 793 GLN A O 1
ATOM 5318 N N . SER A 1 794 ? 4.185 -23.012 19.954 1.00 93.62 794 SER A N 1
ATOM 5319 C CA . SER A 1 794 ? 2.773 -23.366 20.029 1.00 93.62 794 SER A CA 1
ATOM 5320 C C . SER A 1 794 ? 2.036 -22.306 20.840 1.00 93.62 794 SER A C 1
ATOM 5322 O O . SER A 1 794 ? 2.458 -21.923 21.934 1.00 93.62 794 SER A O 1
ATOM 5324 N N . GLN A 1 795 ? 0.932 -21.809 20.293 1.00 91.25 795 GLN A N 1
ATOM 5325 C CA . GLN A 1 795 ? 0.101 -20.798 20.926 1.00 91.25 795 GLN A CA 1
ATOM 5326 C C . GLN A 1 795 ? -1.343 -21.267 21.083 1.00 91.25 795 GLN A C 1
ATOM 5328 O O . GLN A 1 795 ? -1.859 -22.054 20.282 1.00 91.25 795 GLN A O 1
ATOM 5333 N N . ASP A 1 796 ? -2.016 -20.751 22.105 1.00 88.88 796 ASP A N 1
ATOM 5334 C CA . ASP A 1 796 ? -3.467 -20.847 22.226 1.00 88.88 796 ASP A CA 1
ATOM 5335 C C . ASP A 1 796 ? -4.181 -19.948 21.194 1.00 88.88 796 ASP A C 1
ATOM 5337 O O . ASP A 1 796 ? -3.557 -19.211 20.417 1.00 88.88 796 ASP A O 1
ATOM 5341 N N . ALA A 1 797 ? -5.515 -20.014 21.160 1.00 82.44 797 ALA A N 1
ATOM 5342 C CA . ALA A 1 797 ? -6.319 -19.250 20.205 1.00 82.44 797 ALA A CA 1
ATOM 5343 C C . ALA A 1 797 ? -6.141 -17.727 20.375 1.00 82.44 797 ALA A C 1
ATOM 5345 O O . ALA A 1 797 ? -6.287 -16.968 19.416 1.00 82.44 797 ALA A O 1
ATOM 5346 N N . SER A 1 798 ? -5.769 -17.285 21.578 1.00 80.56 798 SER A N 1
ATOM 5347 C CA . SER A 1 798 ? -5.541 -15.885 21.940 1.00 80.56 798 SER A CA 1
ATOM 5348 C C . SER A 1 798 ? -4.106 -15.407 21.681 1.00 80.56 798 SER A C 1
ATOM 5350 O O . SER A 1 798 ? -3.835 -14.219 21.829 1.00 80.56 798 SER A O 1
ATOM 5352 N N . GLY A 1 799 ? -3.204 -16.284 21.226 1.00 82.75 799 GLY A N 1
ATOM 5353 C CA . GLY A 1 799 ? -1.822 -15.939 20.881 1.00 82.75 799 GLY A CA 1
ATOM 5354 C C . GLY A 1 799 ? -0.822 -16.035 22.036 1.00 82.75 799 GLY A C 1
ATOM 5355 O O . GLY A 1 799 ? 0.287 -15.518 21.914 1.00 82.75 799 GLY A O 1
ATOM 5356 N N . ASN A 1 800 ? -1.177 -16.690 23.143 1.00 86.81 800 ASN A N 1
ATOM 5357 C CA . ASN A 1 800 ? -0.261 -16.929 24.260 1.00 86.81 800 ASN A CA 1
ATOM 5358 C C . ASN A 1 800 ? 0.519 -18.224 24.064 1.00 86.81 800 ASN A C 1
ATOM 5360 O O . ASN A 1 800 ? -0.033 -19.192 23.550 1.00 86.81 800 ASN A O 1
ATOM 5364 N N . ALA A 1 801 ? 1.768 -18.269 24.534 1.00 87.50 801 ALA A N 1
ATOM 5365 C CA . ALA A 1 801 ? 2.579 -19.484 24.528 1.00 87.50 801 ALA A CA 1
ATOM 5366 C C . ALA A 1 801 ? 1.891 -20.599 25.333 1.00 87.50 801 ALA A C 1
ATOM 5368 O O . ALA A 1 801 ? 1.694 -20.459 26.538 1.00 87.50 801 ALA A O 1
ATOM 5369 N N . ALA A 1 802 ? 1.553 -21.701 24.671 1.00 90.44 802 ALA A N 1
ATOM 5370 C CA . ALA A 1 802 ? 0.789 -22.805 25.238 1.00 90.44 802 ALA A CA 1
ATOM 5371 C C . ALA A 1 802 ? 1.594 -24.100 25.160 1.00 90.44 802 ALA A C 1
ATOM 5373 O O . ALA A 1 802 ? 2.211 -24.382 24.131 1.00 90.44 802 ALA A O 1
ATOM 5374 N N . LEU A 1 803 ? 1.606 -24.874 26.246 1.00 91.25 803 LEU A N 1
ATOM 5375 C CA . LEU A 1 803 ? 2.304 -26.158 26.288 1.00 91.25 803 LEU A CA 1
ATOM 5376 C C . LEU A 1 803 ? 1.597 -27.171 25.377 1.00 91.25 803 LEU A C 1
ATOM 5378 O O . LEU A 1 803 ? 0.366 -27.215 25.358 1.00 91.25 803 LEU A O 1
ATOM 5382 N N . VAL A 1 804 ? 2.363 -27.994 24.660 1.00 90.88 804 VAL A N 1
ATOM 5383 C CA . VAL A 1 804 ? 1.815 -29.151 23.935 1.00 90.88 804 VAL A CA 1
ATOM 5384 C C . VAL A 1 804 ? 1.667 -30.353 24.873 1.00 90.88 804 VAL A C 1
ATOM 5386 O O . VAL A 1 804 ? 2.488 -30.569 25.767 1.00 90.88 804 VAL A O 1
ATOM 5389 N N . SER A 1 805 ? 0.604 -31.129 24.686 1.00 89.25 805 SER A N 1
ATOM 5390 C CA . SER A 1 805 ? 0.260 -32.312 25.480 1.00 89.25 805 SER A CA 1
ATOM 5391 C C . SER A 1 805 ? 0.962 -33.587 25.006 1.00 89.25 805 SER A C 1
ATOM 5393 O O . SER A 1 805 ? 1.195 -34.496 25.801 1.00 89.25 805 SER A O 1
ATOM 5395 N N . THR A 1 806 ? 1.349 -33.633 23.731 1.00 89.75 806 THR A N 1
ATOM 5396 C CA . THR A 1 806 ? 2.139 -34.704 23.113 1.00 89.75 806 THR A CA 1
ATOM 5397 C C . THR A 1 806 ? 3.290 -34.118 22.302 1.00 89.75 806 THR A C 1
ATOM 5399 O O . THR A 1 806 ? 3.207 -32.976 21.837 1.00 89.75 806 THR A O 1
ATOM 5402 N N . ASP A 1 807 ? 4.363 -34.894 22.114 1.00 93.25 807 ASP A N 1
ATOM 5403 C CA . ASP A 1 807 ? 5.473 -34.510 21.237 1.00 93.25 807 ASP A CA 1
ATOM 5404 C C . ASP A 1 807 ? 4.926 -34.140 19.854 1.00 93.25 807 ASP A C 1
ATOM 5406 O O . ASP A 1 807 ? 4.394 -34.972 19.117 1.00 93.25 807 ASP A O 1
ATOM 5410 N N . THR A 1 808 ? 5.027 -32.859 19.515 1.00 93.94 808 THR A N 1
ATOM 5411 C CA . THR A 1 808 ? 4.412 -32.297 18.317 1.00 93.94 808 THR A CA 1
ATOM 5412 C C . THR A 1 808 ? 5.497 -32.004 17.301 1.00 93.94 808 THR A C 1
ATOM 5414 O O . THR A 1 808 ? 6.301 -31.083 17.470 1.00 93.94 808 THR A O 1
ATOM 5417 N N . THR A 1 809 ? 5.533 -32.804 16.237 1.00 94.12 809 THR A N 1
ATOM 5418 C CA . THR A 1 809 ? 6.490 -32.639 15.139 1.00 94.12 809 THR A CA 1
ATOM 5419 C C . THR A 1 809 ? 5.928 -31.705 14.072 1.00 94.12 809 THR A C 1
ATOM 5421 O O . THR A 1 809 ? 4.727 -31.699 13.787 1.00 94.12 809 THR A O 1
ATOM 5424 N N . MET A 1 810 ? 6.799 -30.933 13.432 1.00 95.69 810 MET A N 1
ATOM 5425 C CA . MET A 1 810 ? 6.444 -30.006 12.359 1.00 95.69 810 MET A CA 1
ATOM 5426 C C . MET A 1 810 ? 7.449 -30.049 11.214 1.00 95.69 810 MET A C 1
ATOM 5428 O O . MET A 1 810 ? 8.622 -30.367 11.410 1.00 95.69 810 MET A O 1
ATOM 5432 N N . SER A 1 811 ? 6.979 -29.677 10.029 1.00 95.25 811 SER A N 1
ATOM 5433 C CA . SER A 1 811 ? 7.788 -29.378 8.852 1.00 95.25 811 SER A CA 1
ATOM 5434 C C . SER A 1 811 ? 7.754 -27.882 8.554 1.00 95.25 811 SER A C 1
ATOM 5436 O O . SER A 1 811 ? 6.702 -27.247 8.670 1.00 95.25 811 SER A O 1
ATOM 5438 N N . ILE A 1 812 ? 8.880 -27.336 8.111 1.00 96.94 812 ILE A N 1
ATOM 5439 C CA . ILE A 1 812 ? 9.025 -25.945 7.697 1.00 96.94 812 ILE A CA 1
ATOM 5440 C C . ILE A 1 812 ? 9.006 -25.878 6.178 1.00 96.94 812 ILE A C 1
ATOM 5442 O O . ILE A 1 812 ? 9.754 -26.571 5.492 1.00 96.94 812 ILE A O 1
ATOM 5446 N N . THR A 1 813 ? 8.144 -25.018 5.654 1.00 95.12 813 THR A N 1
ATOM 5447 C CA . THR A 1 813 ? 7.994 -24.789 4.216 1.00 95.12 813 THR A CA 1
ATOM 5448 C C . THR A 1 813 ? 8.118 -23.305 3.906 1.00 95.12 813 THR A C 1
ATOM 5450 O O . THR A 1 813 ? 7.918 -22.453 4.771 1.00 95.12 813 THR A O 1
ATOM 5453 N N . ARG A 1 814 ? 8.476 -22.981 2.664 1.00 95.44 814 ARG A N 1
ATOM 5454 C CA . ARG A 1 814 ? 8.520 -21.602 2.174 1.00 95.44 814 ARG A CA 1
ATOM 5455 C C . ARG A 1 814 ? 7.138 -21.213 1.654 1.00 95.44 814 ARG A C 1
ATOM 5457 O O . ARG A 1 814 ? 6.666 -21.819 0.695 1.00 95.44 814 ARG A O 1
ATOM 5464 N N . LYS A 1 815 ? 6.534 -20.176 2.233 1.00 94.38 815 LYS A N 1
ATOM 5465 C CA . LYS A 1 815 ? 5.263 -19.606 1.767 1.00 94.38 815 LYS A CA 1
ATOM 5466 C C . LYS A 1 815 ? 5.466 -18.572 0.667 1.00 94.38 815 LYS A C 1
ATOM 5468 O O . LYS A 1 815 ? 4.789 -18.620 -0.354 1.00 94.38 815 LYS A O 1
ATOM 5473 N N . THR A 1 816 ? 6.406 -17.651 0.868 1.00 89.62 816 THR A N 1
ATOM 5474 C CA . THR A 1 816 ? 6.770 -16.600 -0.097 1.00 89.62 816 THR A CA 1
ATOM 5475 C C . THR A 1 816 ? 8.286 -16.527 -0.267 1.00 89.62 816 THR A C 1
ATOM 5477 O O . THR A 1 816 ? 9.037 -17.001 0.585 1.00 89.62 816 THR A O 1
ATOM 5480 N N . GLY A 1 817 ? 8.733 -15.934 -1.374 1.00 90.12 817 GLY A N 1
ATOM 5481 C CA . GLY A 1 817 ? 10.138 -15.908 -1.785 1.00 90.12 817 GLY A CA 1
ATOM 5482 C C . GLY A 1 817 ? 10.434 -16.910 -2.904 1.00 90.12 817 GLY A C 1
ATOM 5483 O O . GLY A 1 817 ? 9.666 -17.839 -3.163 1.00 90.12 817 GLY A O 1
ATOM 5484 N N . THR A 1 818 ? 11.537 -16.688 -3.610 1.00 89.06 818 THR A N 1
ATOM 5485 C CA . THR A 1 818 ? 11.933 -17.451 -4.801 1.00 89.06 818 THR A CA 1
ATOM 5486 C C . THR A 1 818 ? 13.173 -18.326 -4.583 1.00 89.06 818 THR A C 1
ATOM 5488 O O . THR A 1 818 ? 13.380 -19.273 -5.339 1.00 89.06 818 THR A O 1
ATOM 5491 N N . GLY A 1 819 ? 13.963 -18.071 -3.536 1.00 87.25 819 GLY A N 1
ATOM 5492 C CA . GLY A 1 819 ? 15.119 -18.868 -3.120 1.00 87.25 819 GLY A CA 1
ATOM 5493 C C . GLY A 1 819 ? 14.768 -20.220 -2.506 1.00 87.25 819 GLY A C 1
ATOM 5494 O O . GLY A 1 819 ? 13.729 -20.388 -1.872 1.00 87.25 819 GLY A O 1
ATOM 5495 N N . THR A 1 820 ? 15.632 -21.210 -2.690 1.00 90.19 820 THR A N 1
ATOM 5496 C CA . THR A 1 820 ? 15.428 -22.574 -2.188 1.00 90.19 820 THR A CA 1
ATOM 5497 C C . THR A 1 820 ? 15.630 -22.610 -0.675 1.00 90.19 820 THR A C 1
ATOM 5499 O O . THR A 1 820 ? 16.674 -22.183 -0.185 1.00 90.19 820 THR A O 1
ATOM 5502 N N . LEU A 1 821 ? 14.642 -23.136 0.053 1.00 94.31 821 LEU A N 1
ATOM 5503 C CA . LEU A 1 821 ? 14.735 -23.423 1.485 1.00 94.31 821 LEU A CA 1
ATOM 5504 C C . LEU A 1 821 ? 15.276 -24.849 1.682 1.00 94.31 821 LEU A C 1
ATOM 5506 O O . LEU A 1 821 ? 14.759 -25.782 1.069 1.00 94.31 821 LEU A O 1
ATOM 5510 N N . GLY A 1 822 ? 16.293 -25.019 2.525 1.00 90.75 822 GLY A N 1
ATOM 5511 C CA . GLY A 1 822 ? 16.946 -26.303 2.788 1.00 90.75 822 GLY A CA 1
ATOM 5512 C C . GLY A 1 822 ? 17.475 -26.434 4.218 1.00 90.75 822 GLY A C 1
ATOM 5513 O O . GLY A 1 822 ? 17.113 -25.659 5.104 1.00 90.75 822 GLY A O 1
ATOM 5514 N N . GLY A 1 823 ? 18.333 -27.432 4.446 1.00 92.50 823 GLY A N 1
ATOM 5515 C CA . GLY A 1 823 ? 18.886 -27.731 5.769 1.00 92.50 823 GLY A CA 1
ATOM 5516 C C . GLY A 1 823 ? 17.905 -28.495 6.665 1.00 92.50 823 GLY A C 1
ATOM 5517 O O . GLY A 1 823 ? 17.190 -29.380 6.194 1.00 92.50 823 GLY A O 1
ATOM 5518 N N . THR A 1 824 ? 17.872 -28.178 7.961 1.00 93.25 824 THR A N 1
ATOM 5519 C CA . THR A 1 824 ? 16.987 -28.842 8.935 1.00 93.25 824 THR A CA 1
ATOM 5520 C C . THR A 1 824 ? 15.557 -28.305 8.830 1.00 93.25 824 THR A C 1
ATOM 5522 O O . THR A 1 824 ? 15.209 -27.305 9.453 1.00 93.25 824 THR A O 1
ATOM 5525 N N . LEU A 1 825 ? 14.706 -28.971 8.043 1.00 95.75 825 LEU A N 1
ATOM 5526 C CA . LEU A 1 825 ? 13.322 -28.536 7.783 1.00 95.75 825 LEU A CA 1
ATOM 5527 C C . LEU A 1 825 ? 12.280 -29.142 8.727 1.00 95.75 825 LEU A C 1
ATOM 5529 O O . LEU A 1 825 ? 11.083 -28.960 8.518 1.00 95.75 825 LEU A O 1
ATOM 5533 N N . THR A 1 826 ? 12.703 -29.870 9.753 1.00 93.44 826 THR A N 1
ATOM 5534 C CA . THR A 1 826 ? 11.807 -30.511 10.718 1.00 93.44 826 THR A CA 1
ATOM 5535 C C . THR A 1 826 ? 12.200 -30.150 12.139 1.00 93.44 826 THR A C 1
ATOM 5537 O O . THR A 1 826 ? 13.384 -30.018 12.439 1.00 93.44 826 THR A O 1
ATOM 5540 N N . GLY A 1 827 ? 11.217 -30.039 13.026 1.00 92.81 827 GLY A N 1
ATOM 5541 C CA . GLY A 1 827 ? 11.441 -29.811 14.452 1.00 92.81 827 GLY A CA 1
ATOM 5542 C C . GLY A 1 827 ? 10.359 -30.453 15.306 1.00 92.81 827 GLY A C 1
ATOM 5543 O O . GLY A 1 827 ? 9.277 -30.764 14.808 1.00 92.81 827 GLY A O 1
ATOM 5544 N N . THR A 1 828 ? 10.649 -30.622 16.593 1.00 94.50 828 THR A N 1
ATOM 5545 C CA . THR A 1 828 ? 9.718 -31.190 17.576 1.00 94.50 828 THR A CA 1
ATOM 5546 C C . THR A 1 828 ? 9.621 -30.255 18.773 1.00 94.50 828 THR A C 1
ATOM 5548 O O . THR A 1 828 ? 10.646 -29.859 19.330 1.00 94.50 828 THR A O 1
ATOM 5551 N N . ILE A 1 829 ? 8.398 -29.898 19.164 1.00 95.19 829 ILE A N 1
ATOM 5552 C CA . ILE A 1 829 ? 8.117 -29.341 20.491 1.00 95.19 829 ILE A CA 1
ATOM 5553 C C . ILE A 1 829 ? 7.781 -30.538 21.379 1.00 95.19 829 ILE A C 1
ATOM 5555 O O . ILE A 1 829 ? 6.839 -31.271 21.081 1.00 95.19 829 ILE A O 1
ATOM 5559 N N . LEU A 1 830 ? 8.586 -30.769 22.416 1.00 93.50 830 LEU A N 1
ATOM 5560 C CA . LEU A 1 830 ? 8.385 -31.884 23.343 1.00 93.50 830 LEU A CA 1
ATOM 5561 C C . LEU A 1 830 ? 7.147 -31.653 24.218 1.00 93.50 830 LEU A C 1
ATOM 5563 O O . LEU A 1 830 ? 6.822 -30.508 24.542 1.00 93.50 830 LEU A O 1
ATOM 5567 N N . ALA A 1 831 ? 6.492 -32.735 24.635 1.00 90.06 831 ALA A N 1
ATOM 5568 C CA . ALA A 1 831 ? 5.394 -32.693 25.593 1.00 90.06 831 ALA A CA 1
ATOM 5569 C C . ALA A 1 831 ? 5.794 -31.893 26.847 1.00 90.06 831 ALA A C 1
ATOM 5571 O O . ALA A 1 831 ? 6.858 -32.101 27.431 1.00 90.06 831 ALA A O 1
ATOM 5572 N N . GLY A 1 832 ? 4.945 -30.945 27.249 1.00 88.19 832 GLY A N 1
ATOM 5573 C CA . GLY A 1 832 ? 5.219 -30.031 28.361 1.00 88.19 832 GLY A CA 1
ATOM 5574 C C . GLY A 1 832 ? 6.076 -28.806 28.010 1.00 88.19 832 GLY A C 1
ATOM 5575 O O . GLY A 1 832 ? 6.332 -27.993 28.896 1.00 88.19 832 GLY A O 1
ATOM 5576 N N . ALA A 1 833 ? 6.481 -28.621 26.749 1.00 90.62 833 ALA A N 1
ATOM 5577 C CA . ALA A 1 833 ? 7.106 -27.395 26.245 1.00 90.62 833 ALA A CA 1
ATOM 5578 C C . ALA A 1 833 ? 6.139 -26.599 25.348 1.00 90.62 833 ALA A C 1
ATOM 5580 O O . ALA A 1 833 ? 5.182 -27.146 24.806 1.00 90.62 833 ALA A O 1
ATOM 5581 N N . SER A 1 834 ? 6.382 -25.295 25.177 1.00 91.44 834 SER A N 1
ATOM 5582 C CA . SER A 1 834 ? 5.598 -24.421 24.281 1.00 91.44 834 SER A CA 1
ATOM 5583 C C . SER A 1 834 ? 6.382 -23.900 23.081 1.00 91.44 834 SER A C 1
ATOM 5585 O O . SER A 1 834 ? 5.836 -23.176 22.253 1.00 91.44 834 SER A O 1
ATOM 5587 N N . ALA A 1 835 ? 7.671 -24.214 22.976 1.00 93.62 835 ALA A N 1
ATOM 5588 C CA . ALA A 1 835 ? 8.502 -23.757 21.876 1.00 93.62 835 ALA A CA 1
ATOM 5589 C C . ALA A 1 835 ? 9.662 -24.713 21.613 1.00 93.62 835 ALA A C 1
ATOM 5591 O O . ALA A 1 835 ? 10.087 -25.462 22.492 1.00 93.62 835 ALA A O 1
ATOM 5592 N N . THR A 1 836 ? 10.191 -24.648 20.398 1.00 95.25 836 THR A N 1
ATOM 5593 C CA . THR A 1 836 ? 11.413 -25.338 19.994 1.00 95.25 836 THR A CA 1
ATOM 5594 C C . THR A 1 836 ? 12.217 -24.449 19.055 1.00 95.25 836 THR A C 1
ATOM 5596 O O . THR A 1 836 ? 11.654 -23.673 18.275 1.00 95.25 836 THR A O 1
ATOM 5599 N N . THR A 1 837 ? 13.540 -24.558 19.132 1.00 94.81 837 THR A N 1
ATOM 5600 C CA . THR A 1 837 ? 14.451 -23.879 18.209 1.00 94.81 837 THR A CA 1
ATOM 5601 C C . THR A 1 837 ? 14.879 -24.872 17.144 1.00 94.81 837 THR A C 1
ATOM 5603 O O . THR A 1 837 ? 15.488 -25.894 17.452 1.00 94.81 837 THR A O 1
ATOM 5606 N N . ILE A 1 838 ? 14.595 -24.558 15.884 1.00 94.75 838 ILE A N 1
ATOM 5607 C CA . ILE A 1 838 ? 15.062 -25.340 14.742 1.00 94.75 838 ILE A CA 1
ATOM 5608 C C . ILE A 1 838 ? 16.287 -24.623 14.191 1.00 94.75 838 ILE A C 1
ATOM 5610 O O . ILE A 1 838 ? 16.180 -23.489 13.731 1.00 94.75 838 ILE A O 1
ATOM 5614 N N . SER A 1 839 ? 17.448 -25.269 14.276 1.00 92.94 839 SER A N 1
ATOM 5615 C CA . SER A 1 839 ? 18.734 -24.721 13.835 1.00 92.94 839 SER A CA 1
ATOM 5616 C C . SER A 1 839 ? 19.232 -25.423 12.577 1.00 92.94 839 SER A C 1
ATOM 5618 O O . SER A 1 839 ? 19.030 -26.625 12.401 1.00 92.94 839 SER A O 1
ATOM 5620 N N . GLY A 1 840 ? 19.929 -24.675 11.721 1.00 91.94 840 GLY A N 1
ATOM 5621 C CA . GLY A 1 840 ? 20.518 -25.212 10.494 1.00 91.94 840 GLY A CA 1
ATOM 5622 C C . GLY A 1 840 ? 19.610 -25.117 9.270 1.00 91.94 840 GLY A C 1
ATOM 5623 O O . GLY A 1 840 ? 19.811 -25.874 8.325 1.00 91.94 840 GLY A O 1
ATOM 5624 N N . LEU A 1 841 ? 18.619 -24.218 9.267 1.00 94.69 841 LEU A N 1
ATOM 5625 C CA . LEU A 1 841 ? 17.872 -23.884 8.052 1.00 94.69 841 LEU A CA 1
ATOM 5626 C C . LEU A 1 841 ? 18.777 -23.082 7.122 1.00 94.69 841 LEU A C 1
ATOM 5628 O O . LEU A 1 841 ? 19.498 -22.204 7.583 1.00 94.69 841 LEU A O 1
ATOM 5632 N N . THR A 1 842 ? 18.714 -23.329 5.821 1.00 92.94 842 THR A N 1
ATOM 5633 C CA . THR A 1 842 ? 19.438 -22.541 4.815 1.00 92.94 842 THR A CA 1
ATOM 5634 C C . THR A 1 842 ? 18.470 -21.967 3.793 1.00 92.94 842 THR A C 1
ATOM 5636 O O . THR A 1 842 ? 17.438 -22.563 3.485 1.00 92.94 842 THR A O 1
ATOM 5639 N N . TYR A 1 843 ? 18.795 -20.790 3.260 1.00 93.06 843 TYR A N 1
ATOM 5640 C CA . TYR A 1 843 ? 18.016 -20.147 2.206 1.00 93.06 843 TYR A CA 1
ATOM 5641 C C . TYR A 1 843 ? 18.959 -19.594 1.141 1.00 93.06 843 TYR A C 1
ATOM 5643 O O . TYR A 1 843 ? 19.895 -18.872 1.470 1.00 93.06 843 TYR A O 1
ATOM 5651 N N . THR A 1 844 ? 18.771 -19.960 -0.127 1.00 88.94 844 THR A N 1
ATOM 5652 C CA . THR A 1 844 ? 19.817 -19.742 -1.147 1.00 88.94 844 THR A CA 1
ATOM 5653 C C . THR A 1 844 ? 19.832 -18.352 -1.778 1.00 88.94 844 THR A C 1
ATOM 5655 O O . THR A 1 844 ? 20.845 -17.980 -2.369 1.00 88.94 844 THR A O 1
ATOM 5658 N N . LYS A 1 845 ? 18.745 -17.578 -1.673 1.00 89.44 845 LYS A N 1
ATOM 5659 C CA . LYS A 1 845 ? 18.597 -16.308 -2.397 1.00 89.44 845 LYS A CA 1
ATOM 5660 C C . LYS A 1 845 ? 18.499 -15.107 -1.466 1.00 89.44 845 LYS A C 1
ATOM 5662 O O . LYS A 1 845 ? 17.739 -15.136 -0.504 1.00 89.44 845 LYS A O 1
ATOM 5667 N N . ALA A 1 846 ? 19.211 -14.037 -1.795 1.00 89.38 846 ALA A N 1
ATOM 5668 C CA . ALA A 1 846 ? 19.052 -12.749 -1.135 1.00 89.38 846 ALA A CA 1
ATOM 5669 C C . ALA A 1 846 ? 17.822 -12.022 -1.697 1.00 89.38 846 ALA A C 1
ATOM 5671 O O . ALA A 1 846 ? 17.796 -11.632 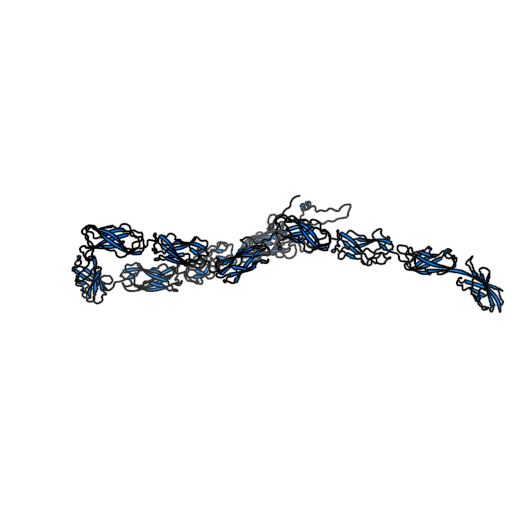-2.866 1.00 89.38 846 ALA A O 1
ATOM 5672 N N . GLU A 1 847 ? 16.784 -11.869 -0.881 1.00 92.00 847 GLU A N 1
ATOM 5673 C CA . GLU A 1 847 ? 15.541 -11.188 -1.247 1.00 92.00 847 GLU A CA 1
ATOM 5674 C C . GLU A 1 847 ? 14.785 -10.719 0.006 1.00 92.00 847 GLU A C 1
ATOM 5676 O O . GLU A 1 847 ? 14.995 -11.232 1.108 1.00 92.00 847 GLU A O 1
ATOM 5681 N N . SER A 1 848 ? 13.907 -9.729 -0.156 1.00 90.69 848 SER A N 1
ATOM 5682 C CA . SER A 1 848 ? 13.007 -9.256 0.898 1.00 90.69 848 SER A CA 1
ATOM 5683 C C . SER A 1 848 ? 11.627 -9.907 0.785 1.00 90.69 848 SER A C 1
ATOM 5685 O O . SER A 1 848 ? 11.198 -10.311 -0.295 1.00 90.69 848 SER A O 1
ATOM 5687 N N . GLY A 1 849 ? 10.910 -9.998 1.907 1.00 91.44 849 GLY A N 1
ATOM 5688 C CA . GLY A 1 849 ? 9.534 -10.503 1.922 1.00 91.44 849 GLY A CA 1
ATOM 5689 C C . GLY A 1 849 ? 9.410 -12.028 1.999 1.00 91.44 849 GLY A C 1
ATOM 5690 O O . GLY A 1 849 ? 8.360 -12.568 1.642 1.00 91.44 849 GLY A O 1
ATOM 5691 N N . VAL A 1 850 ? 10.455 -12.730 2.450 1.00 94.69 850 VAL A N 1
ATOM 5692 C CA . VAL A 1 850 ? 10.421 -14.184 2.661 1.00 94.69 850 VAL A CA 1
ATOM 5693 C C . VAL A 1 850 ? 9.545 -14.498 3.872 1.00 94.69 850 VAL A C 1
ATOM 5695 O O . VAL A 1 850 ? 9.682 -13.873 4.922 1.00 94.69 850 VAL A O 1
ATOM 5698 N N . VAL A 1 851 ? 8.646 -15.470 3.725 1.00 95.44 851 VAL A N 1
ATOM 5699 C CA . VAL A 1 851 ? 7.776 -15.978 4.792 1.00 95.44 851 VAL A CA 1
ATOM 5700 C C . VAL A 1 851 ? 7.897 -17.493 4.828 1.00 95.44 851 VAL A C 1
ATOM 5702 O O . VAL A 1 851 ? 7.773 -18.160 3.796 1.00 95.44 851 VAL A O 1
ATOM 5705 N N . LEU A 1 852 ? 8.127 -18.038 6.019 1.00 96.31 852 LEU A N 1
ATOM 5706 C CA . LEU A 1 852 ? 8.138 -19.477 6.269 1.00 96.31 852 LEU A CA 1
ATOM 5707 C C . LEU A 1 852 ? 6.849 -19.890 6.974 1.00 96.31 852 LEU A C 1
ATOM 5709 O O . LEU A 1 852 ? 6.313 -19.120 7.764 1.00 96.31 852 LEU A O 1
ATOM 5713 N N . THR A 1 853 ? 6.389 -21.111 6.722 1.00 95.75 853 THR A N 1
ATOM 5714 C CA . THR A 1 853 ? 5.237 -21.713 7.396 1.00 95.75 853 THR A CA 1
ATOM 5715 C C . THR A 1 853 ? 5.678 -22.965 8.140 1.00 95.75 853 THR A C 1
ATOM 5717 O O . THR A 1 853 ? 6.208 -23.903 7.538 1.00 95.75 853 THR A O 1
ATOM 5720 N N . ALA A 1 854 ? 5.417 -22.999 9.444 1.00 96.44 854 ALA A N 1
ATOM 5721 C CA . ALA A 1 854 ? 5.499 -24.197 10.262 1.00 96.44 854 ALA A CA 1
ATOM 5722 C C . ALA A 1 854 ? 4.168 -24.948 10.177 1.00 96.44 854 ALA A C 1
ATOM 5724 O O . ALA A 1 854 ? 3.132 -24.459 10.630 1.00 96.44 854 ALA A O 1
ATOM 5725 N N . THR A 1 855 ? 4.198 -26.139 9.587 1.00 94.94 855 THR A N 1
ATOM 5726 C CA . THR A 1 855 ? 3.029 -27.014 9.464 1.00 94.94 855 THR A CA 1
ATOM 5727 C C . THR A 1 855 ? 3.251 -28.247 10.311 1.00 94.94 855 THR A C 1
ATOM 5729 O O . THR A 1 855 ? 4.263 -28.932 10.172 1.00 94.94 855 THR A O 1
ATOM 5732 N N . ARG A 1 856 ? 2.306 -28.538 11.197 1.00 95.12 856 ARG A N 1
ATOM 5733 C CA . ARG A 1 856 ? 2.344 -29.747 12.012 1.00 95.12 856 ARG A CA 1
ATOM 5734 C C . ARG A 1 856 ? 2.296 -31.002 11.134 1.00 95.12 856 ARG A C 1
ATOM 5736 O O . ARG A 1 856 ? 1.466 -31.089 10.232 1.00 95.12 856 ARG A O 1
ATOM 5743 N N . THR A 1 857 ? 3.119 -31.994 11.461 1.00 92.88 857 THR A N 1
ATOM 5744 C CA . THR A 1 857 ? 3.121 -33.320 10.828 1.00 92.88 857 THR A CA 1
ATOM 5745 C C . THR A 1 857 ? 2.568 -34.424 11.739 1.00 92.88 857 THR A C 1
ATOM 5747 O O . THR A 1 857 ? 1.882 -35.313 11.242 1.00 92.88 857 THR A O 1
ATOM 5750 N N . SER A 1 858 ? 2.783 -34.359 13.061 1.00 91.62 858 SER A N 1
ATOM 5751 C CA . SER A 1 858 ? 2.213 -35.295 14.054 1.00 91.62 858 SER A CA 1
ATOM 5752 C C . SER A 1 858 ? 2.068 -34.649 15.451 1.00 91.62 858 SER A C 1
ATOM 5754 O O . SER A 1 858 ? 2.495 -33.508 15.627 1.00 91.62 858 SER A O 1
ATOM 5756 N N . GLY A 1 859 ? 1.416 -35.324 16.410 1.00 91.00 859 GLY A N 1
ATOM 5757 C CA . GLY A 1 859 ? 1.111 -34.790 17.755 1.00 91.00 859 GLY A CA 1
ATOM 5758 C C . GLY A 1 859 ? -0.170 -33.942 17.822 1.00 91.00 859 GLY A C 1
ATOM 5759 O O . GLY A 1 859 ? -1.072 -34.131 16.996 1.00 91.00 859 GLY A O 1
ATOM 5760 N N . ASP A 1 860 ? -0.233 -33.005 18.776 1.00 88.31 860 ASP A N 1
ATOM 5761 C CA . ASP A 1 860 ? -1.389 -32.143 19.092 1.00 88.31 860 ASP A CA 1
ATOM 5762 C C . ASP A 1 860 ? -1.990 -31.456 17.860 1.00 88.31 860 ASP A C 1
ATOM 5764 O O . ASP A 1 860 ? -1.262 -30.973 17.005 1.00 88.31 860 ASP A O 1
ATOM 5768 N N . THR A 1 861 ? -3.314 -31.329 17.752 1.00 89.50 861 THR A N 1
ATOM 5769 C CA . THR A 1 861 ? -3.965 -30.701 16.586 1.00 89.50 861 THR A CA 1
ATOM 5770 C C . THR A 1 861 ? -3.773 -29.180 16.546 1.00 89.50 861 THR A C 1
ATOM 5772 O O . THR A 1 861 ? -4.605 -28.430 17.051 1.00 89.50 861 THR A O 1
ATOM 5775 N N . LEU A 1 862 ? -2.693 -28.727 15.905 1.00 91.94 862 LEU A N 1
ATOM 5776 C CA . LEU A 1 862 ? -2.346 -27.312 15.738 1.00 91.94 862 LEU A CA 1
ATOM 5777 C C . LEU A 1 862 ? -2.500 -26.849 14.284 1.00 91.94 862 LEU A C 1
ATOM 5779 O O . LEU A 1 862 ? -2.041 -27.529 13.360 1.00 91.94 862 LEU A O 1
ATOM 5783 N N . THR A 1 863 ? -3.087 -25.670 14.070 1.00 92.75 863 THR A N 1
ATOM 5784 C CA . THR A 1 863 ? -3.095 -25.021 12.749 1.00 92.75 863 THR A CA 1
ATOM 5785 C C . THR A 1 863 ? -1.709 -24.488 12.389 1.00 92.75 863 THR A C 1
ATOM 5787 O O . THR A 1 863 ? -0.947 -24.072 13.265 1.00 92.75 863 THR A O 1
ATOM 5790 N N . ALA A 1 864 ? -1.385 -24.475 11.094 1.00 92.75 864 ALA A N 1
ATOM 5791 C CA . ALA A 1 864 ? -0.102 -23.980 10.606 1.00 92.75 864 ALA A CA 1
ATOM 5792 C C . ALA A 1 864 ? 0.112 -22.490 10.928 1.00 92.75 864 ALA A C 1
ATOM 5794 O O . ALA A 1 864 ? -0.845 -21.717 11.012 1.00 92.75 864 ALA A O 1
ATOM 5795 N N . GLY A 1 865 ? 1.377 -22.112 11.097 1.00 92.00 865 GLY A N 1
ATOM 5796 C CA . GLY A 1 865 ? 1.791 -20.776 11.510 1.00 92.00 865 GLY A CA 1
ATOM 5797 C C . GLY A 1 865 ? 2.856 -20.184 10.618 1.00 92.00 865 GLY A C 1
ATOM 5798 O O . GLY A 1 865 ? 3.865 -20.838 10.357 1.00 92.00 865 GLY A O 1
ATOM 5799 N N . ASP A 1 866 ? 2.669 -18.933 10.220 1.00 94.00 866 ASP A N 1
ATOM 5800 C CA . ASP A 1 866 ? 3.649 -18.209 9.420 1.00 94.00 866 ASP A CA 1
ATOM 5801 C C . ASP A 1 866 ? 4.638 -17.427 10.291 1.00 94.00 866 ASP A C 1
ATOM 5803 O O . ASP A 1 866 ? 4.338 -17.050 11.428 1.00 94.00 866 ASP A O 1
ATOM 5807 N N . SER A 1 867 ? 5.816 -17.149 9.738 1.00 94.25 867 SER A N 1
ATOM 5808 C CA . SER A 1 867 ? 6.708 -16.104 10.233 1.00 94.25 867 SER A CA 1
ATOM 5809 C C . SER A 1 867 ? 6.221 -14.719 9.812 1.00 94.25 867 SER A C 1
ATOM 5811 O O . SER A 1 867 ? 5.478 -14.561 8.841 1.00 94.25 867 SER A O 1
ATOM 5813 N N . ALA A 1 868 ? 6.730 -13.680 10.474 1.00 92.06 868 ALA A N 1
ATOM 5814 C CA . ALA A 1 868 ? 6.753 -12.360 9.854 1.00 92.06 868 ALA A CA 1
ATOM 5815 C C . ALA A 1 868 ? 7.575 -12.404 8.551 1.00 92.06 868 ALA A C 1
ATOM 5817 O O . ALA A 1 868 ? 8.470 -13.243 8.397 1.00 92.06 868 ALA A O 1
ATOM 5818 N N . ALA A 1 869 ? 7.276 -11.496 7.623 1.00 91.94 869 ALA A N 1
ATOM 5819 C CA . ALA A 1 869 ? 8.102 -11.303 6.440 1.00 91.94 869 ALA A CA 1
ATOM 5820 C C . ALA A 1 869 ? 9.495 -10.809 6.858 1.00 91.94 869 ALA A C 1
ATOM 5822 O O . ALA A 1 869 ? 9.603 -9.830 7.596 1.00 91.94 869 ALA A O 1
ATOM 5823 N N . PHE A 1 870 ? 10.550 -11.468 6.385 1.00 93.06 870 PHE A N 1
ATOM 5824 C CA . PHE A 1 870 ? 11.935 -11.082 6.662 1.00 93.06 870 PHE A CA 1
ATOM 5825 C C . PHE A 1 870 ? 12.744 -10.918 5.374 1.00 93.06 870 PHE A C 1
ATOM 5827 O O . PHE A 1 870 ? 12.314 -11.296 4.280 1.00 93.06 870 PHE A O 1
ATOM 5834 N N . THR A 1 871 ? 13.921 -10.313 5.517 1.00 91.25 871 THR A N 1
ATOM 5835 C CA . THR A 1 871 ? 14.881 -10.124 4.430 1.00 91.25 871 THR A CA 1
ATOM 5836 C C . THR A 1 871 ? 16.047 -11.076 4.618 1.00 91.25 871 THR A C 1
ATOM 5838 O O . THR A 1 871 ? 16.587 -11.183 5.717 1.00 91.25 871 THR A O 1
ATOM 5841 N N . VAL A 1 872 ? 16.446 -11.746 3.540 1.00 92.12 872 VAL A N 1
ATOM 5842 C CA . VAL A 1 872 ? 17.694 -12.506 3.476 1.00 92.12 872 VAL A CA 1
ATOM 5843 C C . VAL A 1 872 ? 18.749 -11.623 2.819 1.00 92.12 872 VAL A C 1
ATOM 5845 O O . VAL A 1 872 ? 18.577 -11.174 1.685 1.00 92.12 872 VAL A O 1
ATOM 5848 N N . ASN A 1 873 ? 19.830 -11.349 3.541 1.00 90.06 873 ASN A N 1
ATOM 5849 C CA . ASN A 1 873 ? 20.960 -10.568 3.056 1.00 90.06 873 ASN A CA 1
ATOM 5850 C C . ASN A 1 873 ? 21.853 -11.424 2.135 1.00 90.06 873 ASN A C 1
ATOM 5852 O O . ASN A 1 873 ? 21.946 -12.635 2.339 1.00 90.06 873 ASN A O 1
ATOM 5856 N N . PRO A 1 874 ? 22.553 -10.828 1.154 1.00 88.25 874 PRO A N 1
ATOM 5857 C CA . PRO A 1 874 ? 23.577 -11.535 0.382 1.00 88.25 874 PRO A CA 1
ATOM 5858 C C . PRO A 1 874 ? 24.704 -12.065 1.276 1.00 88.25 874 PRO A C 1
ATOM 5860 O O . PRO A 1 874 ? 25.074 -11.413 2.256 1.00 88.25 874 PRO A O 1
ATOM 5863 N N . GLY A 1 875 ? 25.275 -13.219 0.918 1.00 85.94 875 GLY A N 1
ATOM 5864 C CA . GLY A 1 875 ? 26.523 -13.718 1.500 1.00 85.94 875 GLY A CA 1
ATOM 5865 C C . GLY A 1 875 ? 27.720 -12.819 1.182 1.00 85.94 875 GLY A C 1
ATOM 5866 O O . GLY A 1 875 ? 27.599 -11.910 0.362 1.00 85.94 875 GLY A O 1
ATOM 5867 N N . PRO A 1 876 ? 28.892 -13.034 1.804 1.00 86.62 876 PRO A N 1
ATOM 5868 C CA . PRO A 1 876 ? 30.108 -12.329 1.408 1.00 86.62 876 PRO A CA 1
ATOM 5869 C C . PRO A 1 876 ? 30.408 -12.582 -0.075 1.00 86.62 876 PRO A C 1
ATOM 5871 O O . PRO A 1 876 ? 30.243 -13.702 -0.566 1.00 86.62 876 PRO A O 1
ATOM 5874 N N . ALA A 1 877 ? 30.832 -11.537 -0.787 1.00 90.12 877 ALA A N 1
ATOM 5875 C CA . ALA A 1 877 ? 31.234 -11.657 -2.181 1.00 90.12 877 ALA A CA 1
ATOM 5876 C C . ALA A 1 877 ? 32.346 -12.713 -2.326 1.00 90.12 877 ALA A C 1
ATOM 5878 O O . ALA A 1 877 ? 33.338 -12.688 -1.600 1.00 90.12 877 ALA A O 1
ATOM 5879 N N . ALA A 1 878 ? 32.162 -13.644 -3.261 1.00 91.25 878 ALA A N 1
ATOM 5880 C CA . ALA A 1 878 ? 33.029 -14.798 -3.485 1.00 91.25 878 ALA A CA 1
ATOM 5881 C C . ALA A 1 878 ? 33.461 -14.953 -4.953 1.00 91.25 878 ALA A C 1
ATOM 5883 O O . ALA A 1 878 ? 34.468 -15.602 -5.229 1.00 91.25 878 ALA A O 1
ATOM 5884 N N . MET A 1 879 ? 32.731 -14.368 -5.907 1.00 93.31 879 MET A N 1
ATOM 5885 C CA . MET A 1 879 ? 33.060 -14.444 -7.333 1.00 93.31 879 MET A CA 1
ATOM 5886 C C . MET A 1 879 ? 32.692 -13.169 -8.089 1.00 93.31 879 MET A C 1
ATOM 5888 O O . MET A 1 879 ? 31.865 -12.372 -7.643 1.00 93.31 879 MET A O 1
ATOM 5892 N N . LEU A 1 880 ? 33.324 -12.975 -9.241 1.00 95.50 880 LEU A N 1
ATOM 5893 C CA . LEU A 1 880 ? 32.960 -11.962 -10.221 1.00 95.50 880 LEU A CA 1
ATOM 5894 C C . LEU A 1 880 ? 32.024 -12.564 -11.271 1.00 95.50 880 LEU A C 1
ATOM 5896 O O . LEU A 1 880 ? 32.041 -13.763 -11.529 1.00 95.50 880 LEU A O 1
ATOM 5900 N N . VAL A 1 881 ? 31.238 -11.712 -11.916 1.00 95.38 881 VAL A N 1
ATOM 5901 C CA . VAL A 1 881 ? 30.456 -12.050 -13.106 1.00 95.38 881 VAL A CA 1
ATOM 5902 C C . VAL A 1 881 ? 30.391 -10.837 -14.026 1.00 95.38 881 VAL A C 1
ATOM 5904 O O . VAL A 1 881 ? 30.260 -9.701 -13.564 1.00 95.38 881 VAL A O 1
ATOM 5907 N N . ILE A 1 882 ? 30.465 -11.057 -15.336 1.00 95.94 882 ILE A N 1
ATOM 5908 C CA . ILE A 1 882 ? 30.190 -10.005 -16.316 1.00 95.94 882 ILE A CA 1
ATOM 5909 C C . ILE A 1 882 ? 28.702 -10.065 -16.653 1.00 95.94 882 ILE A C 1
ATOM 5911 O O . ILE A 1 882 ? 28.236 -11.012 -17.282 1.00 95.94 882 ILE A O 1
ATOM 5915 N N . THR A 1 883 ? 27.942 -9.056 -16.226 1.00 93.94 883 THR A N 1
ATOM 5916 C CA . THR A 1 883 ? 26.481 -9.050 -16.390 1.00 93.94 883 THR A CA 1
ATOM 5917 C C . THR A 1 883 ? 26.014 -8.417 -17.688 1.00 93.94 883 THR A C 1
ATOM 5919 O O . THR A 1 883 ? 24.904 -8.700 -18.129 1.00 93.94 883 THR A O 1
ATOM 5922 N N . SER A 1 884 ? 26.822 -7.545 -18.296 1.00 93.44 884 SER A N 1
ATOM 5923 C CA . SER A 1 884 ? 26.460 -6.921 -19.568 1.00 93.44 884 SER A CA 1
ATOM 5924 C C . SER A 1 884 ? 27.657 -6.400 -20.350 1.00 93.44 884 SER A C 1
ATOM 5926 O O . SER A 1 884 ? 28.606 -5.856 -19.782 1.00 93.44 884 SER A O 1
ATOM 5928 N N . ILE A 1 885 ? 27.532 -6.508 -21.671 1.00 94.81 885 ILE A N 1
ATOM 5929 C CA . ILE A 1 885 ? 28.346 -5.826 -22.676 1.00 94.81 885 ILE A CA 1
ATOM 5930 C C . ILE A 1 885 ? 27.436 -4.794 -23.346 1.00 94.81 885 ILE A C 1
ATOM 5932 O O . ILE A 1 885 ? 26.325 -5.136 -23.756 1.00 94.81 885 ILE A O 1
ATOM 5936 N N . SER A 1 886 ? 27.865 -3.533 -23.409 1.00 92.81 886 SER A N 1
ATOM 5937 C CA . SER A 1 886 ? 27.064 -2.445 -23.974 1.00 92.81 886 SER A CA 1
ATOM 5938 C C . SER A 1 886 ? 27.873 -1.601 -24.965 1.00 92.81 886 SER A C 1
ATOM 5940 O O . SER A 1 886 ? 28.877 -1.010 -24.558 1.00 92.81 886 SER A O 1
ATOM 5942 N N . PRO A 1 887 ? 27.438 -1.494 -26.234 1.00 93.62 887 PRO A N 1
ATOM 5943 C CA . PRO A 1 887 ? 26.290 -2.197 -26.824 1.00 93.62 887 PRO A CA 1
ATOM 5944 C C . PRO A 1 887 ? 26.522 -3.721 -26.914 1.00 93.62 887 PRO A C 1
ATOM 5946 O O . PRO A 1 887 ? 27.663 -4.170 -26.914 1.00 93.62 887 PRO A O 1
ATOM 5949 N N . ALA A 1 888 ? 25.447 -4.519 -26.996 1.00 87.94 888 ALA A N 1
ATOM 5950 C CA . ALA A 1 888 ? 25.518 -5.993 -26.990 1.00 87.94 888 ALA A CA 1
ATOM 5951 C C . ALA A 1 888 ? 26.280 -6.592 -28.190 1.00 87.94 888 ALA A C 1
ATOM 5953 O O . ALA A 1 888 ? 26.812 -7.699 -28.106 1.00 87.94 888 ALA A O 1
ATOM 5954 N N . SER A 1 889 ? 26.341 -5.851 -29.298 1.00 91.00 889 SER A N 1
ATOM 5955 C CA . SER A 1 889 ? 27.190 -6.149 -30.450 1.00 91.00 889 SER A CA 1
ATOM 5956 C C . SER A 1 889 ? 28.107 -4.956 -30.713 1.00 91.00 889 SER A C 1
ATOM 5958 O O . SER A 1 889 ? 27.755 -4.085 -31.510 1.00 91.00 889 SER A O 1
ATOM 5960 N N . PRO A 1 890 ? 29.229 -4.839 -29.981 1.00 93.19 890 PRO A N 1
ATOM 5961 C CA . PRO A 1 890 ? 30.127 -3.706 -30.128 1.00 93.19 890 PRO A CA 1
ATOM 5962 C C . PRO A 1 890 ? 30.823 -3.723 -31.488 1.00 93.19 890 PRO A C 1
ATOM 5964 O O . PRO A 1 890 ? 31.073 -4.780 -32.069 1.00 93.19 890 PRO A O 1
ATOM 5967 N N . THR A 1 891 ? 31.132 -2.534 -31.997 1.00 92.12 891 THR A N 1
ATOM 5968 C CA . THR A 1 891 ? 31.801 -2.360 -33.287 1.00 92.12 891 THR A CA 1
ATOM 5969 C C . THR A 1 891 ? 33.314 -2.441 -33.109 1.00 92.12 891 THR A C 1
ATOM 5971 O O . THR A 1 891 ? 33.869 -1.825 -32.194 1.00 92.12 891 THR A O 1
ATOM 5974 N N . ALA A 1 892 ? 33.993 -3.176 -33.987 1.00 91.75 892 ALA A N 1
ATOM 5975 C CA . ALA A 1 892 ? 35.436 -3.360 -33.955 1.00 91.75 892 ALA A CA 1
ATOM 5976 C C . ALA A 1 892 ? 36.174 -2.008 -33.915 1.00 91.75 892 ALA A C 1
ATOM 5978 O O . ALA A 1 892 ? 35.850 -1.074 -34.649 1.00 91.75 892 ALA A O 1
ATOM 5979 N N . GLY A 1 893 ? 37.137 -1.890 -33.000 1.00 87.56 893 GLY A N 1
ATOM 5980 C CA . GLY A 1 893 ? 37.925 -0.681 -32.754 1.00 87.56 893 GLY A CA 1
ATOM 5981 C C . GLY A 1 893 ? 37.204 0.456 -32.022 1.00 87.56 893 GLY A C 1
ATOM 5982 O O . GLY A 1 893 ? 37.852 1.429 -31.643 1.00 87.56 893 GLY A O 1
ATOM 5983 N N . THR A 1 894 ? 35.896 0.346 -31.770 1.00 90.44 894 THR A N 1
ATOM 5984 C CA . THR A 1 894 ? 35.139 1.342 -30.994 1.00 90.44 894 THR A CA 1
ATOM 5985 C C . THR A 1 894 ? 35.082 0.969 -29.513 1.00 90.44 894 THR A C 1
ATOM 5987 O O . THR A 1 894 ? 35.084 -0.210 -29.154 1.00 90.44 894 THR A O 1
ATOM 5990 N N . GLY A 1 895 ? 35.059 1.980 -28.640 1.00 92.25 895 GLY A N 1
ATOM 5991 C CA . GLY A 1 895 ? 34.964 1.781 -27.196 1.00 92.25 895 GLY A CA 1
ATOM 5992 C C . GLY A 1 895 ? 33.572 1.304 -26.778 1.00 92.25 895 GLY A C 1
ATOM 5993 O O . GLY A 1 895 ? 32.584 1.975 -27.064 1.00 92.25 895 GLY A O 1
ATOM 5994 N N . PHE A 1 896 ? 33.500 0.193 -26.052 1.00 95.31 896 PHE A N 1
ATOM 5995 C CA . PHE A 1 896 ? 32.288 -0.322 -25.420 1.00 95.31 896 PHE A CA 1
ATOM 5996 C C . PHE A 1 896 ? 32.461 -0.439 -23.902 1.00 95.31 896 PHE A C 1
ATOM 5998 O O . PHE A 1 896 ? 33.558 -0.271 -23.355 1.00 95.31 896 PHE A O 1
ATOM 6005 N N . SER A 1 897 ? 31.350 -0.672 -23.210 1.00 95.94 897 SER A N 1
ATOM 6006 C CA . SER A 1 897 ? 31.298 -0.789 -21.757 1.00 95.94 897 SER A CA 1
ATOM 6007 C C . SER A 1 897 ? 31.061 -2.231 -21.328 1.00 95.94 897 SER A C 1
ATOM 6009 O O . SER A 1 897 ? 30.209 -2.928 -21.880 1.00 95.94 897 SER A O 1
ATOM 6011 N N . VAL A 1 898 ? 31.788 -2.658 -20.300 1.00 97.06 898 VAL A N 1
ATOM 6012 C CA . VAL A 1 898 ? 31.647 -3.969 -19.661 1.00 97.06 898 VAL A CA 1
ATOM 6013 C C . VAL A 1 898 ? 31.249 -3.754 -18.211 1.00 97.06 898 VAL A C 1
ATOM 6015 O O . VAL A 1 898 ? 31.979 -3.118 -17.450 1.00 97.06 898 VAL A O 1
ATOM 6018 N N . THR A 1 899 ? 30.092 -4.278 -17.816 1.00 96.06 899 THR A N 1
ATOM 6019 C CA . THR A 1 899 ? 29.641 -4.221 -16.423 1.00 96.06 899 THR A CA 1
ATOM 6020 C C . THR A 1 899 ? 30.010 -5.516 -15.719 1.00 96.06 899 THR A C 1
ATOM 6022 O O . THR A 1 899 ? 29.506 -6.589 -16.056 1.00 96.06 899 THR A O 1
ATOM 6025 N N . VAL A 1 900 ? 30.885 -5.394 -14.726 1.00 96.25 900 VAL A N 1
ATOM 6026 C CA . VAL A 1 900 ? 31.300 -6.470 -13.831 1.00 96.25 900 VAL A CA 1
ATOM 6027 C C . VAL A 1 900 ? 30.579 -6.298 -12.503 1.00 96.25 900 VAL A C 1
ATOM 6029 O O . VAL A 1 900 ? 30.501 -5.189 -11.967 1.00 96.25 900 VAL A O 1
ATOM 6032 N N . ARG A 1 901 ? 30.073 -7.395 -11.950 1.00 95.19 901 ARG A N 1
ATOM 6033 C CA . ARG A 1 901 ? 29.471 -7.422 -10.621 1.00 95.19 901 ARG A CA 1
ATOM 6034 C C . ARG A 1 901 ? 30.103 -8.494 -9.755 1.00 95.19 901 ARG A C 1
ATOM 6036 O O . ARG A 1 901 ? 30.551 -9.516 -10.264 1.00 95.19 901 ARG A O 1
ATOM 6043 N N . SER A 1 902 ? 30.123 -8.262 -8.451 1.00 95.06 902 SER A N 1
ATOM 6044 C CA . SER A 1 902 ? 30.484 -9.273 -7.462 1.00 95.06 902 SER A CA 1
ATOM 6045 C C . SER A 1 902 ? 29.239 -10.010 -6.972 1.00 95.06 902 SER A C 1
ATOM 6047 O O . SER A 1 902 ? 28.176 -9.414 -6.764 1.00 95.06 902 SER A O 1
ATOM 6049 N N . GLN A 1 903 ? 29.373 -11.319 -6.796 1.00 93.00 903 GLN A N 1
ATOM 6050 C CA . GLN A 1 903 ? 28.341 -12.206 -6.275 1.00 93.00 903 GLN A CA 1
ATOM 6051 C C . GLN A 1 903 ? 28.883 -13.046 -5.123 1.00 93.00 903 GLN A C 1
ATOM 6053 O O . GLN A 1 903 ? 30.085 -13.296 -5.045 1.00 93.00 903 GLN A O 1
ATOM 6058 N N . ASP A 1 904 ? 28.001 -13.480 -4.230 1.00 90.38 904 ASP A N 1
ATOM 6059 C CA . ASP A 1 904 ? 28.307 -14.516 -3.246 1.00 90.38 904 ASP A CA 1
ATOM 6060 C C . ASP A 1 904 ? 28.418 -15.909 -3.898 1.00 90.38 904 ASP A C 1
ATOM 6062 O O . ASP A 1 904 ? 28.204 -16.081 -5.101 1.00 90.38 904 ASP A O 1
ATOM 6066 N N . ALA A 1 905 ? 28.755 -16.927 -3.101 1.00 86.00 905 ALA A N 1
ATOM 6067 C CA . ALA A 1 905 ? 28.896 -18.310 -3.569 1.00 86.00 905 ALA A CA 1
ATOM 6068 C C . ALA A 1 905 ? 27.596 -18.912 -4.147 1.00 86.00 905 ALA A C 1
ATOM 6070 O O . ALA A 1 905 ? 27.632 -19.948 -4.808 1.00 86.00 905 ALA A O 1
ATOM 6071 N N . ASN A 1 906 ? 26.450 -18.272 -3.903 1.00 84.56 906 ASN A N 1
ATOM 6072 C CA . ASN A 1 906 ? 25.123 -18.709 -4.318 1.00 84.56 906 ASN A CA 1
ATOM 6073 C C . ASN A 1 906 ? 24.568 -17.886 -5.496 1.00 84.56 906 ASN A C 1
ATOM 6075 O O . ASN A 1 906 ? 23.421 -18.093 -5.891 1.00 84.56 906 ASN A O 1
ATOM 6079 N N . GLY A 1 907 ? 25.369 -16.985 -6.078 1.00 86.44 907 GLY A N 1
ATOM 6080 C CA . GLY A 1 907 ? 24.996 -16.176 -7.239 1.00 86.44 907 GLY A CA 1
ATOM 6081 C C . GLY A 1 907 ? 24.186 -14.919 -6.905 1.00 86.44 907 GLY A C 1
ATOM 6082 O O . GLY A 1 907 ? 23.644 -14.282 -7.812 1.00 86.44 907 GLY A O 1
ATOM 6083 N N . ASN A 1 908 ? 24.089 -14.521 -5.632 1.00 89.88 908 ASN A N 1
ATOM 6084 C CA . ASN A 1 908 ? 23.435 -13.268 -5.252 1.00 89.88 908 ASN A CA 1
ATOM 6085 C C . ASN A 1 908 ? 24.417 -12.106 -5.359 1.00 89.88 908 ASN A C 1
ATOM 6087 O O . ASN A 1 908 ? 25.550 -12.212 -4.900 1.00 89.88 908 ASN A O 1
ATOM 6091 N N . PHE A 1 909 ? 23.985 -10.967 -5.906 1.00 91.00 909 PHE A N 1
ATOM 6092 C CA . PHE A 1 909 ? 24.835 -9.778 -5.942 1.00 91.00 909 PHE A CA 1
ATOM 6093 C C . PHE A 1 909 ? 25.181 -9.322 -4.529 1.00 91.00 909 PHE A C 1
ATOM 6095 O O . PHE A 1 909 ? 24.292 -9.058 -3.721 1.00 91.00 909 PHE A O 1
ATOM 6102 N N . SER A 1 910 ? 26.476 -9.211 -4.260 1.00 92.31 910 SER A N 1
ATOM 6103 C CA . SER A 1 910 ? 26.992 -8.884 -2.939 1.00 92.31 910 SER A CA 1
ATOM 6104 C C . SER A 1 910 ? 28.062 -7.818 -3.038 1.00 92.31 910 SER A C 1
ATOM 6106 O O . SER A 1 910 ? 28.858 -7.810 -3.978 1.00 92.31 910 SER A O 1
ATOM 6108 N N . ASN A 1 911 ? 28.044 -6.886 -2.094 1.00 92.38 911 ASN A N 1
ATOM 6109 C CA . ASN A 1 911 ? 28.994 -5.788 -2.072 1.00 92.38 911 ASN A CA 1
ATOM 6110 C C . ASN A 1 911 ? 30.375 -6.294 -1.646 1.00 92.38 911 ASN A C 1
ATOM 6112 O O . ASN A 1 911 ? 30.487 -7.138 -0.758 1.00 92.38 911 ASN A O 1
ATOM 6116 N N . VAL A 1 912 ? 31.423 -5.738 -2.248 1.00 92.88 912 VAL A N 1
ATOM 6117 C CA . VAL A 1 912 ? 32.796 -5.968 -1.791 1.00 92.88 912 VAL A CA 1
ATOM 6118 C C . VAL A 1 912 ? 33.054 -5.194 -0.493 1.00 92.88 912 VAL A C 1
ATOM 6120 O O . VAL A 1 912 ? 32.577 -4.070 -0.310 1.00 92.88 912 VAL A O 1
ATOM 6123 N N . SER A 1 913 ? 33.795 -5.805 0.423 1.00 91.00 913 SER A N 1
ATOM 6124 C CA . SER A 1 913 ? 34.201 -5.267 1.722 1.00 91.00 913 SER A CA 1
ATOM 6125 C C . SER A 1 913 ? 35.398 -4.319 1.601 1.00 91.00 913 SER A C 1
ATOM 6127 O O . SER A 1 913 ? 35.446 -3.311 2.303 1.00 91.00 913 SER A O 1
ATOM 6129 N N . ALA A 1 914 ? 36.332 -4.587 0.683 1.00 91.44 914 ALA A N 1
ATOM 6130 C CA . ALA A 1 914 ? 37.443 -3.699 0.339 1.00 91.44 914 ALA A CA 1
ATOM 6131 C C . ALA A 1 914 ? 37.382 -3.255 -1.137 1.00 91.44 914 ALA A C 1
ATOM 6133 O O . ALA A 1 914 ? 36.830 -3.979 -1.972 1.00 91.44 914 ALA A O 1
ATOM 6134 N N . PRO A 1 915 ? 37.967 -2.094 -1.509 1.00 94.38 915 PRO A N 1
ATOM 6135 C CA . PRO A 1 915 ? 38.074 -1.697 -2.910 1.00 94.38 915 PRO A CA 1
ATOM 6136 C C . PRO A 1 915 ? 38.773 -2.800 -3.714 1.00 94.38 915 PRO A C 1
ATOM 6138 O O . PRO A 1 915 ? 39.925 -3.139 -3.446 1.00 94.38 915 PRO A O 1
ATOM 6141 N N . THR A 1 916 ? 38.058 -3.384 -4.671 1.00 95.31 916 THR A N 1
ATOM 6142 C CA . THR A 1 916 ? 38.484 -4.599 -5.370 1.00 95.31 916 THR A CA 1
ATOM 6143 C C . THR A 1 916 ? 38.776 -4.278 -6.825 1.00 95.31 916 THR A C 1
ATOM 6145 O O . THR A 1 916 ? 37.869 -3.950 -7.594 1.00 95.31 916 THR A O 1
ATOM 6148 N N . ALA A 1 917 ? 40.055 -4.331 -7.195 1.00 95.88 917 ALA A N 1
ATOM 6149 C CA . ALA A 1 917 ? 40.500 -4.067 -8.555 1.00 95.88 917 ALA A CA 1
ATOM 6150 C C . ALA A 1 917 ? 40.260 -5.296 -9.442 1.00 95.88 917 ALA A C 1
ATOM 6152 O O . ALA A 1 917 ? 40.543 -6.432 -9.055 1.00 95.88 917 ALA A O 1
ATOM 6153 N N . VAL A 1 918 ? 39.744 -5.054 -10.641 1.00 97.00 918 VAL A N 1
ATOM 6154 C CA . VAL A 1 918 ? 39.383 -6.056 -11.643 1.00 97.00 918 VAL A CA 1
ATOM 6155 C C . VAL A 1 918 ? 40.083 -5.713 -12.950 1.00 97.00 918 VAL A C 1
ATOM 6157 O O . VAL A 1 918 ? 40.100 -4.551 -13.358 1.00 97.00 918 VAL A O 1
ATOM 6160 N N . SER A 1 919 ? 40.634 -6.722 -13.617 1.00 96.06 919 SER A N 1
ATOM 6161 C CA . SER A 1 919 ? 41.105 -6.657 -14.996 1.00 96.06 919 SER A CA 1
ATOM 6162 C C . SER A 1 919 ? 40.257 -7.546 -15.904 1.00 96.06 919 SER A C 1
ATOM 6164 O O . SER A 1 919 ? 39.759 -8.594 -15.492 1.00 96.06 919 SER A O 1
ATOM 6166 N N . LEU A 1 920 ? 40.093 -7.120 -17.151 1.00 97.75 920 LEU A N 1
ATOM 6167 C CA . LEU A 1 920 ? 39.470 -7.894 -18.214 1.00 97.75 920 LEU A CA 1
ATOM 6168 C C . LEU A 1 920 ? 40.554 -8.549 -19.063 1.00 97.75 920 LEU A C 1
ATOM 6170 O O . LEU A 1 920 ? 41.469 -7.879 -19.544 1.00 97.75 920 LEU A O 1
ATOM 6174 N N . THR A 1 921 ? 40.423 -9.850 -19.281 1.00 96.31 921 THR A N 1
ATOM 6175 C CA . THR A 1 921 ? 41.252 -10.612 -20.214 1.00 96.31 921 THR A CA 1
ATOM 6176 C C . THR A 1 921 ? 40.380 -11.290 -21.260 1.00 96.31 921 THR A C 1
ATOM 6178 O O . THR A 1 921 ? 39.183 -11.503 -21.063 1.00 96.31 921 THR A O 1
ATOM 6181 N N . LEU A 1 922 ? 40.977 -11.611 -22.405 1.00 96.31 922 LEU A N 1
ATOM 6182 C CA . LEU A 1 922 ? 40.304 -12.365 -23.452 1.00 96.31 922 LEU A CA 1
ATOM 6183 C C . LEU A 1 922 ? 40.359 -13.857 -23.113 1.00 96.31 922 LEU A C 1
ATOM 6185 O O . LEU A 1 922 ? 41.450 -14.404 -22.954 1.00 96.31 922 LEU A O 1
ATOM 6189 N N . LYS A 1 923 ? 39.197 -14.510 -23.020 1.00 95.56 923 LYS A N 1
ATOM 6190 C CA . LYS A 1 923 ? 39.103 -15.967 -22.862 1.00 95.56 923 LYS A CA 1
ATOM 6191 C C . LYS A 1 923 ? 39.027 -16.670 -24.211 1.00 95.56 923 LYS A C 1
ATOM 6193 O O . LYS A 1 923 ? 39.748 -17.634 -24.444 1.00 95.56 923 LYS A O 1
ATOM 6198 N N . THR A 1 924 ? 38.143 -16.193 -25.085 1.00 91.56 924 THR A N 1
ATOM 6199 C CA . THR A 1 924 ? 37.950 -16.714 -26.446 1.00 91.56 924 THR A CA 1
ATOM 6200 C C . THR A 1 924 ? 37.783 -15.567 -27.434 1.00 91.56 924 THR A C 1
ATOM 6202 O O . THR A 1 924 ? 37.267 -14.508 -27.080 1.00 91.56 924 THR A O 1
ATOM 6205 N N . GLY A 1 925 ? 38.209 -15.793 -28.675 1.00 92.00 925 GLY A N 1
ATOM 6206 C CA . GLY A 1 925 ? 38.306 -14.782 -29.730 1.00 92.00 925 GLY A CA 1
ATOM 6207 C C . GLY A 1 925 ? 39.748 -14.652 -30.224 1.00 92.00 925 GLY A C 1
ATOM 6208 O O . GLY A 1 925 ? 40.682 -15.099 -29.561 1.00 92.00 925 GLY A O 1
ATOM 6209 N N . THR A 1 926 ? 39.931 -14.073 -31.404 1.00 90.62 926 THR A N 1
ATOM 6210 C CA . THR A 1 926 ? 41.233 -13.989 -32.092 1.00 90.62 926 THR A CA 1
ATOM 6211 C C . THR A 1 926 ? 41.681 -12.552 -32.365 1.00 90.62 926 THR A C 1
ATOM 6213 O O . THR A 1 926 ? 42.840 -12.328 -32.708 1.00 90.62 926 THR A O 1
ATOM 6216 N N . GLY A 1 927 ? 40.795 -11.569 -32.197 1.00 89.56 927 GLY A N 1
ATOM 6217 C CA . GLY A 1 927 ? 41.127 -10.151 -32.152 1.00 89.56 927 GLY A CA 1
ATOM 6218 C C . GLY A 1 927 ? 41.844 -9.721 -30.872 1.00 89.56 927 GLY A C 1
ATOM 6219 O O . GLY A 1 927 ? 41.861 -10.417 -29.856 1.00 89.56 927 GLY A O 1
ATOM 6220 N N . THR A 1 928 ? 42.416 -8.521 -30.916 1.00 91.88 928 THR A N 1
ATOM 6221 C CA . THR A 1 928 ? 43.144 -7.917 -29.798 1.00 91.88 928 THR A CA 1
ATOM 6222 C C . THR A 1 928 ? 42.176 -7.158 -28.896 1.00 91.88 928 THR A C 1
ATOM 6224 O O . THR A 1 928 ? 41.483 -6.251 -29.357 1.00 91.88 928 THR A O 1
ATOM 6227 N N . LEU A 1 929 ? 42.156 -7.501 -27.606 1.00 95.44 929 LEU A N 1
ATOM 6228 C CA . LEU A 1 929 ? 41.451 -6.753 -26.563 1.00 95.44 929 LEU A CA 1
ATOM 6229 C C . LEU A 1 929 ? 42.330 -5.588 -26.071 1.00 95.44 929 LEU A C 1
ATOM 6231 O O . LEU A 1 929 ? 43.494 -5.801 -25.736 1.00 95.44 929 LEU A O 1
ATOM 6235 N N . GLY A 1 930 ? 41.792 -4.369 -26.015 1.00 91.62 930 GLY A N 1
ATOM 6236 C CA . GLY A 1 930 ? 42.547 -3.165 -25.647 1.00 91.62 930 GLY A CA 1
ATOM 6237 C C . GLY A 1 930 ? 41.685 -2.045 -25.059 1.00 91.62 930 GLY A C 1
ATOM 6238 O O . GLY A 1 930 ? 40.520 -2.244 -24.722 1.00 91.62 930 GLY A O 1
ATOM 6239 N N . GLY A 1 931 ? 42.234 -0.832 -24.969 1.00 93.38 931 GLY A N 1
ATOM 6240 C CA . GLY A 1 931 ? 41.563 0.310 -24.335 1.00 93.38 931 GLY A CA 1
ATOM 6241 C C . GLY A 1 931 ? 41.626 0.240 -22.805 1.00 93.38 931 GLY A C 1
ATOM 6242 O O . GLY A 1 931 ? 42.633 -0.194 -22.244 1.00 93.38 931 GLY A O 1
ATOM 6243 N N . THR A 1 932 ? 40.568 0.668 -22.116 1.00 94.94 932 THR A N 1
ATOM 6244 C CA . THR A 1 932 ? 40.495 0.582 -20.647 1.00 94.94 932 THR A CA 1
ATOM 6245 C C . THR A 1 932 ? 40.115 -0.837 -20.238 1.00 94.94 932 THR A C 1
ATOM 6247 O O . THR A 1 932 ? 38.969 -1.230 -20.412 1.00 94.94 932 THR A O 1
ATOM 6250 N N . LEU A 1 933 ? 41.054 -1.612 -19.688 1.00 96.62 933 LEU A N 1
ATOM 6251 C CA . LEU A 1 933 ? 40.820 -3.016 -19.303 1.00 96.62 933 LEU A CA 1
ATOM 6252 C C . LEU A 1 933 ? 40.751 -3.248 -17.796 1.00 96.62 933 LEU A C 1
ATOM 6254 O O . LEU A 1 933 ? 40.540 -4.377 -17.365 1.00 96.62 933 LEU A O 1
ATOM 6258 N N . THR A 1 934 ? 40.941 -2.210 -16.990 1.00 95.25 934 THR A N 1
ATOM 6259 C CA . THR A 1 934 ? 40.922 -2.310 -15.532 1.00 95.25 934 THR A CA 1
ATOM 6260 C C . THR A 1 934 ? 39.924 -1.337 -14.919 1.00 95.25 934 THR A C 1
ATOM 6262 O O . THR A 1 934 ? 39.587 -0.305 -15.497 1.00 95.25 934 THR A O 1
ATOM 6265 N N . GLY A 1 935 ? 39.446 -1.667 -13.725 1.00 94.81 935 GLY A N 1
ATOM 6266 C CA . GLY A 1 935 ? 38.637 -0.779 -12.900 1.00 94.81 935 GLY A CA 1
ATOM 6267 C C . GLY A 1 935 ? 38.505 -1.321 -11.481 1.00 94.81 935 GLY A C 1
ATOM 6268 O O . GLY A 1 935 ? 38.937 -2.436 -11.199 1.00 94.81 935 GLY A O 1
ATOM 6269 N N . THR A 1 936 ? 37.901 -0.545 -10.585 1.00 95.31 936 THR A N 1
ATOM 6270 C CA . THR A 1 936 ? 37.768 -0.917 -9.169 1.00 95.31 936 THR A CA 1
ATOM 6271 C C . THR A 1 936 ? 36.304 -0.929 -8.761 1.00 95.31 936 THR A C 1
ATOM 6273 O O . THR A 1 936 ? 35.617 0.084 -8.891 1.00 95.31 936 THR A O 1
ATOM 6276 N N . ILE A 1 937 ? 35.826 -2.052 -8.225 1.00 95.62 937 ILE A N 1
ATOM 6277 C CA . ILE A 1 937 ? 34.569 -2.077 -7.475 1.00 95.62 937 ILE A CA 1
ATOM 6278 C C . ILE A 1 937 ? 34.857 -1.410 -6.126 1.00 95.62 937 ILE A C 1
ATOM 6280 O O . ILE A 1 937 ? 35.695 -1.887 -5.360 1.00 95.62 937 ILE A O 1
ATOM 6284 N N . ALA A 1 938 ? 34.216 -0.274 -5.850 1.00 92.12 938 ALA A N 1
ATOM 6285 C CA . ALA A 1 938 ? 34.398 0.439 -4.588 1.00 92.12 938 ALA A CA 1
ATOM 6286 C C . ALA A 1 938 ? 33.887 -0.393 -3.398 1.00 92.12 938 ALA A C 1
ATOM 6288 O O . ALA A 1 938 ? 32.897 -1.113 -3.531 1.00 92.12 938 ALA A O 1
ATOM 6289 N N . ALA A 1 939 ? 34.521 -0.250 -2.229 1.00 90.25 939 ALA A N 1
ATOM 6290 C CA . ALA A 1 939 ? 34.010 -0.840 -0.992 1.00 90.25 939 ALA A CA 1
ATOM 6291 C C . ALA A 1 939 ? 32.555 -0.403 -0.750 1.00 90.25 939 ALA A C 1
ATOM 6293 O O . ALA A 1 939 ? 32.219 0.771 -0.912 1.00 90.25 939 ALA A O 1
ATOM 6294 N N . GLY A 1 940 ? 31.688 -1.354 -0.401 1.00 91.19 940 GLY A N 1
ATOM 6295 C CA . GLY A 1 940 ? 30.249 -1.124 -0.264 1.00 91.19 940 GLY A CA 1
ATOM 6296 C C . GLY A 1 940 ? 29.463 -1.120 -1.583 1.00 91.19 940 GLY A C 1
ATOM 6297 O O . GLY A 1 940 ? 28.253 -0.914 -1.549 1.00 91.19 940 GLY A O 1
ATOM 6298 N N . SER A 1 941 ? 30.100 -1.382 -2.730 1.00 92.25 941 SER A N 1
ATOM 6299 C CA . SER A 1 941 ? 29.444 -1.577 -4.032 1.00 92.25 941 SER A CA 1
ATOM 6300 C C . SER A 1 941 ? 29.561 -3.030 -4.496 1.00 92.25 941 SER A C 1
ATOM 6302 O O . SER A 1 941 ? 30.502 -3.732 -4.143 1.00 92.25 941 SER A O 1
ATOM 6304 N N . SER A 1 942 ? 28.620 -3.479 -5.326 1.00 93.50 942 SER A N 1
ATOM 6305 C CA . SER A 1 942 ? 28.663 -4.783 -6.008 1.00 93.50 942 SER A CA 1
ATOM 6306 C C . SER A 1 942 ? 28.854 -4.659 -7.516 1.00 93.50 942 SER A C 1
ATOM 6308 O O . SER A 1 942 ? 28.661 -5.630 -8.243 1.00 93.50 942 SER A O 1
ATOM 6310 N N . THR A 1 943 ? 29.145 -3.457 -8.018 1.00 95.31 943 THR A N 1
ATOM 6311 C CA . THR A 1 943 ? 29.144 -3.172 -9.454 1.00 95.31 943 THR A CA 1
ATOM 6312 C C . THR A 1 943 ? 30.276 -2.236 -9.857 1.00 95.31 943 THR A C 1
ATOM 6314 O O . THR A 1 943 ? 30.598 -1.277 -9.155 1.00 95.31 943 THR A O 1
ATOM 6317 N N . LEU A 1 944 ? 30.832 -2.500 -11.035 1.00 94.88 944 LEU A N 1
ATOM 6318 C CA . LEU A 1 944 ? 31.814 -1.694 -11.748 1.00 94.88 944 LEU A CA 1
ATOM 6319 C C . LEU A 1 944 ? 31.439 -1.701 -13.231 1.00 94.88 944 LEU A C 1
ATOM 6321 O O . LEU A 1 944 ? 31.167 -2.756 -13.794 1.00 94.88 944 LEU A O 1
ATOM 6325 N N . THR A 1 945 ? 31.457 -0.538 -13.879 1.00 95.94 945 THR A N 1
ATOM 6326 C CA . THR A 1 945 ? 31.389 -0.457 -15.344 1.00 95.94 945 THR A CA 1
ATOM 6327 C C . THR A 1 945 ? 32.726 0.044 -15.868 1.00 95.94 945 THR A C 1
ATOM 6329 O O . THR A 1 945 ? 33.137 1.155 -15.542 1.00 95.94 945 THR A O 1
ATOM 6332 N N . ILE A 1 946 ? 33.401 -0.781 -16.665 1.00 96.19 946 ILE A N 1
ATOM 6333 C CA . ILE A 1 946 ? 34.641 -0.431 -17.356 1.00 96.19 946 ILE A CA 1
ATOM 6334 C C . ILE A 1 946 ? 34.250 0.072 -18.744 1.00 96.19 946 ILE A C 1
ATOM 6336 O O . ILE A 1 946 ? 33.766 -0.702 -19.566 1.00 96.19 946 ILE A O 1
ATOM 6340 N N . SER A 1 947 ? 34.413 1.372 -18.985 1.00 94.31 947 SER A N 1
ATOM 6341 C CA . SER A 1 947 ? 34.082 2.018 -20.261 1.00 94.31 947 SER A CA 1
ATOM 6342 C C . SER A 1 947 ? 35.335 2.276 -21.091 1.00 94.31 947 SER A C 1
ATOM 6344 O O . SER A 1 947 ? 36.376 2.657 -20.555 1.00 94.31 947 SER A O 1
ATOM 6346 N N . GLY A 1 948 ? 35.217 2.117 -22.411 1.00 93.56 948 GLY A N 1
ATOM 6347 C CA . GLY A 1 948 ? 36.334 2.295 -23.341 1.00 93.56 948 GLY A CA 1
ATOM 6348 C C . GLY A 1 948 ? 37.134 1.015 -23.589 1.00 93.56 948 GLY A C 1
ATOM 6349 O O . GLY A 1 948 ? 38.289 1.098 -24.000 1.00 93.56 948 GLY A O 1
ATOM 6350 N N . VAL A 1 949 ? 36.537 -0.156 -23.347 1.00 96.25 949 VAL A N 1
ATOM 6351 C CA . VAL A 1 949 ? 37.078 -1.444 -23.802 1.00 96.25 949 VAL A CA 1
ATOM 6352 C C . VAL A 1 949 ? 36.987 -1.476 -25.325 1.00 96.25 949 VAL A C 1
ATOM 6354 O O . VAL A 1 949 ? 35.970 -1.088 -25.885 1.00 96.25 949 VAL A O 1
ATOM 6357 N N . THR A 1 950 ? 38.031 -1.921 -26.011 1.00 94.50 950 THR A N 1
ATOM 6358 C CA . THR A 1 950 ? 38.056 -2.026 -27.478 1.00 94.50 950 THR A CA 1
ATOM 6359 C C . THR A 1 950 ? 38.435 -3.438 -27.897 1.00 94.50 950 THR A C 1
ATOM 6361 O O . THR A 1 950 ? 39.152 -4.139 -27.180 1.00 94.50 950 THR A O 1
ATOM 6364 N N . TYR A 1 951 ? 37.952 -3.860 -29.062 1.00 94.81 951 TYR A N 1
ATOM 6365 C CA . TYR A 1 951 ? 38.279 -5.153 -29.654 1.00 94.81 951 TYR A CA 1
ATOM 6366 C C . TYR A 1 951 ? 38.486 -4.992 -31.157 1.00 94.81 951 TYR A C 1
ATOM 6368 O O . TYR A 1 951 ? 37.660 -4.361 -31.809 1.00 94.81 951 TYR A O 1
ATOM 6376 N N . THR A 1 952 ? 39.589 -5.490 -31.717 1.00 91.44 952 THR A N 1
ATOM 6377 C CA . THR A 1 952 ? 40.005 -5.107 -33.083 1.00 91.44 952 THR A CA 1
ATOM 6378 C C . THR A 1 952 ? 39.388 -5.935 -34.209 1.00 91.44 952 THR A C 1
ATOM 6380 O O . THR A 1 952 ? 39.364 -5.464 -35.347 1.00 91.44 952 THR A O 1
ATOM 6383 N N . ARG A 1 953 ? 38.884 -7.144 -33.926 1.00 92.44 953 ARG A N 1
ATOM 6384 C CA . ARG A 1 953 ? 38.402 -8.083 -34.951 1.00 92.44 953 ARG A CA 1
ATOM 6385 C C . ARG A 1 953 ? 36.891 -8.276 -34.887 1.00 92.44 953 ARG A C 1
ATOM 6387 O O . ARG A 1 953 ? 36.337 -8.466 -33.811 1.00 92.44 953 ARG A O 1
ATOM 6394 N N . ALA A 1 954 ? 36.231 -8.264 -36.040 1.00 91.25 954 ALA A N 1
ATOM 6395 C CA . ALA A 1 954 ? 34.821 -8.624 -36.140 1.00 91.25 954 ALA A CA 1
ATOM 6396 C C . ALA A 1 954 ? 34.668 -10.153 -36.160 1.00 91.25 954 ALA A C 1
ATOM 6398 O O . ALA A 1 954 ? 35.062 -10.807 -37.126 1.00 91.25 954 ALA A O 1
ATOM 6399 N N . GLU A 1 955 ? 34.123 -10.729 -35.090 1.00 93.69 955 GLU A N 1
ATOM 6400 C CA . GLU A 1 955 ? 33.890 -12.169 -34.957 1.00 93.69 955 GLU A CA 1
ATOM 6401 C C . GLU A 1 955 ? 32.798 -12.480 -33.921 1.00 93.69 955 GLU A C 1
ATOM 6403 O O . GLU A 1 955 ? 32.505 -11.684 -33.026 1.00 93.69 955 GLU A O 1
ATOM 6408 N N . SER A 1 956 ? 32.184 -13.657 -34.042 1.00 92.62 956 SER A N 1
ATOM 6409 C CA . SER A 1 956 ? 31.229 -14.195 -33.068 1.00 92.62 956 SER A CA 1
ATOM 6410 C C . SER A 1 956 ? 31.923 -15.102 -32.054 1.00 92.62 956 SER A C 1
ATOM 6412 O O . SER A 1 956 ? 32.858 -15.815 -32.413 1.00 92.62 956 SER A O 1
ATOM 6414 N N . GLY A 1 957 ? 31.407 -15.173 -30.826 1.00 92.62 957 GLY A N 1
ATOM 6415 C CA . GLY A 1 957 ? 31.909 -16.114 -29.816 1.00 92.62 957 GLY A CA 1
ATOM 6416 C C . GLY A 1 957 ? 32.997 -15.539 -28.906 1.00 92.62 957 GLY A C 1
ATOM 6417 O O . GLY A 1 957 ? 33.727 -16.299 -28.268 1.00 92.62 957 GLY A O 1
ATOM 6418 N N . VAL A 1 958 ? 33.117 -14.211 -28.844 1.00 96.06 958 VAL A N 1
ATOM 6419 C CA . VAL A 1 958 ? 34.075 -13.530 -27.968 1.00 96.06 958 VAL A CA 1
ATOM 6420 C C . VAL A 1 958 ? 33.616 -13.670 -26.520 1.00 96.06 958 VAL A C 1
ATOM 6422 O O . VAL A 1 958 ? 32.461 -13.384 -26.204 1.00 96.06 958 VAL A O 1
ATOM 6425 N N . VAL A 1 959 ? 34.516 -14.107 -25.640 1.00 96.25 959 VAL A N 1
ATOM 6426 C CA . VAL A 1 959 ? 34.277 -14.208 -24.193 1.00 96.25 959 VAL A CA 1
ATOM 6427 C C . VAL A 1 959 ? 35.384 -13.467 -23.464 1.00 96.25 959 VAL A C 1
ATOM 6429 O O . VAL A 1 959 ? 36.568 -13.691 -23.723 1.00 96.25 959 VAL A O 1
ATOM 6432 N N . LEU A 1 960 ? 34.995 -12.598 -22.535 1.00 97.19 960 LEU A N 1
ATOM 6433 C CA . LEU A 1 960 ? 35.914 -11.917 -21.629 1.00 97.19 960 LEU A CA 1
ATOM 6434 C C . LEU A 1 960 ? 35.885 -12.593 -20.263 1.00 97.19 960 LEU A C 1
ATOM 6436 O O . LEU A 1 960 ? 34.828 -13.040 -19.827 1.00 97.19 960 LEU A O 1
ATOM 6440 N N . THR A 1 961 ? 37.019 -12.603 -19.571 1.00 96.75 961 THR A N 1
ATOM 6441 C CA . THR A 1 961 ? 37.111 -12.991 -18.162 1.00 96.75 961 THR A CA 1
ATOM 6442 C C . THR A 1 961 ? 37.426 -11.755 -17.331 1.00 96.75 961 THR A C 1
ATOM 6444 O O . THR A 1 961 ? 38.424 -11.073 -17.559 1.00 96.75 961 THR A O 1
ATOM 6447 N N . ALA A 1 962 ? 36.589 -11.471 -16.339 1.00 97.12 962 ALA A N 1
ATOM 6448 C CA . ALA A 1 962 ? 36.881 -10.526 -15.276 1.00 97.12 962 ALA A CA 1
ATOM 6449 C C . ALA A 1 962 ? 37.672 -11.247 -14.182 1.00 97.12 962 ALA A C 1
ATOM 6451 O O . ALA A 1 962 ? 37.152 -12.135 -13.507 1.00 97.12 962 ALA A O 1
ATOM 6452 N N . THR A 1 963 ? 38.929 -10.858 -14.003 1.00 95.88 963 THR A N 1
ATOM 6453 C CA . THR A 1 963 ? 39.820 -11.408 -12.983 1.00 95.88 963 THR A CA 1
ATOM 6454 C C . THR A 1 963 ? 40.136 -10.333 -11.966 1.00 95.88 963 THR A C 1
ATOM 6456 O O . THR A 1 963 ? 40.470 -9.201 -12.307 1.00 95.88 963 THR A O 1
ATOM 6459 N N . ARG A 1 964 ? 40.054 -10.678 -10.689 1.00 95.12 964 ARG A N 1
ATOM 6460 C CA . ARG A 1 964 ? 40.498 -9.777 -9.636 1.00 95.12 964 ARG A CA 1
ATOM 6461 C C . ARG A 1 964 ? 42.024 -9.653 -9.625 1.00 95.12 964 ARG A C 1
ATOM 6463 O O . ARG A 1 964 ? 42.721 -10.663 -9.631 1.00 95.12 964 ARG A O 1
ATOM 6470 N N . THR A 1 965 ? 42.532 -8.431 -9.482 1.00 92.56 965 THR A N 1
ATOM 6471 C CA . THR A 1 965 ? 43.965 -8.138 -9.316 1.00 92.56 965 THR A CA 1
ATOM 6472 C C . THR A 1 965 ? 44.354 -7.738 -7.885 1.00 92.56 965 THR A C 1
ATOM 6474 O O . THR A 1 965 ? 45.471 -8.030 -7.466 1.00 92.56 965 THR A O 1
ATOM 6477 N N . SER A 1 966 ? 43.454 -7.134 -7.098 1.00 92.25 966 SER A N 1
ATOM 6478 C CA . SER A 1 966 ? 43.651 -6.828 -5.664 1.00 92.25 966 SER A CA 1
ATOM 6479 C C . SER A 1 966 ? 42.308 -6.641 -4.927 1.00 92.25 966 SER A C 1
ATOM 6481 O O . SER A 1 966 ? 41.262 -6.609 -5.570 1.00 92.25 966 SER A O 1
ATOM 6483 N N . GLY A 1 967 ? 42.312 -6.550 -3.589 1.00 92.50 967 GLY A N 1
ATOM 6484 C CA . GLY A 1 967 ? 41.094 -6.450 -2.756 1.00 92.50 967 GLY A CA 1
ATOM 6485 C C . GLY A 1 967 ? 40.540 -7.811 -2.311 1.00 92.50 967 GLY A C 1
ATOM 6486 O O . GLY A 1 967 ? 41.321 -8.751 -2.142 1.00 92.50 967 GLY A O 1
ATOM 6487 N N . ASP A 1 968 ? 39.219 -7.920 -2.137 1.00 90.50 968 ASP A N 1
ATOM 6488 C CA . ASP A 1 968 ? 38.514 -9.108 -1.610 1.00 90.50 968 ASP A CA 1
ATOM 6489 C C . ASP A 1 968 ? 38.806 -10.380 -2.401 1.00 90.50 968 ASP A C 1
ATOM 6491 O O . ASP A 1 968 ? 38.910 -10.319 -3.609 1.00 90.50 968 ASP A O 1
ATOM 6495 N N . THR A 1 969 ? 38.876 -11.564 -1.791 1.00 91.50 969 THR A N 1
ATOM 6496 C CA . THR A 1 969 ? 39.190 -12.794 -2.549 1.00 91.50 969 THR A CA 1
ATOM 6497 C C . THR A 1 969 ? 37.992 -13.265 -3.382 1.00 91.50 969 THR A C 1
ATOM 6499 O O . THR A 1 969 ? 37.121 -13.959 -2.871 1.00 91.50 969 THR A O 1
ATOM 6502 N N . LEU A 1 970 ? 37.966 -12.907 -4.672 1.00 93.56 970 LEU A N 1
ATOM 6503 C CA . LEU A 1 970 ? 36.903 -13.270 -5.617 1.00 93.56 970 LEU A CA 1
ATOM 6504 C C . LEU A 1 970 ? 37.416 -14.187 -6.734 1.00 93.56 970 LEU A C 1
ATOM 6506 O O . LEU A 1 970 ? 38.449 -13.899 -7.348 1.00 93.56 970 LEU A O 1
ATOM 6510 N N . ALA A 1 971 ? 36.671 -15.254 -7.030 1.00 93.81 971 ALA A N 1
ATOM 6511 C CA . ALA A 1 971 ? 36.899 -16.098 -8.199 1.00 93.81 971 ALA A CA 1
ATOM 6512 C C . ALA A 1 971 ? 36.615 -15.331 -9.513 1.00 93.81 971 ALA A C 1
ATOM 6514 O O . ALA A 1 971 ? 35.715 -14.483 -9.532 1.00 93.81 971 ALA A O 1
ATOM 6515 N N . PRO A 1 972 ? 37.352 -15.600 -10.609 1.00 94.88 972 PRO A N 1
ATOM 6516 C CA . PRO A 1 972 ? 37.115 -14.957 -11.900 1.00 94.88 972 PRO A CA 1
ATOM 6517 C C . PRO A 1 972 ? 35.734 -15.280 -12.480 1.00 94.88 972 PRO A C 1
ATOM 6519 O O . PRO A 1 972 ? 35.194 -16.359 -12.240 1.00 94.88 972 PRO A O 1
ATOM 6522 N N . GLY A 1 973 ? 35.201 -14.358 -13.280 1.00 94.06 973 GLY A N 1
ATOM 6523 C CA . GLY A 1 973 ? 33.893 -14.488 -13.917 1.00 94.06 973 GLY A CA 1
ATOM 6524 C C . GLY A 1 973 ? 33.938 -14.219 -15.407 1.00 94.06 973 GLY A C 1
ATOM 6525 O O . GLY A 1 973 ? 34.468 -13.194 -15.830 1.00 94.06 973 GLY A O 1
ATOM 6526 N N . ASP A 1 974 ? 33.331 -15.098 -16.193 1.00 95.19 974 ASP A N 1
ATOM 6527 C CA . ASP A 1 974 ? 33.270 -14.938 -17.642 1.00 95.19 974 ASP A CA 1
ATOM 6528 C C . ASP A 1 974 ? 32.026 -14.164 -18.085 1.00 95.19 974 ASP A C 1
ATOM 6530 O O . ASP A 1 974 ? 30.990 -14.161 -17.415 1.00 95.19 974 ASP A O 1
ATOM 6534 N N . SER A 1 975 ? 32.117 -13.519 -19.245 1.00 95.44 975 SER A N 1
ATOM 6535 C CA . SER A 1 975 ? 30.949 -13.033 -19.968 1.00 95.44 975 SER A CA 1
ATOM 6536 C C . SER A 1 975 ? 30.232 -14.181 -20.666 1.00 95.44 975 SER A C 1
ATOM 6538 O O . SER A 1 975 ? 30.812 -15.216 -20.996 1.00 95.44 975 SER A O 1
ATOM 6540 N N . VAL A 1 976 ? 28.964 -13.957 -20.998 1.00 93.69 976 VAL A N 1
ATOM 6541 C CA . VAL A 1 976 ? 28.355 -14.709 -22.097 1.00 93.69 976 VAL A CA 1
ATOM 6542 C C . VAL A 1 976 ? 29.108 -14.414 -23.397 1.00 93.69 976 VAL A C 1
ATOM 6544 O O . VAL A 1 976 ? 29.684 -13.332 -23.560 1.00 93.69 976 VAL A O 1
ATOM 6547 N N . ALA A 1 977 ? 29.115 -15.378 -24.315 1.00 94.12 977 ALA A N 1
ATOM 6548 C CA . ALA A 1 977 ? 29.686 -15.183 -25.638 1.00 94.12 977 ALA A CA 1
ATOM 6549 C C . ALA A 1 977 ? 28.921 -14.079 -26.386 1.00 94.12 977 ALA A C 1
ATOM 6551 O O . ALA A 1 977 ? 27.694 -14.133 -26.478 1.00 94.12 977 ALA A O 1
ATOM 6552 N N . PHE A 1 978 ? 29.633 -13.091 -26.925 1.00 94.44 978 PHE A N 1
ATOM 6553 C CA . PHE A 1 978 ? 29.049 -12.002 -27.714 1.00 94.44 978 PHE A CA 1
ATOM 6554 C C . PHE A 1 978 ? 29.700 -11.897 -29.097 1.00 94.44 978 PHE A C 1
ATOM 6556 O O . PHE A 1 978 ? 30.678 -12.584 -29.407 1.00 94.44 978 PHE A O 1
ATOM 6563 N N . THR A 1 979 ? 29.099 -11.077 -29.960 1.00 94.25 979 THR A N 1
ATOM 6564 C CA . THR A 1 979 ? 29.564 -10.850 -31.336 1.00 94.25 979 THR A CA 1
ATOM 6565 C C . THR A 1 979 ? 30.080 -9.431 -31.477 1.00 94.25 979 THR A C 1
ATOM 6567 O O . THR A 1 979 ? 29.372 -8.490 -31.129 1.00 94.25 979 THR A O 1
ATOM 6570 N N . VAL A 1 980 ? 31.284 -9.280 -32.017 1.00 93.94 980 VAL A N 1
ATOM 6571 C CA . VAL A 1 980 ? 31.843 -7.988 -32.423 1.00 93.94 980 VAL A CA 1
ATOM 6572 C C . VAL A 1 980 ? 31.581 -7.803 -33.914 1.00 93.94 980 VAL A C 1
ATOM 6574 O O . VAL A 1 980 ? 31.884 -8.693 -34.709 1.00 93.94 980 VAL A O 1
ATOM 6577 N N . ILE A 1 981 ? 31.006 -6.668 -34.305 1.00 92.88 981 ILE A N 1
ATOM 6578 C CA . ILE A 1 981 ? 30.668 -6.362 -35.705 1.00 92.88 981 ILE A CA 1
ATOM 6579 C C . ILE A 1 981 ? 31.735 -5.479 -36.354 1.00 92.88 981 ILE A C 1
ATOM 6581 O O . ILE A 1 981 ? 32.437 -4.742 -35.668 1.00 92.88 981 ILE A O 1
ATOM 6585 N N . ALA A 1 982 ? 31.868 -5.540 -37.679 1.00 90.62 982 ALA A N 1
ATOM 6586 C CA . ALA A 1 982 ? 32.824 -4.707 -38.407 1.00 90.62 982 ALA A CA 1
ATOM 6587 C C . ALA A 1 982 ? 32.437 -3.221 -38.366 1.00 90.62 982 ALA A C 1
ATOM 6589 O O . ALA A 1 982 ? 31.254 -2.874 -38.314 1.00 90.62 982 ALA A O 1
ATOM 6590 N N . GLY A 1 983 ? 33.445 -2.347 -38.403 1.00 87.25 983 GLY A N 1
ATOM 6591 C CA . GLY A 1 983 ? 33.253 -0.907 -38.529 1.00 87.25 983 GLY A CA 1
ATOM 6592 C C . GLY A 1 983 ? 32.683 -0.489 -39.882 1.00 87.25 983 GLY A C 1
ATOM 6593 O O . GLY A 1 983 ? 32.534 -1.290 -40.807 1.00 87.25 983 GLY A O 1
ATOM 6594 N N . ALA A 1 984 ? 32.381 0.805 -40.008 1.00 88.25 984 ALA A N 1
ATOM 6595 C CA . ALA A 1 984 ? 32.099 1.387 -41.313 1.00 88.25 984 ALA A CA 1
ATOM 6596 C C . ALA A 1 984 ? 33.310 1.185 -42.239 1.00 88.25 984 ALA A C 1
ATOM 6598 O O . ALA A 1 984 ? 34.459 1.306 -41.807 1.00 88.25 984 ALA A O 1
ATOM 6599 N N . GLY A 1 985 ? 33.045 0.879 -43.511 1.00 90.06 985 GLY A N 1
ATOM 6600 C CA . GLY A 1 985 ? 34.098 0.730 -44.509 1.00 90.06 985 GLY A CA 1
ATOM 6601 C C . GLY A 1 985 ? 34.952 1.994 -44.600 1.00 90.06 985 GLY A C 1
ATOM 6602 O O . GLY A 1 985 ? 34.415 3.099 -44.622 1.00 90.06 985 GLY A O 1
ATOM 6603 N N . SER A 1 986 ? 36.271 1.827 -44.664 1.00 92.94 986 SER A N 1
ATOM 6604 C CA . SER A 1 986 ? 37.235 2.923 -44.813 1.00 92.94 986 SER A CA 1
ATOM 6605 C C . SER A 1 986 ? 38.159 2.750 -46.018 1.00 92.94 986 SER A C 1
ATOM 6607 O O . SER A 1 986 ? 38.717 3.729 -46.505 1.00 92.94 986 SER A O 1
ATOM 6609 N N . LYS A 1 987 ? 38.362 1.517 -46.496 1.00 94.00 987 LYS A N 1
ATOM 6610 C CA . LYS A 1 987 ? 39.257 1.214 -47.620 1.00 94.00 987 LYS A CA 1
ATOM 6611 C C . LYS A 1 987 ? 38.727 0.070 -48.475 1.00 94.00 987 LYS A C 1
ATOM 6613 O O . LYS A 1 987 ? 38.005 -0.800 -47.992 1.00 94.00 987 LYS A O 1
ATOM 6618 N N . LEU A 1 988 ? 39.124 0.064 -49.737 1.00 96.69 988 LEU A N 1
ATOM 6619 C CA . LEU A 1 988 ? 38.983 -1.070 -50.639 1.00 96.69 988 LEU A CA 1
ATOM 6620 C C . LEU A 1 988 ? 40.250 -1.923 -50.579 1.00 96.69 988 LEU A C 1
ATOM 6622 O O . LEU A 1 988 ? 41.334 -1.414 -50.305 1.00 96.69 988 LEU A O 1
ATOM 6626 N N . VAL A 1 989 ? 40.117 -3.224 -50.818 1.00 96.81 989 VAL A N 1
ATOM 6627 C CA . VAL A 1 989 ? 41.247 -4.154 -50.949 1.00 96.81 989 VAL A CA 1
ATOM 6628 C C . VAL A 1 989 ? 40.903 -5.195 -52.004 1.00 96.81 989 VAL A C 1
ATOM 6630 O O . VAL A 1 989 ? 39.831 -5.795 -51.944 1.00 96.81 989 VAL A O 1
ATOM 6633 N N . PHE A 1 990 ? 41.812 -5.461 -52.942 1.00 96.31 990 PHE A N 1
ATOM 6634 C CA . PHE A 1 990 ? 41.692 -6.629 -53.813 1.00 96.31 990 PHE A CA 1
ATOM 6635 C C . PHE A 1 990 ? 41.972 -7.898 -53.007 1.00 96.31 990 PHE A C 1
ATOM 6637 O O . PHE A 1 990 ? 43.111 -8.174 -52.636 1.00 96.31 990 PHE A O 1
ATOM 6644 N N . THR A 1 991 ? 40.930 -8.681 -52.736 1.00 94.56 991 THR A N 1
ATOM 6645 C CA . THR A 1 991 ? 41.057 -10.018 -52.132 1.00 94.56 991 THR A CA 1
ATOM 6646 C C . THR A 1 991 ? 41.299 -11.093 -53.185 1.00 94.56 991 THR A C 1
ATOM 6648 O O . THR A 1 991 ? 41.784 -12.178 -52.874 1.00 94.56 991 THR A O 1
ATOM 6651 N N . THR A 1 992 ? 41.032 -10.789 -54.455 1.00 95.38 992 THR A N 1
ATOM 6652 C CA . THR A 1 992 ? 41.475 -11.591 -55.597 1.00 95.38 992 THR A CA 1
ATOM 6653 C C . THR A 1 992 ? 41.897 -10.651 -56.719 1.00 95.38 992 THR A C 1
ATOM 6655 O O . THR A 1 992 ? 41.088 -9.850 -57.186 1.00 95.38 992 THR A O 1
ATOM 6658 N N . SER A 1 993 ? 43.166 -10.721 -57.129 1.00 93.88 993 SER A N 1
ATOM 6659 C CA . SER A 1 993 ? 43.675 -9.941 -58.265 1.00 93.88 993 SER A CA 1
ATOM 6660 C C . SER A 1 993 ? 43.357 -10.630 -59.601 1.00 93.88 993 SER A C 1
ATOM 6662 O O . SER A 1 993 ? 43.249 -11.859 -59.627 1.00 93.88 993 SER A O 1
ATOM 6664 N N . PRO A 1 994 ? 43.212 -9.871 -60.704 1.00 95.62 994 PRO A N 1
ATOM 6665 C CA . PRO A 1 994 ? 43.108 -10.431 -62.047 1.00 95.62 994 PRO A CA 1
ATOM 6666 C C . PRO A 1 994 ? 44.303 -11.314 -62.413 1.00 95.62 994 PRO A C 1
ATOM 6668 O O . PRO A 1 994 ? 45.422 -11.059 -61.970 1.00 95.62 994 PRO A O 1
ATOM 6671 N N . SER A 1 995 ? 44.073 -12.319 -63.255 1.00 93.62 995 SER A N 1
ATOM 6672 C CA . SER A 1 995 ? 45.152 -13.089 -63.883 1.00 93.62 995 SER A CA 1
ATOM 6673 C C . SER A 1 995 ? 45.580 -12.491 -65.221 1.00 93.62 995 SER A C 1
ATOM 6675 O O . SER A 1 995 ? 44.836 -11.735 -65.851 1.00 93.62 995 SER A O 1
ATOM 6677 N N . ASP A 1 996 ? 46.732 -12.945 -65.711 1.00 93.56 996 ASP A N 1
ATOM 6678 C CA . ASP A 1 996 ? 47.117 -12.774 -67.110 1.00 93.56 996 ASP A CA 1
ATOM 6679 C C . ASP A 1 996 ? 46.027 -13.306 -68.060 1.00 93.56 996 ASP A C 1
ATOM 6681 O O . ASP A 1 996 ? 45.265 -14.222 -67.720 1.00 93.56 996 ASP A O 1
ATOM 6685 N N . SER A 1 997 ? 45.937 -12.722 -69.258 1.00 93.31 997 SER A N 1
ATOM 6686 C CA . SER A 1 997 ? 44.962 -13.116 -70.285 1.00 93.31 997 SER A CA 1
ATOM 6687 C C . SER A 1 997 ? 45.447 -12.776 -71.698 1.00 93.31 997 SER A C 1
ATOM 6689 O O . SER A 1 997 ? 46.519 -12.203 -71.886 1.00 93.31 997 SER A O 1
ATOM 6691 N N . LEU A 1 998 ? 44.655 -13.132 -72.709 1.00 89.75 998 LEU A N 1
ATOM 6692 C CA . LEU A 1 998 ? 44.818 -12.676 -74.089 1.00 89.75 998 LEU A CA 1
ATOM 6693 C C . LEU A 1 998 ? 43.960 -11.433 -74.353 1.00 89.75 998 LEU A C 1
ATOM 6695 O O . LEU A 1 998 ? 42.955 -11.186 -73.681 1.00 89.75 998 LEU A O 1
ATOM 6699 N N . THR A 1 999 ? 44.335 -10.656 -75.368 1.00 88.31 999 THR A N 1
ATOM 6700 C CA . THR A 1 999 ? 43.558 -9.491 -75.815 1.00 88.31 999 THR A CA 1
ATOM 6701 C C . THR A 1 999 ? 42.093 -9.857 -76.083 1.00 88.31 999 THR A C 1
ATOM 6703 O O . THR A 1 999 ? 41.811 -10.812 -76.800 1.00 88.31 999 THR A O 1
ATOM 6706 N N . ASN A 1 1000 ? 41.155 -9.081 -75.529 1.00 88.75 1000 ASN A N 1
ATOM 6707 C CA . ASN A 1 1000 ? 39.703 -9.306 -75.619 1.00 88.75 1000 ASN A CA 1
ATOM 6708 C C . ASN A 1 1000 ? 39.195 -10.642 -75.042 1.00 88.75 1000 ASN A C 1
ATOM 6710 O O . ASN A 1 1000 ? 38.031 -10.986 -75.251 1.00 88.75 1000 ASN A O 1
ATOM 6714 N N . ILE A 1 1001 ? 40.006 -11.356 -74.261 1.00 92.00 1001 ILE A N 1
ATOM 6715 C CA . ILE A 1 1001 ? 39.588 -12.557 -73.534 1.00 92.00 1001 ILE A CA 1
ATOM 6716 C C . ILE A 1 1001 ? 39.453 -12.227 -72.046 1.00 92.00 1001 ILE A C 1
ATOM 6718 O O . ILE A 1 1001 ? 40.282 -11.516 -71.470 1.00 92.00 1001 ILE A O 1
ATOM 6722 N N . ALA A 1 1002 ? 38.375 -12.711 -71.424 1.00 93.81 1002 ALA A N 1
ATOM 6723 C CA . ALA A 1 1002 ? 38.139 -12.513 -69.998 1.00 93.81 1002 ALA A CA 1
ATOM 6724 C C . ALA A 1 1002 ? 39.236 -13.173 -69.156 1.00 93.81 1002 ALA A C 1
ATOM 6726 O O . ALA A 1 1002 ? 39.678 -14.274 -69.475 1.00 93.81 1002 ALA A O 1
ATOM 6727 N N . PHE A 1 1003 ? 39.653 -12.512 -68.075 1.00 94.81 1003 PHE A N 1
ATOM 6728 C CA . PHE A 1 1003 ? 40.643 -13.061 -67.145 1.00 94.81 1003 PHE A CA 1
ATOM 6729 C C . PHE A 1 1003 ? 40.169 -14.416 -66.596 1.00 94.81 1003 PHE A C 1
ATOM 6731 O O . PHE A 1 1003 ? 39.006 -14.550 -66.208 1.00 94.81 1003 PHE A O 1
ATOM 6738 N N . SER A 1 1004 ? 41.040 -15.423 -66.522 1.00 91.06 1004 SER A N 1
ATOM 6739 C CA . SER A 1 1004 ? 40.667 -16.708 -65.912 1.00 91.06 1004 SER A CA 1
ATOM 6740 C C . SER A 1 1004 ? 40.414 -16.569 -64.410 1.00 91.06 1004 SER A C 1
ATOM 6742 O O . SER A 1 1004 ? 39.502 -17.200 -63.881 1.00 91.06 1004 SER A O 1
ATOM 6744 N N . THR A 1 1005 ? 41.163 -15.687 -63.741 1.00 94.75 1005 THR A N 1
ATOM 6745 C CA . THR A 1 1005 ? 40.873 -15.242 -62.375 1.00 94.75 1005 THR A CA 1
ATOM 6746 C C . THR A 1 1005 ? 40.250 -13.855 -62.436 1.00 94.75 1005 THR A C 1
ATOM 6748 O O . THR A 1 1005 ? 40.897 -12.891 -62.844 1.00 94.75 1005 THR A O 1
ATOM 6751 N N . GLN A 1 1006 ? 38.980 -13.750 -62.052 1.00 94.44 1006 GLN A N 1
ATOM 6752 C CA . GLN A 1 1006 ? 38.259 -12.480 -62.047 1.00 94.44 1006 GLN A CA 1
ATOM 6753 C C . GLN A 1 1006 ? 38.530 -11.679 -60.759 1.00 94.44 1006 GLN A C 1
ATOM 6755 O O . GLN A 1 1006 ? 38.677 -12.278 -59.690 1.00 94.44 1006 GLN A O 1
ATOM 6760 N N . PRO A 1 1007 ? 38.581 -10.334 -60.826 1.00 96.31 1007 PRO A N 1
ATOM 6761 C CA . PRO A 1 1007 ? 38.884 -9.521 -59.659 1.00 96.31 1007 PRO A CA 1
ATOM 6762 C C . PRO A 1 1007 ? 37.756 -9.543 -58.623 1.00 96.31 1007 PRO A C 1
ATOM 6764 O O . PRO A 1 1007 ? 36.584 -9.361 -58.957 1.00 96.31 1007 PRO A O 1
ATOM 6767 N N . THR A 1 1008 ? 38.133 -9.692 -57.351 1.00 96.00 1008 THR A N 1
ATOM 6768 C CA . THR A 1 1008 ? 37.246 -9.489 -56.197 1.00 96.00 1008 THR A CA 1
ATOM 6769 C C . THR A 1 1008 ? 37.807 -8.381 -55.317 1.00 96.00 1008 THR A C 1
ATOM 6771 O O . THR A 1 1008 ? 38.978 -8.416 -54.932 1.00 96.00 1008 THR A O 1
ATOM 6774 N N . VAL A 1 1009 ? 36.964 -7.402 -54.999 1.00 96.88 1009 VAL A N 1
ATOM 6775 C CA . VAL A 1 1009 ? 37.286 -6.257 -54.149 1.00 96.88 1009 VAL A CA 1
ATOM 6776 C C . VAL A 1 1009 ? 36.427 -6.317 -52.895 1.00 96.88 1009 VAL A C 1
ATOM 6778 O O . VAL A 1 1009 ? 35.214 -6.489 -52.956 1.00 96.88 1009 VAL A O 1
ATOM 6781 N N . THR A 1 1010 ? 37.054 -6.160 -51.739 1.00 95.69 1010 THR A N 1
ATOM 6782 C CA . THR A 1 1010 ? 36.389 -6.165 -50.440 1.00 95.69 1010 THR A CA 1
ATOM 6783 C C . THR A 1 1010 ? 36.469 -4.779 -49.815 1.00 95.69 1010 THR A C 1
ATOM 6785 O O . THR A 1 1010 ? 37.534 -4.164 -49.773 1.00 95.69 1010 THR A O 1
ATOM 6788 N N . VAL A 1 1011 ? 35.340 -4.295 -49.303 1.00 95.75 1011 VAL A N 1
ATOM 6789 C CA . VAL A 1 1011 ? 35.254 -3.113 -48.451 1.00 95.75 1011 VAL A CA 1
ATOM 6790 C C . VAL A 1 1011 ? 35.675 -3.515 -47.046 1.00 95.75 1011 VAL A C 1
ATOM 6792 O O . VAL A 1 1011 ? 35.014 -4.326 -46.394 1.00 95.75 1011 VAL A O 1
ATOM 6795 N N . GLN A 1 1012 ? 36.772 -2.941 -46.569 1.00 94.19 1012 GLN A N 1
ATOM 6796 C CA . GLN A 1 1012 ? 37.275 -3.171 -45.222 1.00 94.19 1012 GLN A CA 1
ATOM 6797 C C . GLN A 1 1012 ? 37.164 -1.911 -44.366 1.00 94.19 1012 GLN A C 1
ATOM 6799 O O . GLN A 1 1012 ? 37.279 -0.791 -44.870 1.00 94.19 1012 GLN A O 1
ATOM 6804 N N . ASP A 1 1013 ? 36.959 -2.095 -43.066 1.00 92.00 1013 ASP A N 1
ATOM 6805 C CA . ASP A 1 1013 ? 37.134 -1.036 -42.074 1.00 92.00 1013 ASP A CA 1
ATOM 6806 C C . ASP A 1 1013 ? 38.628 -0.713 -41.842 1.00 92.00 1013 ASP A C 1
ATOM 6808 O O . ASP A 1 1013 ? 39.534 -1.307 -42.446 1.00 92.00 1013 ASP A O 1
ATOM 6812 N N . ALA A 1 1014 ? 38.899 0.241 -40.946 1.00 88.75 1014 ALA A N 1
ATOM 6813 C CA . ALA A 1 1014 ? 40.258 0.706 -40.659 1.00 88.75 1014 ALA A CA 1
ATOM 6814 C C . ALA A 1 1014 ? 41.162 -0.396 -40.073 1.00 88.75 1014 ALA A C 1
ATOM 6816 O O . ALA A 1 1014 ? 42.384 -0.326 -40.210 1.00 88.75 1014 ALA A O 1
ATOM 6817 N N . TYR A 1 1015 ? 40.567 -1.432 -39.475 1.00 89.25 1015 TYR A N 1
ATOM 6818 C CA . TYR A 1 1015 ? 41.249 -2.548 -38.821 1.00 89.25 1015 TYR A CA 1
ATOM 6819 C C . TYR A 1 1015 ? 41.352 -3.791 -39.718 1.00 89.25 1015 TYR A C 1
ATOM 6821 O O . TYR A 1 1015 ? 41.903 -4.806 -39.300 1.00 89.25 1015 TYR A O 1
ATOM 6829 N N . GLY A 1 1016 ? 40.884 -3.706 -40.969 1.00 88.88 1016 GLY A N 1
ATOM 6830 C CA . GLY A 1 1016 ? 40.956 -4.794 -41.945 1.00 88.88 1016 GLY A CA 1
ATOM 6831 C C . GLY A 1 1016 ? 39.799 -5.791 -41.868 1.00 88.88 1016 GLY A C 1
ATOM 6832 O O . GLY A 1 1016 ? 39.855 -6.830 -42.525 1.00 88.88 1016 GLY A O 1
ATOM 6833 N N . ASN A 1 1017 ? 38.741 -5.501 -41.104 1.00 92.31 1017 ASN A N 1
ATOM 6834 C CA . ASN A 1 1017 ? 37.547 -6.344 -41.083 1.00 92.31 1017 ASN A CA 1
ATOM 6835 C C . ASN A 1 1017 ? 36.680 -6.055 -42.306 1.00 92.31 1017 ASN A C 1
ATOM 6837 O O . ASN A 1 1017 ? 36.528 -4.901 -42.699 1.00 92.31 1017 ASN A O 1
ATOM 6841 N N . THR A 1 1018 ? 36.057 -7.086 -42.877 1.00 93.31 1018 THR A N 1
ATOM 6842 C CA . THR A 1 1018 ? 35.093 -6.894 -43.970 1.00 93.31 1018 THR A CA 1
ATOM 6843 C C . THR A 1 1018 ? 33.859 -6.170 -43.440 1.00 93.31 1018 THR A C 1
ATOM 6845 O O . THR A 1 1018 ? 33.170 -6.685 -42.560 1.00 93.31 1018 THR A O 1
ATOM 6848 N N . ALA A 1 1019 ? 33.569 -4.985 -43.976 1.00 92.75 1019 ALA A N 1
ATOM 6849 C CA . ALA A 1 1019 ? 32.409 -4.187 -43.601 1.00 92.75 1019 ALA A CA 1
ATOM 6850 C C . ALA A 1 1019 ? 31.148 -4.782 -44.245 1.00 92.75 1019 ALA A C 1
ATOM 6852 O O . ALA A 1 1019 ? 30.683 -4.315 -45.283 1.00 92.75 1019 ALA A O 1
ATOM 6853 N N . THR A 1 1020 ? 30.598 -5.837 -43.640 1.00 90.19 1020 THR A N 1
ATOM 6854 C CA . THR A 1 1020 ? 29.492 -6.628 -44.208 1.00 90.19 1020 THR A CA 1
ATOM 6855 C C . THR A 1 1020 ? 28.181 -5.859 -44.377 1.00 90.19 1020 THR A C 1
ATOM 6857 O O . THR A 1 1020 ? 27.297 -6.299 -45.102 1.00 90.19 1020 THR A O 1
ATOM 6860 N N . SER A 1 1021 ? 28.039 -4.692 -43.754 1.00 88.00 1021 SER A N 1
ATOM 6861 C CA . SER A 1 1021 ? 26.913 -3.780 -43.976 1.00 88.00 1021 SER A CA 1
ATOM 6862 C C . SER A 1 1021 ? 27.105 -2.846 -45.176 1.00 88.00 1021 SER A C 1
ATOM 6864 O O . SER A 1 1021 ? 26.179 -2.126 -45.543 1.00 88.00 1021 SER A O 1
ATOM 6866 N N . SER A 1 1022 ? 28.293 -2.819 -45.787 1.00 90.31 1022 SER A N 1
ATOM 6867 C CA . SER A 1 1022 ? 28.595 -1.914 -46.891 1.00 90.31 1022 SER A CA 1
ATOM 6868 C C . SER A 1 1022 ? 28.000 -2.405 -48.208 1.00 90.31 1022 SER A C 1
ATOM 6870 O O . SER A 1 1022 ? 28.207 -3.549 -48.617 1.00 90.31 1022 SER A O 1
ATOM 6872 N N . THR A 1 1023 ? 27.322 -1.489 -48.897 1.00 91.50 1023 THR A N 1
ATOM 6873 C CA . THR A 1 1023 ? 26.788 -1.650 -50.257 1.00 91.50 1023 THR A CA 1
ATOM 6874 C C . THR A 1 1023 ? 27.470 -0.691 -51.236 1.00 91.50 1023 THR A C 1
ATOM 6876 O O . THR A 1 1023 ? 26.829 -0.152 -52.138 1.00 91.50 1023 THR A O 1
ATOM 6879 N N . ALA A 1 1024 ? 28.748 -0.371 -51.000 1.00 92.56 1024 ALA A N 1
ATOM 6880 C CA . ALA A 1 1024 ? 29.476 0.605 -51.804 1.00 92.56 1024 ALA A CA 1
ATOM 6881 C C . ALA A 1 1024 ? 29.488 0.204 -53.290 1.00 92.56 1024 ALA A C 1
ATOM 6883 O O . ALA A 1 1024 ? 29.775 -0.946 -53.619 1.00 92.56 1024 ALA A O 1
ATOM 6884 N N . ASN A 1 1025 ? 29.199 1.159 -54.179 1.00 94.12 1025 ASN A N 1
ATOM 6885 C CA . ASN A 1 1025 ? 29.335 0.975 -55.625 1.00 94.12 1025 ASN A CA 1
ATOM 6886 C C . ASN A 1 1025 ? 30.810 1.110 -56.013 1.00 94.12 1025 ASN A C 1
ATOM 6888 O O . ASN A 1 1025 ? 31.346 2.220 -56.031 1.00 94.12 1025 ASN A O 1
ATOM 6892 N N . ILE A 1 1026 ? 31.455 -0.018 -56.300 1.00 97.00 1026 ILE A N 1
ATOM 6893 C CA . ILE A 1 1026 ? 32.862 -0.115 -56.671 1.00 97.00 1026 ILE A CA 1
ATOM 6894 C C . ILE A 1 1026 ? 32.983 -0.010 -58.194 1.00 97.00 1026 ILE A C 1
ATOM 6896 O O . ILE A 1 1026 ? 32.292 -0.693 -58.950 1.00 97.00 1026 ILE A O 1
ATOM 6900 N N . THR A 1 1027 ? 33.873 0.870 -58.644 1.00 96.88 1027 THR A N 1
ATOM 6901 C CA . THR A 1 1027 ? 34.227 1.060 -60.054 1.00 96.88 1027 THR A CA 1
ATOM 6902 C C . THR A 1 1027 ? 35.652 0.578 -60.276 1.00 96.88 1027 THR A C 1
ATOM 6904 O O . THR A 1 1027 ? 36.559 1.037 -59.580 1.00 96.88 1027 THR A O 1
ATOM 6907 N N . LEU A 1 1028 ? 35.855 -0.308 -61.252 1.00 97.12 1028 LEU A N 1
ATOM 6908 C CA . LEU A 1 1028 ? 37.183 -0.694 -61.725 1.00 97.12 1028 LEU A CA 1
ATOM 6909 C C . LEU A 1 1028 ? 37.596 0.160 -62.925 1.00 97.12 1028 LEU A C 1
ATOM 6911 O O . LEU A 1 1028 ? 36.841 0.305 -63.887 1.00 97.12 1028 LEU A O 1
ATOM 6915 N N . SER A 1 1029 ? 38.819 0.665 -62.911 1.00 95.56 1029 SER A N 1
ATOM 6916 C CA . SER A 1 1029 ? 39.474 1.284 -64.064 1.00 95.56 1029 SER A CA 1
ATOM 6917 C C . SER A 1 1029 ? 40.881 0.717 -64.242 1.00 95.56 1029 SER A C 1
ATOM 6919 O O . SER A 1 1029 ? 41.363 -0.033 -63.398 1.00 95.56 1029 SER A O 1
ATOM 6921 N N . ILE A 1 1030 ? 41.541 1.022 -65.359 1.00 96.00 1030 ILE A N 1
ATOM 6922 C CA . ILE A 1 1030 ? 42.970 0.721 -65.518 1.00 96.00 1030 ILE A CA 1
ATOM 6923 C C . ILE A 1 1030 ? 43.754 1.820 -64.797 1.00 96.00 1030 ILE A C 1
ATOM 6925 O O . ILE A 1 1030 ? 43.493 3.005 -65.024 1.00 96.00 1030 ILE A O 1
ATOM 6929 N N . THR A 1 1031 ? 44.704 1.445 -63.939 1.00 95.38 1031 THR A N 1
ATOM 6930 C CA . THR A 1 1031 ? 45.549 2.400 -63.213 1.00 95.38 1031 THR A CA 1
ATOM 6931 C C . THR A 1 1031 ? 46.346 3.252 -64.208 1.00 95.38 1031 THR A C 1
ATOM 6933 O O . THR A 1 1031 ? 46.981 2.733 -65.132 1.00 95.38 1031 THR A O 1
ATOM 6936 N N . THR A 1 1032 ? 46.327 4.577 -64.042 1.00 89.62 1032 THR A N 1
ATOM 6937 C CA . THR A 1 1032 ? 47.012 5.511 -64.951 1.00 89.62 1032 THR A CA 1
ATOM 6938 C C . THR A 1 1032 ? 48.513 5.236 -65.005 1.00 89.62 1032 THR A C 1
ATOM 6940 O O . THR A 1 1032 ? 49.153 5.120 -63.963 1.00 89.62 1032 THR A O 1
ATOM 6943 N N . GLY A 1 1033 ? 49.081 5.164 -66.211 1.00 86.25 1033 GLY A N 1
ATOM 6944 C CA . GLY A 1 1033 ? 50.502 4.855 -66.415 1.00 86.25 1033 GLY A CA 1
ATOM 6945 C C . GLY A 1 1033 ? 50.843 3.360 -66.400 1.00 86.25 1033 GLY A C 1
ATOM 6946 O O . GLY A 1 1033 ? 52.018 3.023 -66.512 1.00 86.25 1033 GLY A O 1
ATOM 6947 N N . THR A 1 1034 ? 49.848 2.470 -66.290 1.00 89.19 1034 THR A N 1
ATOM 6948 C CA . THR A 1 1034 ? 50.035 1.013 -66.387 1.00 89.19 1034 THR A CA 1
ATOM 6949 C C . THR A 1 1034 ? 49.552 0.461 -67.729 1.00 89.19 1034 THR A C 1
ATOM 6951 O O . THR A 1 1034 ? 48.584 0.962 -68.305 1.00 89.19 1034 THR A O 1
ATOM 6954 N N . GLY A 1 1035 ? 50.226 -0.581 -68.226 1.00 91.44 1035 GLY A N 1
ATOM 6955 C CA . GLY A 1 1035 ? 49.918 -1.208 -69.511 1.00 91.44 1035 GLY A CA 1
ATOM 6956 C C . GLY A 1 1035 ? 50.012 -0.261 -70.713 1.00 91.44 1035 GLY A C 1
ATOM 6957 O O . GLY A 1 1035 ? 50.753 0.723 -70.708 1.00 91.44 1035 GLY A O 1
ATOM 6958 N N . THR A 1 1036 ? 49.269 -0.575 -71.773 1.00 90.69 1036 THR A N 1
ATOM 6959 C CA . THR A 1 1036 ? 49.308 0.178 -73.035 1.00 90.69 1036 THR A CA 1
ATOM 6960 C C . THR A 1 1036 ? 48.333 1.365 -73.011 1.00 90.69 1036 THR A C 1
ATOM 6962 O O . THR A 1 1036 ? 47.142 1.155 -72.746 1.00 90.69 1036 THR A O 1
ATOM 6965 N N . PRO A 1 1037 ? 48.782 2.602 -73.321 1.00 88.75 1037 PRO A N 1
ATOM 6966 C CA . PRO A 1 1037 ? 47.909 3.774 -73.400 1.00 88.75 1037 PRO A CA 1
ATOM 6967 C C . PRO A 1 1037 ? 46.728 3.571 -74.359 1.00 88.75 1037 PRO A C 1
ATOM 6969 O O . PRO A 1 1037 ? 46.888 3.032 -75.451 1.00 88.75 1037 PRO A O 1
ATOM 6972 N N . GLY A 1 1038 ? 45.536 4.020 -73.955 1.00 87.62 1038 GLY A N 1
ATOM 6973 C CA . GLY A 1 1038 ? 44.302 3.864 -74.738 1.00 87.62 1038 GLY A CA 1
ATOM 6974 C C . GLY A 1 1038 ? 43.599 2.510 -74.578 1.00 87.62 1038 GLY A C 1
ATOM 6975 O O . GLY A 1 1038 ? 42.571 2.282 -75.216 1.00 87.62 1038 GLY A O 1
ATOM 6976 N N . ALA A 1 1039 ? 44.111 1.619 -73.724 1.00 92.31 1039 ALA A N 1
ATOM 6977 C CA . ALA A 1 1039 ? 43.437 0.371 -73.385 1.00 92.31 1039 ALA A CA 1
ATOM 6978 C C . ALA A 1 1039 ? 42.127 0.627 -72.620 1.00 92.31 1039 ALA A C 1
ATOM 6980 O O . ALA A 1 1039 ? 42.037 1.520 -71.780 1.00 92.31 1039 ALA A O 1
ATOM 6981 N N . ALA A 1 1040 ? 41.118 -0.193 -72.892 1.00 93.12 1040 ALA A N 1
ATOM 6982 C CA . ALA A 1 1040 ? 39.804 -0.152 -72.275 1.00 93.12 1040 ALA A CA 1
ATOM 6983 C C . ALA A 1 1040 ? 39.536 -1.456 -71.515 1.00 93.12 1040 ALA A C 1
ATOM 6985 O O . ALA A 1 1040 ? 39.627 -2.552 -72.076 1.00 93.12 1040 ALA A O 1
ATOM 6986 N N . LEU A 1 1041 ? 39.166 -1.322 -70.240 1.00 96.12 1041 LEU A N 1
ATOM 6987 C CA . LEU A 1 1041 ? 38.636 -2.409 -69.422 1.00 96.12 1041 LEU A CA 1
ATOM 6988 C C . LEU A 1 1041 ? 37.135 -2.550 -69.688 1.00 96.12 1041 LEU A C 1
ATOM 6990 O O . LEU A 1 1041 ? 36.388 -1.583 -69.577 1.00 96.12 1041 LEU A O 1
ATOM 6994 N N . THR A 1 1042 ? 36.681 -3.764 -69.984 1.00 95.25 1042 THR A N 1
ATOM 6995 C CA . THR A 1 1042 ? 35.252 -4.091 -70.072 1.00 95.25 1042 THR A CA 1
ATOM 6996 C C . THR A 1 1042 ? 34.941 -5.245 -69.138 1.00 95.25 1042 THR A C 1
ATOM 6998 O O . THR A 1 1042 ? 35.577 -6.287 -69.251 1.00 95.25 1042 THR A O 1
ATOM 7001 N N . CYS A 1 1043 ? 33.944 -5.084 -68.272 1.00 95.69 1043 CYS A N 1
ATOM 7002 C CA . CYS A 1 1043 ? 33.375 -6.145 -67.437 1.00 95.69 1043 CYS A CA 1
ATOM 7003 C C . CYS A 1 1043 ? 31.870 -6.265 -67.725 1.00 95.69 1043 CYS A C 1
ATOM 7005 O O . CYS A 1 1043 ? 31.282 -5.369 -68.326 1.00 95.69 1043 CYS A O 1
ATOM 7007 N N . THR A 1 1044 ? 31.233 -7.349 -67.275 1.00 94.38 1044 THR A N 1
ATOM 7008 C CA . THR A 1 1044 ? 29.779 -7.564 -67.450 1.00 94.38 1044 THR A CA 1
ATOM 7009 C C . THR A 1 1044 ? 28.953 -6.458 -66.784 1.00 94.38 1044 THR A C 1
ATOM 7011 O O . THR A 1 1044 ? 27.932 -6.036 -67.315 1.00 94.38 1044 THR A O 1
ATOM 7014 N N . GLN A 1 1045 ? 29.416 -5.970 -65.631 1.00 93.75 1045 GLN A N 1
ATOM 7015 C CA . GLN A 1 1045 ? 28.853 -4.828 -64.918 1.00 93.75 1045 GLN A CA 1
ATOM 7016 C C . GLN A 1 1045 ? 29.997 -4.068 -64.235 1.00 93.75 1045 GLN A C 1
ATOM 7018 O O . GLN A 1 1045 ? 30.811 -4.678 -63.543 1.00 93.75 1045 GLN A O 1
ATOM 7023 N N . ASN A 1 1046 ? 30.091 -2.762 -64.488 1.00 94.12 1046 ASN A N 1
ATOM 7024 C CA . ASN A 1 1046 ? 31.070 -1.852 -63.895 1.00 94.12 1046 ASN A CA 1
ATOM 7025 C C . ASN A 1 1046 ? 30.555 -0.406 -64.066 1.00 94.12 1046 ASN A C 1
ATOM 7027 O O . ASN A 1 1046 ? 30.444 0.031 -65.215 1.00 94.12 1046 ASN A O 1
ATOM 7031 N N . PRO A 1 1047 ? 30.202 0.329 -62.994 1.00 93.88 1047 PRO A N 1
ATOM 7032 C CA . PRO A 1 1047 ? 30.346 -0.009 -61.569 1.00 93.88 1047 PRO A CA 1
ATOM 7033 C C . PRO A 1 1047 ? 29.390 -1.106 -61.074 1.00 93.88 1047 PRO A C 1
ATOM 7035 O O . PRO A 1 1047 ? 28.362 -1.360 -61.702 1.00 93.88 1047 PRO A O 1
ATOM 7038 N N . LYS A 1 1048 ? 29.714 -1.732 -59.933 1.00 93.31 1048 LYS A N 1
ATOM 7039 C CA . LYS A 1 1048 ? 28.903 -2.772 -59.275 1.00 93.31 1048 LYS A CA 1
ATOM 7040 C C . LYS A 1 1048 ? 28.838 -2.558 -57.755 1.00 93.31 1048 LYS A C 1
ATOM 7042 O O . LYS A 1 1048 ? 29.758 -2.013 -57.154 1.00 93.31 1048 LYS A O 1
ATOM 7047 N N . ALA A 1 1049 ? 27.699 -2.886 -57.144 1.00 91.56 1049 ALA A N 1
ATOM 7048 C CA . ALA A 1 1049 ? 27.482 -2.727 -55.706 1.00 91.56 1049 ALA A CA 1
ATOM 7049 C C . ALA A 1 1049 ? 28.048 -3.924 -54.934 1.00 91.56 1049 ALA A C 1
ATOM 7051 O O . ALA A 1 1049 ? 27.745 -5.073 -55.268 1.00 91.56 1049 ALA A O 1
ATOM 7052 N N . ALA A 1 1050 ? 28.794 -3.662 -53.862 1.00 92.31 1050 ALA A N 1
ATOM 7053 C CA . ALA A 1 1050 ? 29.223 -4.704 -52.939 1.00 92.31 1050 ALA A CA 1
ATOM 7054 C C . ALA A 1 1050 ? 28.018 -5.372 -52.252 1.00 92.31 1050 ALA A C 1
ATOM 7056 O O . ALA A 1 1050 ? 27.070 -4.707 -51.829 1.00 92.31 1050 ALA A O 1
ATOM 7057 N N . VAL A 1 1051 ? 28.075 -6.695 -52.099 1.00 93.50 1051 VAL A N 1
ATOM 7058 C CA . VAL A 1 1051 ? 27.106 -7.493 -51.341 1.00 93.50 1051 VAL A CA 1
ATOM 7059 C C . VAL A 1 1051 ? 27.831 -8.070 -50.139 1.00 93.50 1051 VAL A C 1
ATOM 7061 O O . VAL A 1 1051 ? 28.856 -8.733 -50.276 1.00 93.50 1051 VAL A O 1
ATOM 7064 N N . ALA A 1 1052 ? 27.322 -7.779 -48.945 1.00 90.00 1052 ALA A N 1
ATOM 7065 C CA . ALA A 1 1052 ? 28.009 -8.086 -47.695 1.00 90.00 1052 ALA A CA 1
ATOM 7066 C C . ALA A 1 1052 ? 29.456 -7.540 -47.646 1.00 90.00 1052 ALA A C 1
ATOM 7068 O O . ALA A 1 1052 ? 30.362 -8.199 -47.137 1.00 90.00 1052 ALA A O 1
ATOM 7069 N N . GLY A 1 1053 ? 29.684 -6.339 -48.195 1.00 90.19 1053 GLY A N 1
ATOM 7070 C CA . GLY A 1 1053 ? 31.009 -5.719 -48.254 1.00 90.19 1053 GLY A CA 1
ATOM 7071 C C . GLY A 1 1053 ? 31.984 -6.357 -49.249 1.00 90.19 1053 GLY A C 1
ATOM 7072 O O . GLY A 1 1053 ? 33.146 -5.967 -49.263 1.00 90.19 1053 GLY A O 1
ATOM 7073 N N . ILE A 1 1054 ? 31.559 -7.308 -50.087 1.00 95.19 1054 ILE A N 1
ATOM 7074 C CA . ILE A 1 1054 ? 32.403 -7.945 -51.109 1.00 95.19 1054 ILE A CA 1
ATOM 7075 C C . ILE A 1 1054 ? 31.782 -7.741 -52.489 1.00 95.19 1054 ILE A C 1
ATOM 7077 O O . ILE A 1 1054 ? 30.583 -7.932 -52.679 1.00 95.19 1054 ILE A O 1
ATOM 7081 N N . ASP A 1 1055 ? 32.607 -7.388 -53.468 1.00 94.62 1055 ASP A N 1
ATOM 7082 C CA . ASP A 1 1055 ? 32.216 -7.318 -54.866 1.00 94.62 1055 ASP A CA 1
ATOM 7083 C C . ASP A 1 1055 ? 33.128 -8.174 -55.751 1.00 94.62 1055 ASP A C 1
ATOM 7085 O O . ASP A 1 1055 ? 34.332 -7.937 -55.847 1.00 94.62 1055 ASP A O 1
ATOM 7089 N N . THR A 1 1056 ? 32.546 -9.173 -56.412 1.00 93.62 1056 THR A N 1
ATOM 7090 C CA . THR A 1 1056 ? 33.221 -10.016 -57.407 1.00 93.62 1056 THR A CA 1
ATOM 7091 C C . THR A 1 1056 ? 32.786 -9.600 -58.805 1.00 93.62 1056 THR A C 1
ATOM 7093 O O . THR A 1 1056 ? 31.607 -9.720 -59.159 1.00 93.62 1056 THR A O 1
ATOM 7096 N N . PHE A 1 1057 ? 33.729 -9.124 -59.613 1.00 94.94 1057 PHE A N 1
ATOM 7097 C CA . PHE A 1 1057 ? 33.476 -8.752 -61.000 1.00 94.94 1057 PHE A CA 1
ATOM 7098 C C . PHE A 1 1057 ? 33.534 -9.988 -61.904 1.00 94.94 1057 PHE A C 1
ATOM 7100 O O . PHE A 1 1057 ? 34.125 -11.003 -61.550 1.00 94.94 1057 PHE A O 1
ATOM 7107 N N . ALA A 1 1058 ? 32.891 -9.925 -63.070 1.00 94.25 1058 ALA A N 1
ATOM 7108 C CA . ALA A 1 1058 ? 32.838 -11.043 -64.009 1.00 94.25 1058 ALA A CA 1
ATOM 7109 C C . ALA A 1 1058 ? 32.966 -10.568 -65.458 1.00 94.25 1058 ALA A C 1
ATOM 7111 O O . ALA A 1 1058 ? 32.496 -9.483 -65.819 1.00 94.25 1058 ALA A O 1
ATOM 7112 N N . GLY A 1 1059 ? 33.557 -11.405 -66.313 1.00 94.75 1059 GLY A N 1
ATOM 7113 C CA . GLY A 1 1059 ? 33.769 -11.106 -67.731 1.00 94.75 1059 GLY A CA 1
ATOM 7114 C C . GLY A 1 1059 ? 34.730 -9.941 -67.987 1.00 94.75 1059 GLY A C 1
ATOM 7115 O O . GLY A 1 1059 ? 34.715 -9.386 -69.088 1.00 94.75 1059 GLY A O 1
ATOM 7116 N N . CYS A 1 1060 ? 35.530 -9.553 -66.987 1.00 95.81 1060 CYS A N 1
ATOM 7117 C CA . CYS A 1 1060 ? 36.517 -8.492 -67.113 1.00 95.81 1060 CYS A CA 1
ATOM 7118 C C . CYS A 1 1060 ? 37.612 -8.889 -68.104 1.00 95.81 1060 CYS A C 1
ATOM 7120 O O . CYS A 1 1060 ? 38.208 -9.959 -67.968 1.00 95.81 1060 CYS A O 1
ATOM 7122 N N . ARG A 1 1061 ? 37.848 -8.027 -69.096 1.00 95.38 1061 ARG A N 1
ATOM 7123 C CA . ARG A 1 1061 ? 38.837 -8.179 -70.172 1.00 95.38 1061 ARG A CA 1
ATOM 7124 C C . ARG A 1 1061 ? 39.385 -6.822 -70.605 1.00 95.38 1061 ARG A C 1
ATOM 7126 O O . ARG A 1 1061 ? 38.707 -5.807 -70.444 1.00 95.38 1061 ARG A O 1
ATOM 7133 N N . ILE A 1 1062 ? 40.572 -6.821 -71.208 1.00 95.62 1062 ILE A N 1
ATOM 7134 C CA . ILE A 1 1062 ? 41.217 -5.625 -71.768 1.00 95.62 1062 ILE A CA 1
ATOM 7135 C C . ILE A 1 1062 ? 41.445 -5.815 -73.273 1.00 95.62 1062 ILE A C 1
ATOM 7137 O O . ILE A 1 1062 ? 41.795 -6.904 -73.733 1.00 95.62 1062 ILE A O 1
ATOM 7141 N N . ASN A 1 1063 ? 41.204 -4.756 -74.045 1.00 91.19 1063 ASN A N 1
ATOM 7142 C CA . ASN A 1 1063 ? 41.186 -4.777 -75.512 1.00 91.19 1063 ASN A CA 1
ATOM 7143 C C . ASN A 1 1063 ? 42.548 -4.561 -76.194 1.00 91.19 1063 ASN A C 1
ATOM 7145 O O . ASN A 1 1063 ? 42.618 -4.695 -77.414 1.00 91.19 1063 ASN A O 1
ATOM 7149 N N . LEU A 1 1064 ? 43.605 -4.232 -75.448 1.00 90.81 1064 LEU A N 1
ATOM 7150 C CA . LEU A 1 1064 ? 44.966 -4.056 -75.962 1.00 90.81 1064 LEU A CA 1
ATOM 7151 C C . LEU A 1 1064 ? 45.948 -4.943 -75.190 1.00 90.81 1064 LEU A C 1
ATOM 7153 O O . LEU A 1 1064 ? 45.809 -5.130 -73.984 1.00 90.81 1064 LEU A O 1
ATOM 7157 N N . ALA A 1 1065 ? 46.938 -5.489 -75.895 1.00 88.81 1065 ALA A N 1
ATOM 7158 C CA . ALA A 1 1065 ? 48.046 -6.210 -75.276 1.00 88.81 1065 ALA A CA 1
ATOM 7159 C C . ALA A 1 1065 ? 49.025 -5.246 -74.589 1.00 88.81 1065 ALA A C 1
ATOM 7161 O O . ALA A 1 1065 ? 49.198 -4.117 -75.047 1.00 88.81 1065 ALA A O 1
ATOM 7162 N N . GLY A 1 1066 ? 49.675 -5.695 -73.515 1.00 90.25 1066 GLY A N 1
ATOM 7163 C CA . GLY A 1 1066 ? 50.607 -4.906 -72.708 1.00 90.25 1066 GLY A CA 1
ATOM 7164 C C . GLY A 1 1066 ? 50.990 -5.613 -71.405 1.00 90.25 1066 GLY A C 1
ATOM 7165 O O . GLY A 1 1066 ? 50.258 -6.474 -70.917 1.00 90.25 1066 GLY A O 1
ATOM 7166 N N . THR A 1 1067 ? 52.150 -5.267 -70.848 1.00 91.06 1067 THR A N 1
ATOM 7167 C CA . THR A 1 1067 ? 52.632 -5.782 -69.557 1.00 91.06 1067 THR A CA 1
ATOM 7168 C C . THR A 1 1067 ? 52.351 -4.795 -68.430 1.00 91.06 1067 THR A C 1
ATOM 7170 O O . THR A 1 1067 ? 52.249 -3.587 -68.647 1.00 91.06 1067 THR A O 1
ATOM 7173 N N . GLY A 1 1068 ? 52.255 -5.308 -67.204 1.00 92.56 1068 GLY A N 1
ATOM 7174 C CA . GLY A 1 1068 ? 52.192 -4.474 -66.006 1.00 92.56 1068 GLY A CA 1
ATOM 7175 C C . GLY A 1 1068 ? 50.872 -3.730 -65.815 1.00 92.56 1068 GLY A C 1
ATOM 7176 O O . GLY A 1 1068 ? 50.865 -2.736 -65.098 1.00 92.56 1068 GLY A O 1
ATOM 7177 N N . TYR A 1 1069 ? 49.776 -4.184 -66.432 1.00 96.06 1069 TYR A N 1
ATOM 7178 C CA . TYR A 1 1069 ? 48.441 -3.661 -66.142 1.00 96.06 1069 TYR A CA 1
ATOM 7179 C C . TYR A 1 1069 ? 48.131 -3.821 -64.655 1.00 96.06 1069 TYR A C 1
ATOM 7181 O O . TYR A 1 1069 ? 48.384 -4.877 -64.081 1.00 96.06 1069 TYR A O 1
ATOM 7189 N N . GLN A 1 1070 ? 47.544 -2.793 -64.048 1.00 96.62 1070 GLN A N 1
ATOM 7190 C CA . GLN A 1 1070 ? 46.881 -2.890 -62.749 1.00 96.62 1070 GLN A CA 1
ATOM 7191 C C . GLN A 1 1070 ? 45.471 -2.321 -62.874 1.00 96.62 1070 GLN A C 1
ATOM 7193 O O . GLN A 1 1070 ? 45.214 -1.430 -63.690 1.00 96.62 1070 GLN A O 1
ATOM 7198 N N . LEU A 1 1071 ? 44.543 -2.869 -62.093 1.00 97.25 1071 LEU A N 1
ATOM 7199 C CA . LEU A 1 1071 ? 43.203 -2.318 -61.970 1.00 97.25 1071 LEU A CA 1
ATOM 7200 C C . LEU A 1 1071 ? 43.114 -1.445 -60.727 1.00 97.25 1071 LEU A C 1
ATOM 7202 O O . LEU A 1 1071 ? 43.504 -1.876 -59.647 1.00 97.25 1071 LEU A O 1
ATOM 7206 N N . HIS A 1 1072 ? 42.524 -0.268 -60.882 1.00 96.19 1072 HIS A N 1
ATOM 7207 C CA . HIS A 1 1072 ? 42.250 0.676 -59.816 1.00 96.19 1072 HIS A CA 1
ATOM 7208 C C . HIS A 1 1072 ? 40.780 0.565 -59.400 1.00 96.19 1072 HIS A C 1
ATOM 7210 O O . HIS A 1 1072 ? 39.878 0.785 -60.210 1.00 96.19 1072 HIS A O 1
ATOM 7216 N N . ALA A 1 1073 ? 40.527 0.202 -58.145 1.00 97.31 1073 ALA A N 1
ATOM 7217 C CA . ALA A 1 1073 ? 39.192 0.117 -57.570 1.00 97.31 1073 ALA A CA 1
ATOM 7218 C C . ALA A 1 1073 ? 38.874 1.385 -56.775 1.00 97.31 1073 ALA A C 1
ATOM 7220 O O . ALA A 1 1073 ? 39.593 1.734 -55.838 1.00 97.31 1073 ALA A O 1
ATOM 7221 N N . THR A 1 1074 ? 37.765 2.043 -57.110 1.00 96.50 1074 THR A N 1
ATOM 7222 C CA . THR A 1 1074 ? 37.304 3.272 -56.446 1.00 96.50 1074 THR A CA 1
ATOM 7223 C C . THR A 1 1074 ? 35.848 3.163 -56.017 1.00 96.50 1074 THR A C 1
ATOM 7225 O O . THR A 1 1074 ? 35.038 2.519 -56.679 1.00 96.50 1074 THR A O 1
ATOM 7228 N N . ALA A 1 1075 ? 35.506 3.806 -54.904 1.00 95.38 1075 ALA A N 1
ATOM 7229 C CA . ALA A 1 1075 ? 34.138 3.973 -54.426 1.00 95.38 1075 ALA A CA 1
ATOM 7230 C C . ALA A 1 1075 ? 34.067 5.237 -53.557 1.00 95.38 1075 ALA A C 1
ATOM 7232 O O . ALA A 1 1075 ? 35.048 5.605 -52.909 1.00 95.38 1075 ALA A O 1
ATOM 7233 N N . SER A 1 1076 ? 32.918 5.916 -53.540 1.00 90.81 1076 SER A N 1
ATOM 7234 C CA . SER A 1 1076 ? 32.767 7.169 -52.788 1.00 90.81 1076 SER A CA 1
ATOM 7235 C C . SER A 1 1076 ? 33.026 6.963 -51.289 1.00 90.81 1076 SER A C 1
ATOM 7237 O O . SER A 1 1076 ? 32.463 6.053 -50.681 1.00 90.81 1076 SER A O 1
ATOM 7239 N N . GLY A 1 1077 ? 33.881 7.805 -50.700 1.00 89.19 1077 GLY A N 1
ATOM 7240 C CA . GLY A 1 1077 ? 34.196 7.787 -49.266 1.00 89.19 1077 GLY A CA 1
ATOM 7241 C C . GLY A 1 1077 ? 35.151 6.679 -48.799 1.00 89.19 1077 GLY A C 1
ATOM 7242 O O . GLY A 1 1077 ? 35.394 6.587 -47.600 1.00 89.19 1077 GLY A O 1
ATOM 7243 N N . LEU A 1 1078 ? 35.704 5.863 -49.705 1.00 95.25 1078 LEU A N 1
ATOM 7244 C CA . LEU A 1 1078 ? 36.651 4.789 -49.383 1.00 95.25 1078 LEU A CA 1
ATOM 7245 C C . LEU A 1 1078 ? 38.023 5.059 -50.004 1.00 95.25 1078 LEU A C 1
ATOM 7247 O O . LEU A 1 1078 ? 38.116 5.513 -51.145 1.00 95.25 1078 LEU A O 1
ATOM 7251 N N . THR A 1 1079 ? 39.096 4.723 -49.285 1.00 95.88 1079 THR A N 1
ATOM 7252 C CA . THR A 1 1079 ? 40.446 4.714 -49.864 1.00 95.88 1079 THR A CA 1
ATOM 7253 C C . THR A 1 1079 ? 40.514 3.673 -50.980 1.00 95.88 1079 THR A C 1
ATOM 7255 O O . THR A 1 1079 ? 40.169 2.509 -50.763 1.00 95.88 1079 THR A O 1
ATOM 7258 N N . ALA A 1 1080 ? 40.941 4.100 -52.168 1.00 95.69 1080 ALA A N 1
ATOM 7259 C CA . ALA A 1 1080 ? 41.077 3.249 -53.344 1.00 95.69 1080 ALA A CA 1
ATOM 7260 C C . ALA A 1 1080 ? 42.155 2.166 -53.163 1.00 95.69 1080 ALA A C 1
ATOM 7262 O O . ALA A 1 1080 ? 43.025 2.279 -52.297 1.00 95.69 1080 ALA A O 1
ATOM 7263 N N . ALA A 1 1081 ? 42.109 1.135 -54.003 1.00 96.38 1081 ALA A N 1
ATOM 7264 C CA . ALA A 1 1081 ? 43.131 0.093 -54.052 1.00 96.38 1081 ALA A CA 1
ATOM 7265 C C . ALA A 1 1081 ? 43.520 -0.228 -55.488 1.00 96.38 1081 ALA A C 1
ATOM 7267 O O . ALA A 1 1081 ? 42.691 -0.126 -56.389 1.00 96.38 1081 ALA A O 1
ATOM 7268 N N . ASP A 1 1082 ? 44.759 -0.670 -55.668 1.00 95.94 1082 ASP A N 1
ATOM 7269 C CA . ASP A 1 1082 ? 45.250 -1.229 -56.922 1.00 95.94 1082 ASP A CA 1
ATOM 7270 C C . ASP A 1 1082 ? 45.366 -2.755 -56.804 1.00 95.94 1082 ASP A C 1
ATOM 7272 O O . ASP A 1 1082 ? 45.676 -3.291 -55.734 1.00 95.94 1082 ASP A O 1
ATOM 7276 N N . SER A 1 1083 ? 45.084 -3.465 -57.895 1.00 96.88 1083 SER A N 1
ATOM 7277 C CA . SER A 1 1083 ? 45.347 -4.901 -57.997 1.00 96.88 1083 SER A CA 1
ATOM 7278 C C . SER A 1 1083 ? 46.845 -5.170 -58.103 1.00 96.88 1083 SER A C 1
ATOM 7280 O O . SER A 1 1083 ? 47.611 -4.275 -58.444 1.00 96.88 1083 SER A O 1
ATOM 7282 N N . ALA A 1 1084 ? 47.263 -6.427 -57.928 1.00 94.62 1084 ALA A N 1
ATOM 7283 C CA . ALA A 1 1084 ? 48.583 -6.842 -58.400 1.00 94.62 1084 ALA A CA 1
ATOM 7284 C C . ALA A 1 1084 ? 48.715 -6.630 -59.922 1.00 94.62 1084 ALA A C 1
ATOM 7286 O O . ALA A 1 1084 ? 47.706 -6.567 -60.639 1.00 94.62 1084 ALA A O 1
ATOM 7287 N N . SER A 1 1085 ? 49.954 -6.527 -60.409 1.00 94.25 1085 SER A N 1
ATOM 7288 C CA . SER A 1 1085 ? 50.238 -6.385 -61.835 1.00 94.25 1085 SER A CA 1
ATOM 7289 C C . SER A 1 1085 ? 49.982 -7.681 -62.609 1.00 94.25 1085 SER A C 1
ATOM 7291 O O . SER A 1 1085 ? 50.267 -8.775 -62.125 1.00 94.25 1085 SER A O 1
ATOM 7293 N N . PHE A 1 1086 ? 49.449 -7.552 -63.824 1.00 94.88 1086 PHE A N 1
ATOM 7294 C CA . PHE A 1 1086 ? 49.176 -8.658 -64.746 1.00 94.88 1086 PHE A CA 1
ATOM 7295 C C . PHE A 1 1086 ? 49.456 -8.250 -66.202 1.00 94.88 1086 PHE A C 1
ATOM 7297 O O . PHE A 1 1086 ? 49.675 -7.076 -66.520 1.00 94.88 1086 PHE A O 1
ATOM 7304 N N . THR A 1 1087 ? 49.487 -9.231 -67.100 1.00 93.62 1087 THR A N 1
ATOM 7305 C CA . THR A 1 1087 ? 49.843 -9.072 -68.515 1.00 93.62 1087 THR A CA 1
ATOM 7306 C C . THR A 1 1087 ? 48.695 -9.477 -69.431 1.00 93.62 1087 THR A C 1
ATOM 7308 O O . THR A 1 1087 ? 48.041 -10.502 -69.239 1.00 93.62 1087 THR A O 1
ATOM 7311 N N . ILE A 1 1088 ? 48.484 -8.686 -70.483 1.00 93.94 1088 ILE A N 1
ATOM 7312 C CA . ILE A 1 1088 ? 47.610 -9.036 -71.601 1.00 93.94 1088 ILE A CA 1
ATOM 7313 C C . ILE A 1 1088 ? 48.484 -9.369 -72.797 1.00 93.94 1088 ILE A C 1
ATOM 7315 O O . ILE A 1 1088 ? 49.134 -8.497 -73.369 1.00 93.94 1088 ILE A O 1
ATOM 7319 N N . ASN A 1 1089 ? 48.506 -10.644 -73.154 1.00 89.38 1089 ASN A N 1
ATOM 7320 C CA . ASN A 1 1089 ? 49.346 -11.184 -74.208 1.00 89.38 1089 ASN A CA 1
ATOM 7321 C C . ASN A 1 1089 ? 48.686 -11.026 -75.586 1.00 89.38 1089 ASN A C 1
ATOM 7323 O O . ASN A 1 1089 ? 47.462 -11.133 -75.729 1.00 89.38 1089 ASN A O 1
ATOM 7327 N N . THR A 1 1090 ? 49.506 -10.815 -76.615 1.00 86.50 1090 THR A N 1
ATOM 7328 C CA . THR A 1 1090 ? 49.112 -11.036 -78.011 1.00 86.50 1090 THR A CA 1
ATOM 7329 C C . THR A 1 1090 ? 49.060 -12.546 -78.279 1.00 86.50 1090 THR A C 1
ATOM 7331 O O . THR A 1 1090 ? 49.863 -13.313 -77.744 1.00 86.50 1090 THR A O 1
ATOM 7334 N N . GLY A 1 1091 ? 48.098 -13.006 -79.086 1.00 83.44 1091 GLY A N 1
ATOM 7335 C CA . GLY A 1 1091 ? 48.049 -14.409 -79.521 1.00 83.44 1091 GLY A CA 1
ATOM 7336 C C . GLY A 1 1091 ? 49.187 -14.752 -80.490 1.00 83.44 1091 GLY A C 1
ATOM 7337 O O . GLY A 1 1091 ? 49.776 -13.853 -81.088 1.00 83.44 1091 GLY A O 1
ATOM 7338 N N . VAL A 1 1092 ? 49.489 -16.039 -80.680 1.00 88.88 1092 VAL A N 1
ATOM 7339 C CA . VAL A 1 1092 ? 50.439 -16.501 -81.712 1.00 88.88 1092 VAL A CA 1
ATOM 7340 C C . VAL A 1 1092 ? 49.748 -16.450 -83.087 1.00 88.88 1092 VAL A C 1
ATOM 7342 O O . VAL A 1 1092 ? 48.621 -16.941 -83.201 1.00 88.88 1092 VAL A O 1
ATOM 7345 N N . PRO A 1 1093 ? 50.367 -15.869 -84.133 1.00 91.75 1093 PRO A N 1
ATOM 7346 C CA . PRO A 1 1093 ? 49.764 -15.809 -85.460 1.00 91.75 1093 PRO A CA 1
ATOM 7347 C C . PRO A 1 1093 ? 49.757 -17.186 -86.132 1.00 91.75 1093 PRO A C 1
ATOM 7349 O O . PRO A 1 1093 ? 50.617 -18.022 -85.866 1.00 91.75 1093 PRO A O 1
ATOM 7352 N N . THR A 1 1094 ? 48.811 -17.419 -87.044 1.00 92.56 1094 THR A N 1
ATOM 7353 C CA . THR A 1 1094 ? 48.676 -18.700 -87.766 1.00 92.56 1094 THR A CA 1
ATOM 7354 C C . THR A 1 1094 ? 48.460 -18.492 -89.270 1.00 92.56 1094 THR A C 1
ATOM 7356 O O . THR A 1 1094 ? 47.322 -18.364 -89.725 1.00 92.56 1094 THR A O 1
ATOM 7359 N N . PRO A 1 1095 ? 49.531 -18.434 -90.082 1.00 94.12 1095 PRO A N 1
ATOM 7360 C CA . PRO A 1 1095 ? 49.443 -18.439 -91.535 1.00 94.12 1095 PRO A CA 1
ATOM 7361 C C . PRO A 1 1095 ? 48.800 -19.726 -92.058 1.00 94.12 1095 PRO A C 1
ATOM 7363 O O . PRO A 1 1095 ? 49.221 -20.833 -91.712 1.00 94.12 1095 PRO A O 1
ATOM 7366 N N . THR A 1 1096 ? 47.814 -19.580 -92.937 1.00 93.94 1096 THR A N 1
ATOM 7367 C CA . THR A 1 1096 ? 47.074 -20.675 -93.577 1.00 93.94 1096 THR A CA 1
ATOM 7368 C C . THR A 1 1096 ? 47.437 -20.865 -95.049 1.00 93.94 1096 THR A C 1
ATOM 7370 O O . THR A 1 1096 ? 47.312 -21.977 -95.547 1.00 93.94 1096 THR A O 1
ATOM 7373 N N . SER A 1 1097 ? 47.888 -19.818 -95.754 1.00 94.62 1097 SER A N 1
ATOM 7374 C CA . SER A 1 1097 ? 48.306 -19.902 -97.167 1.00 94.62 1097 SER A CA 1
ATOM 7375 C C . SER A 1 1097 ? 49.205 -18.730 -97.575 1.00 94.62 1097 SER A C 1
ATOM 7377 O O . SER A 1 1097 ? 49.182 -17.682 -96.920 1.00 94.62 1097 SER A O 1
ATOM 7379 N N . ILE A 1 1098 ? 49.943 -18.884 -98.681 1.00 96.12 1098 ILE A N 1
ATOM 7380 C CA . ILE A 1 1098 ? 50.739 -17.814 -99.300 1.00 96.12 1098 ILE A CA 1
ATOM 7381 C C . ILE A 1 1098 ? 50.508 -17.729 -100.816 1.00 96.12 1098 ILE A C 1
ATOM 7383 O O . ILE A 1 1098 ? 50.213 -18.738 -101.454 1.00 96.12 1098 ILE A O 1
ATOM 7387 N N . SER A 1 1099 ? 50.652 -16.537 -101.399 1.00 92.31 1099 SER A N 1
ATOM 7388 C CA . SER A 1 1099 ? 50.549 -16.320 -102.849 1.00 92.31 1099 SER A CA 1
ATOM 7389 C C . SER A 1 1099 ? 51.505 -15.217 -103.328 1.00 92.31 1099 SER A C 1
ATOM 7391 O O . SER A 1 1099 ? 51.454 -14.118 -102.767 1.00 92.31 1099 SER A O 1
ATOM 7393 N N . PRO A 1 1100 ? 52.333 -15.456 -104.367 1.00 92.19 1100 PRO A N 1
ATOM 7394 C CA . PRO A 1 1100 ? 52.504 -16.732 -105.077 1.00 92.19 1100 PRO A CA 1
ATOM 7395 C C . PRO A 1 1100 ? 53.148 -17.810 -104.186 1.00 92.19 1100 PRO A C 1
ATOM 7397 O O . PRO A 1 1100 ? 53.972 -17.496 -103.334 1.00 92.19 1100 PRO A O 1
ATOM 7400 N N . ALA A 1 1101 ? 52.776 -19.081 -104.374 1.00 88.69 1101 ALA A N 1
ATOM 7401 C CA . ALA A 1 1101 ? 53.359 -20.214 -103.636 1.00 88.69 1101 ALA A CA 1
ATOM 7402 C C . ALA A 1 1101 ? 54.641 -20.769 -104.290 1.00 88.69 1101 ALA A C 1
ATOM 7404 O O . ALA A 1 1101 ? 55.410 -21.488 -103.653 1.00 88.69 1101 ALA A O 1
ATOM 7405 N N . SER A 1 1102 ? 54.900 -20.405 -105.550 1.00 85.44 1102 SER A N 1
ATOM 7406 C CA . SER A 1 1102 ? 56.124 -20.744 -106.274 1.00 85.44 1102 SER A CA 1
ATOM 7407 C C . SER A 1 1102 ? 56.565 -19.607 -107.191 1.00 85.44 1102 SER A C 1
ATOM 7409 O O . SER A 1 1102 ? 55.719 -18.954 -107.803 1.00 85.44 1102 SER A O 1
ATOM 7411 N N . VAL A 1 1103 ? 57.873 -19.401 -107.330 1.00 87.56 1103 VAL A N 1
ATOM 7412 C CA . VAL A 1 1103 ? 58.469 -18.363 -108.188 1.00 87.56 1103 VAL A CA 1
ATOM 7413 C C . VAL A 1 1103 ? 59.719 -18.877 -108.901 1.00 87.56 1103 VAL A C 1
ATOM 7415 O O . VAL A 1 1103 ? 60.308 -19.882 -108.502 1.00 87.56 1103 VAL A O 1
ATOM 7418 N N . ALA A 1 1104 ? 60.131 -18.190 -109.967 1.00 80.19 1104 ALA A N 1
ATOM 7419 C CA . ALA A 1 1104 ? 61.371 -18.508 -110.662 1.00 80.19 1104 ALA A CA 1
ATOM 7420 C C . ALA A 1 1104 ? 62.590 -17.969 -109.891 1.00 80.19 1104 ALA A C 1
ATOM 7422 O O . ALA A 1 1104 ? 62.533 -16.912 -109.255 1.00 80.19 1104 ALA A O 1
ATOM 7423 N N . ARG A 1 1105 ? 63.716 -18.670 -109.979 1.00 82.25 1105 ARG A N 1
ATOM 7424 C CA . ARG A 1 1105 ? 65.002 -18.254 -109.428 1.00 82.25 1105 ARG A CA 1
ATOM 7425 C C . ARG A 1 1105 ? 65.428 -16.924 -110.034 1.00 82.25 1105 ARG A C 1
ATOM 7427 O O . ARG A 1 1105 ? 65.394 -16.755 -111.249 1.00 82.25 1105 ARG A O 1
ATOM 7434 N N . GLY A 1 1106 ? 65.882 -16.008 -109.184 1.00 75.88 1106 GLY A N 1
ATOM 7435 C CA . GLY A 1 1106 ? 66.323 -14.683 -109.615 1.00 75.88 1106 GLY A CA 1
ATOM 7436 C C . GLY A 1 1106 ? 65.183 -13.790 -110.106 1.00 75.88 1106 GLY A C 1
ATOM 7437 O O . GLY A 1 1106 ? 65.452 -12.796 -110.778 1.00 75.88 1106 GLY A O 1
ATOM 7438 N N . SER A 1 1107 ? 63.927 -14.129 -109.778 1.00 83.69 1107 SER A N 1
ATOM 7439 C CA . SER A 1 1107 ? 62.807 -13.198 -109.942 1.00 83.69 1107 SER A CA 1
ATOM 7440 C C . SER A 1 1107 ? 63.144 -11.865 -109.276 1.00 83.69 1107 SER A C 1
ATOM 7442 O O . SER A 1 1107 ? 63.783 -11.840 -108.223 1.00 83.69 1107 SER A O 1
ATOM 7444 N N . ALA A 1 1108 ? 62.704 -10.765 -109.887 1.00 85.12 1108 ALA A N 1
ATOM 7445 C CA . ALA A 1 1108 ? 62.766 -9.455 -109.253 1.00 85.12 1108 ALA A CA 1
ATOM 7446 C C . ALA A 1 1108 ? 61.968 -9.450 -107.937 1.00 85.12 1108 ALA A C 1
ATOM 7448 O O . ALA A 1 1108 ? 61.138 -10.335 -107.704 1.00 85.12 1108 ALA A O 1
ATOM 7449 N N . ASP A 1 1109 ? 62.207 -8.441 -107.099 1.00 90.94 1109 ASP A N 1
ATOM 7450 C CA . ASP A 1 1109 ? 61.458 -8.239 -105.860 1.00 90.94 1109 ASP A CA 1
ATOM 7451 C C . ASP A 1 1109 ? 59.944 -8.328 -106.118 1.00 90.94 1109 ASP A C 1
ATOM 7453 O O . ASP A 1 1109 ? 59.420 -7.707 -107.047 1.00 90.94 1109 ASP A O 1
ATOM 7457 N N . PHE A 1 1110 ? 59.229 -9.093 -105.294 1.00 92.38 1110 PHE A N 1
ATOM 7458 C CA . PHE A 1 1110 ? 57.787 -9.287 -105.442 1.00 92.38 1110 PHE A CA 1
ATOM 7459 C C . PHE A 1 1110 ? 57.065 -9.253 -104.097 1.00 92.38 1110 PHE A C 1
ATOM 7461 O O . PHE A 1 1110 ? 57.642 -9.489 -103.034 1.00 92.38 1110 PHE A O 1
ATOM 7468 N N . THR A 1 1111 ? 55.766 -8.965 -104.140 1.00 94.25 1111 THR A N 1
ATOM 7469 C CA . THR A 1 1111 ? 54.913 -8.968 -102.951 1.00 94.25 1111 THR A CA 1
ATOM 7470 C C . THR A 1 1111 ? 54.318 -10.353 -102.727 1.00 94.25 1111 THR A C 1
ATOM 7472 O O . THR A 1 1111 ? 53.522 -10.840 -103.528 1.00 94.25 1111 THR A O 1
ATOM 7475 N N . LEU A 1 1112 ? 54.672 -10.971 -101.604 1.00 96.31 1112 LEU A N 1
ATOM 7476 C CA . LEU A 1 1112 ? 54.069 -12.196 -101.101 1.00 96.31 1112 LEU A CA 1
ATOM 7477 C C . LEU A 1 1112 ? 52.884 -11.853 -100.198 1.00 96.31 1112 LEU A C 1
ATOM 7479 O O . LEU A 1 1112 ? 53.042 -11.189 -99.175 1.00 96.31 1112 LEU A O 1
ATOM 7483 N N . THR A 1 1113 ? 51.698 -12.337 -100.546 1.00 96.19 1113 THR A N 1
ATOM 7484 C CA . THR A 1 1113 ? 50.522 -12.258 -99.671 1.00 96.19 1113 THR A CA 1
ATOM 7485 C C . THR A 1 1113 ? 50.497 -13.471 -98.749 1.00 96.19 1113 THR A C 1
ATOM 7487 O O . THR A 1 1113 ? 50.568 -14.599 -99.229 1.00 96.19 1113 THR A O 1
ATOM 7490 N N . VAL A 1 1114 ? 50.374 -13.250 -97.440 1.00 96.56 1114 VAL A N 1
ATOM 7491 C CA . VAL A 1 1114 ? 50.263 -14.280 -96.400 1.00 96.56 1114 VAL A CA 1
ATOM 7492 C C . VAL A 1 1114 ? 48.887 -14.168 -95.747 1.00 96.56 1114 VAL A C 1
ATOM 7494 O O . VAL A 1 1114 ? 48.612 -13.205 -95.032 1.00 96.56 1114 VAL A O 1
ATOM 7497 N N . ASN A 1 1115 ? 48.016 -15.151 -95.977 1.00 95.19 1115 ASN A N 1
ATOM 7498 C CA . ASN A 1 1115 ? 46.711 -15.227 -95.313 1.00 95.19 1115 ASN A CA 1
ATOM 7499 C C . ASN A 1 1115 ? 46.814 -16.100 -94.058 1.00 95.19 1115 ASN A C 1
ATOM 7501 O O . ASN A 1 1115 ? 47.594 -17.052 -94.032 1.00 95.19 1115 ASN A O 1
ATOM 7505 N N . GLY A 1 1116 ? 46.033 -15.798 -93.024 1.00 93.31 1116 GLY A N 1
ATOM 7506 C CA . GLY A 1 1116 ? 46.078 -16.495 -91.741 1.00 93.31 1116 GLY A CA 1
ATOM 7507 C C . GLY A 1 1116 ? 45.059 -15.973 -90.735 1.00 93.31 1116 GLY A C 1
ATOM 7508 O O . GLY A 1 1116 ? 44.070 -15.352 -91.113 1.00 93.31 1116 GLY A O 1
ATOM 7509 N N . THR A 1 1117 ? 45.293 -16.215 -89.446 1.00 89.88 1117 THR A N 1
ATOM 7510 C CA . THR A 1 1117 ? 44.520 -15.600 -88.356 1.00 89.88 1117 THR A CA 1
ATOM 7511 C C . THR A 1 1117 ? 45.428 -15.096 -87.239 1.00 89.88 1117 THR A C 1
ATOM 7513 O O . THR A 1 1117 ? 46.605 -15.458 -87.161 1.00 89.88 1117 THR A O 1
ATOM 7516 N N . ALA A 1 1118 ? 44.860 -14.261 -86.366 1.00 87.12 1118 ALA A N 1
ATOM 7517 C CA . ALA A 1 1118 ? 45.533 -13.674 -85.213 1.00 87.12 1118 ALA A CA 1
ATOM 7518 C C . ALA A 1 1118 ? 46.748 -12.801 -85.563 1.00 87.12 1118 ALA A C 1
ATOM 7520 O O . ALA A 1 1118 ? 47.613 -12.616 -84.717 1.00 87.12 1118 ALA A O 1
ATOM 7521 N N . PHE A 1 1119 ? 46.821 -12.223 -86.765 1.00 90.25 1119 PHE A N 1
ATOM 7522 C CA . PHE A 1 1119 ? 47.783 -11.150 -87.017 1.00 90.25 1119 PHE A CA 1
ATOM 7523 C C . PHE A 1 1119 ? 47.368 -9.888 -86.260 1.00 90.25 1119 PHE A C 1
ATOM 7525 O O . PHE A 1 1119 ? 46.184 -9.610 -86.063 1.00 90.25 1119 PHE A O 1
ATOM 7532 N N . VAL A 1 1120 ? 48.349 -9.095 -85.859 1.00 88.06 1120 VAL A N 1
ATOM 7533 C CA . VAL A 1 1120 ? 48.161 -7.810 -85.192 1.00 88.06 1120 VAL A CA 1
ATOM 7534 C C . VAL A 1 1120 ? 48.957 -6.736 -85.924 1.00 88.06 1120 VAL A C 1
ATOM 7536 O O . VAL A 1 1120 ? 49.860 -7.023 -86.709 1.00 88.06 1120 VAL A O 1
ATOM 7539 N N . ASN A 1 1121 ? 48.633 -5.470 -85.680 1.00 84.56 1121 ASN A N 1
ATOM 7540 C CA . ASN A 1 1121 ? 49.447 -4.386 -86.213 1.00 84.56 1121 ASN A CA 1
ATOM 7541 C C . ASN A 1 1121 ? 50.872 -4.485 -85.626 1.00 84.56 1121 ASN A C 1
ATOM 7543 O O . ASN A 1 1121 ? 51.030 -4.580 -84.409 1.00 84.56 1121 ASN A O 1
ATOM 7547 N N . GLY A 1 1122 ? 51.889 -4.527 -86.490 1.00 86.44 1122 GLY A N 1
ATOM 7548 C CA . GLY A 1 1122 ? 53.276 -4.829 -86.121 1.00 86.44 1122 GLY A CA 1
ATOM 7549 C C . GLY A 1 1122 ? 53.691 -6.296 -86.297 1.00 86.44 1122 GLY A C 1
ATOM 7550 O O . GLY A 1 1122 ? 54.865 -6.609 -86.100 1.00 86.44 1122 GLY A O 1
ATOM 7551 N N . SER A 1 1123 ? 52.779 -7.195 -86.694 1.00 93.44 1123 SER A N 1
ATOM 7552 C CA . SER A 1 1123 ? 53.166 -8.528 -87.165 1.00 93.44 1123 SER A CA 1
ATOM 7553 C C . SER A 1 1123 ? 54.062 -8.424 -88.395 1.00 93.44 1123 SER A C 1
ATOM 7555 O O . SER A 1 1123 ? 53.791 -7.636 -89.303 1.00 93.44 1123 SER A O 1
ATOM 7557 N N . TYR A 1 1124 ? 55.089 -9.264 -88.461 1.00 93.50 1124 TYR A N 1
ATOM 7558 C CA . TYR A 1 1124 ? 55.993 -9.313 -89.606 1.00 93.50 1124 TYR A CA 1
ATOM 7559 C C . TYR A 1 1124 ? 56.189 -10.740 -90.109 1.00 93.50 1124 TYR A C 1
ATOM 7561 O O . TYR A 1 1124 ? 56.151 -11.702 -89.343 1.00 93.50 1124 TYR A O 1
ATOM 7569 N N . VAL A 1 1125 ? 56.389 -10.875 -91.415 1.00 96.12 1125 VAL A N 1
ATOM 7570 C CA . VAL A 1 1125 ? 56.703 -12.135 -92.087 1.00 96.12 1125 VAL A CA 1
ATOM 7571 C C . VAL A 1 1125 ? 58.217 -12.330 -92.103 1.00 96.12 1125 VAL A C 1
ATOM 7573 O O . VAL A 1 1125 ? 58.983 -11.382 -92.276 1.00 96.12 1125 VAL A O 1
ATOM 7576 N N . GLN A 1 1126 ? 58.653 -13.573 -91.941 1.00 95.44 1126 GLN A N 1
ATOM 7577 C CA . GLN A 1 1126 ? 60.032 -14.008 -92.076 1.00 95.44 1126 GLN A CA 1
ATOM 7578 C C . GLN A 1 1126 ? 60.162 -14.992 -93.235 1.00 95.44 1126 GLN A C 1
ATOM 7580 O O . GLN A 1 1126 ? 59.396 -15.952 -93.319 1.00 95.44 1126 GLN A O 1
ATOM 7585 N N . PHE A 1 1127 ? 61.165 -14.772 -94.079 1.00 94.38 1127 PHE A N 1
ATOM 7586 C CA . PHE A 1 1127 ? 61.611 -15.701 -95.110 1.00 94.38 1127 PHE A CA 1
ATOM 7587 C C . PHE A 1 1127 ? 62.820 -16.472 -94.577 1.00 94.38 1127 PHE A C 1
ATOM 7589 O O . PHE A 1 1127 ? 63.833 -15.866 -94.230 1.00 94.38 1127 PHE A O 1
ATOM 7596 N N . ALA A 1 1128 ? 62.702 -17.796 -94.459 1.00 88.75 1128 ALA A N 1
ATOM 7597 C CA . ALA A 1 1128 ? 63.742 -18.681 -93.925 1.00 88.75 1128 ALA A CA 1
ATOM 7598 C C . ALA A 1 1128 ? 64.331 -18.203 -92.576 1.00 88.75 1128 ALA A C 1
ATOM 7600 O O . ALA A 1 1128 ? 65.531 -18.295 -92.333 1.00 88.75 1128 ALA A O 1
ATOM 7601 N N . GLY A 1 1129 ? 63.476 -17.654 -91.704 1.00 87.19 1129 GLY A N 1
ATOM 7602 C CA . GLY A 1 1129 ? 63.866 -17.128 -90.389 1.00 87.19 1129 GLY A CA 1
ATOM 7603 C C . GLY A 1 1129 ? 64.431 -15.702 -90.384 1.00 87.19 1129 GLY A C 1
ATOM 7604 O O . GLY A 1 1129 ? 64.808 -15.220 -89.324 1.00 87.19 1129 GLY A O 1
ATOM 7605 N N . SER A 1 1130 ? 64.480 -15.011 -91.529 1.00 91.31 1130 SER A N 1
ATOM 7606 C CA . SER A 1 1130 ? 64.880 -13.599 -91.614 1.00 91.31 1130 SER A CA 1
ATOM 7607 C C . SER A 1 1130 ? 63.672 -12.684 -91.856 1.00 91.31 1130 SER A C 1
ATOM 7609 O O . SER A 1 1130 ? 62.914 -12.941 -92.793 1.00 91.31 1130 SER A O 1
ATOM 7611 N N . PRO A 1 1131 ? 63.481 -11.596 -91.088 1.00 92.56 1131 PRO A N 1
ATOM 7612 C CA . PRO A 1 1131 ? 62.332 -10.705 -91.237 1.00 92.56 1131 PRO A CA 1
ATOM 7613 C C . PRO A 1 1131 ? 62.330 -9.968 -92.580 1.00 92.56 1131 PRO A C 1
ATOM 7615 O O . PRO A 1 1131 ? 63.380 -9.628 -93.134 1.00 92.56 1131 PRO A O 1
ATOM 7618 N N . ARG A 1 1132 ? 61.133 -9.706 -93.104 1.00 95.31 1132 ARG A N 1
ATOM 7619 C CA . ARG A 1 1132 ? 60.904 -8.939 -94.332 1.00 95.31 1132 ARG A CA 1
ATOM 7620 C C . ARG A 1 1132 ? 60.020 -7.737 -94.062 1.00 95.31 1132 ARG A C 1
ATOM 7622 O O . ARG A 1 1132 ? 59.210 -7.742 -93.132 1.00 95.31 1132 ARG A O 1
ATOM 7629 N N . VAL A 1 1133 ? 60.172 -6.707 -94.897 1.00 92.31 1133 VAL A N 1
ATOM 7630 C CA . VAL A 1 1133 ? 59.292 -5.535 -94.865 1.00 92.31 1133 VAL A CA 1
ATOM 7631 C C . VAL A 1 1133 ? 57.873 -6.031 -95.094 1.00 92.31 1133 VAL A C 1
ATOM 7633 O O . VAL A 1 1133 ? 57.558 -6.569 -96.153 1.00 92.31 1133 VAL A O 1
ATOM 7636 N N . THR A 1 1134 ? 57.052 -5.906 -94.057 1.00 95.38 1134 THR A N 1
ATOM 7637 C CA . THR A 1 1134 ? 55.705 -6.462 -94.002 1.00 95.38 1134 THR A CA 1
ATOM 7638 C C . THR A 1 1134 ? 54.720 -5.335 -93.756 1.00 95.38 1134 THR A C 1
ATOM 7640 O O . THR A 1 1134 ? 54.922 -4.523 -92.856 1.00 95.38 1134 THR A O 1
ATOM 7643 N N . ALA A 1 1135 ? 53.642 -5.302 -94.529 1.00 92.50 1135 ALA A N 1
ATOM 7644 C CA . ALA A 1 1135 ? 52.480 -4.479 -94.250 1.00 92.50 1135 ALA A CA 1
ATOM 7645 C C . ALA A 1 1135 ? 51.377 -5.345 -93.631 1.00 92.50 1135 ALA A C 1
ATOM 7647 O O . ALA A 1 1135 ? 51.020 -6.406 -94.154 1.00 92.50 1135 ALA A O 1
ATOM 7648 N N . PHE A 1 1136 ? 50.841 -4.882 -92.503 1.00 93.75 1136 PHE A N 1
ATOM 7649 C CA . PHE A 1 1136 ? 49.644 -5.448 -91.896 1.00 93.75 1136 PHE A CA 1
ATOM 7650 C C . PHE A 1 1136 ? 48.415 -4.961 -92.662 1.00 93.75 1136 PHE A C 1
ATOM 7652 O O . PHE A 1 1136 ? 48.144 -3.761 -92.685 1.00 93.75 1136 PHE A O 1
ATOM 7659 N N . VAL A 1 1137 ? 47.677 -5.882 -93.283 1.00 93.31 1137 VAL A N 1
ATOM 7660 C CA . VAL A 1 1137 ? 46.448 -5.548 -94.019 1.00 93.31 1137 VAL A CA 1
ATOM 7661 C C . VAL A 1 1137 ? 45.237 -5.724 -93.111 1.00 93.31 1137 VAL A C 1
ATOM 7663 O O . VAL A 1 1137 ? 44.394 -4.839 -92.991 1.00 93.31 1137 VAL A O 1
ATOM 7666 N N . SER A 1 1138 ? 45.151 -6.872 -92.442 1.00 91.31 1138 SER A N 1
ATOM 7667 C CA . SER A 1 1138 ? 44.110 -7.166 -91.460 1.00 91.31 1138 SER A CA 1
ATOM 7668 C C . SER A 1 1138 ? 44.582 -8.246 -90.492 1.00 91.31 1138 SER A C 1
ATOM 7670 O O . SER A 1 1138 ? 45.602 -8.897 -90.720 1.00 91.31 1138 SER A O 1
ATOM 7672 N N . ALA A 1 1139 ? 43.782 -8.535 -89.462 1.00 87.88 1139 ALA A N 1
ATOM 7673 C CA . ALA A 1 1139 ? 44.046 -9.649 -88.547 1.00 87.88 1139 ALA A CA 1
ATOM 7674 C C . ALA A 1 1139 ? 44.130 -11.029 -89.238 1.00 87.88 1139 ALA A C 1
ATOM 7676 O O . ALA A 1 1139 ? 44.509 -12.016 -88.606 1.00 87.88 1139 ALA A O 1
ATOM 7677 N N . THR A 1 1140 ? 43.788 -11.095 -90.530 1.00 93.62 1140 THR A N 1
ATOM 7678 C CA . THR A 1 1140 ? 43.816 -12.309 -91.349 1.00 93.62 1140 THR A CA 1
ATOM 7679 C C . THR A 1 1140 ? 44.739 -12.240 -92.564 1.00 93.62 1140 THR A C 1
ATOM 7681 O O . THR A 1 1140 ? 44.868 -13.226 -93.284 1.00 93.62 1140 THR A O 1
ATOM 7684 N N . GLN A 1 1141 ? 45.407 -11.107 -92.806 1.00 95.06 1141 GLN A N 1
ATOM 7685 C CA . GLN A 1 1141 ? 46.274 -10.957 -93.970 1.00 95.06 1141 GLN A CA 1
ATOM 7686 C C . GLN A 1 1141 ? 47.465 -10.027 -93.710 1.00 95.06 1141 GLN A C 1
ATOM 7688 O O . GLN A 1 1141 ? 47.310 -8.915 -93.200 1.00 95.06 1141 GLN A O 1
ATOM 7693 N N . LEU A 1 1142 ? 48.643 -10.478 -94.139 1.00 96.44 1142 LEU A N 1
ATOM 7694 C CA . LEU A 1 1142 ? 49.878 -9.705 -94.241 1.00 96.44 1142 LEU A CA 1
ATOM 7695 C C . LEU A 1 1142 ? 50.355 -9.705 -95.695 1.00 96.44 1142 LEU A C 1
ATOM 7697 O O . LEU A 1 1142 ? 50.130 -10.665 -96.430 1.00 96.44 1142 LEU A O 1
ATOM 7701 N N . THR A 1 1143 ? 51.077 -8.668 -96.098 1.00 95.44 1143 THR A N 1
ATOM 7702 C CA . THR A 1 1143 ? 51.831 -8.661 -97.360 1.00 95.44 1143 THR A CA 1
ATOM 7703 C C . THR A 1 1143 ? 53.291 -8.367 -97.070 1.00 95.44 1143 THR A C 1
ATOM 7705 O O . THR A 1 1143 ? 53.572 -7.423 -96.335 1.00 95.44 1143 THR A O 1
ATOM 7708 N N . ALA A 1 1144 ? 54.216 -9.136 -97.636 1.00 95.81 1144 ALA A N 1
ATOM 7709 C CA . ALA A 1 1144 ? 55.648 -8.982 -97.411 1.00 95.81 1144 ALA A CA 1
ATOM 7710 C C . ALA A 1 1144 ? 56.419 -8.891 -98.727 1.00 95.81 1144 ALA A C 1
ATOM 7712 O O . ALA A 1 1144 ? 56.140 -9.639 -99.661 1.00 95.81 1144 ALA A O 1
ATOM 7713 N N . THR A 1 1145 ? 57.399 -7.995 -98.802 1.00 94.69 1145 THR A N 1
ATOM 7714 C CA . THR A 1 1145 ? 58.280 -7.898 -99.972 1.00 94.69 1145 THR A CA 1
ATOM 7715 C C . THR A 1 1145 ? 59.382 -8.946 -99.865 1.00 94.69 1145 THR A C 1
ATOM 7717 O O . THR A 1 1145 ? 60.212 -8.884 -98.955 1.00 94.69 1145 THR A O 1
ATOM 7720 N N . ILE A 1 1146 ? 59.378 -9.907 -100.787 1.00 94.50 1146 ILE A N 1
ATOM 7721 C CA . ILE A 1 1146 ? 60.445 -10.895 -100.956 1.00 94.50 1146 ILE A CA 1
ATOM 7722 C C . ILE A 1 1146 ? 61.439 -10.329 -101.963 1.00 94.50 1146 ILE A C 1
ATOM 7724 O O . ILE A 1 1146 ? 61.045 -9.906 -103.049 1.00 94.50 1146 ILE A O 1
ATOM 7728 N N . LEU A 1 1147 ? 62.712 -10.283 -101.579 1.00 92.69 1147 LEU A N 1
ATOM 7729 C CA . LEU A 1 1147 ? 63.771 -9.667 -102.373 1.00 92.69 1147 LEU A CA 1
ATOM 7730 C C . LEU A 1 1147 ? 64.298 -10.647 -103.425 1.00 92.69 1147 LEU A C 1
ATOM 7732 O O . LEU A 1 1147 ? 64.310 -11.859 -103.207 1.00 92.69 1147 LEU A O 1
ATOM 7736 N N . ALA A 1 1148 ? 64.847 -10.136 -104.523 1.00 86.12 1148 ALA A N 1
ATOM 7737 C CA . ALA A 1 1148 ? 65.489 -10.945 -105.557 1.00 86.12 1148 ALA A CA 1
ATOM 7738 C C . ALA A 1 1148 ? 66.632 -11.817 -105.000 1.00 86.12 1148 ALA A C 1
ATOM 7740 O O . ALA A 1 1148 ? 66.860 -12.934 -105.468 1.00 86.12 1148 ALA A O 1
ATOM 7741 N N . SER A 1 1149 ? 67.322 -11.344 -103.953 1.00 86.69 1149 SER A N 1
ATOM 7742 C CA . SER A 1 1149 ? 68.348 -12.112 -103.235 1.00 86.69 1149 SER A CA 1
ATOM 7743 C C . SER A 1 1149 ? 67.794 -13.317 -102.471 1.00 86.69 1149 SER A C 1
ATOM 7745 O O . SER A 1 1149 ? 68.509 -14.300 -102.300 1.00 86.69 1149 SER A O 1
ATOM 7747 N N . ASP A 1 1150 ? 66.537 -13.264 -102.021 1.00 88.94 1150 ASP A N 1
ATOM 7748 C CA . ASP A 1 1150 ? 65.902 -14.339 -101.243 1.00 88.94 1150 ASP A CA 1
ATOM 7749 C C . ASP A 1 1150 ? 65.615 -15.564 -102.103 1.00 88.94 1150 ASP A C 1
ATOM 7751 O O . ASP A 1 1150 ? 65.666 -16.697 -101.635 1.00 88.94 1150 ASP A O 1
ATOM 7755 N N . VAL A 1 1151 ? 65.351 -15.322 -103.385 1.00 88.19 1151 VAL A N 1
ATOM 7756 C CA . VAL A 1 1151 ? 65.039 -16.340 -104.391 1.00 88.19 1151 VAL A CA 1
ATOM 7757 C C . VAL A 1 1151 ? 66.207 -16.560 -105.356 1.00 88.19 1151 VAL A C 1
ATOM 7759 O O . VAL A 1 1151 ? 66.035 -17.064 -106.467 1.00 88.19 1151 VAL A O 1
ATOM 7762 N N . ALA A 1 1152 ? 67.425 -16.192 -104.945 1.00 82.62 1152 ALA A N 1
ATOM 7763 C CA . ALA A 1 1152 ? 68.645 -16.411 -105.721 1.00 82.62 1152 ALA A CA 1
ATOM 7764 C C . ALA A 1 1152 ? 69.086 -17.888 -105.741 1.00 82.62 1152 ALA A C 1
ATOM 7766 O O . ALA A 1 1152 ? 69.884 -18.290 -106.597 1.00 82.62 1152 ALA A O 1
ATOM 7767 N N . THR A 1 1153 ? 68.572 -18.711 -104.827 1.00 81.19 1153 THR A N 1
ATOM 7768 C CA . THR A 1 1153 ? 68.845 -20.149 -104.725 1.00 81.19 1153 THR A CA 1
ATOM 7769 C C . THR A 1 1153 ? 67.565 -20.961 -104.925 1.00 81.19 1153 THR A C 1
ATOM 7771 O O . THR A 1 1153 ? 66.482 -20.555 -104.512 1.00 81.19 1153 THR A O 1
ATOM 7774 N N . LEU A 1 1154 ? 67.686 -22.110 -105.596 1.00 81.50 1154 LEU A N 1
ATOM 7775 C CA . LEU A 1 1154 ? 66.580 -23.059 -105.753 1.00 81.50 1154 LEU A CA 1
ATOM 7776 C C . LEU A 1 1154 ? 66.294 -23.740 -104.413 1.00 81.50 1154 LEU A C 1
ATOM 7778 O O . LEU A 1 1154 ? 67.223 -24.028 -103.655 1.00 81.50 1154 LEU A O 1
ATOM 7782 N N . GLY A 1 1155 ? 65.025 -24.030 -104.137 1.00 84.62 1155 GLY A N 1
ATOM 7783 C CA . GLY A 1 1155 ? 64.643 -24.746 -102.925 1.00 84.62 1155 GLY A CA 1
ATOM 7784 C C . GLY A 1 1155 ? 63.256 -24.400 -102.403 1.00 84.62 1155 GLY A C 1
ATOM 7785 O O . GLY A 1 1155 ? 62.515 -23.613 -102.989 1.00 84.62 1155 GLY A O 1
ATOM 7786 N N . SER A 1 1156 ? 62.914 -25.026 -101.279 1.00 88.50 1156 SER A N 1
ATOM 7787 C CA . SER A 1 1156 ? 61.696 -24.748 -100.518 1.00 88.50 1156 SER A CA 1
ATOM 7788 C C . SER A 1 1156 ? 62.049 -23.942 -99.275 1.00 88.50 1156 SER A C 1
ATOM 7790 O O . SER A 1 1156 ? 62.811 -24.409 -98.429 1.00 88.50 1156 SER A O 1
ATOM 7792 N N . PHE A 1 1157 ? 61.486 -22.743 -99.157 1.00 92.94 1157 PHE A N 1
ATOM 7793 C CA . PHE A 1 1157 ? 61.773 -21.813 -98.070 1.00 92.94 1157 PHE A CA 1
ATOM 7794 C C . PHE A 1 1157 ? 60.556 -21.651 -97.163 1.00 92.94 1157 PHE A C 1
ATOM 7796 O O . PHE A 1 1157 ? 59.423 -21.515 -97.628 1.00 92.94 1157 PHE A O 1
ATOM 7803 N N . ALA A 1 1158 ? 60.798 -21.675 -95.852 1.00 93.56 1158 ALA A N 1
ATOM 7804 C CA . ALA A 1 1158 ? 59.759 -21.497 -94.848 1.00 93.56 1158 ALA A CA 1
ATOM 7805 C C . ALA A 1 1158 ? 59.380 -20.017 -94.712 1.00 93.56 1158 ALA A C 1
ATOM 7807 O O . ALA A 1 1158 ? 60.235 -19.163 -94.477 1.00 93.56 1158 ALA A O 1
ATOM 7808 N N . ILE A 1 1159 ? 58.086 -19.742 -94.807 1.00 96.62 1159 ILE A N 1
ATOM 7809 C CA . ILE A 1 1159 ? 57.456 -18.450 -94.574 1.00 96.62 1159 ILE A CA 1
ATOM 7810 C C . ILE A 1 1159 ? 56.689 -18.532 -93.258 1.00 96.62 1159 ILE A C 1
ATOM 7812 O O . ILE A 1 1159 ? 55.705 -19.259 -93.143 1.00 96.62 1159 ILE A O 1
ATOM 7816 N N . THR A 1 1160 ? 57.133 -17.783 -92.258 1.00 95.50 1160 THR A N 1
ATOM 7817 C CA . THR A 1 1160 ? 56.496 -17.711 -90.929 1.00 95.50 1160 THR A CA 1
ATOM 7818 C C . THR A 1 1160 ? 56.122 -16.271 -90.617 1.00 95.50 1160 THR A C 1
ATOM 7820 O O . THR A 1 1160 ? 56.809 -15.366 -91.070 1.00 95.50 1160 THR A O 1
ATOM 7823 N N . ALA A 1 1161 ? 55.092 -16.033 -89.817 1.00 94.94 1161 ALA A N 1
ATOM 7824 C CA . ALA A 1 1161 ? 54.769 -14.721 -89.270 1.00 94.94 1161 ALA A CA 1
ATOM 7825 C C . ALA A 1 1161 ? 55.109 -14.668 -87.777 1.00 94.94 1161 ALA A C 1
ATOM 7827 O O . ALA A 1 1161 ? 55.070 -15.685 -87.087 1.00 94.94 1161 ALA A O 1
ATOM 7828 N N . VAL A 1 1162 ? 55.428 -13.483 -87.267 1.00 93.62 1162 VAL A N 1
ATOM 7829 C CA . VAL A 1 1162 ? 55.695 -13.255 -85.845 1.00 93.62 1162 VAL A CA 1
ATOM 7830 C C . VAL A 1 1162 ? 54.813 -12.129 -85.345 1.00 93.62 1162 VAL A C 1
ATOM 7832 O O . VAL A 1 1162 ? 54.782 -11.059 -85.952 1.00 93.62 1162 VAL A O 1
ATOM 7835 N N . ASN A 1 1163 ? 54.132 -12.354 -84.221 1.00 91.56 1163 ASN A N 1
ATOM 7836 C CA . ASN A 1 1163 ? 53.489 -11.276 -83.474 1.00 91.56 1163 ASN A CA 1
ATOM 7837 C C . ASN A 1 1163 ? 54.448 -10.718 -82.419 1.00 91.56 1163 ASN A C 1
ATOM 7839 O O . ASN A 1 1163 ? 55.145 -11.508 -81.773 1.00 91.56 1163 ASN A O 1
ATOM 7843 N N . PRO A 1 1164 ? 54.472 -9.390 -82.206 1.00 85.94 1164 PRO A N 1
ATOM 7844 C CA . PRO A 1 1164 ? 55.305 -8.772 -81.182 1.00 85.94 1164 PRO A CA 1
ATOM 7845 C C . PRO A 1 1164 ? 54.878 -9.188 -79.764 1.00 85.94 1164 PRO A C 1
ATOM 7847 O O . PRO A 1 1164 ? 53.713 -9.505 -79.517 1.00 85.94 1164 PRO A O 1
ATOM 7850 N N . ALA A 1 1165 ? 55.835 -9.150 -78.832 1.00 80.31 1165 ALA A N 1
ATOM 7851 C CA . ALA A 1 1165 ? 55.618 -9.320 -77.393 1.00 80.31 1165 ALA A CA 1
ATOM 7852 C C . ALA A 1 1165 ? 54.692 -8.216 -76.815 1.00 80.31 1165 ALA A C 1
ATOM 7854 O O . ALA A 1 1165 ? 54.594 -7.144 -77.419 1.00 80.31 1165 ALA A O 1
ATOM 7855 N N . PRO A 1 1166 ? 54.057 -8.412 -75.637 1.00 80.50 1166 PRO A N 1
ATOM 7856 C CA . PRO A 1 1166 ? 54.150 -9.570 -74.737 1.00 80.50 1166 PRO A CA 1
ATOM 7857 C C . PRO A 1 1166 ? 53.295 -10.764 -75.170 1.00 80.50 1166 PRO A C 1
ATOM 7859 O O . PRO A 1 1166 ? 52.236 -10.596 -75.770 1.00 80.50 1166 PRO A O 1
ATOM 7862 N N . GLY A 1 1167 ? 53.765 -11.974 -74.861 1.00 79.06 1167 GLY A N 1
ATOM 7863 C CA . GLY A 1 1167 ? 53.221 -13.208 -75.424 1.00 79.06 1167 GLY A CA 1
ATOM 7864 C C . GLY A 1 1167 ? 53.718 -13.365 -76.853 1.00 79.06 1167 GLY A C 1
ATOM 7865 O O . GLY A 1 1167 ? 54.918 -13.553 -77.049 1.00 79.06 1167 GLY A O 1
ATOM 7866 N N . GLY A 1 1168 ? 52.821 -13.218 -77.831 1.00 77.62 1168 GLY A N 1
ATOM 7867 C CA . GLY A 1 1168 ? 53.151 -13.244 -79.254 1.00 77.62 1168 GLY A CA 1
ATOM 7868 C C . GLY A 1 1168 ? 53.961 -14.476 -79.643 1.00 77.62 1168 GLY A C 1
ATOM 7869 O O . GLY A 1 1168 ? 53.914 -15.506 -78.974 1.00 77.62 1168 GLY A O 1
ATOM 7870 N N . GLY A 1 1169 ? 54.723 -14.377 -80.727 1.00 85.62 1169 GLY A N 1
ATOM 7871 C CA . GLY A 1 1169 ? 55.671 -15.424 -81.101 1.00 85.62 1169 GLY A CA 1
ATOM 7872 C C . GLY A 1 1169 ? 55.568 -15.882 -82.544 1.00 85.62 1169 GLY A C 1
ATOM 7873 O O . GLY A 1 1169 ? 54.795 -15.346 -83.341 1.00 85.62 1169 GLY A O 1
ATOM 7874 N N . LEU A 1 1170 ? 56.422 -16.851 -82.867 1.00 91.56 1170 LEU A N 1
ATOM 7875 C CA . LEU A 1 1170 ? 56.579 -17.416 -84.199 1.00 91.56 1170 LEU A CA 1
ATOM 7876 C C . LEU A 1 1170 ? 55.404 -18.333 -84.542 1.00 91.56 1170 LEU A C 1
ATOM 7878 O O . LEU A 1 1170 ? 55.033 -19.201 -83.754 1.00 91.56 1170 LEU A O 1
ATOM 7882 N N . SER A 1 1171 ? 54.848 -18.159 -85.733 1.00 93.75 1171 SER A N 1
ATOM 7883 C CA . SER A 1 1171 ? 53.796 -19.021 -86.253 1.00 93.75 1171 SER A CA 1
ATOM 7884 C C . SER A 1 1171 ? 54.301 -20.377 -86.745 1.00 93.75 1171 SER A C 1
ATOM 7886 O O . SER A 1 1171 ? 55.498 -20.610 -86.912 1.00 93.75 1171 SER A O 1
ATOM 7888 N N . ASN A 1 1172 ? 53.359 -21.239 -87.134 1.00 92.69 1172 ASN A N 1
ATOM 7889 C CA . ASN A 1 1172 ? 53.624 -22.320 -88.084 1.00 92.69 1172 ASN A CA 1
ATOM 7890 C C . ASN A 1 1172 ? 54.127 -21.777 -89.444 1.00 92.69 1172 ASN A C 1
ATOM 7892 O O . ASN A 1 1172 ? 53.866 -20.623 -89.795 1.00 92.69 1172 ASN A O 1
ATOM 7896 N N . ALA A 1 1173 ? 54.832 -22.608 -90.218 1.00 93.50 1173 ALA A N 1
ATOM 7897 C CA . ALA A 1 1173 ? 55.402 -22.233 -91.515 1.00 93.50 1173 ALA A CA 1
ATOM 7898 C C . ALA A 1 1173 ? 54.481 -22.567 -92.704 1.00 93.50 1173 ALA A C 1
ATOM 7900 O O . ALA A 1 1173 ? 53.770 -23.569 -92.685 1.00 93.50 1173 ALA A O 1
ATOM 7901 N N . GLN A 1 1174 ? 54.555 -21.746 -93.752 1.00 95.88 1174 GLN A N 1
ATOM 7902 C CA . GLN A 1 1174 ? 54.059 -22.002 -95.109 1.00 95.88 1174 GLN A CA 1
ATOM 7903 C C . GLN A 1 1174 ? 55.250 -22.123 -96.067 1.00 95.88 1174 GLN A C 1
ATOM 7905 O O . GLN A 1 1174 ? 56.302 -21.548 -95.801 1.00 95.88 1174 GLN A O 1
ATOM 7910 N N . THR A 1 1175 ? 55.127 -22.860 -97.169 1.00 93.81 1175 THR A N 1
ATOM 7911 C CA . THR A 1 1175 ? 56.271 -23.149 -98.055 1.00 93.81 1175 THR A CA 1
ATOM 7912 C C . THR A 1 1175 ? 56.204 -22.346 -99.348 1.00 93.81 1175 THR A C 1
ATOM 7914 O O . THR A 1 1175 ? 55.225 -22.454 -100.078 1.00 93.81 1175 THR A O 1
ATOM 7917 N N . LEU A 1 1176 ? 57.267 -21.590 -99.644 1.00 92.62 1176 LEU A N 1
ATOM 7918 C CA . LEU A 1 1176 ? 57.498 -20.938 -100.936 1.00 92.62 1176 LEU A CA 1
ATOM 7919 C C . LEU A 1 1176 ? 58.561 -21.716 -101.724 1.00 92.62 1176 LEU A C 1
ATOM 7921 O O . LEU A 1 1176 ? 59.676 -21.902 -101.232 1.00 92.62 1176 LEU A O 1
ATOM 7925 N N . THR A 1 1177 ? 58.234 -22.153 -102.941 1.00 87.88 1177 THR A N 1
ATOM 7926 C CA . THR A 1 1177 ? 59.143 -22.941 -103.793 1.00 87.88 1177 THR A CA 1
ATOM 7927 C C . THR A 1 1177 ? 59.798 -22.082 -104.878 1.00 87.88 1177 THR A C 1
ATOM 7929 O O . THR A 1 1177 ? 59.116 -21.389 -105.628 1.00 87.88 1177 THR A O 1
ATOM 7932 N N . VAL A 1 1178 ? 61.124 -22.154 -105.007 1.00 87.38 1178 VAL A N 1
ATOM 7933 C CA . VAL A 1 1178 ? 61.900 -21.450 -106.042 1.00 87.38 1178 VAL A CA 1
ATOM 7934 C C . VAL A 1 1178 ? 62.391 -22.449 -107.098 1.00 87.38 1178 VAL A C 1
ATOM 7936 O O . VAL A 1 1178 ? 63.114 -23.384 -106.754 1.00 87.38 1178 VAL A O 1
ATOM 7939 N N . THR A 1 1179 ? 62.005 -22.247 -108.365 1.00 81.25 1179 THR A N 1
ATOM 7940 C CA . THR A 1 1179 ? 62.235 -23.153 -109.527 1.00 81.25 1179 THR A CA 1
ATOM 7941 C C . THR A 1 1179 ? 62.941 -22.439 -110.696 1.00 81.25 1179 THR A C 1
ATOM 7943 O O . THR A 1 1179 ? 63.195 -21.242 -110.609 1.00 81.25 1179 THR A O 1
ATOM 7946 N N . ARG A 1 1180 ? 63.328 -23.121 -111.783 1.00 80.69 1180 ARG A N 1
ATOM 7947 C CA . ARG A 1 1180 ? 64.074 -22.541 -112.927 1.00 80.69 1180 ARG A CA 1
ATOM 7948 C C . ARG A 1 1180 ? 63.145 -21.940 -113.989 1.00 80.69 1180 A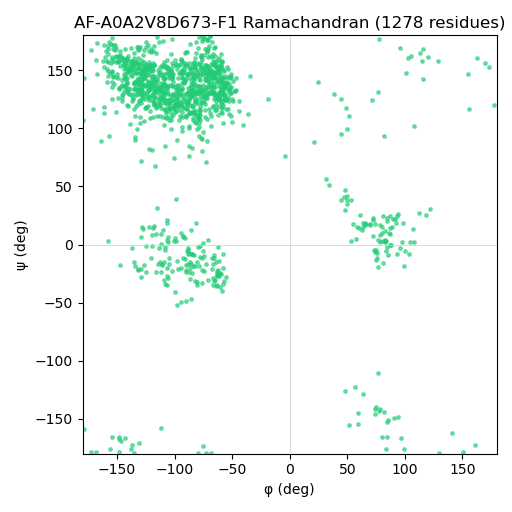RG A C 1
ATOM 7950 O O . ARG A 1 1180 ? 62.046 -22.436 -114.217 1.00 80.69 1180 ARG A O 1
ATOM 7957 N N . GLY A 1 1181 ? 63.599 -20.880 -114.663 1.00 78.25 1181 GLY A N 1
ATOM 7958 C CA . GLY A 1 1181 ? 62.884 -20.221 -115.767 1.00 78.25 1181 GLY A CA 1
ATOM 7959 C C . GLY A 1 1181 ? 63.245 -20.787 -117.148 1.00 78.25 1181 GLY A C 1
ATOM 7960 O O . GLY A 1 1181 ? 64.425 -21.013 -117.389 1.00 78.25 1181 GLY A O 1
ATOM 7961 N N . THR A 1 1182 ? 62.301 -20.940 -118.092 1.00 83.69 1182 THR A N 1
ATOM 7962 C CA . THR A 1 1182 ? 62.617 -21.356 -119.484 1.00 83.69 1182 THR A CA 1
ATOM 7963 C C . THR A 1 1182 ? 62.053 -20.424 -120.562 1.00 83.69 1182 THR A C 1
ATOM 7965 O O . THR A 1 1182 ? 61.045 -19.750 -120.352 1.00 83.69 1182 THR A O 1
ATOM 7968 N N . THR A 1 1183 ? 62.696 -20.391 -121.734 1.00 83.88 1183 THR A N 1
ATOM 7969 C CA . THR A 1 1183 ? 62.230 -19.738 -122.971 1.00 83.88 1183 THR A CA 1
ATOM 7970 C C . THR A 1 1183 ? 62.240 -20.734 -124.134 1.00 83.88 1183 THR A C 1
ATOM 7972 O O . THR A 1 1183 ? 63.089 -21.616 -124.189 1.00 83.88 1183 THR A O 1
ATOM 7975 N N . THR A 1 1184 ? 61.303 -20.619 -125.082 1.00 88.00 1184 THR A N 1
ATOM 7976 C CA . THR A 1 1184 ? 61.162 -21.559 -126.213 1.00 88.00 1184 THR A CA 1
ATOM 7977 C C . THR A 1 1184 ? 61.159 -20.805 -127.548 1.00 88.00 1184 THR A C 1
ATOM 7979 O O . THR A 1 1184 ? 60.486 -19.786 -127.680 1.00 88.00 1184 THR A O 1
ATOM 7982 N N . SER A 1 1185 ? 61.887 -21.303 -128.553 1.00 87.19 1185 SER A N 1
ATOM 7983 C CA . SER A 1 1185 ? 61.959 -20.745 -129.917 1.00 87.19 1185 SER A CA 1
ATOM 7984 C C . SER A 1 1185 ? 61.883 -21.854 -130.973 1.00 87.19 1185 SER A C 1
ATOM 7986 O O . SER A 1 1185 ? 62.335 -22.963 -130.713 1.00 87.19 1185 SER A O 1
ATOM 7988 N N . VAL A 1 1186 ? 61.312 -21.594 -132.155 1.00 89.75 1186 VAL A N 1
ATOM 7989 C CA . VAL A 1 1186 ? 61.127 -22.616 -133.207 1.00 89.75 1186 VAL A CA 1
ATOM 7990 C C . VAL A 1 1186 ? 61.567 -22.092 -134.583 1.00 89.75 1186 VAL A C 1
ATOM 7992 O O . VAL A 1 1186 ? 61.453 -20.898 -134.849 1.00 89.75 1186 VAL A O 1
ATOM 7995 N N . SER A 1 1187 ? 62.089 -22.965 -135.454 1.00 89.06 1187 SER A N 1
ATOM 7996 C CA . SER A 1 1187 ? 62.559 -22.633 -136.816 1.00 89.06 1187 SER A CA 1
ATOM 7997 C C . SER A 1 1187 ? 62.372 -23.812 -137.779 1.00 89.06 1187 SER A C 1
ATOM 7999 O O . SER A 1 1187 ? 62.562 -24.945 -137.353 1.00 89.06 1187 SER A O 1
ATOM 8001 N N . CYS A 1 1188 ? 62.019 -23.592 -139.054 1.00 88.31 1188 CYS A N 1
ATOM 8002 C CA . CYS A 1 1188 ? 61.819 -24.678 -140.035 1.00 88.31 1188 CYS A CA 1
ATOM 8003 C C . CYS A 1 1188 ? 62.707 -24.526 -141.286 1.00 88.31 1188 CYS A C 1
ATOM 8005 O O . CYS A 1 1188 ? 62.905 -23.411 -141.763 1.00 88.31 1188 CYS A O 1
ATOM 8007 N N . THR A 1 1189 ? 63.263 -25.625 -141.821 1.00 85.31 1189 THR A N 1
ATOM 8008 C CA . THR A 1 1189 ? 64.144 -25.633 -143.011 1.00 85.31 1189 THR A CA 1
ATOM 8009 C C . THR A 1 1189 ? 63.791 -26.774 -143.988 1.00 85.31 1189 THR A C 1
ATOM 8011 O O . THR A 1 1189 ? 63.783 -27.934 -143.570 1.00 85.31 1189 THR A O 1
ATOM 8014 N N . PRO A 1 1190 ? 63.535 -26.488 -145.286 1.00 81.88 1190 PRO A N 1
ATOM 8015 C CA . PRO A 1 1190 ? 63.527 -25.162 -145.918 1.00 81.88 1190 PRO A CA 1
ATOM 8016 C C . PRO A 1 1190 ? 62.434 -24.252 -145.332 1.00 81.88 1190 PRO A C 1
ATOM 8018 O O . PRO A 1 1190 ? 61.339 -24.724 -145.037 1.00 81.88 1190 PRO A O 1
ATOM 8021 N N . GLY A 1 1191 ? 62.731 -22.958 -145.154 1.00 77.00 1191 GLY A N 1
ATOM 8022 C CA . GLY A 1 1191 ? 61.832 -21.980 -144.509 1.00 77.00 1191 GLY A CA 1
ATOM 8023 C C . GLY A 1 1191 ? 60.598 -21.587 -145.329 1.00 77.00 1191 GLY A C 1
ATOM 8024 O O . GLY A 1 1191 ? 59.857 -20.707 -144.922 1.00 77.00 1191 GLY A O 1
ATOM 8025 N N . SER A 1 1192 ? 60.407 -22.217 -146.487 1.00 80.25 1192 SER A N 1
ATOM 8026 C CA . SER A 1 1192 ? 59.186 -22.227 -147.294 1.00 80.25 1192 SER A CA 1
ATOM 8027 C C . SER A 1 1192 ? 59.154 -23.556 -148.058 1.00 80.25 1192 SER A C 1
ATOM 8029 O O . SER A 1 1192 ? 60.208 -24.069 -148.444 1.00 80.25 1192 SER A O 1
ATOM 8031 N N . ALA A 1 1193 ? 57.976 -24.147 -148.258 1.00 75.19 1193 ALA A N 1
ATOM 8032 C CA . ALA A 1 1193 ? 57.830 -25.442 -148.923 1.00 75.19 1193 ALA A CA 1
ATOM 8033 C C . ALA A 1 1193 ? 56.681 -25.407 -149.941 1.00 75.19 1193 ALA A C 1
ATOM 8035 O O . ALA A 1 1193 ? 55.623 -24.837 -149.682 1.00 75.19 1193 ALA A O 1
ATOM 8036 N N . VAL A 1 1194 ? 56.891 -26.014 -151.114 1.00 80.00 1194 VAL A N 1
ATOM 8037 C CA . VAL A 1 1194 ? 55.824 -26.205 -152.110 1.00 80.00 1194 VAL A CA 1
ATOM 8038 C C . VAL A 1 1194 ? 54.772 -27.178 -151.573 1.00 80.00 1194 VAL A C 1
ATOM 8040 O O . VAL A 1 1194 ? 55.115 -28.117 -150.859 1.00 80.00 1194 VAL A O 1
ATOM 8043 N N . GLN A 1 1195 ? 53.497 -26.965 -151.915 1.00 80.69 1195 GLN A N 1
ATOM 8044 C CA . GLN A 1 1195 ? 52.394 -27.807 -151.436 1.00 80.69 1195 GLN A CA 1
ATOM 8045 C C . GLN A 1 1195 ? 52.668 -29.291 -151.733 1.00 80.69 1195 GLN A C 1
ATOM 8047 O O . GLN A 1 1195 ? 52.951 -29.657 -152.872 1.00 80.69 1195 GLN A O 1
ATOM 8052 N N . GLY A 1 1196 ? 52.576 -30.138 -150.705 1.00 78.00 1196 GLY A N 1
ATOM 8053 C CA . GLY A 1 1196 ? 52.888 -31.567 -150.782 1.00 78.00 1196 GLY A CA 1
ATOM 8054 C C . GLY A 1 1196 ? 54.328 -31.922 -150.391 1.00 78.00 1196 GLY A C 1
ATOM 8055 O O . GLY A 1 1196 ? 54.631 -33.106 -150.264 1.00 78.00 1196 GLY A O 1
ATOM 8056 N N . ALA A 1 1197 ? 55.214 -30.940 -150.176 1.00 84.19 1197 ALA A N 1
ATOM 8057 C CA . ALA A 1 1197 ? 56.576 -31.166 -149.691 1.00 84.19 1197 ALA A CA 1
ATOM 8058 C C . ALA A 1 1197 ? 56.663 -31.155 -148.156 1.00 84.19 1197 ALA A C 1
ATOM 8060 O O . ALA A 1 1197 ? 55.758 -30.700 -147.450 1.00 84.19 1197 ALA A O 1
ATOM 8061 N N . SER A 1 1198 ? 57.791 -31.635 -147.637 1.00 83.38 1198 SER A N 1
ATOM 8062 C CA . SER A 1 1198 ? 58.102 -31.682 -146.209 1.00 83.38 1198 SER A CA 1
ATOM 8063 C C . SER A 1 1198 ? 59.200 -30.683 -145.835 1.00 83.38 1198 SER A C 1
ATOM 8065 O O . SER A 1 1198 ? 60.198 -30.575 -146.548 1.00 83.38 1198 SER A O 1
ATOM 8067 N N . THR A 1 1199 ? 59.055 -30.009 -144.693 1.00 87.50 1199 THR A N 1
ATOM 8068 C CA . THR A 1 1199 ? 60.097 -29.179 -144.061 1.00 87.50 1199 THR A CA 1
ATOM 8069 C C . THR A 1 1199 ? 60.402 -29.691 -142.654 1.00 87.50 1199 THR A C 1
ATOM 8071 O O . THR A 1 1199 ? 59.519 -30.241 -141.999 1.00 87.50 1199 THR A O 1
ATOM 8074 N N . THR A 1 1200 ? 61.626 -29.529 -142.158 1.00 89.44 1200 THR A N 1
ATOM 8075 C CA . THR A 1 1200 ? 61.975 -29.944 -140.789 1.00 89.44 1200 THR A CA 1
ATOM 8076 C C . THR A 1 1200 ? 61.932 -28.742 -139.858 1.00 89.44 1200 THR A C 1
ATOM 8078 O O . THR A 1 1200 ? 62.670 -27.785 -140.072 1.00 89.44 1200 THR A O 1
ATOM 8081 N N . CYS A 1 1201 ? 61.093 -28.799 -138.822 1.00 89.69 1201 CYS A N 1
ATOM 8082 C CA . CYS A 1 1201 ? 60.959 -27.773 -137.792 1.00 89.69 1201 CYS A CA 1
ATOM 8083 C C . CYS A 1 1201 ? 61.723 -28.169 -136.525 1.00 89.69 1201 CYS A C 1
ATOM 8085 O O . CYS A 1 1201 ? 61.373 -29.148 -135.870 1.00 89.69 1201 CYS A O 1
ATOM 8087 N N . THR A 1 1202 ? 62.740 -27.395 -136.164 1.00 89.25 1202 THR A N 1
ATOM 8088 C CA . THR A 1 1202 ? 63.555 -27.549 -134.957 1.00 89.25 1202 THR A CA 1
ATOM 8089 C C . THR A 1 1202 ? 63.108 -26.547 -133.890 1.00 89.25 1202 THR A C 1
ATOM 8091 O O . THR A 1 1202 ? 63.097 -25.340 -134.145 1.00 89.25 1202 THR A O 1
ATOM 8094 N N . VAL A 1 1203 ? 62.755 -27.033 -132.695 1.00 90.12 1203 VAL A N 1
ATOM 8095 C CA . VAL A 1 1203 ? 62.561 -26.211 -131.487 1.00 90.12 1203 VAL A CA 1
ATOM 8096 C C . VAL A 1 1203 ? 63.842 -26.163 -130.670 1.00 90.12 1203 VAL A C 1
ATOM 8098 O O . VAL A 1 1203 ? 64.529 -27.174 -130.559 1.00 90.12 1203 VAL A O 1
ATOM 8101 N N . THR A 1 1204 ? 64.110 -25.017 -130.053 1.00 88.44 1204 THR A N 1
ATOM 8102 C CA . THR A 1 1204 ? 65.142 -24.802 -129.040 1.00 88.44 1204 THR A CA 1
ATOM 8103 C C . THR A 1 1204 ? 64.491 -24.253 -127.775 1.00 88.44 1204 THR A C 1
ATOM 8105 O O . THR A 1 1204 ? 63.893 -23.175 -127.809 1.00 88.44 1204 THR A O 1
ATOM 8108 N N . VAL A 1 1205 ? 64.611 -24.984 -126.667 1.00 88.44 1205 VAL A N 1
ATOM 8109 C CA . VAL A 1 1205 ? 64.186 -24.547 -125.331 1.00 88.44 1205 VAL A CA 1
ATOM 8110 C C . VAL A 1 1205 ? 65.430 -24.223 -124.520 1.00 88.44 1205 VAL A C 1
ATOM 8112 O O . VAL A 1 1205 ? 66.311 -25.070 -124.385 1.00 88.44 1205 VAL A O 1
ATOM 8115 N N . SER A 1 1206 ? 65.503 -23.009 -123.989 1.00 84.56 1206 SER A N 1
ATOM 8116 C CA . SER A 1 1206 ? 66.642 -22.487 -123.240 1.00 84.56 1206 SER A CA 1
ATOM 8117 C C . SER A 1 1206 ? 66.259 -22.236 -121.790 1.00 84.56 1206 SER A C 1
ATOM 8119 O O . SER A 1 1206 ? 65.209 -21.664 -121.504 1.00 84.56 1206 SER A O 1
ATOM 8121 N N . ASP A 1 1207 ? 67.129 -22.612 -120.861 1.00 83.69 1207 ASP A N 1
ATOM 8122 C CA . ASP A 1 1207 ? 67.009 -22.171 -119.476 1.00 83.69 1207 ASP A CA 1
ATOM 8123 C C . ASP A 1 1207 ? 67.480 -20.709 -119.357 1.00 83.69 1207 ASP A C 1
ATOM 8125 O O . ASP A 1 1207 ? 68.611 -20.360 -119.719 1.00 83.69 1207 ASP A O 1
ATOM 8129 N N . ALA A 1 1208 ? 66.587 -19.854 -118.855 1.00 72.38 1208 ALA A N 1
ATOM 8130 C CA . ALA A 1 1208 ? 66.761 -18.412 -118.708 1.00 72.38 1208 ALA A CA 1
ATOM 8131 C C . ALA A 1 1208 ? 67.346 -18.007 -117.337 1.00 72.38 1208 ALA A C 1
ATOM 8133 O O . ALA A 1 1208 ? 67.481 -16.822 -117.043 1.00 72.38 1208 ALA A O 1
ATOM 8134 N N . SER A 1 1209 ? 67.733 -18.973 -116.498 1.00 68.38 1209 SER A N 1
ATOM 8135 C CA . SER A 1 1209 ? 68.180 -18.775 -115.107 1.00 68.38 1209 SER A CA 1
ATOM 8136 C C . SER A 1 1209 ? 69.655 -18.338 -114.957 1.00 68.38 1209 SER A C 1
ATOM 8138 O O . SER A 1 1209 ? 70.242 -18.490 -113.879 1.00 68.38 1209 SER A O 1
ATOM 8140 N N . GLY A 1 1210 ? 70.282 -17.810 -116.016 1.00 67.81 1210 GLY A N 1
ATOM 8141 C CA . GLY A 1 1210 ? 71.623 -17.200 -115.992 1.00 67.81 1210 GLY A CA 1
ATOM 8142 C C . GLY A 1 1210 ? 72.799 -18.185 -115.880 1.00 67.81 1210 GLY A C 1
ATOM 8143 O O . GLY A 1 1210 ? 72.792 -19.251 -116.480 1.00 67.81 1210 GLY A O 1
ATOM 8144 N N . ALA A 1 1211 ? 73.845 -17.836 -115.118 1.00 58.91 1211 ALA A N 1
ATOM 8145 C CA . ALA A 1 1211 ? 75.144 -18.539 -115.075 1.00 58.91 1211 ALA A CA 1
ATOM 8146 C C . ALA A 1 1211 ? 75.118 -20.006 -114.579 1.00 58.91 1211 ALA A C 1
ATOM 8148 O O . ALA A 1 1211 ? 76.152 -20.664 -114.533 1.00 58.91 1211 ALA A O 1
ATOM 8149 N N . SER A 1 1212 ? 73.952 -20.524 -114.192 1.00 62.47 1212 SER A N 1
ATOM 8150 C CA . SER A 1 1212 ? 73.747 -21.920 -113.772 1.00 62.47 1212 SER A CA 1
ATOM 8151 C C . SER A 1 1212 ? 72.803 -22.671 -114.710 1.00 62.47 1212 SER A C 1
ATOM 8153 O O . SER A 1 1212 ? 72.348 -23.761 -114.362 1.00 62.47 1212 SER A O 1
ATOM 8155 N N . ALA A 1 1213 ? 72.455 -22.058 -115.846 1.00 68.69 1213 ALA A N 1
ATOM 8156 C CA . ALA A 1 1213 ? 71.439 -22.544 -116.755 1.00 68.69 1213 ALA A CA 1
ATOM 8157 C C . ALA A 1 1213 ? 71.812 -23.924 -117.308 1.00 68.69 1213 ALA A C 1
ATOM 8159 O O . ALA A 1 1213 ? 72.943 -24.155 -117.734 1.00 68.69 1213 ALA A O 1
ATOM 8160 N N . PHE A 1 1214 ? 70.863 -24.851 -117.245 1.00 75.19 1214 PHE A N 1
ATOM 8161 C CA . PHE A 1 1214 ? 71.057 -26.253 -117.591 1.00 75.19 1214 PHE A CA 1
ATOM 8162 C C . PHE A 1 1214 ? 70.099 -26.583 -118.731 1.00 75.19 1214 PHE A C 1
ATOM 8164 O O . PHE A 1 1214 ? 68.975 -26.088 -118.708 1.00 75.19 1214 PHE A O 1
ATOM 8171 N N . PRO A 1 1215 ? 70.527 -27.365 -119.734 1.00 78.69 1215 PRO A N 1
ATOM 8172 C CA . PRO A 1 1215 ? 69.683 -27.709 -120.871 1.00 78.69 1215 PRO A CA 1
ATOM 8173 C C . PRO A 1 1215 ? 68.347 -28.310 -120.387 1.00 78.69 1215 PRO A C 1
ATOM 8175 O O . PRO A 1 1215 ? 68.373 -29.364 -119.745 1.00 78.69 1215 PRO A O 1
ATOM 8178 N N . PRO A 1 1216 ? 67.197 -27.659 -120.663 1.00 83.06 1216 PRO A N 1
ATOM 8179 C CA . PRO A 1 1216 ? 65.887 -28.146 -120.237 1.00 83.06 1216 PRO A CA 1
ATOM 8180 C C . PRO A 1 1216 ? 65.604 -29.542 -120.791 1.00 83.06 1216 PRO A C 1
ATOM 8182 O O . PRO A 1 1216 ? 65.967 -29.851 -121.932 1.00 83.06 1216 PRO A O 1
ATOM 8185 N N . VAL A 1 1217 ? 64.941 -30.384 -120.000 1.00 82.62 1217 VAL A N 1
ATOM 8186 C CA . VAL A 1 1217 ? 64.568 -31.751 -120.389 1.00 82.62 1217 VAL A CA 1
ATOM 8187 C C . VAL A 1 1217 ? 63.061 -31.903 -120.411 1.00 82.62 1217 VAL A C 1
ATOM 8189 O O . VAL A 1 1217 ? 62.356 -31.414 -119.539 1.00 82.62 1217 VAL A O 1
ATOM 8192 N N . GLY A 1 1218 ? 62.549 -32.634 -121.393 1.00 83.62 1218 GLY A N 1
ATOM 8193 C CA . GLY A 1 1218 ? 61.126 -32.918 -121.471 1.00 83.62 1218 GLY A CA 1
ATOM 8194 C C . GLY A 1 1218 ? 60.607 -32.870 -122.892 1.00 83.62 1218 GLY A C 1
ATOM 8195 O O . GLY A 1 1218 ? 61.359 -32.979 -123.865 1.00 83.62 1218 GLY A O 1
ATOM 8196 N N . THR A 1 1219 ? 59.290 -32.748 -122.992 1.00 86.38 1219 THR A N 1
ATOM 8197 C CA . THR A 1 1219 ? 58.573 -32.851 -124.260 1.00 86.38 1219 THR A CA 1
ATOM 8198 C C . THR A 1 1219 ? 58.158 -31.472 -124.739 1.00 86.38 1219 THR A C 1
ATOM 8200 O O . THR A 1 1219 ? 57.661 -30.653 -123.965 1.00 86.38 1219 THR A O 1
ATOM 8203 N N . VAL A 1 1220 ? 58.339 -31.236 -126.034 1.00 89.50 1220 VAL A N 1
ATOM 8204 C CA . VAL A 1 1220 ? 57.782 -30.083 -126.726 1.00 89.50 1220 VAL A CA 1
ATOM 8205 C C . VAL A 1 1220 ? 56.708 -30.555 -127.690 1.00 89.50 1220 VAL A C 1
ATOM 8207 O O . VAL A 1 1220 ? 56.952 -31.390 -128.563 1.00 89.50 1220 VAL A O 1
ATOM 8210 N N . ASN A 1 1221 ? 55.517 -29.989 -127.542 1.00 90.06 1221 ASN A N 1
ATOM 8211 C CA . ASN A 1 1221 ? 54.376 -30.284 -128.395 1.00 90.06 1221 ASN A CA 1
ATOM 8212 C C . ASN A 1 1221 ? 54.290 -29.268 -129.534 1.00 90.06 1221 ASN A C 1
ATOM 8214 O O . ASN A 1 1221 ? 54.378 -28.064 -129.285 1.00 90.06 1221 ASN A O 1
ATOM 8218 N N . PHE A 1 1222 ? 54.098 -29.750 -130.765 1.00 90.88 1222 PHE A N 1
ATOM 8219 C CA . PHE A 1 1222 ? 53.977 -28.907 -131.952 1.00 90.88 1222 PHE A CA 1
ATOM 8220 C C . PHE A 1 1222 ? 52.525 -28.818 -132.409 1.00 90.88 1222 PHE A C 1
ATOM 8222 O O . PHE A 1 1222 ? 51.762 -29.780 -132.351 1.00 90.88 1222 PHE A O 1
ATOM 8229 N N . SER A 1 1223 ? 52.146 -27.644 -132.894 1.00 88.44 1223 SER A N 1
ATOM 8230 C CA . SER A 1 1223 ? 50.845 -27.381 -133.505 1.00 88.44 1223 SER A CA 1
ATOM 8231 C C . SER A 1 1223 ? 51.011 -26.426 -134.685 1.00 88.44 1223 SER A C 1
ATOM 8233 O O . SER A 1 1223 ? 52.010 -25.716 -134.777 1.00 88.44 1223 SER A O 1
ATOM 8235 N N . THR A 1 1224 ? 50.069 -26.454 -135.626 1.00 86.12 1224 THR A N 1
ATOM 8236 C CA . THR A 1 1224 ? 50.078 -25.617 -136.833 1.00 86.12 1224 THR A CA 1
ATOM 8237 C C . THR A 1 1224 ? 48.724 -24.938 -136.991 1.00 86.12 1224 THR A C 1
ATOM 8239 O O . THR A 1 1224 ? 47.701 -25.513 -136.615 1.00 86.12 1224 THR A O 1
ATOM 8242 N N . SER A 1 1225 ? 48.703 -23.730 -137.551 1.00 85.50 1225 SER A N 1
ATOM 8243 C CA . SER A 1 1225 ? 47.461 -23.065 -137.959 1.00 85.50 1225 SER A CA 1
ATOM 8244 C C . SER A 1 1225 ? 46.945 -23.495 -139.343 1.00 85.50 1225 SER A C 1
ATOM 8246 O O . SER A 1 1225 ? 45.826 -23.125 -139.695 1.00 85.50 1225 SER A O 1
ATOM 8248 N N . GLY A 1 1226 ? 47.713 -24.268 -140.128 1.00 73.56 1226 GLY A N 1
ATOM 8249 C CA . GLY A 1 1226 ? 47.314 -24.756 -141.459 1.00 73.56 1226 GLY A CA 1
ATOM 8250 C C . GLY A 1 1226 ? 47.162 -26.280 -141.567 1.00 73.56 1226 GLY A C 1
ATOM 8251 O O . GLY A 1 1226 ? 47.351 -27.006 -140.600 1.00 73.56 1226 GLY A O 1
ATOM 8252 N N . GLY A 1 1227 ? 46.778 -26.786 -142.745 1.00 73.25 1227 GLY A N 1
ATOM 8253 C CA . GLY A 1 1227 ? 46.273 -28.162 -142.917 1.00 73.25 1227 GLY A CA 1
ATOM 8254 C C . GLY A 1 1227 ? 47.296 -29.310 -142.874 1.00 73.25 1227 GLY A C 1
ATOM 8255 O O . GLY A 1 1227 ? 46.903 -30.459 -143.086 1.00 73.25 1227 GLY A O 1
ATOM 8256 N N . GLY A 1 1228 ? 48.586 -29.030 -142.667 1.00 78.62 1228 GLY A N 1
ATOM 8257 C CA . GLY A 1 1228 ? 49.655 -30.036 -142.673 1.00 78.62 1228 GLY A CA 1
ATOM 8258 C C . GLY A 1 1228 ? 49.706 -30.906 -141.413 1.00 78.62 1228 GLY A C 1
ATOM 8259 O O . GLY A 1 1228 ? 48.965 -30.707 -140.454 1.00 78.62 1228 GLY A O 1
ATOM 8260 N N . SER A 1 1229 ? 50.612 -31.882 -141.401 1.00 84.81 1229 SER A N 1
ATOM 8261 C CA . SER A 1 1229 ? 50.777 -32.815 -140.278 1.00 84.81 1229 SER A CA 1
ATOM 8262 C C . SER A 1 1229 ? 52.234 -32.919 -139.845 1.00 84.81 1229 SER A C 1
ATOM 8264 O O . SER A 1 1229 ? 53.120 -33.023 -140.696 1.00 84.81 1229 SER A O 1
ATOM 8266 N N . PHE A 1 1230 ? 52.474 -32.962 -138.536 1.00 88.56 1230 PHE A N 1
ATOM 8267 C CA . PHE A 1 1230 ? 53.796 -33.215 -137.966 1.00 88.56 1230 PHE A CA 1
ATOM 8268 C C . PHE A 1 1230 ? 54.044 -34.715 -137.788 1.00 88.56 1230 PHE A C 1
ATOM 8270 O O . PHE A 1 1230 ? 53.196 -35.437 -137.261 1.00 88.56 1230 PHE A O 1
ATOM 8277 N N . ALA A 1 1231 ? 55.224 -35.169 -138.191 1.00 85.94 1231 ALA A N 1
ATOM 8278 C CA . ALA A 1 1231 ? 55.709 -36.524 -138.003 1.00 85.94 1231 ALA A CA 1
ATOM 8279 C C . ALA A 1 1231 ? 57.085 -36.484 -137.305 1.00 85.94 1231 ALA A C 1
ATOM 8281 O O . ALA A 1 1231 ? 58.076 -36.131 -137.953 1.00 85.94 1231 ALA A O 1
ATOM 8282 N N . PRO A 1 1232 ? 57.176 -36.848 -136.008 1.00 86.81 1232 PRO A N 1
ATOM 8283 C CA . PRO A 1 1232 ? 56.078 -37.010 -135.031 1.00 86.81 1232 PRO A CA 1
ATOM 8284 C C . PRO A 1 1232 ? 55.436 -35.664 -134.602 1.00 86.81 1232 PRO A C 1
ATOM 8286 O O . PRO A 1 1232 ? 55.978 -34.608 -134.901 1.00 86.81 1232 PRO A O 1
ATOM 8289 N N . SER A 1 1233 ? 54.285 -35.673 -133.904 1.00 85.56 1233 SER A N 1
ATOM 8290 C CA . SER A 1 1233 ? 53.545 -34.457 -133.470 1.00 85.56 1233 SER A CA 1
ATOM 8291 C C . SER A 1 1233 ? 54.115 -33.729 -132.249 1.00 85.56 1233 SER A C 1
ATOM 8293 O O . SER A 1 1233 ? 53.710 -32.617 -131.910 1.00 85.56 1233 SER A O 1
ATOM 8295 N N . SER A 1 1234 ? 55.058 -34.363 -131.577 1.00 87.62 1234 SER A N 1
ATOM 8296 C CA . SER A 1 1234 ? 55.856 -33.801 -130.501 1.00 87.62 1234 SER A CA 1
ATOM 8297 C C . SER A 1 1234 ? 57.250 -34.390 -130.597 1.00 87.62 1234 SER A C 1
ATOM 8299 O O . SER A 1 1234 ? 57.454 -35.441 -131.212 1.00 87.62 1234 SER A O 1
ATOM 8301 N N . CYS A 1 1235 ? 58.217 -33.722 -129.987 1.00 87.31 1235 CYS A N 1
ATOM 8302 C CA . CYS A 1 1235 ? 59.539 -34.293 -129.828 1.00 87.31 1235 CYS A CA 1
ATOM 8303 C C . CYS A 1 1235 ? 60.052 -34.088 -128.409 1.00 87.31 1235 CYS A C 1
ATOM 8305 O O . CYS A 1 1235 ? 59.717 -33.120 -127.723 1.00 87.31 1235 CYS A O 1
ATOM 8307 N N . THR A 1 1236 ? 60.854 -35.043 -127.955 1.00 87.62 1236 THR A N 1
ATOM 8308 C CA . THR A 1 1236 ? 61.609 -34.940 -126.711 1.00 87.62 1236 THR A CA 1
ATOM 8309 C C . THR A 1 1236 ? 62.923 -34.231 -126.984 1.00 87.62 1236 THR A C 1
ATOM 8311 O O . THR A 1 1236 ? 63.631 -34.579 -127.929 1.00 87.62 1236 THR A O 1
ATOM 8314 N N . LEU A 1 1237 ? 63.247 -33.255 -126.146 1.00 88.12 1237 LEU A N 1
ATOM 8315 C CA . LEU A 1 1237 ? 64.498 -32.510 -126.191 1.00 88.12 1237 LEU A CA 1
ATOM 8316 C C . LEU A 1 1237 ? 65.687 -33.468 -126.029 1.00 88.12 1237 LEU A C 1
ATOM 8318 O O . LEU A 1 1237 ? 65.790 -34.146 -125.009 1.00 88.12 1237 LEU A O 1
ATOM 8322 N N . SER A 1 1238 ? 66.553 -33.564 -127.042 1.00 75.75 1238 SER A N 1
ATOM 8323 C CA . SER A 1 1238 ? 67.614 -34.587 -127.084 1.00 75.75 1238 SER A CA 1
ATOM 8324 C C . SER A 1 1238 ? 68.991 -34.064 -127.492 1.00 75.75 1238 SER A C 1
ATOM 8326 O O . SER A 1 1238 ? 69.988 -34.726 -127.216 1.00 75.75 1238 SER A O 1
ATOM 8328 N N . SER A 1 1239 ? 69.083 -32.892 -128.126 1.00 69.94 1239 SER A N 1
ATOM 8329 C CA . SER A 1 1239 ? 70.361 -32.272 -128.505 1.00 69.94 1239 SER A CA 1
ATOM 8330 C C . SER A 1 1239 ? 70.632 -31.031 -127.663 1.00 69.94 1239 SER A C 1
ATOM 8332 O O . SER A 1 1239 ? 69.968 -30.015 -127.830 1.00 69.94 1239 SER A O 1
ATOM 8334 N N . SER A 1 1240 ? 71.612 -31.098 -126.762 1.00 76.06 1240 SER A N 1
ATOM 8335 C CA . SER A 1 1240 ? 71.987 -29.978 -125.893 1.00 76.06 1240 SER A CA 1
ATOM 8336 C C . SER A 1 1240 ? 73.168 -29.192 -126.463 1.00 76.06 1240 SER A C 1
ATOM 8338 O O . SER A 1 1240 ? 74.260 -29.743 -126.620 1.00 76.06 1240 SER A O 1
ATOM 8340 N N . ILE A 1 1241 ? 72.975 -27.896 -126.710 1.00 70.12 1241 ILE A N 1
ATOM 8341 C CA . ILE A 1 1241 ? 74.051 -26.941 -126.995 1.00 70.12 1241 ILE A CA 1
ATOM 8342 C C . ILE A 1 1241 ? 73.968 -25.836 -125.938 1.00 70.12 1241 ILE A C 1
ATOM 8344 O O . ILE A 1 1241 ? 73.040 -25.027 -125.929 1.00 70.12 1241 ILE A O 1
ATOM 8348 N N . GLY A 1 1242 ? 74.937 -25.812 -125.021 1.00 79.56 1242 GLY A N 1
ATOM 8349 C CA . GLY A 1 1242 ? 74.959 -24.861 -123.908 1.00 79.56 1242 GLY A CA 1
ATOM 8350 C C . GLY A 1 1242 ? 73.773 -25.044 -122.953 1.00 79.56 1242 GLY A C 1
ATOM 8351 O O . GLY A 1 1242 ? 73.504 -26.150 -122.493 1.00 79.56 1242 GLY A O 1
ATOM 8352 N N . ASN A 1 1243 ? 73.063 -23.954 -122.662 1.00 80.38 1243 ASN A N 1
ATOM 8353 C CA . ASN A 1 1243 ? 71.878 -23.920 -121.796 1.00 80.38 1243 ASN A CA 1
ATOM 8354 C C . ASN A 1 1243 ? 70.567 -24.253 -122.525 1.00 80.38 1243 ASN A C 1
ATOM 8356 O O . ASN A 1 1243 ? 69.487 -23.966 -122.008 1.00 80.38 1243 ASN A O 1
ATOM 8360 N N . SER A 1 1244 ? 70.657 -24.775 -123.746 1.00 84.31 1244 SER A N 1
ATOM 8361 C CA . SER A 1 1244 ? 69.505 -24.992 -124.604 1.00 84.31 1244 SER A CA 1
ATOM 8362 C C . SER A 1 1244 ? 69.466 -26.421 -125.108 1.00 84.31 1244 SER A C 1
ATOM 8364 O O . SER A 1 1244 ? 70.488 -26.965 -125.528 1.00 84.31 1244 SER A O 1
ATOM 8366 N N . SER A 1 1245 ? 68.278 -27.006 -125.109 1.00 88.69 1245 SER A N 1
ATOM 8367 C CA . SER A 1 1245 ? 68.025 -28.298 -125.726 1.00 88.69 1245 SER A CA 1
ATOM 8368 C C . SER A 1 1245 ? 67.166 -28.112 -126.960 1.00 88.69 1245 SER A C 1
ATOM 8370 O O . SER A 1 1245 ? 66.258 -27.280 -126.974 1.00 88.69 1245 SER A O 1
ATOM 8372 N N . THR A 1 1246 ? 67.428 -28.905 -127.989 1.00 89.56 1246 THR A N 1
ATOM 8373 C CA . THR A 1 1246 ? 66.662 -28.885 -129.226 1.00 89.56 1246 THR A CA 1
ATOM 8374 C C . THR A 1 1246 ? 66.056 -30.242 -129.537 1.00 89.56 1246 THR A C 1
ATOM 8376 O O . THR A 1 1246 ? 66.543 -31.289 -129.099 1.00 89.56 1246 THR A O 1
ATOM 8379 N N . CYS A 1 1247 ? 64.967 -30.222 -130.296 1.00 89.25 1247 CYS A N 1
ATOM 8380 C CA . CYS A 1 1247 ? 64.444 -31.395 -130.979 1.00 89.25 1247 CYS A CA 1
ATOM 8381 C C . CYS A 1 1247 ? 63.760 -30.963 -132.277 1.00 89.25 1247 CYS A C 1
ATOM 8383 O O . CYS A 1 1247 ? 63.407 -29.795 -132.437 1.00 89.25 1247 CYS A O 1
ATOM 8385 N N . SER A 1 1248 ? 63.633 -31.877 -133.237 1.00 90.00 1248 SER A N 1
ATOM 8386 C CA . SER A 1 1248 ? 63.053 -31.561 -134.544 1.00 90.00 1248 SER A CA 1
ATOM 8387 C C . SER A 1 1248 ? 61.929 -32.517 -134.900 1.00 90.00 1248 SER A C 1
ATOM 8389 O O . SER A 1 1248 ? 61.990 -33.701 -134.573 1.00 90.00 1248 SER A O 1
ATOM 8391 N N . VAL A 1 1249 ? 60.936 -32.000 -135.611 1.00 90.12 1249 VAL A N 1
ATOM 8392 C CA . VAL A 1 1249 ? 59.844 -32.765 -136.216 1.00 90.12 1249 VAL A CA 1
ATOM 8393 C C . VAL A 1 1249 ? 59.767 -32.436 -137.699 1.00 90.12 1249 VAL A C 1
ATOM 8395 O O . VAL A 1 1249 ? 60.071 -31.315 -138.110 1.00 90.12 1249 VAL A O 1
ATOM 8398 N N . THR A 1 1250 ? 59.350 -33.389 -138.526 1.00 90.12 1250 THR A N 1
ATOM 8399 C CA . THR A 1 1250 ? 59.080 -33.109 -139.938 1.00 90.12 1250 THR A CA 1
ATOM 8400 C C . THR A 1 1250 ? 57.640 -32.635 -140.085 1.00 90.12 1250 THR A C 1
ATOM 8402 O O . THR A 1 1250 ? 56.713 -33.321 -139.666 1.00 90.12 1250 THR A O 1
ATOM 8405 N N . TYR A 1 1251 ? 57.437 -31.467 -140.684 1.00 87.25 1251 TYR A N 1
ATOM 8406 C CA . TYR A 1 1251 ? 56.127 -30.942 -141.039 1.00 87.25 1251 TYR A CA 1
ATOM 8407 C C . TYR A 1 1251 ? 55.842 -31.197 -142.522 1.00 87.25 1251 TYR A C 1
ATOM 8409 O O . TYR A 1 1251 ? 56.512 -30.654 -143.402 1.00 87.25 1251 TYR A O 1
ATOM 8417 N N . ASN A 1 1252 ? 54.843 -32.034 -142.797 1.00 86.38 1252 ASN A N 1
ATOM 8418 C CA . ASN A 1 1252 ? 54.379 -32.332 -144.149 1.00 86.38 1252 ASN A CA 1
ATOM 8419 C C . ASN A 1 1252 ? 53.290 -31.333 -144.543 1.00 86.38 1252 ASN A C 1
ATOM 8421 O O . ASN A 1 1252 ? 52.222 -31.296 -143.925 1.00 86.38 1252 ASN A O 1
ATOM 8425 N N . THR A 1 1253 ? 53.551 -30.525 -145.571 1.00 79.88 1253 THR A N 1
ATOM 8426 C CA . THR A 1 1253 ? 52.609 -29.507 -146.047 1.00 79.88 1253 THR A CA 1
ATOM 8427 C C . THR A 1 1253 ? 51.542 -30.146 -146.938 1.00 79.88 1253 THR A C 1
ATOM 8429 O O . THR A 1 1253 ? 51.850 -30.757 -147.955 1.00 79.88 1253 THR A O 1
ATOM 8432 N N . SER A 1 1254 ? 50.266 -30.020 -146.582 1.00 76.38 1254 SER A N 1
ATOM 8433 C CA . SER A 1 1254 ? 49.130 -30.501 -147.398 1.00 76.38 1254 SER A CA 1
ATOM 8434 C C . SER A 1 1254 ? 48.301 -29.344 -147.986 1.00 76.38 1254 SER A C 1
ATOM 8436 O O . SER A 1 1254 ? 47.566 -29.522 -148.958 1.00 76.38 1254 SER A O 1
ATOM 8438 N N . ALA A 1 1255 ? 48.462 -28.134 -147.443 1.00 71.25 1255 ALA A N 1
ATOM 8439 C CA . ALA A 1 1255 ? 47.774 -26.912 -147.847 1.00 71.25 1255 ALA A CA 1
ATOM 8440 C C . ALA A 1 1255 ? 48.790 -25.822 -148.231 1.00 71.25 1255 ALA A C 1
ATOM 8442 O O . ALA A 1 1255 ? 49.819 -25.686 -147.569 1.00 71.25 1255 ALA A O 1
ATOM 8443 N N . GLY A 1 1256 ? 48.509 -25.062 -149.296 1.00 75.38 1256 GLY A N 1
ATOM 8444 C CA . GLY A 1 1256 ? 49.288 -23.877 -149.680 1.00 75.38 1256 GLY A CA 1
ATOM 8445 C C . GLY A 1 1256 ? 48.877 -22.623 -148.892 1.00 75.38 1256 GLY A C 1
ATOM 8446 O O . GLY A 1 1256 ? 47.732 -22.521 -148.458 1.00 75.38 1256 GLY A O 1
ATOM 8447 N N . GLY A 1 1257 ? 49.798 -21.668 -148.722 1.00 79.50 1257 GLY A N 1
ATOM 8448 C CA . GLY A 1 1257 ? 49.606 -20.435 -147.939 1.00 79.50 1257 GLY A CA 1
ATOM 8449 C C . GLY A 1 1257 ? 50.523 -20.360 -146.712 1.00 79.50 1257 GLY A C 1
ATOM 8450 O O . GLY A 1 1257 ? 51.159 -21.350 -146.360 1.00 79.50 1257 GLY A O 1
ATOM 8451 N N . SER A 1 1258 ? 50.595 -19.183 -146.080 1.00 80.19 1258 SER A N 1
ATOM 8452 C CA . SER A 1 1258 ? 51.417 -18.947 -144.881 1.00 80.19 1258 SER A CA 1
ATOM 8453 C C . SER A 1 1258 ? 50.842 -19.673 -143.658 1.00 80.19 1258 SER A C 1
ATOM 8455 O O . SER A 1 1258 ? 49.646 -19.555 -143.388 1.00 80.19 1258 SER A O 1
ATOM 8457 N N . GLN A 1 1259 ? 51.670 -20.421 -142.922 1.00 82.62 1259 GLN A N 1
ATOM 8458 C CA . GLN A 1 1259 ? 51.235 -21.251 -141.786 1.00 82.62 1259 GLN A CA 1
ATOM 8459 C C . GLN A 1 1259 ? 52.080 -20.984 -140.536 1.00 82.62 1259 GLN A C 1
ATOM 8461 O O . GLN A 1 1259 ? 53.302 -20.955 -140.608 1.00 82.62 1259 GLN A O 1
ATOM 8466 N N . THR A 1 1260 ? 51.457 -20.827 -139.363 1.00 87.69 1260 THR A N 1
ATOM 8467 C CA . THR A 1 1260 ? 52.175 -20.622 -138.093 1.00 87.69 1260 THR A CA 1
ATOM 8468 C C . THR A 1 1260 ? 52.358 -21.946 -137.368 1.00 87.69 1260 THR A C 1
ATOM 8470 O O . THR A 1 1260 ? 51.386 -22.601 -137.005 1.00 87.69 1260 THR A O 1
ATOM 8473 N N . ILE A 1 1261 ? 53.610 -22.306 -137.125 1.00 89.56 1261 ILE A N 1
ATOM 8474 C CA . ILE A 1 1261 ? 54.046 -23.455 -136.343 1.00 89.56 1261 ILE A CA 1
ATOM 8475 C C . ILE A 1 1261 ? 54.320 -22.992 -134.910 1.00 89.56 1261 ILE A C 1
ATOM 8477 O O . ILE A 1 1261 ? 55.171 -22.132 -134.694 1.00 89.56 1261 ILE A O 1
ATOM 8481 N N . THR A 1 1262 ? 53.634 -23.570 -133.928 1.00 88.25 1262 THR A N 1
ATOM 8482 C CA . THR A 1 1262 ? 53.810 -23.282 -132.496 1.00 88.25 1262 THR A CA 1
ATOM 8483 C C . THR A 1 1262 ? 54.406 -24.490 -131.792 1.00 88.25 1262 THR A C 1
ATOM 8485 O O . THR A 1 1262 ? 53.890 -25.597 -131.930 1.00 88.25 1262 THR A O 1
ATOM 8488 N N . ALA A 1 1263 ? 55.444 -24.265 -130.992 1.00 89.69 1263 ALA A N 1
ATOM 8489 C CA . ALA A 1 1263 ? 56.078 -25.258 -130.140 1.00 89.69 1263 ALA A CA 1
ATOM 8490 C C . ALA A 1 1263 ? 55.926 -24.864 -128.662 1.00 89.69 1263 ALA A C 1
ATOM 8492 O O . ALA A 1 1263 ? 56.353 -23.784 -128.252 1.00 89.69 1263 ALA A O 1
ATOM 8493 N N . ALA A 1 1264 ? 55.305 -25.731 -127.862 1.00 88.81 1264 ALA A N 1
ATOM 8494 C CA . ALA A 1 1264 ? 55.038 -25.500 -126.444 1.00 88.81 1264 ALA A CA 1
ATOM 8495 C C . ALA A 1 1264 ? 55.782 -26.516 -125.570 1.00 88.81 1264 ALA A C 1
ATOM 8497 O O . ALA A 1 1264 ? 55.550 -27.723 -125.675 1.00 88.81 1264 ALA A O 1
ATOM 8498 N N . TYR A 1 1265 ? 56.661 -26.019 -124.703 1.00 89.81 1265 TYR A N 1
ATOM 8499 C CA . TYR A 1 1265 ? 57.358 -26.787 -123.681 1.00 89.81 1265 TYR A CA 1
ATOM 8500 C C . TYR A 1 1265 ? 56.524 -26.834 -122.399 1.00 89.81 1265 TYR A C 1
ATOM 8502 O O . TYR A 1 1265 ? 56.194 -25.806 -121.807 1.00 89.81 1265 TYR A O 1
ATOM 8510 N N . SER A 1 1266 ? 56.191 -28.041 -121.953 1.00 81.81 1266 SER A N 1
ATOM 8511 C CA . SER A 1 1266 ? 55.287 -28.276 -120.822 1.00 81.81 1266 SER A CA 1
ATOM 8512 C C . SER A 1 1266 ? 55.909 -28.063 -119.436 1.00 81.81 1266 SER A C 1
ATOM 8514 O O . SER A 1 1266 ? 55.202 -28.225 -118.447 1.00 81.81 1266 SER A O 1
ATOM 8516 N N . GLY A 1 1267 ? 57.196 -27.708 -119.348 1.00 77.25 1267 GLY A N 1
ATOM 8517 C CA . GLY A 1 1267 ? 57.925 -27.628 -118.077 1.00 77.25 1267 GLY A CA 1
ATOM 8518 C C . GLY A 1 1267 ? 58.358 -28.997 -117.534 1.00 77.25 1267 GLY A C 1
ATOM 8519 O O . GLY A 1 1267 ? 58.040 -30.042 -118.111 1.00 77.25 1267 GLY A O 1
ATOM 8520 N N . SER A 1 1268 ? 59.080 -28.972 -116.412 1.00 74.94 1268 SER A N 1
ATOM 8521 C CA . SER A 1 1268 ? 59.557 -30.136 -115.648 1.00 74.94 1268 SER A CA 1
ATOM 8522 C C . SER A 1 1268 ? 59.379 -29.886 -114.136 1.00 74.94 1268 SER A C 1
ATOM 8524 O O . SER A 1 1268 ? 58.817 -28.867 -113.739 1.00 74.94 1268 SER A O 1
ATOM 8526 N N . THR A 1 1269 ? 59.834 -30.791 -113.260 1.00 70.38 1269 THR A N 1
ATOM 8527 C CA . THR A 1 1269 ? 59.863 -30.530 -111.801 1.00 70.38 1269 THR A CA 1
ATOM 8528 C C . THR A 1 1269 ? 60.776 -29.369 -111.424 1.00 70.38 1269 THR A C 1
ATOM 8530 O O . THR A 1 1269 ? 60.559 -28.727 -110.399 1.00 70.38 1269 THR A O 1
ATOM 8533 N N . ASP A 1 1270 ? 61.781 -29.105 -112.257 1.00 71.06 1270 ASP A N 1
ATOM 8534 C CA . ASP A 1 1270 ? 62.791 -28.084 -112.017 1.00 71.06 1270 ASP A CA 1
ATOM 8535 C C . ASP A 1 1270 ? 62.575 -26.841 -112.886 1.00 71.06 1270 ASP A C 1
ATOM 8537 O O . ASP A 1 1270 ? 63.092 -25.786 -112.536 1.00 71.06 1270 ASP A O 1
ATOM 8541 N N . ASP A 1 1271 ? 61.778 -26.929 -113.956 1.00 79.12 1271 ASP A N 1
ATOM 8542 C CA . ASP A 1 1271 ? 61.591 -25.882 -114.964 1.00 79.12 1271 ASP A CA 1
ATOM 8543 C C . ASP A 1 1271 ? 60.130 -25.449 -115.108 1.00 79.12 1271 ASP A C 1
ATOM 8545 O O . ASP A 1 1271 ? 59.239 -26.272 -115.330 1.00 79.12 1271 ASP A O 1
ATOM 8549 N N . ILE A 1 1272 ? 59.879 -24.141 -115.123 1.00 79.06 1272 ILE A N 1
ATOM 8550 C CA . ILE A 1 1272 ? 58.558 -23.619 -115.486 1.00 79.06 1272 ILE A CA 1
ATOM 8551 C C . ILE A 1 1272 ? 58.282 -23.788 -117.001 1.00 79.06 1272 ILE A C 1
ATOM 8553 O O . ILE A 1 1272 ? 59.219 -23.694 -117.802 1.00 79.06 1272 ILE A O 1
ATOM 8557 N N . PRO A 1 1273 ? 57.019 -23.999 -117.425 1.00 82.56 1273 PRO A N 1
ATOM 8558 C CA . PRO A 1 1273 ? 56.632 -24.125 -118.839 1.00 82.56 1273 PRO A CA 1
ATOM 8559 C C . PRO A 1 1273 ? 56.907 -22.862 -119.682 1.00 82.56 1273 PRO A C 1
ATOM 8561 O O . PRO A 1 1273 ? 56.848 -21.747 -119.165 1.00 82.56 1273 PRO A O 1
ATOM 8564 N N . SER A 1 1274 ? 57.131 -23.015 -120.997 1.00 86.12 1274 SER A N 1
ATOM 8565 C CA . SER A 1 1274 ? 57.293 -21.899 -121.957 1.00 86.12 1274 SER A CA 1
ATOM 8566 C C . SER A 1 1274 ? 56.863 -22.275 -123.391 1.00 86.12 1274 SER A C 1
ATOM 8568 O O . SER A 1 1274 ? 56.610 -23.438 -123.680 1.00 86.12 1274 SER A O 1
ATOM 8570 N N . SER A 1 1275 ? 56.710 -21.315 -124.316 1.00 87.44 1275 SER A N 1
ATOM 8571 C CA . SER A 1 1275 ? 56.285 -21.592 -125.710 1.00 87.44 1275 SER A CA 1
ATOM 8572 C C . SER A 1 1275 ? 56.867 -20.598 -126.730 1.00 87.44 1275 SER A C 1
ATOM 8574 O O . SER A 1 1275 ? 57.256 -19.498 -126.342 1.00 87.44 1275 SER A O 1
ATOM 8576 N N . GLY A 1 1276 ? 56.950 -20.991 -128.010 1.00 89.12 1276 GLY A N 1
ATOM 8577 C CA . GLY A 1 1276 ? 57.466 -20.175 -129.124 1.00 89.12 1276 GLY A CA 1
ATOM 8578 C C . GLY A 1 1276 ? 56.843 -20.527 -130.486 1.00 89.12 1276 GLY A C 1
ATOM 8579 O O . GLY A 1 1276 ? 56.251 -21.593 -130.640 1.00 89.12 1276 GLY A O 1
ATOM 8580 N N . THR A 1 1277 ? 56.960 -19.639 -131.484 1.00 88.50 1277 THR A N 1
ATOM 8581 C CA . THR A 1 1277 ? 56.268 -19.758 -132.791 1.00 88.50 1277 THR A CA 1
ATOM 8582 C C . THR A 1 1277 ? 57.150 -19.397 -133.997 1.00 88.50 1277 THR A C 1
ATOM 8584 O O . THR A 1 1277 ? 58.023 -18.542 -133.872 1.00 88.50 1277 THR A O 1
ATOM 8587 N N . PHE A 1 1278 ? 56.878 -19.972 -135.175 1.00 88.38 1278 PHE A N 1
ATOM 8588 C CA . PHE A 1 1278 ? 57.518 -19.685 -136.474 1.00 88.38 1278 PHE A CA 1
ATOM 8589 C C . PHE A 1 1278 ? 56.473 -19.646 -137.593 1.00 88.38 1278 PHE A C 1
ATOM 8591 O O . PHE A 1 1278 ? 55.466 -20.336 -137.501 1.00 88.38 1278 PHE A O 1
ATOM 8598 N N . THR A 1 1279 ? 56.699 -18.876 -138.657 1.00 85.69 1279 THR A N 1
ATOM 8599 C CA . THR A 1 1279 ? 55.788 -18.811 -139.815 1.00 85.69 1279 THR A CA 1
ATOM 8600 C C . THR A 1 1279 ? 56.463 -19.420 -141.044 1.00 85.69 1279 THR A C 1
ATOM 8602 O O . THR A 1 1279 ? 57.534 -18.955 -141.424 1.00 85.69 1279 THR A O 1
ATOM 8605 N N . LEU A 1 1280 ? 55.845 -20.460 -141.615 1.00 78.81 1280 LEU A N 1
ATOM 8606 C CA . LEU A 1 1280 ? 56.287 -21.252 -142.769 1.00 78.81 1280 LEU A CA 1
ATOM 8607 C C . LEU A 1 1280 ? 55.568 -20.848 -144.063 1.00 78.81 1280 LEU A C 1
ATOM 8609 O O . LEU A 1 1280 ? 54.356 -20.515 -143.987 1.00 78.81 1280 LEU A O 1
#

Foldseek 3Di:
DDDDDDDDDDDDDDPDDDDDDDDDDDDDDDDDDDPDDPDDDDPDVVVSVVDPDDDWDAAPDDDDPDDDDDDDDDPLCLVRDAWQFWAKEWPAQEDAAQDFDKIKIKIAGSGWATQQKKKKFQFDPQKDAADCDPDAQHKDKAFPDDSQGFPDFADWDGDTRITIIGGGGHHRHIIIIIRGRMGHGNDFDWTFRFIIMHRDNDDDTHTHPHGRIRGHFYPFAAKEWPWFFAQEDAAPFFTPTFTKIFGGGPVRHGQQVFQAWFKFKDWDPPAWDPPKDWDWPDGRAGDHRRMGTTHRIHIHDFTWFTWIWIDTDNHHIYIGGIYGYHYDAWAAKAWDDWQNPDAEAAPWKGKTKMFTGGPSRHGDFQDDPDWWKWFKAKPDDDWHWDFFGMDTQDGRGTMDMTIGIHTHDFFWFIKIKIDTDDGDHHHIYIDGTGGYHDDAKFAKAWEDWQNPDAAAAFDWTWTKMWTDDSVRHGHFDQAKWKKFKDKDDDDWDKDFWTIDIDGGRGTIDITTTMHTHDFAWFTKMKIATDPPRRYIYMDGIHGYHDDAWAAKAFPDWQNVDAAAAPDKGKTKMFTADPVRHGHFAQAKWKKFKDWDDDDWDKDFFTIDIRHHRGGMDMTTTIHTHDFAWFTKMKIDIDDGDNHYIYIDDTGTHAYDDFAAKAFPDKPPLAAAAPFKTKTKMFTHDPSRHGHFAADPDWWKWFKDWPDDDWDKDFQGIDTRDGRGGMDMGIGIHTLEFAWFTKIKIGTDDGDHHHIYIYGTGTHHYDAFAAKAFEDWQNPDAAAAFDKGKIKIFGHDPSRYGHFFQAWWKWFKDKPDDDWDKDFQGMDTRHGRGGMDMGIGIHTHEFDWFTKMKIGIDDGDNHHIYIYGTGTHHYDAFAAKAFPDWPPLAAAAFFKTKIKMFTHDPSRYTDFFQAWWKKFKDWPDDDWDWDFFGIDTRHHVGGMDMGIGIHTHEFAWFTKIKIDIPDGDNYHIYMYGTGTHAYDDFAAKDWPWFFAEEAAQFFTPTFTKIFGHHPSRYGNQPFFWFKFKDWPPPFWDPPKGWDWPDGRGTDHRRMDTTHRIHIRDWTWFIWIWIDTPNYHIDIGGTYTHWQDEWAFDDKPPQEDEQLDAKDKIKTFTARDDQVKFKDKQNHTFDWDDPDRGIIIGIDHSVSRNDFDWIWIWIWDDDDVTGIYHTRIRGYAWEKEKEKAWPVNDDDAQDKIKMKMKMFTPSPPVQAAFWDKKAKDKPDDWQKAVRIDTFDDDDPNITMDMIMIGHNDDDKMKMKIWAPADPRYHTYIYIGID

pLDDT: mean 84.62, std 13.77, range [27.44, 97.75]

Nearest PDB structures (foldseek):
  5i5k-assembly2_A  TM=1.775E-01  e=4.055E-13  Homo sapiens
  3pvm-assembly2_C  TM=1.743E-01  e=4.226E-13  Homo sapiens
  8cml-assembly1_E  TM=2.278E-01  e=6.217E-09  Homo sapiens
  7s64-assembly1_A  TM=1.757E-01  e=4.168E-11  Xenopus laevis
  7s62-assembly1_A  TM=1.837E-01  e=7.541E-10  Xenopus laevis

Radius of gyration: 78.27 Å; Cα contacts (8 Å, |Δi|>4): 3769; chains: 1; bounding box: 158×94×252 Å

Secondary structure (DSSP, 8-state):
----------------------------------SS--------HHHHTT----PPPPPTTSPPSS--------------PPTT--EEEES-SEEETT-EEEEEEEEE-SSPEEEEEEEEEEPPTTSPPPBSSSSTTEEEEEE-SSTTB-SEEEEEEEETTEEEEEEEE-TT-EEEEEEEEEEPPSS-EEEE--EEEE-SSSS--EE-SBPPEEEEEPS--EEEEEEPPPSEEETTS--SS--EEEEE-TTS-B-TT----EEEEEEPTTSSSTT--EE-SSSSEE-BTTEEE--S-EE-S-EEEE-EEEE-TTSBPEEPPPEEEEPPPP-EEEEEEEGGGPPPBTT-EEEEEEEEE-TTS-B--B-SSS-EEEEEEEEE-SSPEEE--EEEE-BT--EEEEEEEEE-S-EEEEEEEEEEEESS--B-EE---EEEB---EEEEEEEEEGGGPPPBTT-EEEEEEEEEETTS-B---SS-EEEEEEEEE-SSPEEE--EEEE-TT--EEEEEEEEE-S--EEEEEEEEETTT---EEEPPPEE-B---EEEEEEEEEGGGSPPBTTS-EEEEEEEEETTS-B---SS-EEEEEEEEE-SSPEEE--EEEEPTT-SEEEEEEEEE-S--EEEEEEEEE-SSS--B-EEPPPEEPBP----EEEEEEEESSSPBTTS-EEEEEEEE-TTS-B----SSS-EEEEEEEEE-SSPEEE--EEEE-TT-SEEEEEEEEE-S-EEEEEEEEEEEESS--B-EEPPPEEEBP----EEEEEEEGGGSPPBTTS-EEEEEEEE-TTS-B---SS-EEEEEEEEE-SSPEEE--EEEEPTT-SEEEEEEEEE----EEEEEEEEEEESS--B-EEBPPEEPBPPPP-EEEEEEEESSSPBTTS-EEEEEEEE-TTS-B---SS-EEEEEEEEE-SSPEEE--EEEEPTT-SEEEEEEEEE-S-EEEEEEEEEEEESS--B-EEPPPEEEBP----EEEEEEPPPPEETTS--SS--EEEEE-TTS-B-TT---EEEEEEPTTSSSTT--EE-SSSSEE-BTTEEE--S-EESS-EEEE-EEEE-TTSB-EEPPPEEEEBPPPEEEEEESSEEETTPPPEEEEEEEES--TT-EEEETTEE--EEEEETTEEEEEE-TTTTSS-EEEEEEEEEPSSB-EE---EEEEEEB-EEEEEEEESSS--TT-EEEEEEEEEE-SGGG-----SEEEEEESSS-EEESSEEE--EEETTEEEEEEEEE--S-S--EEEEEE---SSB--EEEEEE-

Solvent-accessible surface area (backbone atoms only — not comparable to full-atom values): 64764 Å² total; per-residue (Å²): 142,81,81,89,82,91,88,81,88,89,78,93,78,96,83,85,73,75,85,81,89,87,90,81,78,92,87,85,86,86,76,89,82,70,94,84,76,73,71,84,61,73,87,54,67,73,53,71,75,62,70,83,84,86,84,83,64,84,53,62,86,70,81,70,92,69,89,75,83,85,90,87,86,79,69,73,55,27,58,51,20,50,52,21,50,35,39,40,46,53,79,58,53,62,47,50,27,55,37,71,37,70,45,40,33,37,38,33,25,67,15,28,34,25,75,57,6,31,42,31,43,32,55,44,90,62,40,48,61,53,35,79,60,94,54,72,8,17,47,48,74,43,48,39,84,66,95,52,22,24,81,40,69,47,75,73,46,66,56,76,46,34,38,36,30,28,28,23,25,46,41,60,17,22,32,33,39,35,34,30,50,24,30,37,27,76,59,51,43,78,40,56,34,47,27,20,16,24,38,35,85,71,85,78,63,26,66,19,88,41,42,37,54,32,36,28,40,26,65,78,36,26,43,38,67,79,32,59,53,37,56,52,37,42,33,68,35,55,38,86,36,55,39,25,37,32,35,11,11,81,84,68,48,73,33,51,85,40,59,69,60,49,41,31,75,41,70,34,85,95,37,42,44,87,91,52,48,76,46,46,77,56,74,60,32,60,13,52,61,15,34,22,75,47,45,65,39,27,42,47,48,51,28,58,55,28,26,38,30,37,41,36,91,89,33,43,60,20,71,47,70,54,23,30,26,39,70,45,67,43,36,26,36,38,43,80,49,51,42,93,75,58,73,52,42,34,70,40,65,39,37,40,29,39,36,33,13,12,82,81,67,46,79,16,48,29,70,82,98,40,41,33,26,29,34,54,42,73,79,36,66,92,48,52,72,40,68,45,41,55,48,60,22,44,63,72,32,35,55,42,73,27,64,38,29,23,34,63,37,56,50,72,57,33,23,42,30,38,34,62,71,38,50,63,65,38,46,62,15,57,48,75,70,45,44,34,38,89,78,64,62,56,28,34,34,26,81,48,51,42,95,76,56,69,53,45,42,69,45,78,42,38,40,33,40,35,32,14,17,83,88,67,49,81,26,61,33,94,50,68,43,43,31,34,54,46,77,69,37,63,91,44,58,74,49,70,54,45,65,48,60,26,53,51,74,38,40,52,40,73,42,63,47,28,28,37,57,40,54,42,73,51,32,21,42,30,39,28,30,65,91,74,59,70,26,48,15,49,38,73,64,42,40,26,49,80,72,67,52,52,32,39,36,39,79,28,51,38,88,70,42,65,41,38,28,71,41,69,32,36,38,30,39,32,29,19,18,92,87,68,47,76,9,47,34,86,39,52,24,30,37,37,58,46,83,73,42,71,89,54,58,80,45,73,44,50,59,50,62,26,45,51,75,32,33,56,32,72,30,62,43,27,30,36,60,44,58,47,76,56,33,24,44,37,40,38,67,74,45,59,58,85,44,49,65,15,57,39,71,67,40,40,28,36,46,38,68,53,43,27,37,37,42,81,46,54,44,57,70,61,32,38,29,64,41,64,26,30,41,28,40,32,31,14,12,89,87,66,37,72,11,54,34,72,82,96,45,45,35,26,27,36,57,43,77,78,38,70,89,51,57,77,42,72,46,43,62,46,59,24,44,66,74,30,32,52,36,71,32,63,40,29,25,36,52,41,50,46,74,54,32,22,45,29,41,36,65,73,42,52,70,70,41,45,66,10,57,36,72,68,33,39,30,36,45,39,68,43,39,26,37,32,35,80,35,54,40,89,75,46,68,43,39,21,65,42,68,35,37,35,34,41,31,29,15,12,92,72,69,28,72,4,51,33,87,35,56,26,31,29,40,57,44,78,74,39,70,87,48,58,76,43,68,47,44,59,45,60,27,50,53,76,33,33,50,32,75,36,61,43,28,26,35,42,42,50,46,72,58,32,23,41,32,41,34,64,74,44,56,58,84,42,45,64,11,53,36,68,70,40,43,30,39,48,31,70,40,37,25,37,36,38,79,46,54,44,58,69,59,35,40,27,67,42,66,26,33,41,32,39,31,29,15,12,90,68,70,29,74,8,46,32,84,38,56,24,30,35,35,58,44,82,72,39,72,86,50,55,79,42,71,42,46,58,47,60,26,45,51,78,32,36,56,33,72,32,61,38,27,24,36,46,43,49,44,75,57,32,22,42,31,40,35,63,76,46,57,58,79,43,45,64,11,56,36,71,68,34,38,30,36,44,34,72,55,41,29,43,40,57,82,32,48,52,41,55,33,44,50,67,34,50,30,84,37,51,37,24,40,31,30,15,14,92,72,68,29,60,6,49,87,36,61,55,52,40,32,77,43,70,34,88,95,37,39,45,89,91,56,50,79,45,46,78,60,72,62,41,60,21,58,60,11,36,32,76,50,46,66,41,24,36,66,47,49,25,58,55,31,26,41,30,40,39,36,91,87,35,44,61,29,64,34,60,69,27,37,23,19,37,58,56,19,41,60,75,48,59,40,71,44,61,47,45,37,57,38,71,66,43,72,36,38,39,34,36,39,57,42,47,90,75,26,34,37,20,57,70,83,41,80,37,66,42,48,61,76,44,46,41,32,36,37,27,53,46,49,31,77,75,28,60,54,74,46,78,38,44,38,29,38,32,27,56,75,46,68,22,32,75,27,58,68,42,69,38,36,27,36,36,37,44,44,34,42,41,47,48,50,59,61,60,72,61,68,69,38,72,27,40,35,38,38,39,34,30,30,66,50,56,102,74,35,50,46,50,64,47,53,33,42,54,49,62,78,50,77,46,50,52,54,55,52,50,34,58,42,74,48,69,61,77,30,21,12,25,33,65,29,36,36,39,32,68,47,80,74,84,28,44,40,36,39,37,36,73,38,48,99,56,32,46,55,32,55,24,62,35,75,63